Protein 8IVI (pdb70)

Organism: Mycobacterium tuberculosis (strain ATCC 25618 / H37Rv) (NCBI:txid83332)

Nearest PDB structures (foldseek):
  8ivi-assembly1_B  TM=1.002E+00  e=3.152E-93  Mycobacterium tuberculosis H37Rv
  8ivi-assembly1_A  TM=9.967E-01  e=5.372E-84  Mycobacterium tuberculosis H37Rv
  6h1b-assembly3_C  TM=9.371E-01  e=1.030E-36  Marinactinospora thermotolerans
  6h1b-assembly5_E  TM=9.294E-01  e=6.270E-36  Marinactinospora thermotolerans
  6sq8-assembly5_E  TM=9.198E-01  e=6.270E-36  Marinactinospora thermotolerans

Solvent-accessible surface area: 30413 Å² total; per-residue (Å²): 102,57,46,17,6,5,0,31,4,4,20,14,0,0,78,34,22,52,119,52,26,0,0,44,14,80,155,39,131,3,17,0,18,85,1,14,62,94,1,5,19,4,22,30,0,0,76,69,40,42,0,2,95,83,32,4,0,0,6,1,1,88,17,69,24,24,0,5,1,0,27,1,0,6,20,0,64,12,3,50,34,2,38,3,90,16,143,19,62,59,72,51,6,8,61,11,0,63,44,2,32,0,32,0,0,0,0,10,30,40,117,88,4,14,88,29,0,60,18,0,35,130,81,0,117,39,8,121,35,0,0,0,0,5,116,47,31,124,61,0,108,155,54,14,39,22,0,32,35,42,3,75,134,73,106,76,76,117,30,98,17,21,104,26,66,49,105,64,36,25,15,4,71,16,137,134,149,49,132,9,67,1,6,28,12,13,2,64,1,46,14,21,11,1,33,2,0,5,1,24,6,60,19,7,76,91,0,48,0,0,0,10,10,61,1,13,89,20,1,29,14,0,2,0,0,0,0,10,54,9,0,27,0,15,4,14,75,118,58,52,28,17,29,1,0,85,32,2,49,101,67,96,0,22,0,2,16,7,49,36,74,23,1,54,34,13,5,100,46,90,36,6,123,97,60,66,21,88,17,17,81,1,1,0,3,21,24,90,52,14,64,44,99,60,1,8,46,0,28,168,78,43,25,80,20,6,0,10,21,14,28,42,39,23,0,19,32,3,0,0,18,0,23,42,65,39,16,59,136,107,30,14,87,2,3,0,26,25,6,16,22,3,29,23,23,13,5,42,163,138,29,114,103,26,138,108,37,72,70,2,23,0,0,0,1,0,14,0,1,2,24,0,22,48,114,42,103,79,59,30,57,152,26,11,75,116,20,57,0,35,8,10,12,46,0,90,42,7,80,37,1,6,5,9,38,83,72,96,82,172,89,126,44,80,28,38,15,7,6,0,30,3,4,23,13,0,1,82,33,30,50,119,59,60,0,0,25,25,69,138,27,168,12,25,0,18,80,0,15,58,91,2,5,19,7,22,48,0,0,72,66,40,37,0,1,81,90,38,6,0,0,5,0,0,88,14,64,20,29,0,5,0,0,28,1,0,6,22,0,59,9,2,45,34,2,32,3,114,16,170,17,52,60,74,66,4,8,67,11,0,76,36,5,30,0,26,0,0,0,0,12,31,38,112,69,4,19,87,24,0,48,25,0,28,130,91,0,112,46,7,119,29,0,0,0,0,7,116,27,32,113,56,0,115,134,36,12,55,28,0,27,51,26,3,72,135,58,122,50,78,113,28,98,18,24,67,26,79,55,93,61,36,30,15,4,75,62,132,136,41,61,0,3,33,8,4,3,46,0,45,12,18,9,0,26,3,0,3,12,22,8,54,26,9,90,87,0,38,0,0,0,6,17,57,1,1,78,22,1,25,14,0,3,0,0,0,0,14,54,13,0,29,0,12,4,10,52,109,63,54,29,33,53,0,0,59,12,0,74,96,49,133,0,18,0,0,5,4,31,13,72,15,4,48,34,6,7,93,38,97,31,6,130,102,60,68,24,90,24,8,76,1,1,0,1,11,58,90,80,30,62,45,104,47,0,42,45,0,34,170,74,40,22,76,30,4,0,12,8,25,24,41,57,10,0,21,31,4,0,1,15,0,29,45,64,35,14,45,148,117,27,14,76,1,7,0,25,22,8,20,19,5,41,19,25,8,7,40,160,130,29,82,88,20,115,104,47,56,68,2,27,0,0,0,10,0,26,0,6,1,18,1,14,49,104,43,95,87,44,24,68,132,5,0,104,52,63,66,0,57,10,13,11,45,0,66,42,28,73,34,2,1,5,23,58,95,83,176,140

Radius of gyration: 27.7 Å; Cα contacts (8 Å, |Δi|>4): 1865; chains: 2; bounding box: 80×63×78 Å

Sequence (819 aa):
RSPTHNGHLLVGALKRHQNKPVLFLGDTRLTGGQLADRISQYIQAFEALGAGTGVAVGLLSLNRPEVLMIIGAGQARGYRRTALHPLGSLADHAYVLNDAGISSLIIDPNPMFVERALALLEQVDSLQQILTIGPVPDALKHVAVDLSAEAAKYQPQPLVAADLPPDQVIGLTYTTTGKPKGVIGTAQSIATMTSIQLAEWEWPANPRFLMCTPLSHAGAAFFTPTVIKGGEMIVLAKFDPAEVLRIIEEQRITATMLVPSMLYALLDHPDSHTRDLSSLETVYYGASAINPVRLAEAIRRFGPIFAQYYGQSEAPMVITYLAKGDHDEKRLTSCGRPTLFARVALLDEHGKPVKQGEVGEICVSGPLLAGGYWNLPDETSRTFKDGWLHTGDLAREDSDGFYYIVDRVKDLLRSPTHNGHLLVGALKRHQNKPVLFLGDTRLTGGQLADRISQYIQAFEALGAGTGVAVGLLSLNRPEVLMIIGAGQARGYRRTALHPLGSLADHAYVLNDAGISSLIIDPNPMFVERALALLEQVDSLQQILTIGPVPDALKHVAVDLSAEAAKYQPQPLVAADLPPDQVIGLTYGKPKGVIGTAQSIATMTSIQLAEWEWPANPRFLMCTPLSHAGAAFFTPTVIKGGEMIVLAKFDPAEVLRIIEEQRITATMLVPSMLYALLDHPDSHTRDLSSLETVYYGASAINPVRLAEAIRRFGPIFAQYYGQSEAPMVITYLAKGDHDEKRLTSCGRPTLFARVALLDEHGKPVKQGEVGEICVSGPLLAGGYWNLPDETSRTFKDGWLHTGDLAREDSDGFYYIVDRV

Foldseek 3Di:
DADDFLLVLLLVLLVVFVPAFAEAEPPDTATSVRLLQLLQLLQVLCVVVVNHPPAEEEEAEFDDPCLVSPVSNLRQALHAYEYDYNPDDLVQVLLVCQLRLHAEYEYAPDPSVLVSLVSSVVRRVSHQAYEYCDDDDPSCVPRYDDSSVSSVVDGRDRRGGDRDHQQRQSYWYFDVPDHTWTFGAGRLLNRLLLVCCLVPPPAPQQAAEEAADGCSVCVSVPSSSNSSSPYHYYYDRHDDLLVVLVCCQVVVGQEYEDEQVNLVNNLPDPCVLVGDNLSHQAYEYEAPGHDLVSVVSVCVSHNLRYKYWYDDSQQPTHQFIAHSVNSDSVCSQFRHAGDPQKDWAFADPVGHGDDAFDKGFIKIAHSNGTPATRVPVVRRPVQCHPRIGGPQWIWHAHPVGTTGTDGGVVD/DVPADFFLLVLLLVLLVVWVPPFFEAEPPDGHTSVRLLQLLQLLQVLCVVVVNHPPAEEEEQEFDDSCVVSVVSNLRQALHAYEYDYNPDDLVQVLVVCQLRLHQEYEYAPDVVVVVSLVVSVVRRVSHQAYEYCDDDDPSRVVGYDNSSVSSVVDGRDRRGGPGDHQARQSYWYKVHIWTFRAGRLQLRLLLVLCLPPPDADQQAAEEAQDGCPPCVSVCSSSNSSSVHHYHYYRHQDLVVVLVCCQPVLGAEYEAEQVSLVVNLPDPCVVVGDNLSHQEYEYAPDAHDLVVVVVCCVPHNLRYKAWDDDPQQPIHQFIAHSVNCDSVCSQFRHAGDPQWDWAFADPLGHGDDQFDKGFTWTADSNGTDATRVDVVRRVVQPVPNTGGPQWIWHAHPVRTTGTDDGD

InterPro domains:
  IPR000873 AMP-dependent synthetase/ligase domain [PF00501] (59-420)
  IPR020845 AMP-binding, conserved site [PS00455] (216-227)
  IPR025110 AMP-binding enzyme, C-terminal domain [PF13193] (470-552)
  IPR042099 ANL, N-terminal domain [G3DSA:3.40.50.12780] (48-454)
  IPR045851 AMP-binding enzyme domain superfamily [G3DSA:3.30.300.30] (456-569)
  IPR050237 ATP-dependent AMP-binding enzyme [PTHR43767] (42-556)

Structure (mmCIF, N/CA/C/O backbone):
data_8IVI
#
_entry.id   8IVI
#
_cell.length_a   66.230
_cell.length_b   105.000
_cell.length_c   135.510
_cell.angle_alpha   90.00
_cell.angle_beta   90.00
_cell.angle_gamma   90.00
#
_symmetry.space_group_name_H-M   'P 21 21 21'
#
loop_
_atom_site.group_PDB
_atom_site.id
_atom_site.type_symbol
_atom_site.label_atom_id
_atom_site.label_alt_id
_atom_site.label_comp_id
_atom_site.label_asym_id
_atom_site.label_entity_id
_atom_site.label_seq_id
_atom_site.pdbx_PDB_ins_code
_atom_site.Cartn_x
_atom_site.Cartn_y
_atom_site.Cartn_z
_atom_site.occupancy
_atom_site.B_iso_or_equiv
_atom_site.auth_seq_id
_atom_site.auth_comp_id
_atom_site.auth_asym_id
_atom_site.auth_atom_id
_atom_site.pdbx_PDB_model_num
ATOM 1 N N . ARG A 1 65 ? 24.912 -8.426 19.785 1.00 101.75 45 ARG A N 1
ATOM 2 C CA . ARG A 1 65 ? 25.386 -7.102 19.396 1.00 104.05 45 ARG A CA 1
ATOM 3 C C . ARG A 1 65 ? 24.516 -6.483 18.313 1.00 100.06 45 ARG A C 1
ATOM 4 O O . ARG A 1 65 ? 24.756 -5.353 17.894 1.00 94.67 45 ARG A O 1
ATOM 12 N N . SER A 1 66 ? 23.505 -7.218 17.863 1.00 101.67 46 SER A N 1
ATOM 13 C CA . SER A 1 66 ? 22.628 -6.722 16.810 1.00 97.05 46 SER A CA 1
ATOM 14 C C . SER A 1 66 ? 21.820 -5.524 17.280 1.00 100.63 46 SER A C 1
ATOM 15 O O . SER A 1 66 ? 21.179 -5.571 18.326 1.00 95.42 46 SER A O 1
ATOM 18 N N . PRO A 1 67 ? 21.850 -4.436 16.502 1.00 92.90 47 PRO A N 1
ATOM 19 C CA . PRO A 1 67 ? 21.129 -3.229 16.908 1.00 89.89 47 PRO A CA 1
ATOM 20 C C . PRO A 1 67 ? 19.618 -3.374 16.828 1.00 84.13 47 PRO A C 1
ATOM 21 O O . PRO A 1 67 ? 19.099 -4.072 15.956 1.00 80.53 47 PRO A O 1
ATOM 25 N N . THR A 1 68 ? 18.910 -2.723 17.741 1.00 79.74 48 THR A N 1
ATOM 26 C CA . THR A 1 68 ? 17.458 -2.753 17.697 1.00 81.42 48 THR A CA 1
ATOM 27 C C . THR A 1 68 ? 16.982 -1.625 16.801 1.00 74.93 48 THR A C 1
ATOM 28 O O . THR A 1 68 ? 17.595 -0.562 16.758 1.00 70.04 48 THR A O 1
ATOM 32 N N . HIS A 1 69 ? 15.895 -1.858 16.074 1.00 72.77 49 HIS A N 1
ATOM 33 C CA . HIS A 1 69 ? 15.377 -0.848 15.156 1.00 68.14 49 HIS A CA 1
ATOM 34 C C . HIS A 1 69 ? 14.164 -0.133 15.725 1.00 68.92 49 HIS A C 1
ATOM 35 O O . HIS A 1 69 ? 13.721 -0.450 16.825 1.00 59.53 49 HIS A O 1
ATOM 42 N N . ASN A 1 70 ? 13.628 0.828 14.983 1.00 60.14 50 ASN A N 1
ATOM 43 C CA . ASN A 1 70 ? 12.493 1.612 15.465 1.00 66.29 50 ASN A CA 1
ATOM 44 C C . ASN A 1 70 ? 11.283 0.781 15.829 1.00 61.40 50 ASN A C 1
ATOM 45 O O . ASN A 1 70 ? 10.580 1.100 16.780 1.00 56.33 50 ASN A O 1
ATOM 50 N N . GLY A 1 71 ? 11.030 -0.275 15.069 1.00 54.21 51 GLY A N 1
ATOM 51 C CA . GLY A 1 71 ? 9.918 -1.149 15.372 1.00 69.69 51 GLY A CA 1
ATOM 52 C C . GLY A 1 71 ? 10.035 -1.764 16.743 1.00 62.12 51 GLY A C 1
ATOM 53 O O . GLY A 1 71 ? 9.067 -1.773 17.481 1.00 59.19 51 GLY A O 1
ATOM 54 N N . HIS A 1 72 ? 11.214 -2.270 17.092 1.00 58.25 52 HIS A N 1
ATOM 55 C CA . HIS A 1 72 ? 11.425 -2.829 18.423 1.00 70.10 52 HIS A CA 1
ATOM 56 C C . HIS A 1 72 ? 11.006 -1.828 19.484 1.00 69.43 52 HIS A C 1
ATOM 57 O O . HIS A 1 72 ? 10.231 -2.155 20.381 1.00 63.69 52 HIS A O 1
ATOM 64 N N . LEU A 1 73 ? 11.498 -0.599 19.372 1.00 68.70 53 LEU A N 1
ATOM 65 C CA . LEU A 1 73 ? 11.175 0.429 20.353 1.00 72.77 53 LEU A CA 1
ATOM 66 C C . LEU A 1 73 ? 9.688 0.721 20.413 1.00 68.86 53 LEU A C 1
ATOM 67 O O . LEU A 1 73 ? 9.126 0.822 21.495 1.00 65.39 53 LEU A O 1
ATOM 72 N N . LEU A 1 74 ? 9.046 0.854 19.256 1.00 62.08 54 LEU A N 1
ATOM 73 C CA . LEU A 1 74 ? 7.618 1.187 19.206 1.00 67.29 54 LEU A CA 1
ATOM 74 C C . LEU A 1 74 ? 6.744 0.080 19.766 1.00 63.65 54 LEU A C 1
ATOM 75 O O . LEU A 1 74 ? 5.896 0.334 20.614 1.00 61.17 54 LEU A O 1
ATOM 80 N N . VAL A 1 75 ? 6.949 -1.146 19.300 1.00 65.39 55 VAL A N 1
ATOM 81 C CA . VAL A 1 75 ? 6.168 -2.282 19.779 1.00 73.56 55 VAL A CA 1
ATOM 82 C C . VAL A 1 75 ? 6.306 -2.384 21.286 1.00 68.83 55 VAL A C 1
ATOM 83 O O . VAL A 1 75 ? 5.311 -2.484 22.006 1.00 67.33 55 VAL A O 1
ATOM 87 N N . GLY A 1 76 ? 7.539 -2.319 21.773 1.00 71.27 56 GLY A N 1
ATOM 88 C CA . GLY A 1 76 ? 7.772 -2.391 23.199 1.00 63.53 56 GLY A CA 1
ATOM 89 C C . GLY A 1 76 ? 7.096 -1.292 23.991 1.00 69.27 56 GLY A C 1
ATOM 90 O O . GLY A 1 76 ? 6.598 -1.546 25.074 1.00 67.43 56 GLY A O 1
ATOM 91 N N . ALA A 1 77 ? 7.087 -0.072 23.465 1.00 67.21 57 ALA A N 1
ATOM 92 C CA . ALA A 1 77 ? 6.460 1.046 24.159 1.00 72.43 57 ALA A CA 1
ATOM 93 C C . ALA A 1 77 ? 4.952 0.885 24.224 1.00 69.71 57 ALA A C 1
ATOM 94 O O . ALA A 1 77 ? 4.332 1.224 25.223 1.00 69.79 57 ALA A O 1
ATOM 96 N N . LEU A 1 78 ? 4.354 0.357 23.163 1.00 70.67 58 LEU A N 1
ATOM 97 C CA . LEU A 1 78 ? 2.918 0.120 23.172 1.00 72.63 58 LEU A CA 1
ATOM 98 C C . LEU A 1 78 ? 2.579 -0.969 24.175 1.00 68.01 58 LEU A C 1
ATOM 99 O O . LEU A 1 78 ? 1.544 -0.909 24.826 1.00 59.91 58 LEU A O 1
ATOM 104 N N . LYS A 1 79 ? 3.448 -1.964 24.307 1.00 69.16 59 LYS A N 1
ATOM 105 C CA . LYS A 1 79 ? 3.233 -3.017 25.291 1.00 77.05 59 LYS A CA 1
ATOM 106 C C . LYS A 1 79 ? 3.408 -2.439 26.682 1.00 73.19 59 LYS A C 1
ATOM 107 O O . LYS A 1 79 ? 2.611 -2.705 27.573 1.00 70.84 59 LYS A O 1
ATOM 113 N N . ARG A 1 80 ? 4.445 -1.631 26.872 1.00 72.83 60 ARG A N 1
ATOM 114 C CA . ARG A 1 80 ? 4.690 -1.010 28.165 1.00 67.89 60 ARG A CA 1
ATOM 115 C C . ARG A 1 80 ? 3.462 -0.253 28.617 1.00 80.03 60 ARG A C 1
ATOM 116 O O . ARG A 1 80 ? 3.071 -0.327 29.779 1.00 78.98 60 ARG A O 1
ATOM 124 N N . HIS A 1 81 ? 2.842 0.474 27.699 1.00 73.35 61 HIS A N 1
ATOM 125 C CA . HIS A 1 81 ? 1.681 1.272 28.048 1.00 76.22 61 HIS A CA 1
ATOM 126 C C . HIS A 1 81 ? 0.420 0.676 27.463 1.00 72.59 61 HIS A C 1
ATOM 127 O O . HIS A 1 81 ? -0.341 1.366 26.796 1.00 70.20 61 HIS A O 1
ATOM 134 N N . GLN A 1 82 ? 0.185 -0.603 27.735 1.00 75.62 62 GLN A N 1
ATOM 135 C CA . GLN A 1 82 ? -0.977 -1.292 27.178 1.00 77.87 62 GLN A CA 1
ATOM 136 C C . GLN A 1 82 ? -2.323 -0.706 27.579 1.00 70.63 62 GLN A C 1
ATOM 137 O O . GLN A 1 82 ? -3.268 -0.742 26.800 1.00 73.69 62 GLN A O 1
ATOM 143 N N . ASN A 1 83 ? -2.414 -0.159 28.785 1.00 74.59 63 ASN A N 1
ATOM 144 C CA . ASN A 1 83 ? -3.684 0.373 29.268 1.00 74.27 63 ASN A CA 1
ATOM 145 C C . ASN A 1 83 ? -3.688 1.885 29.226 1.00 74.38 63 ASN A C 1
ATOM 146 O O . ASN A 1 83 ? -4.719 2.512 29.448 1.00 76.42 63 ASN A O 1
ATOM 151 N N . LYS A 1 84 ? -2.535 2.473 28.941 1.00 77.47 64 LYS A N 1
ATOM 152 C CA . LYS A 1 84 ? -2.433 3.922 28.890 1.00 79.23 64 LYS A CA 1
ATOM 153 C C . LYS A 1 84 ? -2.775 4.421 27.498 1.00 73.61 64 LYS A C 1
ATOM 154 O O . LYS A 1 84 ? -2.174 3.982 26.524 1.00 67.96 64 LYS A O 1
ATOM 160 N N . PRO A 1 85 ? -3.751 5.336 27.397 1.00 71.36 65 PRO A N 1
ATOM 161 C CA . PRO A 1 85 ? -4.101 5.909 26.095 1.00 75.02 65 PRO A CA 1
ATOM 162 C C . PRO A 1 85 ? -2.910 6.581 25.438 1.00 71.41 65 PRO A C 1
ATOM 163 O O . PRO A 1 85 ? -2.282 7.434 26.042 1.00 65.32 65 PRO A O 1
ATOM 167 N N . VAL A 1 86 ? -2.593 6.191 24.213 1.00 60.50 66 VAL A N 1
ATOM 168 C CA . VAL A 1 86 ? -1.448 6.764 23.526 1.00 63.94 66 VAL A CA 1
ATOM 169 C C . VAL A 1 86 ? -1.878 7.579 22.322 1.00 63.51 66 VAL A C 1
ATOM 170 O O . VAL A 1 86 ? -1.099 8.372 21.800 1.00 60.41 66 VAL A O 1
ATOM 174 N N . LEU A 1 87 ? -3.122 7.407 21.886 1.00 62.74 67 LEU A N 1
ATOM 175 C CA . LEU A 1 87 ? -3.583 8.087 20.681 1.00 67.53 67 LEU A CA 1
ATOM 176 C C . LEU A 1 87 ? -4.963 8.682 20.834 1.00 64.01 67 LEU A C 1
ATOM 177 O O . LEU A 1 87 ? -5.858 8.038 21.364 1.00 71.99 67 LEU A O 1
ATOM 182 N N . PHE A 1 88 ? -5.133 9.916 20.382 1.00 61.58 68 PHE A N 1
ATOM 183 C CA . PHE A 1 88 ? -6.432 10.561 20.432 1.00 66.66 68 PHE A CA 1
ATOM 184 C C . PHE A 1 88 ? -6.655 11.135 19.052 1.00 65.96 68 PHE A C 1
ATOM 185 O O . PHE A 1 88 ? -5.833 11.908 18.562 1.00 60.23 68 PHE A O 1
ATOM 193 N N . LEU A 1 89 ? -7.754 10.765 18.413 1.00 69.11 69 LEU A N 1
ATOM 194 C CA . LEU A 1 89 ? -7.999 11.214 17.053 1.00 73.15 69 LEU A CA 1
ATOM 195 C C . LEU A 1 89 ? -9.457 11.559 16.860 1.00 76.60 69 LEU A C 1
ATOM 196 O O . LEU A 1 89 ? -10.198 10.794 16.249 1.00 69.39 69 LEU A O 1
ATOM 201 N N . GLY A 1 90 ? -9.871 12.713 17.365 1.00 81.48 70 GLY A N 1
ATOM 202 C CA . GLY A 1 90 ? -11.262 13.110 17.256 1.00 86.58 70 GLY A CA 1
ATOM 203 C C . GLY A 1 90 ? -12.132 12.265 18.156 1.00 84.16 70 GLY A C 1
ATOM 204 O O . GLY A 1 90 ? -12.265 12.550 19.344 1.00 82.16 70 GLY A O 1
ATOM 205 N N . ASP A 1 91 ? -12.724 11.216 17.600 1.00 83.17 71 ASP A N 1
ATOM 206 C CA . ASP A 1 91 ? -13.553 10.326 18.393 1.00 88.84 71 ASP A CA 1
ATOM 207 C C . ASP A 1 91 ? -12.889 8.974 18.559 1.00 84.65 71 ASP A C 1
ATOM 208 O O . ASP A 1 91 ? -13.541 8.003 18.935 1.00 81.05 71 ASP A O 1
ATOM 213 N N . THR A 1 92 ? -11.592 8.900 18.284 1.00 73.30 72 THR A N 1
ATOM 214 C CA . THR A 1 92 ? -10.903 7.620 18.355 1.00 75.35 72 THR A CA 1
ATOM 215 C C . THR A 1 92 ? -9.787 7.593 19.379 1.00 71.82 72 THR A C 1
ATOM 216 O O . THR A 1 92 ? -8.666 8.005 19.093 1.00 71.73 72 THR A O 1
ATOM 220 N N . ARG A 1 93 ? -10.086 7.104 20.578 1.00 62.55 73 ARG A N 1
ATOM 221 C CA . ARG A 1 93 ? -9.052 6.973 21.598 1.00 65.28 73 ARG A CA 1
ATOM 222 C C . ARG A 1 93 ? -8.499 5.564 21.575 1.00 68.45 73 ARG A C 1
ATOM 223 O O . ARG A 1 93 ? -9.235 4.599 21.768 1.00 66.78 73 ARG A O 1
ATOM 231 N N . LEU A 1 94 ? -7.204 5.439 21.329 1.00 65.85 74 LEU A N 1
ATOM 232 C CA . LEU A 1 94 ? -6.582 4.129 21.317 1.00 72.10 74 LEU A CA 1
ATOM 233 C C . LEU A 1 94 ? -5.576 4.044 22.434 1.00 72.41 74 LEU A C 1
ATOM 234 O O . LEU A 1 94 ? -4.814 4.980 22.649 1.00 69.33 74 LEU A O 1
ATOM 239 N N . THR A 1 95 ? -5.563 2.933 23.157 1.00 65.65 75 THR A N 1
ATOM 240 C CA . THR A 1 95 ? -4.542 2.744 24.174 1.00 69.08 75 THR A CA 1
ATOM 241 C C . THR A 1 95 ? -3.390 2.035 23.498 1.00 57.25 75 THR A C 1
ATOM 242 O O . THR A 1 95 ? -3.479 1.687 22.328 1.00 55.23 75 THR A O 1
ATOM 246 N N . GLY A 1 96 ? -2.308 1.813 24.228 1.00 63.11 76 GLY A N 1
ATOM 247 C CA . GLY A 1 96 ? -1.169 1.123 23.660 1.00 63.80 76 GLY A CA 1
ATOM 248 C C . GLY A 1 96 ? -1.559 -0.234 23.134 1.00 65.01 76 GLY A C 1
ATOM 249 O O . GLY A 1 96 ? -1.239 -0.568 22.000 1.00 66.63 76 GLY A O 1
ATOM 250 N N . GLY A 1 97 ? -2.266 -1.012 23.945 1.00 67.45 77 GLY A N 1
ATOM 251 C CA . GLY A 1 97 ? -2.698 -2.333 23.533 1.00 61.60 77 GLY A CA 1
ATOM 252 C C . GLY A 1 97 ? -3.685 -2.299 22.390 1.00 62.78 77 GLY A C 1
ATOM 253 O O . GLY A 1 97 ? -3.589 -3.107 21.479 1.00 61.61 77 GLY A O 1
ATOM 254 N N . GLN A 1 98 ? -4.631 -1.367 22.429 1.00 61.85 78 GLN A N 1
ATOM 255 C CA . GLN A 1 98 ? -5.593 -1.231 21.344 1.00 59.62 78 GLN A CA 1
ATOM 256 C C . GLN A 1 98 ? -4.873 -0.984 20.036 1.00 62.68 78 GLN A C 1
ATOM 257 O O . GLN A 1 98 ? -5.150 -1.642 19.035 1.00 65.79 78 GLN A O 1
ATOM 263 N N . LEU A 1 99 ? -3.946 -0.034 20.041 1.00 60.24 79 LEU A N 1
ATOM 264 C CA . LEU A 1 99 ? -3.196 0.278 18.835 1.00 68.77 79 LEU A CA 1
ATOM 265 C C . LEU A 1 99 ? -2.393 -0.923 18.380 1.00 63.03 79 LEU A C 1
ATOM 266 O O . LEU A 1 99 ? -2.397 -1.252 17.207 1.00 52.28 79 LEU A O 1
ATOM 271 N N . ALA A 1 100 ? -1.718 -1.588 19.309 1.00 58.34 80 ALA A N 1
ATOM 272 C CA . ALA A 1 100 ? -0.919 -2.759 18.970 1.00 64.03 80 ALA A CA 1
ATOM 273 C C . ALA A 1 100 ? -1.747 -3.843 18.304 1.00 62.74 80 ALA A C 1
ATOM 274 O O . ALA A 1 100 ? -1.303 -4.461 17.342 1.00 61.89 80 ALA A O 1
ATOM 276 N N . ASP A 1 101 ? -2.951 -4.074 18.811 1.00 63.74 81 ASP A N 1
ATOM 277 C CA . ASP A 1 101 ? -3.822 -5.090 18.241 1.00 68.07 81 ASP A CA 1
ATOM 278 C C . ASP A 1 101 ? -4.218 -4.723 16.830 1.00 65.83 81 ASP A C 1
ATOM 279 O O . ASP A 1 101 ? -4.221 -5.570 15.943 1.00 61.70 81 ASP A O 1
ATOM 284 N N . ARG A 1 102 ? -4.538 -3.456 16.611 1.00 62.65 82 ARG A N 1
ATOM 285 C CA . ARG A 1 102 ? -4.921 -3.020 15.280 1.00 66.36 82 ARG A CA 1
ATOM 286 C C . ARG A 1 102 ? -3.743 -3.089 14.326 1.00 60.81 82 ARG A C 1
ATOM 287 O O . ARG A 1 102 ? -3.913 -3.430 13.165 1.00 54.44 82 ARG A O 1
ATOM 295 N N . ILE A 1 103 ? -2.549 -2.780 14.815 1.00 61.24 83 ILE A N 1
ATOM 296 C CA . ILE A 1 103 ? -1.360 -2.870 13.982 1.00 65.71 83 ILE A CA 1
ATOM 297 C C . ILE A 1 103 ? -1.135 -4.323 13.577 1.00 65.20 83 ILE A C 1
ATOM 298 O O . ILE A 1 103 ? -0.843 -4.604 12.422 1.00 57.65 83 ILE A O 1
ATOM 303 N N . SER A 1 104 ? -1.325 -5.252 14.508 1.00 59.32 84 SER A N 1
ATOM 304 C CA . SER A 1 104 ? -1.167 -6.674 14.199 1.00 59.79 84 SER A CA 1
ATOM 305 C C . SER A 1 104 ? -2.147 -7.099 13.129 1.00 56.70 84 SER A C 1
ATOM 306 O O . SER A 1 104 ? -1.800 -7.847 12.220 1.00 56.18 84 SER A O 1
ATOM 309 N N . GLN A 1 105 ? -3.375 -6.613 13.228 1.00 52.84 85 GLN A N 1
ATOM 310 C CA . GLN A 1 105 ? -4.389 -6.962 12.249 1.00 58.03 85 GLN A CA 1
ATOM 311 C C . GLN A 1 105 ? -4.029 -6.395 10.895 1.00 66.97 85 GLN A C 1
ATOM 312 O O . GLN A 1 105 ? -4.223 -7.049 9.874 1.00 61.86 85 GLN A O 1
ATOM 318 N N . TYR A 1 106 ? -3.500 -5.178 10.882 1.00 62.84 86 TYR A N 1
ATOM 319 C CA . TYR A 1 106 ? -3.091 -4.561 9.633 1.00 59.42 86 TYR A CA 1
ATOM 320 C C . TYR A 1 106 ? -1.981 -5.366 9.000 1.00 59.24 86 TYR A C 1
ATOM 321 O O . TYR A 1 106 ? -2.030 -5.626 7.813 1.00 60.25 86 TYR A O 1
ATOM 330 N N . ILE A 1 107 ? -0.994 -5.780 9.786 1.00 59.94 87 ILE A N 1
ATOM 331 C CA . ILE A 1 107 ? 0.086 -6.615 9.268 1.00 63.06 87 ILE A CA 1
ATOM 332 C C . ILE A 1 107 ? -0.487 -7.832 8.563 1.00 67.52 87 ILE A C 1
ATOM 333 O O . ILE A 1 107 ? -0.155 -8.092 7.411 1.00 64.02 87 ILE A O 1
ATOM 338 N N . GLN A 1 108 ? -1.375 -8.558 9.236 1.00 68.16 88 GLN A N 1
ATOM 339 C CA . GLN A 1 108 ? -1.981 -9.740 8.640 1.00 69.33 88 GLN A CA 1
ATOM 340 C C . GLN A 1 108 ? -2.618 -9.400 7.301 1.00 65.77 88 GLN A C 1
ATOM 341 O O . GLN A 1 108 ? -2.366 -10.077 6.303 1.00 63.27 88 GLN A O 1
ATOM 347 N N . ALA A 1 109 ? -3.420 -8.342 7.267 1.00 62.68 89 ALA A N 1
ATOM 348 C CA . ALA A 1 109 ? -4.038 -7.913 6.018 1.00 69.51 89 ALA A CA 1
ATOM 349 C C . ALA A 1 109 ? -3.011 -7.612 4.940 1.00 65.72 89 ALA A C 1
ATOM 350 O O . ALA A 1 109 ? -3.134 -8.104 3.834 1.00 64.55 89 ALA A O 1
ATOM 352 N N . PHE A 1 110 ? -1.998 -6.813 5.261 1.00 68.77 90 PHE A N 1
ATOM 353 C CA . PHE A 1 110 ? -0.971 -6.449 4.287 1.00 67.26 90 PHE A CA 1
ATOM 354 C C . PHE A 1 110 ? -0.359 -7.663 3.619 1.00 68.86 90 PHE A C 1
ATOM 355 O O . PHE A 1 110 ? -0.310 -7.740 2.398 1.00 63.02 90 PHE A O 1
ATOM 363 N N . GLU A 1 111 ? 0.101 -8.619 4.415 1.00 66.38 91 GLU A N 1
ATOM 364 C CA . GLU A 1 111 ? 0.745 -9.798 3.853 1.00 68.61 91 GLU A CA 1
ATOM 365 C C . GLU A 1 111 ? -0.197 -10.597 2.966 1.00 65.40 91 GLU A C 1
ATOM 366 O O . GLU A 1 111 ? 0.215 -11.121 1.933 1.00 63.15 91 GLU A O 1
ATOM 372 N N . ALA A 1 112 ? -1.463 -10.681 3.353 1.00 64.63 92 ALA A N 1
ATOM 373 C CA . ALA A 1 112 ? -2.441 -11.409 2.556 1.00 67.77 92 ALA A CA 1
ATOM 374 C C . ALA A 1 112 ? -2.835 -10.670 1.286 1.00 70.87 92 ALA A C 1
ATOM 375 O O . ALA A 1 112 ? -3.240 -11.292 0.307 1.00 70.48 92 ALA A O 1
ATOM 377 N N . LEU A 1 113 ? -2.717 -9.348 1.293 1.00 72.43 93 LEU A N 1
ATOM 378 C CA . LEU A 1 113 ? -3.093 -8.555 0.129 1.00 73.70 93 LEU A CA 1
ATOM 379 C C . LEU A 1 113 ? -1.949 -8.429 -0.858 1.00 68.07 93 LEU A C 1
ATOM 380 O O . LEU A 1 113 ? -2.131 -7.910 -1.954 1.00 64.66 93 LEU A O 1
ATOM 385 N N . GLY A 1 114 ? -0.770 -8.908 -0.482 1.00 65.96 94 GLY A N 1
ATOM 386 C CA . GLY A 1 114 ? 0.385 -8.780 -1.347 1.00 64.62 94 GLY A CA 1
ATOM 387 C C . GLY A 1 114 ? 0.923 -7.379 -1.226 1.00 64.91 94 GLY A C 1
ATOM 388 O O . GLY A 1 114 ? 1.318 -6.778 -2.221 1.00 68.47 94 GLY A O 1
ATOM 389 N N . ALA A 1 115 ? 0.920 -6.846 -0.012 1.00 62.56 95 ALA A N 1
ATOM 390 C CA . ALA A 1 115 ? 1.420 -5.503 0.228 1.00 70.98 95 ALA A CA 1
ATOM 391 C C . ALA A 1 115 ? 2.229 -5.564 1.499 1.00 67.48 95 ALA A C 1
ATOM 392 O O . ALA A 1 115 ? 2.352 -4.574 2.217 1.00 64.91 95 ALA A O 1
ATOM 394 N N . GLY A 1 116 ? 2.779 -6.735 1.787 1.00 66.45 96 GLY A N 1
ATOM 395 C CA . GLY A 1 116 ? 3.539 -6.906 3.007 1.00 63.51 96 GLY A CA 1
ATOM 396 C C . GLY A 1 116 ? 5.035 -6.974 2.830 1.00 62.57 96 GLY A C 1
ATOM 397 O O . GLY A 1 116 ? 5.638 -6.065 2.263 1.00 63.06 96 GLY A O 1
ATOM 398 N N . THR A 1 117 ? 5.647 -8.040 3.328 1.00 61.44 97 THR A N 1
ATOM 399 C CA . THR A 1 117 ? 7.100 -8.155 3.272 1.00 68.20 97 THR A CA 1
ATOM 400 C C . THR A 1 117 ? 7.617 -8.350 1.861 1.00 59.44 97 THR A C 1
ATOM 401 O O . THR A 1 117 ? 7.160 -9.237 1.145 1.00 59.32 97 THR A O 1
ATOM 405 N N . GLY A 1 118 ? 8.562 -7.510 1.454 1.00 65.00 98 GLY A N 1
ATOM 406 C CA . GLY A 1 118 ? 9.133 -7.620 0.126 1.00 67.39 98 GLY A CA 1
ATOM 407 C C . GLY A 1 118 ? 8.413 -6.739 -0.863 1.00 72.97 98 GLY A C 1
ATOM 408 O O . GLY A 1 118 ? 8.838 -6.607 -2.008 1.00 63.69 98 GLY A O 1
ATOM 409 N N . VAL A 1 119 ? 7.319 -6.123 -0.431 1.00 68.35 99 VAL A N 1
ATOM 410 C CA . VAL A 1 119 ? 6.533 -5.288 -1.330 1.00 73.06 99 VAL A CA 1
ATOM 411 C C . VAL A 1 119 ? 6.723 -3.810 -1.040 1.00 71.12 99 VAL A C 1
ATOM 412 O O . VAL A 1 119 ? 6.687 -3.394 0.117 1.00 58.05 99 VAL A O 1
ATOM 416 N N . ALA A 1 120 ? 6.950 -3.016 -2.080 1.00 65.00 100 ALA A N 1
ATOM 417 C CA . ALA A 1 120 ? 7.056 -1.578 -1.894 1.00 62.32 100 ALA A CA 1
ATOM 418 C C . ALA A 1 120 ? 5.655 -1.005 -1.917 1.00 64.40 100 ALA A C 1
ATOM 419 O O . ALA A 1 120 ? 4.932 -1.171 -2.893 1.00 59.87 100 ALA A O 1
ATOM 421 N N . VAL A 1 121 ? 5.253 -0.357 -0.830 1.00 60.81 101 VAL A N 1
ATOM 422 C CA . VAL A 1 121 ? 3.898 0.175 -0.738 1.00 63.21 101 VAL A CA 1
ATOM 423 C C . VAL A 1 121 ? 3.918 1.691 -0.605 1.00 66.21 101 VAL A C 1
ATOM 424 O O . VAL A 1 121 ? 4.790 2.246 0.049 1.00 60.47 101 VAL A O 1
ATOM 428 N N . GLY A 1 122 ? 2.965 2.367 -1.234 1.00 62.34 102 GLY A N 1
ATOM 429 C CA . GLY A 1 122 ? 2.918 3.814 -1.175 1.00 64.17 102 GLY A CA 1
ATOM 430 C C . GLY A 1 122 ? 1.838 4.309 -0.243 1.00 58.93 102 GLY A C 1
ATOM 431 O O . GLY A 1 122 ? 0.947 3.553 0.117 1.00 57.75 102 GLY A O 1
ATOM 432 N N . LEU A 1 123 ? 1.909 5.577 0.144 1.00 55.89 103 LEU A N 1
ATOM 433 C CA . LEU A 1 123 ? 0.926 6.138 1.064 1.00 61.95 103 LEU A CA 1
ATOM 434 C C . LEU A 1 123 ? 0.508 7.550 0.684 1.00 53.61 103 LEU A C 1
ATOM 435 O O . LEU A 1 123 ? 1.304 8.478 0.767 1.00 50.25 103 LEU A O 1
ATOM 440 N N . LEU A 1 124 ? -0.740 7.718 0.271 1.00 57.44 104 LEU A N 1
ATOM 441 C CA . LEU A 1 124 ? -1.251 9.039 -0.062 1.00 54.76 104 LEU A CA 1
ATOM 442 C C . LEU A 1 124 ? -2.452 9.272 0.829 1.00 59.71 104 LEU A C 1
ATOM 443 O O . LEU A 1 124 ? -3.579 8.978 0.445 1.00 50.06 104 LEU A O 1
ATOM 448 N N . SER A 1 125 ? -2.224 9.794 2.028 1.00 59.33 105 SER A N 1
ATOM 449 C CA . SER A 1 125 ? -3.327 9.953 2.967 1.00 57.61 105 SER A CA 1
ATOM 450 C C . SER A 1 125 ? -3.249 11.193 3.833 1.00 61.50 105 SER A C 1
ATOM 451 O O . SER A 1 125 ? -2.177 11.765 4.011 1.00 55.50 105 SER A O 1
ATOM 454 N N . LEU A 1 126 ? -4.388 11.612 4.376 1.00 66.29 106 LEU A N 1
ATOM 455 C CA . LEU A 1 126 ? -4.402 12.748 5.287 1.00 60.49 106 LEU A CA 1
ATOM 456 C C . LEU A 1 126 ? -4.454 12.206 6.700 1.00 62.78 106 LEU A C 1
ATOM 457 O O . LEU A 1 126 ? -4.469 10.998 6.891 1.00 54.02 106 LEU A O 1
ATOM 462 N N . ASN A 1 127 ? -4.504 13.085 7.693 1.00 61.29 107 ASN A N 1
ATOM 463 C CA . ASN A 1 127 ? -4.472 12.632 9.082 1.00 61.18 107 ASN A CA 1
ATOM 464 C C . ASN A 1 127 ? -5.674 11.795 9.474 1.00 60.88 107 ASN A C 1
ATOM 465 O O . ASN A 1 127 ? -6.787 12.304 9.561 1.00 60.01 107 ASN A O 1
ATOM 470 N N . ARG A 1 128 ? -5.447 10.509 9.714 1.00 60.46 108 ARG A N 1
ATOM 471 C CA . ARG A 1 128 ? -6.530 9.602 10.067 1.00 68.56 108 ARG A CA 1
ATOM 472 C C . ARG A 1 128 ? -6.024 8.704 11.184 1.00 67.07 108 ARG A C 1
ATOM 473 O O . ARG A 1 128 ? -4.817 8.589 11.381 1.00 61.49 108 ARG A O 1
ATOM 481 N N . PRO A 1 129 ? -6.936 8.059 11.929 1.00 69.09 109 PRO A N 1
ATOM 482 C CA . PRO A 1 129 ? -6.466 7.108 12.945 1.00 66.22 109 PRO A CA 1
ATOM 483 C C . PRO A 1 129 ? -5.705 5.960 12.322 1.00 64.12 109 PRO A C 1
ATOM 484 O O . PRO A 1 129 ? -4.709 5.510 12.886 1.00 60.01 109 PRO A O 1
ATOM 488 N N . GLU A 1 130 ? -6.152 5.498 11.162 1.00 55.05 110 GLU A N 1
ATOM 489 C CA . GLU A 1 130 ? -5.526 4.356 10.512 1.00 59.23 110 GLU A CA 1
ATOM 490 C C . GLU A 1 130 ? -4.126 4.595 9.979 1.00 59.52 110 GLU A C 1
ATOM 491 O O . GLU A 1 130 ? -3.380 3.649 9.779 1.00 57.45 110 GLU A O 1
ATOM 497 N N . VAL A 1 131 ? -3.768 5.850 9.744 1.00 58.53 111 VAL A N 1
ATOM 498 C CA . VAL A 1 131 ? -2.449 6.160 9.215 1.00 59.66 111 VAL A CA 1
ATOM 499 C C . VAL A 1 131 ? -1.360 5.674 10.158 1.00 58.51 111 VAL A C 1
ATOM 500 O O . VAL A 1 131 ? -0.417 5.026 9.730 1.00 55.72 111 VAL A O 1
ATOM 504 N N . LEU A 1 132 ? -1.513 5.938 11.448 1.00 53.09 112 LEU A N 1
ATOM 505 C CA . LEU A 1 132 ? -0.529 5.469 12.413 1.00 60.28 112 LEU A CA 1
ATOM 506 C C . LEU A 1 132 ? -0.501 3.951 12.550 1.00 58.04 112 LEU A C 1
ATOM 507 O O . LEU A 1 132 ? 0.529 3.389 12.900 1.00 51.04 112 LEU A O 1
ATOM 512 N N . MET A 1 133 ? -1.612 3.278 12.269 1.00 53.91 113 MET A N 1
ATOM 513 C CA . MET A 1 133 ? -1.611 1.819 12.288 1.00 58.88 113 MET A CA 1
ATOM 514 C C . MET A 1 133 ? -0.803 1.307 11.109 1.00 57.97 113 MET A C 1
ATOM 515 O O . MET A 1 133 ? -0.026 0.368 11.254 1.00 53.31 113 MET A O 1
ATOM 520 N N . ILE A 1 134 ? -0.974 1.922 9.943 1.00 54.20 114 ILE A N 1
ATOM 521 C CA . ILE A 1 134 ? -0.195 1.546 8.765 1.00 60.66 114 ILE A CA 1
ATOM 522 C C . ILE A 1 134 ? 1.277 1.819 9.028 1.00 53.61 114 ILE A C 1
ATOM 523 O O . ILE A 1 134 ? 2.131 0.975 8.755 1.00 52.14 114 ILE A O 1
ATOM 528 N N . ILE A 1 135 ? 1.579 2.989 9.583 1.00 57.35 115 ILE A N 1
ATOM 529 C CA . ILE A 1 135 ? 2.958 3.343 9.891 1.00 59.46 115 ILE A CA 1
ATOM 530 C C . ILE A 1 135 ? 3.547 2.332 10.859 1.00 55.46 115 ILE A C 1
ATOM 531 O O . ILE A 1 135 ? 4.648 1.840 10.645 1.00 54.80 115 ILE A O 1
ATOM 536 N N . GLY A 1 136 ? 2.801 1.986 11.903 1.00 57.68 116 GLY A N 1
ATOM 537 C CA . GLY A 1 136 ? 3.277 1.027 12.881 1.00 57.05 116 GLY A CA 1
ATOM 538 C C . GLY A 1 136 ? 3.551 -0.335 12.292 1.00 52.23 116 GLY A C 1
ATOM 539 O O . GLY A 1 136 ? 4.503 -0.994 12.690 1.00 57.03 116 GLY A O 1
ATOM 540 N N . ALA A 1 137 ? 2.724 -0.767 11.348 1.00 55.66 117 ALA A N 1
ATOM 541 C CA . ALA A 1 137 ? 2.947 -2.042 10.685 1.00 59.07 117 ALA A CA 1
ATOM 542 C C . ALA A 1 137 ? 4.261 -1.997 9.935 1.00 62.19 117 ALA A C 1
ATOM 543 O O . ALA A 1 137 ? 5.092 -2.895 10.070 1.00 61.32 117 ALA A O 1
ATOM 545 N N . GLY A 1 138 ? 4.464 -0.941 9.156 1.00 57.54 118 GLY A N 1
ATOM 546 C CA . GLY A 1 138 ? 5.701 -0.790 8.415 1.00 51.84 118 GLY A CA 1
ATOM 547 C C . GLY A 1 138 ? 6.917 -0.609 9.292 1.00 51.21 118 GLY A C 1
ATOM 548 O O . GLY A 1 138 ? 8.018 -0.960 8.895 1.00 60.98 118 GLY A O 1
ATOM 549 N N . GLN A 1 139 ? 6.732 -0.048 10.479 1.00 51.83 119 GLN A N 1
ATOM 550 C CA . GLN A 1 139 ? 7.838 0.127 11.404 1.00 59.30 119 GLN A CA 1
ATOM 551 C C . GLN A 1 139 ? 8.232 -1.225 11.946 1.00 61.26 119 GLN A C 1
ATOM 552 O O . GLN A 1 139 ? 9.401 -1.594 11.901 1.00 60.75 119 GLN A O 1
ATOM 558 N N . ALA A 1 140 ? 7.255 -1.974 12.443 1.00 58.40 120 ALA A N 1
ATOM 559 C CA . ALA A 1 140 ? 7.539 -3.271 13.041 1.00 64.03 120 ALA A CA 1
ATOM 560 C C . ALA A 1 140 ? 8.166 -4.261 12.083 1.00 67.40 120 ALA A C 1
ATOM 561 O O . ALA A 1 140 ? 9.217 -4.821 12.372 1.00 71.82 120 ALA A O 1
ATOM 563 N N . ARG A 1 141 ? 7.542 -4.481 10.934 1.00 64.68 121 ARG A N 1
ATOM 564 C CA . ARG A 1 141 ? 8.049 -5.507 10.028 1.00 68.18 121 ARG A CA 1
ATOM 565 C C . ARG A 1 141 ? 8.972 -5.011 8.927 1.00 60.03 121 ARG A C 1
ATOM 566 O O . ARG A 1 141 ? 9.396 -5.793 8.079 1.00 61.41 121 ARG A O 1
ATOM 574 N N . GLY A 1 142 ? 9.288 -3.724 8.929 1.00 64.62 122 GLY A N 1
ATOM 575 C CA . GLY A 1 142 ? 10.216 -3.193 7.949 1.00 61.74 122 GLY A CA 1
ATOM 576 C C . GLY A 1 142 ? 9.708 -3.129 6.533 1.00 56.16 122 GLY A C 1
ATOM 577 O O . GLY A 1 142 ? 10.438 -3.434 5.593 1.00 58.47 122 GLY A O 1
ATOM 578 N N . TYR A 1 143 ? 8.459 -2.724 6.370 1.00 59.11 123 TYR A N 1
ATOM 579 C CA . TYR A 1 143 ? 7.904 -2.592 5.038 1.00 63.69 123 TYR A CA 1
ATOM 580 C C . TYR A 1 143 ? 8.486 -1.341 4.398 1.00 59.16 123 TYR A C 1
ATOM 581 O O . TYR A 1 143 ? 8.499 -0.281 5.020 1.00 58.87 123 TYR A O 1
ATOM 590 N N . ARG A 1 144 ? 8.986 -1.451 3.171 1.00 58.49 124 ARG A N 1
ATOM 591 C CA . ARG A 1 144 ? 9.495 -0.269 2.479 1.00 62.49 124 ARG A CA 1
ATOM 592 C C . ARG A 1 144 ? 8.334 0.606 2.058 1.00 64.32 124 ARG A C 1
ATOM 593 O O . ARG A 1 144 ? 7.571 0.254 1.160 1.00 60.39 124 ARG A O 1
ATOM 601 N N . ARG A 1 145 ? 8.182 1.741 2.726 1.00 57.98 125 ARG A N 1
ATOM 602 C CA . ARG A 1 145 ? 7.077 2.629 2.412 1.00 64.37 125 ARG A CA 1
ATOM 603 C C . ARG A 1 145 ? 7.547 3.932 1.804 1.00 62.37 125 ARG A C 1
ATOM 604 O O . ARG A 1 145 ? 8.631 4.417 2.119 1.00 52.34 125 ARG A O 1
ATOM 612 N N . THR A 1 146 ? 6.736 4.498 0.920 1.00 59.67 126 THR A N 1
ATOM 613 C CA . THR A 1 146 ? 7.076 5.775 0.315 1.00 56.51 126 THR A CA 1
ATOM 614 C C . THR A 1 146 ? 5.871 6.692 0.423 1.00 55.81 126 THR A C 1
ATOM 615 O O . THR A 1 146 ? 4.817 6.410 -0.139 1.00 51.53 126 THR A O 1
ATOM 619 N N . ALA A 1 147 ? 6.015 7.788 1.156 1.00 49.25 127 ALA A N 1
ATOM 620 C CA . ALA A 1 147 ? 4.890 8.691 1.356 1.00 52.27 127 ALA A CA 1
ATOM 621 C C . ALA A 1 147 ? 4.717 9.677 0.220 1.00 53.62 127 ALA A C 1
ATOM 622 O O . ALA A 1 147 ? 5.627 10.440 -0.090 1.00 49.77 127 ALA A O 1
ATOM 624 N N . LEU A 1 148 ? 3.547 9.666 -0.401 1.00 51.70 128 LEU A N 1
ATOM 625 C CA . LEU A 1 148 ? 3.269 10.618 -1.461 1.00 55.70 128 LEU A CA 1
ATOM 626 C C . LEU A 1 148 ? 2.718 11.886 -0.844 1.00 54.45 128 LEU A C 1
ATOM 627 O O . LEU A 1 148 ? 1.920 11.828 0.088 1.00 50.76 128 LEU A O 1
ATOM 632 N N . HIS A 1 149 ? 3.144 13.032 -1.357 1.00 54.79 129 HIS A N 1
ATOM 633 C CA . HIS A 1 149 ? 2.683 14.305 -0.825 1.00 57.56 129 HIS A CA 1
ATOM 634 C C . HIS A 1 149 ? 1.282 14.632 -1.312 1.00 59.66 129 HIS A C 1
ATOM 635 O O . HIS A 1 149 ? 1.023 14.597 -2.507 1.00 56.00 129 HIS A O 1
ATOM 642 N N . PRO A 1 150 ? 0.370 14.960 -0.385 1.00 63.21 130 PRO A N 1
ATOM 643 C CA . PRO A 1 150 ? -1.014 15.283 -0.752 1.00 59.85 130 PRO A CA 1
ATOM 644 C C . PRO A 1 150 ? -1.158 16.290 -1.886 1.00 61.47 130 PRO A C 1
ATOM 645 O O . PRO A 1 150 ? -1.980 16.083 -2.774 1.00 63.97 130 PRO A O 1
ATOM 649 N N . LEU A 1 151 ? -0.377 17.363 -1.862 1.00 52.90 131 LEU A N 1
ATOM 650 C CA . LEU A 1 151 ? -0.486 18.392 -2.886 1.00 62.86 131 LEU A CA 1
ATOM 651 C C . LEU A 1 151 ? 0.611 18.287 -3.931 1.00 61.52 131 LEU A C 1
ATOM 652 O O . LEU A 1 151 ? 1.040 19.294 -4.486 1.00 52.34 131 LEU A O 1
ATOM 657 N N . GLY A 1 152 ? 1.065 17.072 -4.209 1.00 57.98 132 GLY A N 1
ATOM 658 C CA . GLY A 1 152 ? 2.096 16.875 -5.209 1.00 56.01 132 GLY A CA 1
ATOM 659 C C . GLY A 1 152 ? 1.518 16.747 -6.599 1.00 52.97 132 GLY A C 1
ATOM 660 O O . GLY A 1 152 ? 0.314 16.569 -6.761 1.00 46.19 132 GLY A O 1
ATOM 661 N N . SER A 1 153 ? 2.372 16.832 -7.610 1.00 50.35 133 SER A N 1
ATOM 662 C CA . SER A 1 153 ? 1.908 16.750 -8.988 1.00 59.57 133 SER A CA 1
ATOM 663 C C . SER A 1 153 ? 1.794 15.311 -9.449 1.00 55.53 133 SER A C 1
ATOM 664 O O . SER A 1 153 ? 2.453 14.434 -8.908 1.00 47.71 133 SER A O 1
ATOM 667 N N . LEU A 1 154 ? 0.960 15.068 -10.453 1.00 51.71 134 LEU A N 1
ATOM 668 C CA . LEU A 1 154 ? 0.791 13.720 -10.979 1.00 58.59 134 LEU A CA 1
ATOM 669 C C . LEU A 1 154 ? 2.095 13.210 -11.556 1.00 52.72 134 LEU A C 1
ATOM 670 O O . LEU A 1 154 ? 2.482 12.080 -11.302 1.00 47.54 134 LEU A O 1
ATOM 675 N N . ALA A 1 155 ? 2.780 14.049 -12.320 1.00 50.63 135 ALA A N 1
ATOM 676 C CA . ALA A 1 155 ? 4.047 13.653 -12.913 1.00 54.43 135 ALA A CA 1
ATOM 677 C C . ALA A 1 155 ? 5.049 13.233 -11.852 1.00 56.07 135 ALA A C 1
ATOM 678 O O . ALA A 1 155 ? 5.715 12.212 -11.992 1.00 54.61 135 ALA A O 1
ATOM 680 N N . ASP A 1 156 ? 5.154 14.016 -10.786 1.00 49.45 136 ASP A N 1
ATOM 681 C CA . ASP A 1 156 ? 6.084 13.689 -9.720 1.00 56.72 136 ASP A CA 1
ATOM 682 C C . ASP A 1 156 ? 5.665 12.427 -8.999 1.00 53.90 136 ASP A C 1
ATOM 683 O O . ASP A 1 156 ? 6.496 11.581 -8.720 1.00 51.70 136 ASP A O 1
ATOM 688 N N . HIS A 1 157 ? 4.376 12.283 -8.720 1.00 46.35 137 HIS A N 1
ATOM 689 C CA . HIS A 1 157 ? 3.881 11.072 -8.079 1.00 47.73 137 HIS A CA 1
ATOM 690 C C . HIS A 1 157 ? 4.218 9.862 -8.927 1.00 53.73 137 HIS A C 1
ATOM 691 O O . HIS A 1 157 ? 4.662 8.847 -8.405 1.00 45.80 137 HIS A O 1
ATOM 698 N N . ALA A 1 158 ? 4.020 9.970 -10.237 1.00 50.93 138 ALA A N 1
ATOM 699 C CA . ALA A 1 158 ? 4.322 8.866 -11.137 1.00 56.59 138 ALA A CA 1
ATOM 700 C C . ALA A 1 158 ? 5.789 8.513 -11.097 1.00 53.36 138 ALA A C 1
ATOM 701 O O . ALA A 1 158 ? 6.133 7.349 -10.953 1.00 53.62 138 ALA A O 1
ATOM 703 N N . TYR A 1 159 ? 6.654 9.515 -11.213 1.00 49.07 139 TYR A N 1
ATOM 704 C CA . TYR A 1 159 ? 8.085 9.270 -11.145 1.00 57.86 139 TYR A CA 1
ATOM 705 C C . TYR A 1 159 ? 8.424 8.547 -9.863 1.00 57.72 139 TYR A C 1
ATOM 706 O O . TYR A 1 159 ? 9.071 7.515 -9.897 1.00 52.29 139 TYR A O 1
ATOM 715 N N . VAL A 1 160 ? 7.987 9.087 -8.733 1.00 49.41 140 VAL A N 1
ATOM 716 C CA . VAL A 1 160 ? 8.287 8.487 -7.442 1.00 50.98 140 VAL A CA 1
ATOM 717 C C . VAL A 1 160 ? 7.871 7.026 -7.391 1.00 49.70 140 VAL A C 1
ATOM 718 O O . VAL A 1 160 ? 8.678 6.162 -7.056 1.00 47.15 140 VAL A O 1
ATOM 722 N N . LEU A 1 161 ? 6.630 6.737 -7.760 1.00 48.27 141 LEU A N 1
ATOM 723 C CA . LEU A 1 161 ? 6.136 5.369 -7.680 1.00 54.77 141 LEU A CA 1
ATOM 724 C C . LEU A 1 161 ? 6.894 4.433 -8.610 1.00 60.89 141 LEU A C 1
ATOM 725 O O . LEU A 1 161 ? 7.262 3.333 -8.215 1.00 51.54 141 LEU A O 1
ATOM 730 N N . ASN A 1 162 ? 7.137 4.869 -9.840 1.00 58.38 142 ASN A N 1
ATOM 731 C CA . ASN A 1 162 ? 7.868 4.048 -10.799 1.00 61.69 142 ASN A CA 1
ATOM 732 C C . ASN A 1 162 ? 9.293 3.804 -10.340 1.00 59.53 142 ASN A C 1
ATOM 733 O O . ASN A 1 162 ? 9.800 2.691 -10.452 1.00 56.84 142 ASN A O 1
ATOM 738 N N . ASP A 1 163 ? 9.942 4.838 -9.820 1.00 57.20 143 ASP A N 1
ATOM 739 C CA . ASP A 1 163 ? 11.314 4.709 -9.350 1.00 58.87 143 ASP A CA 1
ATOM 740 C C . ASP A 1 163 ? 11.392 3.741 -8.187 1.00 51.68 143 ASP A C 1
ATOM 741 O O . ASP A 1 163 ? 12.288 2.906 -8.131 1.00 48.86 143 ASP A O 1
ATOM 746 N N . ALA A 1 164 ? 10.437 3.817 -7.269 1.00 58.26 144 ALA A N 1
ATOM 747 C CA . ALA A 1 164 ? 10.460 2.951 -6.092 1.00 62.87 144 ALA A CA 1
ATOM 748 C C . ALA A 1 164 ? 9.910 1.561 -6.368 1.00 59.73 144 ALA A C 1
ATOM 749 O O . ALA A 1 164 ? 10.017 0.676 -5.524 1.00 53.97 144 ALA A O 1
ATOM 751 N N . GLY A 1 165 ? 9.321 1.360 -7.541 1.00 58.93 145 GLY A N 1
ATOM 752 C CA . GLY A 1 165 ? 8.725 0.074 -7.861 1.00 53.07 145 GLY A CA 1
ATOM 753 C C . GLY A 1 165 ? 7.530 -0.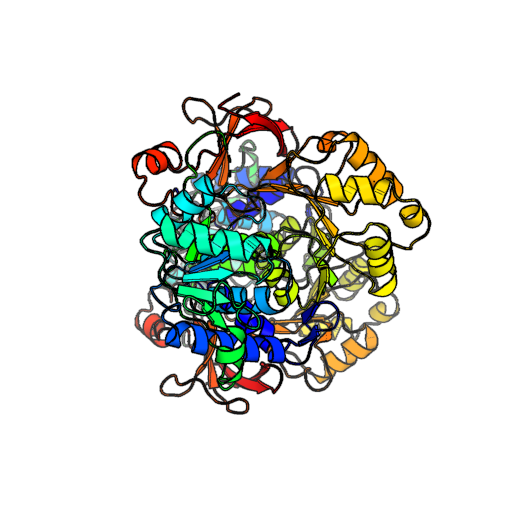204 -6.980 1.00 56.32 145 GLY A C 1
ATOM 754 O O . GLY A 1 165 ? 7.364 -1.317 -6.487 1.00 57.16 145 GLY A O 1
ATOM 755 N N . ILE A 1 166 ? 6.684 0.798 -6.785 1.00 54.30 146 ILE A N 1
ATOM 756 C CA . ILE A 1 166 ? 5.538 0.648 -5.900 1.00 61.62 146 ILE A CA 1
ATOM 757 C C . ILE A 1 166 ? 4.436 -0.195 -6.517 1.00 60.11 146 ILE A C 1
ATOM 758 O O . ILE A 1 166 ? 3.932 0.126 -7.587 1.00 49.64 146 ILE A O 1
ATOM 763 N N . SER A 1 167 ? 4.057 -1.273 -5.840 1.00 54.98 147 SER A N 1
ATOM 764 C CA . SER A 1 167 ? 3.037 -2.169 -6.370 1.00 62.10 147 SER A CA 1
ATOM 765 C C . SER A 1 167 ? 1.642 -1.896 -5.827 1.00 60.19 147 SER A C 1
ATOM 766 O O . SER A 1 167 ? 0.649 -2.166 -6.495 1.00 55.59 147 SER A O 1
ATOM 769 N N . SER A 1 168 ? 1.559 -1.375 -4.610 1.00 56.30 148 SER A N 1
ATOM 770 C CA . SER A 1 168 ? 0.263 -1.087 -4.015 1.00 60.77 148 SER A CA 1
ATOM 771 C C . SER A 1 168 ? 0.223 0.333 -3.485 1.00 63.84 148 SER A C 1
ATOM 772 O O . SER A 1 168 ? 1.192 0.812 -2.919 1.00 63.55 148 SER A O 1
ATOM 775 N N . LEU A 1 169 ? -0.901 1.007 -3.665 1.00 57.41 149 LEU A N 1
ATOM 776 C CA . LEU A 1 169 ? -1.014 2.377 -3.197 1.00 59.80 149 LEU A CA 1
ATOM 777 C C . LEU A 1 169 ? -2.110 2.540 -2.166 1.00 62.30 149 LEU A C 1
ATOM 778 O O . LEU A 1 169 ? -3.290 2.427 -2.485 1.00 57.34 149 LEU A O 1
ATOM 783 N N . ILE A 1 170 ? -1.726 2.809 -0.926 1.00 58.95 150 ILE A N 1
ATOM 784 C CA . ILE A 1 170 ? -2.721 3.052 0.102 1.00 57.53 150 ILE A CA 1
ATOM 785 C C . ILE A 1 170 ? -3.178 4.496 0.024 1.00 54.31 150 ILE A C 1
ATOM 786 O O . ILE A 1 170 ? -2.395 5.408 0.253 1.00 51.84 150 ILE A O 1
ATOM 791 N N . ILE A 1 171 ? -4.444 4.708 -0.309 1.00 59.97 151 ILE A N 1
ATOM 792 C CA . ILE A 1 171 ? -4.961 6.063 -0.394 1.00 62.63 151 ILE A CA 1
ATOM 793 C C . ILE A 1 171 ? -6.096 6.374 0.550 1.00 66.42 151 ILE A C 1
ATOM 794 O O . ILE A 1 171 ? -6.816 5.475 0.979 1.00 59.76 151 ILE A O 1
ATOM 799 N N . ASP A 1 172 ? -6.249 7.647 0.890 1.00 67.21 152 ASP A N 1
ATOM 800 C CA . ASP A 1 172 ? -7.376 8.067 1.700 1.00 67.06 152 ASP A CA 1
ATOM 801 C C . ASP A 1 172 ? -8.434 8.188 0.632 1.00 67.71 152 ASP A C 1
ATOM 802 O O . ASP A 1 172 ? -8.211 8.866 -0.362 1.00 64.60 152 ASP A O 1
ATOM 807 N N . PRO A 1 173 ? -9.586 7.530 0.804 1.00 69.22 153 PRO A N 1
ATOM 808 C CA . PRO A 1 173 ? -10.595 7.530 -0.266 1.00 68.00 153 PRO A CA 1
ATOM 809 C C . PRO A 1 173 ? -11.376 8.824 -0.519 1.00 63.93 153 PRO A C 1
ATOM 810 O O . PRO A 1 173 ? -12.580 8.742 -0.748 1.00 63.43 153 PRO A O 1
ATOM 814 N N . ASN A 1 174 ? -10.728 9.984 -0.505 1.00 64.85 154 ASN A N 1
ATOM 815 C CA . ASN A 1 174 ? -11.414 11.225 -0.838 1.00 65.31 154 ASN A CA 1
ATOM 816 C C . ASN A 1 174 ? -11.318 11.420 -2.341 1.00 64.20 154 ASN A C 1
ATOM 817 O O . ASN A 1 174 ? -10.352 10.973 -2.948 1.00 61.14 154 ASN A O 1
ATOM 822 N N . PRO A 1 175 ? -12.319 12.069 -2.955 1.00 64.02 155 PRO A N 1
ATOM 823 C CA . PRO A 1 175 ? -12.331 12.307 -4.404 1.00 64.45 155 PRO A CA 1
ATOM 824 C C . PRO A 1 175 ? -10.992 12.665 -5.048 1.00 56.59 155 PRO A C 1
ATOM 825 O O . PRO A 1 175 ? -10.656 12.092 -6.079 1.00 64.70 155 PRO A O 1
ATOM 829 N N . MET A 1 176 ? -10.252 13.600 -4.467 1.00 58.07 156 MET A N 1
ATOM 830 C CA . MET A 1 176 ? -8.962 13.994 -5.018 1.00 69.53 156 MET A CA 1
ATOM 831 C C . MET A 1 176 ? -8.005 12.818 -5.141 1.00 63.85 156 MET A C 1
ATOM 832 O O . MET A 1 176 ? -7.428 12.587 -6.201 1.00 66.37 156 MET A O 1
ATOM 837 N N . PHE A 1 177 ? -7.846 12.056 -4.067 1.00 64.42 157 PHE A N 1
ATOM 838 C CA . PHE A 1 177 ? -6.894 10.951 -4.085 1.00 65.53 157 PHE A CA 1
ATOM 839 C C . PHE A 1 177 ? -7.421 9.784 -4.898 1.00 67.18 157 PHE A C 1
ATOM 840 O O . PHE A 1 177 ? -6.641 8.981 -5.387 1.00 64.18 157 PHE A O 1
ATOM 848 N N . VAL A 1 178 ? -8.736 9.682 -5.044 1.00 65.16 158 VAL A N 1
ATOM 849 C CA . VAL A 1 178 ? -9.321 8.636 -5.875 1.00 69.88 158 VAL A CA 1
ATOM 850 C C . VAL A 1 178 ? -8.927 8.923 -7.311 1.00 67.30 158 VAL A C 1
ATOM 851 O O . VAL A 1 178 ? -8.447 8.038 -8.017 1.00 65.70 158 VAL A O 1
ATOM 855 N N . GLU A 1 179 ? -9.090 10.172 -7.735 1.00 66.76 159 GLU A N 1
ATOM 856 C CA . GLU A 1 179 ? -8.709 10.560 -9.085 1.00 74.32 159 GLU A CA 1
ATOM 857 C C . GLU A 1 179 ? -7.224 10.308 -9.294 1.00 68.96 159 GLU A C 1
ATOM 858 O O . GLU A 1 179 ? -6.820 9.766 -10.322 1.00 60.17 159 GLU A O 1
ATOM 864 N N . ARG A 1 180 ? -6.410 10.674 -8.309 1.00 65.15 160 ARG A N 1
ATOM 865 C CA . ARG A 1 180 ? -4.975 10.490 -8.432 1.00 62.91 160 ARG A CA 1
ATOM 866 C C . ARG A 1 180 ? -4.640 9.020 -8.585 1.00 65.71 160 ARG A C 1
ATOM 867 O O . ARG A 1 180 ? -3.880 8.659 -9.464 1.00 54.44 160 ARG A O 1
ATOM 875 N N . ALA A 1 181 ? -5.226 8.169 -7.752 1.00 63.57 161 ALA A N 1
ATOM 876 C CA . ALA A 1 181 ? -4.978 6.736 -7.838 1.00 61.69 161 ALA A CA 1
ATOM 877 C C . ALA A 1 181 ? -5.284 6.200 -9.224 1.00 60.93 161 ALA A C 1
ATOM 878 O O . ALA A 1 181 ? -4.481 5.471 -9.789 1.00 58.24 161 ALA A O 1
ATOM 880 N N . LEU A 1 182 ? -6.437 6.563 -9.774 1.00 58.60 162 LEU A N 1
ATOM 881 C CA . LEU A 1 182 ? -6.812 6.112 -11.108 1.00 66.21 162 LEU A CA 1
ATOM 882 C C . LEU A 1 182 ? -5.789 6.540 -12.142 1.00 62.78 162 LEU A C 1
ATOM 883 O O . LEU A 1 182 ? -5.333 5.731 -12.950 1.00 59.59 162 LEU A O 1
ATOM 888 N N . ALA A 1 183 ? -5.419 7.814 -12.117 1.00 60.80 163 ALA A N 1
ATOM 889 C CA . ALA A 1 183 ? -4.432 8.320 -13.058 1.00 62.04 163 ALA A CA 1
ATOM 890 C C . ALA A 1 183 ? -3.093 7.623 -12.890 1.00 62.66 163 ALA A C 1
ATOM 891 O O . ALA A 1 183 ? -2.444 7.278 -13.870 1.00 62.57 163 ALA A O 1
ATOM 893 N N . LEU A 1 184 ? -2.684 7.395 -11.649 1.00 60.77 164 LEU A N 1
ATOM 894 C CA . LEU A 1 184 ? -1.417 6.732 -11.387 1.00 64.44 164 LEU A CA 1
ATOM 895 C C . LEU A 1 184 ? -1.424 5.295 -11.873 1.00 64.17 164 LEU A C 1
ATOM 896 O O . LEU A 1 184 ? -0.419 4.809 -12.350 1.00 63.53 164 LEU A O 1
ATOM 901 N N . LEU A 1 185 ? -2.558 4.614 -11.779 1.00 64.62 165 LEU A N 1
ATOM 902 C CA . LEU A 1 185 ? -2.642 3.253 -12.292 1.00 67.09 165 LEU A CA 1
ATOM 903 C C . LEU A 1 185 ? -2.251 3.196 -13.758 1.00 72.84 165 LEU A C 1
ATOM 904 O O . LEU A 1 185 ? -1.585 2.257 -14.186 1.00 74.70 165 LEU A O 1
ATOM 909 N N . GLU A 1 186 ? -2.662 4.194 -14.533 1.00 66.66 166 GLU A N 1
ATOM 910 C CA . GLU A 1 186 ? -2.268 4.243 -15.935 1.00 79.12 166 GLU A CA 1
ATOM 911 C C . GLU A 1 186 ? -0.772 4.477 -16.107 1.00 78.27 166 GLU A C 1
ATOM 912 O O . GLU A 1 186 ? -0.099 3.702 -16.783 1.00 74.28 166 GLU A O 1
ATOM 918 N N . GLN A 1 187 ? -0.245 5.536 -15.502 1.00 74.90 167 GLN A N 1
ATOM 919 C CA . GLN A 1 187 ? 1.172 5.864 -15.678 1.00 69.65 167 GLN A CA 1
ATOM 920 C C . GLN A 1 187 ? 2.112 4.849 -15.045 1.00 68.90 167 GLN A C 1
ATOM 921 O O . GLN A 1 187 ? 2.992 4.312 -15.714 1.00 68.59 167 GLN A O 1
ATOM 927 N N . VAL A 1 188 ? 1.943 4.595 -13.755 1.00 70.67 168 VAL A N 1
ATOM 928 C CA . VAL A 1 188 ? 2.797 3.643 -13.059 1.00 72.11 168 VAL A CA 1
ATOM 929 C C . VAL A 1 188 ? 2.446 2.225 -13.450 1.00 64.13 168 VAL A C 1
ATOM 930 O O . VAL A 1 188 ? 1.356 1.741 -13.153 1.00 55.17 168 VAL A O 1
ATOM 934 N N . ASP A 1 189 ? 3.371 1.552 -14.119 1.00 66.58 169 ASP A N 1
ATOM 935 C CA . ASP A 1 189 ? 3.115 0.196 -14.583 1.00 73.08 169 ASP A CA 1
ATOM 936 C C . ASP A 1 189 ? 3.265 -0.814 -13.467 1.00 68.71 169 ASP A C 1
ATOM 937 O O . ASP A 1 189 ? 2.642 -1.871 -13.496 1.00 63.90 169 ASP A O 1
ATOM 942 N N . SER A 1 190 ? 4.084 -0.492 -12.474 1.00 68.41 170 SER A N 1
ATOM 943 C CA . SER A 1 190 ? 4.256 -1.385 -11.339 1.00 63.99 170 SER A CA 1
ATOM 944 C C . SER A 1 190 ? 3.042 -1.357 -10.422 1.00 68.23 170 SER A C 1
ATOM 945 O O . SER A 1 190 ? 2.804 -2.310 -9.693 1.00 57.24 170 SER A O 1
ATOM 948 N N . LEU A 1 191 ? 2.272 -0.273 -10.458 1.00 57.97 171 LEU A N 1
ATOM 949 C CA . LEU A 1 191 ? 1.070 -0.183 -9.640 1.00 65.83 171 LEU A CA 1
ATOM 950 C C . LEU A 1 191 ? 0.045 -1.212 -10.064 1.00 67.87 171 LEU A C 1
ATOM 951 O O . LEU A 1 191 ? -0.453 -1.172 -11.187 1.00 62.01 171 LEU A O 1
ATOM 956 N N . GLN A 1 192 ? -0.273 -2.137 -9.168 1.00 68.67 172 GLN A N 1
ATOM 957 C CA . GLN A 1 192 ? -1.236 -3.178 -9.482 1.00 72.68 172 GLN A CA 1
ATOM 958 C C . GLN A 1 192 ? -2.533 -2.957 -8.740 1.00 71.88 172 GLN A C 1
ATOM 959 O O . GLN A 1 192 ? -3.595 -2.874 -9.351 1.00 76.76 172 GLN A O 1
ATOM 965 N N . GLN A 1 193 ? -2.455 -2.858 -7.417 1.00 64.99 173 GLN A N 1
ATOM 966 C CA . GLN A 1 193 ? -3.663 -2.703 -6.613 1.00 64.42 173 GLN A CA 1
ATOM 967 C C . GLN A 1 193 ? -3.704 -1.404 -5.845 1.00 67.55 173 GLN A C 1
ATOM 968 O O . GLN A 1 193 ? -2.684 -0.742 -5.669 1.00 62.14 173 GLN A O 1
ATOM 974 N N . ILE A 1 194 ? -4.893 -1.023 -5.401 1.00 65.64 174 ILE A N 1
ATOM 975 C CA . ILE A 1 194 ? -5.038 0.183 -4.608 1.00 63.53 174 ILE A CA 1
ATOM 976 C C . ILE A 1 194 ? -5.609 -0.276 -3.280 1.00 62.74 174 ILE A C 1
ATOM 977 O O . ILE A 1 194 ? -6.498 -1.114 -3.247 1.00 57.05 174 ILE A O 1
ATOM 982 N N . LEU A 1 195 ? -5.074 0.223 -2.176 1.00 62.73 175 LEU A N 1
ATOM 983 C CA . LEU A 1 195 ? -5.625 -0.124 -0.878 1.00 63.58 175 LEU A CA 1
ATOM 984 C C . LEU A 1 195 ? -6.364 1.079 -0.322 1.00 64.69 175 LEU A C 1
ATOM 985 O O . LEU A 1 195 ? -5.794 2.143 -0.152 1.00 55.07 175 LEU A O 1
ATOM 990 N N . THR A 1 196 ? -7.648 0.921 -0.058 1.00 61.89 176 THR A N 1
ATOM 991 C CA . THR A 1 196 ? -8.420 2.032 0.456 1.00 61.75 176 THR A CA 1
ATOM 992 C C . THR A 1 196 ? -8.632 1.871 1.942 1.00 69.66 176 THR A C 1
ATOM 993 O O . THR A 1 196 ? -9.117 0.842 2.386 1.00 64.05 176 THR A O 1
ATOM 997 N N . ILE A 1 197 ? -8.258 2.874 2.725 1.00 57.32 177 ILE A N 1
ATOM 998 C CA . ILE A 1 197 ? -8.537 2.805 4.152 1.00 69.59 177 ILE A CA 1
ATOM 999 C C . ILE A 1 197 ? -9.932 3.341 4.369 1.00 66.52 177 ILE A C 1
ATOM 1000 O O . ILE A 1 197 ? -10.111 4.508 4.703 1.00 68.73 177 ILE A O 1
ATOM 1005 N N . GLY A 1 198 ? -10.929 2.491 4.184 1.00 61.34 178 GLY A N 1
ATOM 1006 C CA . GLY A 1 198 ? -12.302 2.936 4.283 1.00 63.05 178 GLY A CA 1
ATOM 1007 C C . GLY A 1 198 ? -12.999 2.330 3.089 1.00 72.31 178 GLY A C 1
ATOM 1008 O O . GLY A 1 198 ? -12.333 1.932 2.136 1.00 63.79 178 GLY A O 1
ATOM 1009 N N . PRO A 1 199 ? -14.333 2.245 3.127 1.00 71.20 179 PRO A N 1
ATOM 1010 C CA . PRO A 1 199 ? -15.097 1.617 2.042 1.00 63.00 179 PRO A CA 1
ATOM 1011 C C . PRO A 1 199 ? -14.672 2.014 0.638 1.00 64.81 179 PRO A C 1
ATOM 1012 O O . PRO A 1 199 ? -14.592 3.205 0.341 1.00 61.04 179 PRO A O 1
ATOM 1016 N N . VAL A 1 200 ? -14.418 1.028 -0.214 1.00 66.33 180 VAL A N 1
ATOM 1017 C CA . VAL A 1 200 ? -14.009 1.285 -1.592 1.00 66.70 180 VAL A CA 1
ATOM 1018 C C . VAL A 1 200 ? -14.981 2.164 -2.359 1.00 61.04 180 VAL A C 1
ATOM 1019 O O . VAL A 1 200 ? -16.169 1.857 -2.436 1.00 56.38 180 VAL A O 1
ATOM 1023 N N . PRO A 1 201 ? -14.483 3.261 -2.945 1.00 66.52 181 PRO A N 1
ATOM 1024 C CA . PRO A 1 201 ? -15.361 4.080 -3.783 1.00 67.57 181 PRO A CA 1
ATOM 1025 C C . PRO A 1 201 ? -15.716 3.336 -5.059 1.00 66.66 181 PRO A C 1
ATOM 1026 O O . PRO A 1 201 ? -14.966 2.470 -5.498 1.00 65.86 181 PRO A O 1
ATOM 1030 N N . ASP A 1 202 ? -16.837 3.682 -5.674 1.00 70.75 182 ASP A N 1
ATOM 1031 C CA . ASP A 1 202 ? -17.275 2.958 -6.862 1.00 77.48 182 ASP A CA 1
ATOM 1032 C C . ASP A 1 202 ? -16.437 3.244 -8.098 1.00 71.83 182 ASP A C 1
ATOM 1033 O O . ASP A 1 202 ? -16.483 2.488 -9.064 1.00 73.23 182 ASP A O 1
ATOM 1038 N N . ALA A 1 203 ? -15.665 4.323 -8.078 1.00 70.66 183 ALA A N 1
ATOM 1039 C CA . ALA A 1 203 ? -14.780 4.616 -9.195 1.00 70.28 183 ALA A CA 1
ATOM 1040 C C . ALA A 1 203 ? -13.584 3.687 -9.137 1.00 66.65 183 ALA A C 1
ATOM 1041 O O . ALA A 1 203 ? -13.002 3.348 -10.164 1.00 63.64 183 ALA A O 1
ATOM 1043 N N . LEU A 1 204 ? -13.218 3.265 -7.934 1.00 65.75 184 LEU A N 1
ATOM 1044 C CA . LEU A 1 204 ? -12.099 2.353 -7.773 1.00 65.58 184 LEU A CA 1
ATOM 1045 C C . LEU A 1 204 ? -12.601 0.959 -7.455 1.00 63.21 184 LEU A C 1
ATOM 1046 O O . LEU A 1 204 ? -11.837 0.122 -7.003 1.00 56.79 184 LEU A O 1
ATOM 1051 N N . LYS A 1 205 ? -13.879 0.701 -7.696 1.00 63.85 185 LYS A N 1
ATOM 1052 C CA . LYS A 1 205 ? -14.470 -0.594 -7.363 1.00 68.90 185 LYS A CA 1
ATOM 1053 C C . LYS A 1 205 ? -13.691 -1.799 -7.852 1.00 70.58 185 LYS A C 1
ATOM 1054 O O . LYS A 1 205 ? -13.463 -2.741 -7.096 1.00 63.87 185 LYS A O 1
ATOM 1060 N N 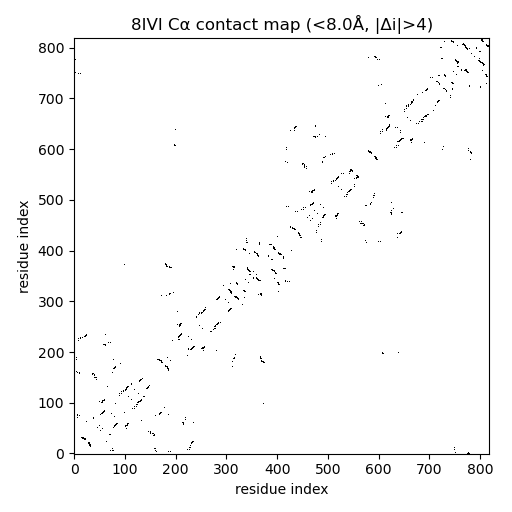. HIS A 1 206 ? -13.272 -1.779 -9.109 1.00 63.56 186 HIS A N 1
ATOM 1061 C CA . HIS A 1 206 ? -12.598 -2.939 -9.679 1.00 70.93 186 HIS A CA 1
ATOM 1062 C C . HIS A 1 206 ? -11.087 -2.959 -9.491 1.00 69.18 186 HIS A C 1
ATOM 1063 O O . HIS A 1 206 ? -10.425 -3.906 -9.909 1.00 66.55 186 HIS A O 1
ATOM 1070 N N . VAL A 1 207 ? -10.534 -1.924 -8.869 1.00 68.33 187 VAL A N 1
ATOM 1071 C CA . VAL A 1 207 ? -9.088 -1.852 -8.695 1.00 64.00 187 VAL A CA 1
ATOM 1072 C C . VAL A 1 207 ? -8.657 -1.699 -7.245 1.00 69.08 187 VAL A C 1
ATOM 1073 O O . VAL A 1 207 ? -7.465 -1.739 -6.947 1.00 68.67 187 VAL A O 1
ATOM 1077 N N . ALA A 1 208 ? -9.612 -1.530 -6.339 1.00 69.54 188 ALA A N 1
ATOM 1078 C CA . ALA A 1 208 ? -9.255 -1.300 -4.944 1.00 61.95 188 ALA A CA 1
ATOM 1079 C C . ALA A 1 208 ? -9.888 -2.254 -3.954 1.00 66.61 188 ALA A C 1
ATOM 1080 O O . ALA A 1 208 ? -10.929 -2.845 -4.231 1.00 63.83 188 ALA A O 1
ATOM 1082 N N . VAL A 1 209 ? -9.256 -2.401 -2.793 1.00 61.66 189 VAL A N 1
ATOM 1083 C CA . VAL A 1 209 ? -9.778 -3.286 -1.760 1.00 64.06 189 VAL A CA 1
ATOM 1084 C C . VAL A 1 209 ? -9.702 -2.574 -0.412 1.00 66.89 189 VAL A C 1
ATOM 1085 O O . VAL A 1 209 ? -8.698 -1.932 -0.103 1.00 64.79 189 VAL A O 1
ATOM 1089 N N . ASP A 1 210 ? -10.774 -2.642 0.372 1.00 63.31 190 ASP A N 1
ATOM 1090 C CA . ASP A 1 210 ? -10.773 -2.029 1.693 1.00 67.56 190 ASP A CA 1
ATOM 1091 C C . ASP A 1 210 ? -9.762 -2.726 2.581 1.00 64.27 190 ASP A C 1
ATOM 1092 O O . ASP A 1 210 ? -9.985 -3.849 3.027 1.00 69.84 190 ASP A O 1
ATOM 1097 N N . LEU A 1 211 ? -8.644 -2.059 2.838 1.00 66.01 191 LEU A N 1
ATOM 1098 C CA . LEU A 1 211 ? -7.599 -2.636 3.672 1.00 65.01 191 LEU A CA 1
ATOM 1099 C C . LEU A 1 211 ? -8.062 -2.657 5.116 1.00 70.73 191 LEU A C 1
ATOM 1100 O O . LEU A 1 211 ? -7.775 -3.595 5.857 1.00 61.95 191 LEU A O 1
ATOM 1105 N N . SER A 1 212 ? -8.813 -1.638 5.511 1.00 58.86 192 SER A N 1
ATOM 1106 C CA . SER A 1 212 ? -9.306 -1.572 6.878 1.00 64.71 192 SER A CA 1
ATOM 1107 C C . SER A 1 212 ? -10.268 -2.716 7.190 1.00 64.89 192 SER A C 1
ATOM 1108 O O . SER A 1 212 ? -10.234 -3.272 8.284 1.00 61.03 192 SER A O 1
ATOM 1111 N N . ALA A 1 213 ? -11.112 -3.081 6.230 1.00 64.12 193 ALA A N 1
ATOM 1112 C CA . ALA A 1 213 ? -12.042 -4.184 6.438 1.00 67.80 193 ALA A CA 1
ATOM 1113 C C . ALA A 1 213 ? -11.310 -5.506 6.492 1.00 68.46 193 ALA A C 1
ATOM 1114 O O . ALA A 1 213 ? -11.660 -6.375 7.280 1.00 73.62 193 ALA A O 1
ATOM 1116 N N . GLU A 1 214 ? -10.289 -5.663 5.659 1.00 68.41 194 GLU A N 1
ATOM 1117 C CA . GLU A 1 214 ? -9.496 -6.881 5.686 1.00 70.01 194 GLU A CA 1
ATOM 1118 C C . GLU A 1 214 ? -8.833 -7.035 7.043 1.00 74.34 194 GLU A C 1
ATOM 1119 O O . GLU A 1 214 ? -8.798 -8.127 7.603 1.00 75.29 194 GLU A O 1
ATOM 1125 N N . ALA A 1 215 ? -8.327 -5.937 7.591 1.00 71.72 195 ALA A N 1
ATOM 1126 C CA . ALA A 1 215 ? -7.706 -5.981 8.906 1.00 70.26 195 ALA A CA 1
ATOM 1127 C C . ALA A 1 215 ? -8.715 -6.376 9.967 1.00 68.54 195 ALA A C 1
ATOM 1128 O O . ALA A 1 215 ? -8.409 -7.166 10.849 1.00 70.97 195 ALA A O 1
ATOM 1130 N N . ALA A 1 216 ? -9.926 -5.841 9.881 1.00 69.96 196 ALA A N 1
ATOM 1131 C CA . ALA A 1 216 ? -10.969 -6.193 10.836 1.00 71.72 196 ALA A CA 1
ATOM 1132 C C . ALA A 1 216 ? -11.319 -7.671 10.768 1.00 70.42 196 ALA A C 1
ATOM 1133 O O . ALA A 1 216 ? -11.645 -8.277 11.785 1.00 71.52 196 ALA A O 1
ATOM 1135 N N . LYS A 1 217 ? -11.246 -8.261 9.578 1.00 75.70 197 LYS A N 1
ATOM 1136 C CA . LYS A 1 217 ? -11.510 -9.689 9.430 1.00 73.56 197 LYS A CA 1
ATOM 1137 C C . LYS A 1 217 ? -10.470 -10.513 10.168 1.00 77.52 197 LYS A C 1
ATOM 1138 O O . LYS A 1 217 ? -10.758 -11.614 10.630 1.00 78.18 197 LYS A O 1
ATOM 1144 N N . TYR A 1 218 ? -9.275 -9.962 10.329 1.00 70.91 198 TYR A N 1
ATOM 1145 C CA . TYR A 1 218 ? -8.206 -10.694 10.997 1.00 68.35 198 TYR A CA 1
ATOM 1146 C C . TYR A 1 218 ? -8.261 -10.611 12.509 1.00 79.83 198 TYR A C 1
ATOM 1147 O O . TYR A 1 218 ? -8.950 -9.761 13.066 1.00 77.08 198 TYR A O 1
ATOM 1156 N N . GLN A 1 219 ? -7.539 -11.498 13.178 1.00 76.62 199 GLN A N 1
ATOM 1157 C CA . GLN A 1 219 ? -7.590 -11.550 14.633 1.00 75.76 199 GLN A CA 1
ATOM 1158 C C . GLN A 1 219 ? -6.354 -10.957 15.276 1.00 70.13 199 GLN A C 1
ATOM 1159 O O . GLN A 1 219 ? -5.243 -11.247 14.858 1.00 74.58 199 GLN A O 1
ATOM 1165 N N . PRO A 1 220 ? -6.545 -10.126 16.307 1.00 69.50 200 PRO A N 1
ATOM 1166 C CA . PRO A 1 220 ? -5.407 -9.536 17.016 1.00 71.89 200 PRO A CA 1
ATOM 1167 C C . PRO A 1 220 ? -4.425 -10.580 17.517 1.00 79.57 200 PRO A C 1
ATOM 1168 O O . PRO A 1 220 ? -4.795 -11.432 18.322 1.00 70.64 200 PRO A O 1
ATOM 1172 N N . GLN A 1 221 ? -3.186 -10.513 17.051 1.00 74.92 201 GLN A N 1
ATOM 1173 C CA . GLN A 1 221 ? -2.167 -11.460 17.470 1.00 72.01 201 GLN A CA 1
ATOM 1174 C C . GLN A 1 221 ? -1.112 -10.716 18.268 1.00 79.03 201 GLN A C 1
ATOM 1175 O O . GLN A 1 221 ? -1.044 -9.492 18.201 1.00 74.34 201 GLN A O 1
ATOM 1181 N N . PRO A 1 222 ? -0.299 -11.442 19.053 1.00 82.20 202 PRO A N 1
ATOM 1182 C CA . PRO A 1 222 ? 0.798 -10.762 19.748 1.00 78.59 202 PRO A CA 1
ATOM 1183 C C . PRO A 1 222 ? 1.677 -9.970 18.792 1.00 80.67 202 PRO A C 1
ATOM 1184 O O . PRO A 1 222 ? 2.197 -10.533 17.830 1.00 74.26 202 PRO A O 1
ATOM 1188 N N . LEU A 1 223 ? 1.844 -8.680 19.053 1.00 80.43 203 LEU A N 1
ATOM 1189 C CA . LEU A 1 223 ? 2.635 -7.839 18.166 1.00 70.84 203 LEU A CA 1
ATOM 1190 C C . LEU A 1 223 ? 4.120 -8.116 18.290 1.00 66.05 203 LEU A C 1
ATOM 1191 O O . LEU A 1 223 ? 4.682 -8.040 19.379 1.00 67.91 203 LEU A O 1
ATOM 1196 N N . VAL A 1 224 ? 4.757 -8.447 17.174 1.00 71.51 204 VAL A N 1
ATOM 1197 C CA . VAL A 1 224 ? 6.192 -8.685 17.183 1.00 74.56 204 VAL A CA 1
ATOM 1198 C C . VAL A 1 224 ? 6.865 -7.809 16.144 1.00 76.93 204 VAL A C 1
ATOM 1199 O O . VAL A 1 224 ? 6.258 -7.456 15.134 1.00 71.53 204 VAL A O 1
ATOM 1203 N N . ALA A 1 225 ? 8.117 -7.452 16.388 1.00 68.06 205 ALA A N 1
ATOM 1204 C CA . ALA A 1 225 ? 8.849 -6.648 15.426 1.00 78.85 205 ALA A CA 1
ATOM 1205 C C . ALA A 1 225 ? 9.895 -7.496 14.738 1.00 77.62 205 ALA A C 1
ATOM 1206 O O . ALA A 1 225 ? 10.701 -8.149 15.396 1.00 80.97 205 ALA A O 1
ATOM 1208 N N . ALA A 1 226 ? 9.893 -7.486 13.410 1.00 70.05 206 ALA A N 1
ATOM 1209 C CA . ALA A 1 226 ? 10.858 -8.273 12.653 1.00 73.80 206 ALA A CA 1
ATOM 1210 C C . ALA A 1 226 ? 12.274 -7.817 12.923 1.00 78.29 206 ALA A C 1
ATOM 1211 O O . ALA A 1 226 ? 12.560 -6.625 12.916 1.00 78.26 206 ALA A O 1
ATOM 1213 N N . ASP A 1 227 ? 13.167 -8.764 13.165 1.00 82.60 207 ASP A N 1
ATOM 1214 C CA . ASP A 1 227 ? 14.561 -8.409 13.362 1.00 87.75 207 ASP A CA 1
ATOM 1215 C C . ASP A 1 227 ? 15.170 -8.117 12.003 1.00 77.87 207 ASP A C 1
ATOM 1216 O O . ASP A 1 227 ? 15.349 -9.027 11.195 1.00 76.80 207 ASP A O 1
ATOM 1221 N N . LEU A 1 228 ? 15.479 -6.852 11.739 1.00 78.46 208 LEU A N 1
ATOM 1222 C CA . LEU A 1 228 ? 16.002 -6.476 10.436 1.00 79.90 208 LEU A CA 1
ATOM 1223 C C . LEU A 1 228 ? 17.468 -6.120 10.497 1.00 78.04 208 LEU A C 1
ATOM 1224 O O . LEU A 1 228 ? 17.960 -5.691 11.539 1.00 74.31 208 LEU A O 1
ATOM 1229 N N . PRO A 1 229 ? 18.183 -6.295 9.376 1.00 75.37 209 PRO A N 1
ATOM 1230 C CA . PRO A 1 229 ? 19.580 -5.853 9.349 1.00 75.63 209 PRO A CA 1
ATOM 1231 C C . PRO A 1 229 ? 19.662 -4.338 9.496 1.00 79.03 209 PRO A C 1
ATOM 1232 O O . PRO A 1 229 ? 18.727 -3.632 9.132 1.00 73.97 209 PRO A O 1
ATOM 1236 N N . PRO A 1 230 ? 20.782 -3.827 10.017 1.00 81.75 210 PRO A N 1
ATOM 1237 C CA . PRO A 1 230 ? 20.935 -2.372 10.101 1.00 79.97 210 PRO A CA 1
ATOM 1238 C C . PRO A 1 230 ? 20.796 -1.680 8.751 1.00 73.92 210 PRO A C 1
ATOM 1239 O O . PRO A 1 230 ? 20.244 -0.587 8.687 1.00 70.48 210 PRO A O 1
ATOM 1243 N N . ASP A 1 231 ? 21.262 -2.312 7.682 1.00 73.65 211 ASP A N 1
ATOM 1244 C CA . ASP A 1 231 ? 21.222 -1.700 6.360 1.00 78.10 211 ASP A CA 1
ATOM 1245 C C . ASP A 1 231 ? 19.938 -1.978 5.588 1.00 74.06 211 ASP A C 1
ATOM 1246 O O . ASP A 1 231 ? 19.850 -1.664 4.403 1.00 66.48 211 ASP A O 1
ATOM 1251 N N . GLN A 1 232 ? 18.948 -2.567 6.246 1.00 74.49 212 GLN A N 1
ATOM 1252 C CA . GLN A 1 232 ? 17.693 -2.887 5.579 1.00 77.29 212 GLN A CA 1
ATOM 1253 C C . GLN A 1 232 ? 16.970 -1.633 5.124 1.00 72.32 212 GLN A C 1
ATOM 1254 O O . GLN A 1 232 ? 16.655 -0.768 5.936 1.00 69.58 212 GLN A O 1
ATOM 1260 N N . VAL A 1 233 ? 16.709 -1.529 3.826 1.00 68.19 213 VAL A N 1
ATOM 1261 C CA . VAL A 1 233 ? 15.967 -0.388 3.315 1.00 64.24 213 VAL A CA 1
ATOM 1262 C C . VAL A 1 233 ? 14.524 -0.477 3.767 1.00 63.23 213 VAL A C 1
ATOM 1263 O O . VAL A 1 233 ? 13.764 -1.317 3.287 1.00 68.05 213 VAL A O 1
ATOM 1267 N N . ILE A 1 234 ? 14.140 0.375 4.711 1.00 55.91 214 ILE A N 1
ATOM 1268 C CA . ILE A 1 234 ? 12.781 0.350 5.236 1.00 60.79 214 ILE A CA 1
ATOM 1269 C C . ILE A 1 234 ? 11.996 1.564 4.777 1.00 62.83 214 ILE A C 1
ATOM 1270 O O . ILE A 1 234 ? 10.846 1.752 5.167 1.00 62.37 214 ILE A O 1
ATOM 1275 N N . GLY A 1 235 ? 12.612 2.393 3.946 1.00 62.64 215 GLY A N 1
ATOM 1276 C CA . GLY A 1 235 ? 11.942 3.595 3.498 1.00 59.76 215 GLY A CA 1
ATOM 1277 C C . GLY A 1 235 ? 12.628 4.309 2.362 1.00 58.25 215 GLY A C 1
ATOM 1278 O O . GLY A 1 235 ? 13.824 4.141 2.155 1.00 48.69 215 GLY A O 1
ATOM 1279 N N . LEU A 1 236 ? 11.870 5.105 1.619 1.00 53.29 216 LEU A N 1
ATOM 1280 C CA . LEU A 1 236 ? 12.434 5.858 0.511 1.00 52.58 216 LEU A CA 1
ATOM 1281 C C . LEU A 1 236 ? 11.801 7.235 0.475 1.00 52.52 216 LEU A C 1
ATOM 1282 O O . LEU A 1 236 ? 10.647 7.378 0.091 1.00 47.99 216 LEU A O 1
ATOM 1287 N N . THR A 1 237 ? 12.547 8.250 0.883 1.00 45.75 217 THR A N 1
ATOM 1288 C CA . THR A 1 237 ? 12.031 9.609 0.856 1.00 59.10 217 THR A CA 1
ATOM 1289 C C . THR A 1 237 ? 12.469 10.264 -0.430 1.00 52.70 217 THR A C 1
ATOM 1290 O O . THR A 1 237 ? 13.642 10.265 -0.749 1.00 51.02 217 THR A O 1
ATOM 1294 N N . TYR A 1 238 ? 11.538 10.830 -1.178 1.00 52.09 218 TYR A N 1
ATOM 1295 C CA . TYR A 1 238 ? 11.909 11.381 -2.474 1.00 62.46 218 TYR A CA 1
ATOM 1296 C C . TYR A 1 238 ? 12.006 12.893 -2.469 1.00 67.46 218 TYR A C 1
ATOM 1297 O O . TYR A 1 238 ? 13.008 13.440 -2.930 1.00 65.10 218 TYR A O 1
ATOM 1306 N N . THR A 1 239 ? 10.979 13.562 -1.952 1.00 66.17 219 THR A N 1
ATOM 1307 C CA . THR A 1 239 ? 10.969 15.027 -1.884 1.00 81.49 219 THR A CA 1
ATOM 1308 C C . THR A 1 239 ? 11.470 15.705 -3.161 1.00 80.79 219 THR A C 1
ATOM 1309 O O . THR A 1 239 ? 10.684 16.048 -4.043 1.00 78.78 219 THR A O 1
ATOM 1313 N N . THR A 1 242 ? 12.539 22.256 -6.414 1.00 102.29 222 THR A N 1
ATOM 1314 C CA . THR A 1 242 ? 13.455 21.197 -6.811 1.00 105.50 222 THR A CA 1
ATOM 1315 C C . THR A 1 242 ? 13.776 21.294 -8.288 1.00 111.25 222 THR A C 1
ATOM 1316 O O . THR A 1 242 ? 14.922 21.065 -8.675 1.00 106.96 222 THR A O 1
ATOM 1320 N N . THR A 1 243 ? 12.782 21.635 -9.110 1.00 108.19 223 THR A N 1
ATOM 1321 C CA . THR A 1 243 ? 12.961 21.721 -10.570 1.00 107.52 223 THR A CA 1
ATOM 1322 C C . THR A 1 243 ? 13.834 20.615 -11.150 1.00 111.56 223 THR A C 1
ATOM 1323 O O . THR A 1 243 ? 14.770 20.882 -11.903 1.00 114.71 223 THR A O 1
ATOM 1327 N N . GLY A 1 244 ? 13.521 19.369 -10.814 1.00 108.98 224 GLY A N 1
ATOM 1328 C CA . GLY A 1 244 ? 14.314 18.253 -11.290 1.00 99.61 224 GLY A CA 1
ATOM 1329 C C . GLY A 1 244 ? 13.684 16.962 -10.830 1.00 85.60 224 GLY A C 1
ATOM 1330 O O . GLY A 1 244 ? 12.577 16.972 -10.295 1.00 88.35 224 GLY A O 1
ATOM 1331 N N . LYS A 1 245 ? 14.378 15.850 -11.032 1.00 87.22 225 LYS A N 1
ATOM 1332 C CA . LYS A 1 245 ? 13.834 14.554 -10.655 1.00 82.91 225 LYS A CA 1
ATOM 1333 C C . LYS A 1 245 ? 14.076 14.260 -9.186 1.00 72.44 225 LYS A C 1
ATOM 1334 O O . LYS A 1 245 ? 15.209 14.335 -8.716 1.00 72.62 225 LYS A O 1
ATOM 1340 N N . PRO A 1 246 ? 13.007 13.928 -8.450 1.00 68.95 226 PRO A N 1
ATOM 1341 C CA . PRO A 1 246 ? 13.170 13.574 -7.037 1.00 70.20 226 PRO A CA 1
ATOM 1342 C C . PRO A 1 246 ? 14.095 12.378 -6.834 1.00 68.03 226 PRO A C 1
ATOM 1343 O O . PRO A 1 246 ? 13.895 11.332 -7.446 1.00 61.52 226 PRO A O 1
ATOM 1347 N N . LYS A 1 247 ? 15.105 12.532 -5.986 1.00 60.42 227 LYS A N 1
ATOM 1348 C CA . LYS A 1 247 ? 16.015 11.429 -5.705 1.00 65.68 227 LYS A CA 1
ATOM 1349 C C . LYS A 1 247 ? 15.558 10.666 -4.479 1.00 62.49 227 LYS A C 1
ATOM 1350 O O . LYS A 1 247 ? 15.246 11.265 -3.456 1.00 54.72 227 LYS A O 1
ATOM 1356 N N . GLY A 1 248 ? 15.528 9.344 -4.572 1.00 55.46 228 GLY A N 1
ATOM 1357 C CA . GLY A 1 248 ? 15.068 8.533 -3.463 1.00 55.80 228 GLY A CA 1
ATOM 1358 C C . GLY A 1 248 ? 16.105 8.280 -2.402 1.00 53.65 228 GLY A C 1
ATOM 1359 O O . GLY A 1 248 ? 16.945 7.406 -2.541 1.00 54.60 228 GLY A O 1
ATOM 1360 N N . VAL A 1 249 ? 16.038 9.034 -1.319 1.00 54.15 229 VAL A N 1
ATOM 1361 C CA . VAL A 1 249 ? 16.982 8.843 -0.239 1.00 52.21 229 VAL A CA 1
ATOM 1362 C C . VAL A 1 249 ? 16.707 7.553 0.515 1.00 45.52 229 VAL A C 1
ATOM 1363 O O . VAL A 1 249 ? 15.640 7.389 1.101 1.00 42.93 229 VAL A O 1
ATOM 1367 N N . ILE A 1 250 ? 17.667 6.637 0.494 1.00 53.41 230 ILE A N 1
ATOM 1368 C CA . ILE A 1 250 ? 17.500 5.336 1.136 1.00 55.04 230 ILE A CA 1
ATOM 1369 C C . ILE A 1 250 ? 17.440 5.402 2.653 1.00 52.30 230 ILE A C 1
ATOM 1370 O O . ILE A 1 250 ? 18.423 5.715 3.306 1.00 44.42 230 ILE A O 1
ATOM 1375 N N . GLY A 1 251 ? 16.280 5.106 3.222 1.00 53.38 231 GLY A N 1
ATOM 1376 C CA . GLY A 1 251 ? 16.154 5.094 4.665 1.00 48.97 231 GLY A CA 1
ATOM 1377 C C . GLY A 1 251 ? 16.466 3.717 5.200 1.00 56.00 231 GLY A C 1
ATOM 1378 O O . GLY A 1 251 ? 15.743 2.769 4.924 1.00 53.68 231 GLY A O 1
ATOM 1379 N N . THR A 1 252 ? 17.564 3.596 5.935 1.00 52.55 232 THR A N 1
ATOM 1380 C CA . THR A 1 252 ? 17.942 2.312 6.505 1.00 62.52 232 THR A CA 1
ATOM 1381 C C . THR A 1 252 ? 17.415 2.203 7.916 1.00 63.67 232 THR A C 1
ATOM 1382 O O . THR A 1 252 ? 17.119 3.212 8.547 1.00 64.26 232 THR A O 1
ATOM 1386 N N . ALA A 1 253 ? 17.299 0.980 8.418 1.00 61.26 233 ALA A N 1
ATOM 1387 C CA . ALA A 1 253 ? 16.824 0.774 9.779 1.00 66.57 233 ALA A CA 1
ATOM 1388 C C . ALA A 1 253 ? 17.711 1.517 10.759 1.00 64.53 233 ALA A C 1
ATOM 1389 O O . ALA A 1 253 ? 17.214 2.218 11.639 1.00 50.77 233 ALA A O 1
ATOM 1391 N N . GLN A 1 254 ? 19.022 1.382 10.599 1.00 61.62 234 GLN A N 1
ATOM 1392 C CA . GLN A 1 254 ? 19.963 2.067 11.474 1.00 65.84 234 GLN A CA 1
ATOM 1393 C C . GLN A 1 254 ? 19.769 3.573 11.485 1.00 65.62 234 GLN A C 1
ATOM 1394 O O . GLN A 1 254 ? 19.693 4.168 12.546 1.00 61.77 234 GLN A O 1
ATOM 1400 N N . SER A 1 255 ? 19.689 4.190 10.312 1.00 59.34 235 SER A N 1
ATOM 1401 C CA . SER A 1 255 ? 19.536 5.641 10.226 1.00 63.20 235 SER A CA 1
ATOM 1402 C C . SER A 1 255 ? 18.351 6.153 11.027 1.00 55.87 235 SER A C 1
ATOM 1403 O O . SER A 1 255 ? 18.479 7.113 11.785 1.00 50.72 235 SER A O 1
ATOM 1406 N N . ILE A 1 256 ? 17.200 5.514 10.866 1.00 57.71 236 ILE A N 1
ATOM 1407 C CA . ILE A 1 256 ? 16.002 5.943 11.574 1.00 60.19 236 ILE A CA 1
ATOM 1408 C C . ILE A 1 256 ? 16.161 5.731 13.069 1.00 61.84 236 ILE A C 1
ATOM 1409 O O . ILE A 1 256 ? 15.821 6.604 13.863 1.00 60.29 236 ILE A O 1
ATOM 1414 N N . ALA A 1 257 ? 16.706 4.585 13.459 1.00 55.80 237 ALA A N 1
ATOM 1415 C CA . ALA A 1 257 ? 16.939 4.320 14.872 1.00 62.55 237 ALA A CA 1
ATOM 1416 C C . ALA A 1 257 ? 17.860 5.359 15.490 1.00 57.53 237 ALA A C 1
ATOM 1417 O O . ALA A 1 257 ? 17.605 5.829 16.593 1.00 51.76 237 ALA A O 1
ATOM 1419 N N . THR A 1 258 ? 18.922 5.726 14.780 1.00 57.20 238 THR A N 1
ATOM 1420 C CA . THR A 1 258 ? 19.844 6.739 15.278 1.00 60.77 238 THR A CA 1
ATOM 1421 C C . THR A 1 258 ? 19.118 8.056 15.480 1.00 55.38 238 THR A C 1
ATOM 1422 O O . THR A 1 258 ? 19.216 8.655 16.541 1.00 53.49 238 THR A O 1
ATOM 1426 N N . MET A 1 259 ? 18.367 8.497 14.477 1.00 60.09 239 MET A N 1
ATOM 1427 C CA . MET A 1 259 ? 17.605 9.735 14.598 1.00 63.87 239 MET A CA 1
ATOM 1428 C C . MET A 1 259 ? 16.745 9.733 15.852 1.00 54.93 239 MET A C 1
ATOM 1429 O O . MET A 1 259 ? 16.794 10.674 16.637 1.00 51.60 239 MET A O 1
ATOM 1434 N N . THR A 1 260 ? 15.976 8.668 16.053 1.00 60.33 240 THR A N 1
ATOM 1435 C CA . THR A 1 260 ? 15.111 8.575 17.223 1.00 55.00 240 THR A CA 1
ATOM 1436 C C . THR A 1 260 ? 15.904 8.657 18.515 1.00 51.69 240 THR A C 1
ATOM 1437 O O . THR A 1 260 ? 15.547 9.406 19.410 1.00 51.75 240 THR A O 1
ATOM 1441 N N . SER A 1 261 ? 16.996 7.910 18.606 1.00 51.40 241 SER A N 1
ATOM 1442 C CA . SER A 1 261 ? 17.834 7.957 19.796 1.00 56.60 241 SER A CA 1
ATOM 1443 C C . SER A 1 261 ? 18.298 9.371 20.113 1.00 56.52 241 SER A C 1
ATOM 1444 O O . SER A 1 261 ? 18.207 9.801 21.252 1.00 53.25 241 SER A O 1
ATOM 1447 N N . ILE A 1 262 ? 18.783 10.097 19.109 1.00 55.81 242 ILE A N 1
ATOM 1448 C CA . ILE A 1 262 ? 19.237 11.470 19.322 1.00 57.09 242 ILE A CA 1
ATOM 1449 C C . ILE A 1 262 ? 18.081 12.383 19.713 1.00 54.20 242 ILE A C 1
ATOM 1450 O O . ILE A 1 262 ? 18.247 13.260 20.548 1.00 51.15 242 ILE A O 1
ATOM 1455 N N . GLN A 1 263 ? 16.901 12.174 19.140 1.00 50.89 243 GLN A N 1
ATOM 1456 C CA . GLN A 1 263 ? 15.743 12.960 19.551 1.00 56.60 243 GLN A CA 1
ATOM 1457 C C . GLN A 1 263 ? 15.531 12.787 21.046 1.00 57.53 243 GLN A C 1
ATOM 1458 O O . GLN A 1 263 ? 15.429 13.754 21.779 1.00 54.05 243 GLN A O 1
ATOM 1464 N N . LEU A 1 264 ? 15.497 11.548 21.513 1.00 58.64 244 LEU A N 1
ATOM 1465 C CA . LEU A 1 264 ? 15.262 11.291 22.928 1.00 60.03 244 LEU A CA 1
ATOM 1466 C C . LEU A 1 264 ? 16.410 11.715 23.832 1.00 61.68 244 LEU A C 1
ATOM 1467 O O . LEU A 1 264 ? 16.196 12.013 25.004 1.00 55.47 244 LEU A O 1
ATOM 1472 N N . ALA A 1 265 ? 17.625 11.746 23.302 1.00 59.99 245 ALA A N 1
ATOM 1473 C CA . ALA A 1 265 ? 18.786 12.069 24.121 1.00 65.60 245 ALA A CA 1
ATOM 1474 C C . ALA A 1 265 ? 19.143 13.545 24.148 1.00 65.68 245 ALA A C 1
ATOM 1475 O O . ALA A 1 265 ? 19.695 14.025 25.135 1.00 67.11 245 ALA A O 1
ATOM 1477 N N . GLU A 1 266 ? 18.840 14.274 23.082 1.00 56.41 246 GLU A N 1
ATOM 1478 C CA . GLU A 1 266 ? 19.252 15.673 23.013 1.00 61.30 246 GLU A CA 1
ATOM 1479 C C . GLU A 1 266 ? 18.111 16.680 23.009 1.00 57.68 246 GLU A C 1
ATOM 1480 O O . GLU A 1 266 ? 18.252 17.780 23.538 1.00 51.24 246 GLU A O 1
ATOM 1486 N N . TRP A 1 267 ? 16.985 16.319 22.409 1.00 56.81 247 TRP A N 1
ATOM 1487 C CA . TRP A 1 267 ? 15.873 17.252 22.336 1.00 58.20 247 TRP A CA 1
ATOM 1488 C C . TRP A 1 267 ? 15.257 17.364 23.710 1.00 65.73 247 TRP A C 1
ATOM 1489 O O . TRP A 1 267 ? 15.233 16.394 24.466 1.00 56.96 247 TRP A O 1
ATOM 1500 N N . GLU A 1 268 ? 14.747 18.542 24.039 1.00 61.87 248 GLU A N 1
ATOM 1501 C CA . GLU A 1 268 ? 14.149 18.753 25.347 1.00 67.12 248 GLU A CA 1
ATOM 1502 C C . GLU A 1 268 ? 12.741 18.199 25.395 1.00 60.83 248 GLU A C 1
ATOM 1503 O O . GLU A 1 268 ? 11.776 18.941 25.286 1.00 63.92 248 GLU A O 1
ATOM 1509 N N . TRP A 1 269 ? 12.620 16.891 25.568 1.00 54.48 249 TRP A N 1
ATOM 1510 C CA . TRP A 1 269 ? 11.309 16.274 25.581 1.00 67.48 249 TRP A CA 1
ATOM 1511 C C . TRP A 1 269 ? 10.604 16.411 26.951 1.00 76.46 249 TRP A C 1
ATOM 1512 O O . TRP A 1 269 ? 11.185 16.000 27.957 1.00 62.63 249 TRP A O 1
ATOM 1523 N N . PRO A 1 270 ? 9.340 16.948 26.999 1.00 67.66 250 PRO A N 1
ATOM 1524 C CA . PRO A 1 270 ? 8.750 17.002 28.349 1.00 68.47 250 PRO A CA 1
ATOM 1525 C C . PRO A 1 270 ? 8.491 15.615 28.915 1.00 73.25 250 PRO A C 1
ATOM 1526 O O . PRO A 1 270 ? 8.216 14.694 28.156 1.00 68.22 250 PRO A O 1
ATOM 1530 N N . ALA A 1 271 ? 8.573 15.459 30.231 1.00 72.90 251 ALA A N 1
ATOM 1531 C CA . ALA A 1 271 ? 8.251 14.173 30.841 1.00 70.59 251 ALA A CA 1
ATOM 1532 C C . ALA A 1 271 ? 6.818 13.844 30.493 1.00 65.57 251 ALA A C 1
ATOM 1533 O O . ALA A 1 271 ? 5.947 14.696 30.679 1.00 62.77 251 ALA A O 1
ATOM 1535 N N . ASN A 1 272 ? 6.564 12.630 30.004 1.00 69.02 252 ASN A N 1
ATOM 1536 C CA . ASN A 1 272 ? 5.219 12.244 29.549 1.00 75.52 252 ASN A CA 1
ATOM 1537 C C . ASN A 1 272 ? 4.649 13.288 28.603 1.00 70.74 252 ASN A C 1
ATOM 1538 O O . ASN A 1 272 ? 3.680 13.971 28.935 1.00 62.90 252 ASN A O 1
ATOM 1543 N N . PRO A 1 273 ? 5.221 13.389 27.395 1.00 69.11 253 PRO A N 1
ATOM 1544 C CA . PRO A 1 273 ? 4.786 14.466 26.501 1.00 63.89 253 PRO A CA 1
ATOM 1545 C C . PRO A 1 273 ? 3.355 14.395 26.022 1.00 60.84 253 PRO A C 1
ATOM 1546 O O . PRO A 1 273 ? 2.950 13.397 25.438 1.00 57.35 253 PRO A O 1
ATOM 1550 N N . ARG A 1 274 ? 2.583 15.442 26.265 1.00 63.83 254 ARG A N 1
ATOM 1551 C CA . ARG A 1 274 ? 1.240 15.487 25.719 1.00 64.19 254 ARG A CA 1
ATOM 1552 C C . ARG A 1 274 ? 1.454 16.185 24.397 1.00 61.45 254 ARG A C 1
ATOM 1553 O O . ARG A 1 274 ? 1.568 17.402 24.357 1.00 60.47 254 ARG A O 1
ATOM 1561 N N . PHE A 1 275 ? 1.547 15.426 23.313 1.00 63.44 255 PHE A N 1
ATOM 1562 C CA . PHE A 1 275 ? 1.862 16.025 22.020 1.00 61.34 255 PHE A CA 1
ATOM 1563 C C . PHE A 1 275 ? 0.655 16.418 21.193 1.00 57.85 255 PHE A C 1
ATOM 1564 O O . PHE A 1 275 ? -0.345 15.712 21.177 1.00 56.18 255 PHE A O 1
ATOM 1572 N N . LEU A 1 276 ? 0.743 17.550 20.508 1.00 57.46 256 LEU A N 1
ATOM 1573 C CA . LEU A 1 276 ? -0.329 17.955 19.616 1.00 60.64 256 LEU A CA 1
ATOM 1574 C C . LEU A 1 276 ? 0.206 17.859 18.204 1.00 56.46 256 LEU A C 1
ATOM 1575 O O . LEU A 1 276 ? 1.081 18.624 17.813 1.00 58.21 256 LEU A O 1
ATOM 1580 N N . MET A 1 277 ? -0.303 16.910 17.438 1.00 59.55 257 MET A N 1
ATOM 1581 C CA . MET A 1 277 ? 0.134 16.771 16.063 1.00 61.93 257 MET A CA 1
ATOM 1582 C C . MET A 1 277 ? -0.800 17.512 15.129 1.00 56.53 257 MET A C 1
ATOM 1583 O O . MET A 1 277 ? -1.887 17.042 14.828 1.00 60.78 257 MET A O 1
ATOM 1588 N N . CYS A 1 278 ? -0.373 18.676 14.663 1.00 63.50 258 CYS A N 1
ATOM 1589 C CA . CYS A 1 278 ? -1.188 19.444 13.734 1.00 64.94 258 CYS A CA 1
ATOM 1590 C C . CYS A 1 278 ? -0.656 19.259 12.332 1.00 63.75 258 CYS A C 1
ATOM 1591 O O . CYS A 1 278 ? -1.177 19.844 11.387 1.00 61.17 258 CYS A O 1
ATOM 1594 N N . THR A 1 279 ? 0.364 18.426 12.182 1.00 58.46 259 THR A N 1
ATOM 1595 C CA . THR A 1 279 ? 0.998 18.258 10.883 1.00 61.04 259 THR A CA 1
ATOM 1596 C C . THR A 1 279 ? 0.780 16.871 10.285 1.00 65.10 259 THR A C 1
ATOM 1597 O O . THR A 1 279 ? 0.438 15.938 11.008 1.00 59.20 259 THR A O 1
ATOM 1601 N N . PRO A 1 280 ? 0.947 16.733 8.956 1.00 65.32 260 PRO A N 1
ATOM 1602 C CA . PRO A 1 280 ? 0.800 15.431 8.298 1.00 61.14 260 PRO A CA 1
ATOM 1603 C C . PRO A 1 280 ? 1.450 14.243 8.983 1.00 57.07 260 PRO A C 1
ATOM 1604 O O . PRO A 1 280 ? 2.657 14.250 9.217 1.00 53.06 260 PRO A O 1
ATOM 1608 N N . LEU A 1 281 ? 0.659 13.218 9.276 1.00 61.51 261 LEU A N 1
ATOM 1609 C CA . LEU A 1 281 ? 1.196 12.008 9.880 1.00 62.19 261 LEU A CA 1
ATOM 1610 C C . LEU A 1 281 ? 1.945 11.224 8.825 1.00 66.07 261 LEU A C 1
ATOM 1611 O O . LEU A 1 281 ? 2.910 10.534 9.127 1.00 56.55 261 LEU A O 1
ATOM 1616 N N . SER A 1 282 ? 1.486 11.317 7.581 1.00 58.73 262 SER A N 1
ATOM 1617 C CA . SER A 1 282 ? 2.110 10.570 6.495 1.00 68.57 262 SER A CA 1
ATOM 1618 C C . SER A 1 282 ? 3.586 10.872 6.392 1.00 65.78 262 SER A C 1
ATOM 1619 O O . SER A 1 282 ? 4.366 10.024 5.974 1.00 66.24 262 SER A O 1
ATOM 1622 N N . HIS A 1 283 ? 3.985 12.071 6.790 1.00 61.34 263 HIS A N 1
ATOM 1623 C CA . HIS A 1 283 ? 5.379 12.455 6.624 1.00 67.28 263 HIS A CA 1
ATOM 1624 C C . HIS A 1 283 ? 6.175 12.589 7.918 1.00 69.01 263 HIS A C 1
ATOM 1625 O O . HIS A 1 283 ? 7.384 12.369 7.919 1.00 70.24 263 HIS A O 1
ATOM 1632 N N . ALA A 1 284 ? 5.518 12.939 9.018 1.00 65.51 264 ALA A N 1
ATOM 1633 C CA . ALA A 1 284 ? 6.248 13.158 10.266 1.00 67.80 264 ALA A CA 1
ATOM 1634 C C . ALA A 1 284 ? 5.629 12.460 11.465 1.00 63.46 264 ALA A C 1
ATOM 1635 O O . ALA A 1 284 ? 6.002 12.739 12.602 1.00 63.75 264 ALA A O 1
ATOM 1637 N N . GLY A 1 285 ? 4.693 11.552 11.221 1.00 63.47 265 GLY A N 1
ATOM 1638 C CA . GLY A 1 285 ? 4.026 10.855 12.305 1.00 62.30 265 GLY A CA 1
ATOM 1639 C C . GLY A 1 285 ? 4.962 10.068 13.185 1.00 65.21 265 GLY A C 1
ATOM 1640 O O . GLY A 1 285 ? 5.094 10.372 14.359 1.00 62.48 265 GLY A O 1
ATOM 1641 N N . ALA A 1 286 ? 5.632 9.072 12.618 1.00 60.23 266 ALA A N 1
ATOM 1642 C CA . ALA A 1 286 ? 6.564 8.250 13.383 1.00 67.07 266 ALA A CA 1
ATOM 1643 C C . ALA A 1 286 ? 7.660 9.073 14.032 1.00 71.18 266 ALA A C 1
ATOM 1644 O O . ALA A 1 286 ? 8.109 8.751 15.128 1.00 65.49 266 ALA A O 1
ATOM 1646 N N . ALA A 1 287 ? 8.089 10.142 13.369 1.00 58.90 267 ALA A N 1
ATOM 1647 C CA . ALA A 1 287 ? 9.162 10.984 13.891 1.00 61.87 267 ALA A CA 1
ATOM 1648 C C . ALA A 1 287 ? 8.851 11.636 15.232 1.00 62.19 267 ALA A C 1
ATOM 1649 O O . ALA A 1 287 ? 9.762 12.015 15.960 1.00 50.23 267 ALA A O 1
ATOM 1651 N N . PHE A 1 288 ? 7.575 11.782 15.557 1.00 53.87 268 PHE A N 1
ATOM 1652 C CA . PHE A 1 288 ? 7.203 12.362 16.834 1.00 55.47 268 PHE A CA 1
ATOM 1653 C C . PHE A 1 288 ? 6.443 11.379 17.709 1.00 64.90 268 PHE A C 1
ATOM 1654 O O . PHE A 1 288 ? 6.644 11.357 18.914 1.00 48.30 268 PHE A O 1
ATOM 1662 N N . PHE A 1 289 ? 5.603 10.544 17.107 1.00 61.97 269 PHE A N 1
ATOM 1663 C CA . PHE A 1 289 ? 4.808 9.583 17.870 1.00 64.89 269 PHE A CA 1
ATOM 1664 C C . PHE A 1 289 ? 5.668 8.592 18.621 1.00 64.30 269 PHE A C 1
ATOM 1665 O O . PHE A 1 289 ? 5.489 8.402 19.816 1.00 64.33 269 PHE A O 1
ATOM 1673 N N . THR A 1 290 ? 6.586 7.941 17.917 1.00 62.70 270 THR A N 1
ATOM 1674 C CA . THR A 1 290 ? 7.481 6.996 18.573 1.00 65.67 270 THR A CA 1
ATOM 1675 C C . THR A 1 290 ? 8.203 7.626 19.776 1.00 64.48 270 THR A C 1
ATOM 1676 O O . THR A 1 290 ? 8.087 7.108 20.879 1.00 66.55 270 THR A O 1
ATOM 1680 N N . PRO A 1 291 ? 8.918 8.762 19.592 1.00 66.30 271 PRO A N 1
ATOM 1681 C CA . PRO A 1 291 ? 9.516 9.342 20.803 1.00 62.10 271 PRO A CA 1
ATOM 1682 C C . PRO A 1 291 ? 8.519 9.674 21.905 1.00 61.94 271 PRO A C 1
ATOM 1683 O O . PRO A 1 291 ? 8.813 9.422 23.069 1.00 58.11 271 PRO A O 1
ATOM 1687 N N . THR A 1 292 ? 7.369 10.233 21.549 1.00 58.44 272 THR A N 1
ATOM 1688 C CA . THR A 1 292 ? 6.350 10.575 22.533 1.00 60.21 272 THR A CA 1
ATOM 1689 C C . THR A 1 292 ? 5.986 9.367 23.392 1.00 65.23 272 THR A C 1
ATOM 1690 O O . THR A 1 292 ? 6.069 9.429 24.615 1.00 59.17 272 THR A O 1
ATOM 1694 N N . VAL A 1 293 ? 5.626 8.253 22.762 1.00 63.80 273 VAL A N 1
ATOM 1695 C CA . VAL A 1 293 ? 5.203 7.080 23.525 1.00 66.46 273 VAL A CA 1
ATOM 1696 C C . VAL A 1 293 ? 6.346 6.315 24.177 1.00 65.79 273 VAL A C 1
ATOM 1697 O O . VAL A 1 293 ? 6.112 5.541 25.096 1.00 69.49 273 VAL A O 1
ATOM 1701 N N . ILE A 1 294 ? 7.580 6.529 23.732 1.00 64.43 274 ILE A N 1
ATOM 1702 C CA . ILE A 1 294 ? 8.716 5.898 24.393 1.00 68.35 274 ILE A CA 1
ATOM 1703 C C . ILE A 1 294 ? 8.840 6.595 25.734 1.00 68.66 274 ILE A C 1
ATOM 1704 O O . ILE A 1 294 ? 9.062 5.954 26.763 1.00 66.11 274 ILE A O 1
ATOM 1709 N N . LYS A 1 295 ? 8.621 7.906 25.744 1.00 69.86 275 LYS A N 1
ATOM 1710 C CA . LYS A 1 295 ? 8.674 8.660 26.991 1.00 69.89 275 LYS A CA 1
ATOM 1711 C C . LYS A 1 295 ? 7.370 8.605 27.776 1.00 61.25 275 LYS A C 1
ATOM 1712 O O . LYS A 1 295 ? 7.174 9.393 28.697 1.00 62.67 275 LYS A O 1
ATOM 1718 N N . GLY A 1 296 ? 6.476 7.689 27.419 1.00 63.21 276 GLY A N 1
ATOM 1719 C CA . GLY A 1 296 ? 5.231 7.532 28.148 1.00 69.52 276 GLY A CA 1
ATOM 1720 C C . GLY A 1 296 ? 4.243 8.639 27.899 1.00 71.62 276 GLY A C 1
ATOM 1721 O O . GLY A 1 296 ? 3.655 9.168 28.836 1.00 71.25 276 GLY A O 1
ATOM 1722 N N . GLY A 1 297 ? 4.026 8.985 26.637 1.00 65.95 277 GLY A N 1
ATOM 1723 C CA . GLY A 1 297 ? 3.153 10.101 26.334 1.00 66.56 277 GLY A CA 1
ATOM 1724 C C . GLY A 1 297 ? 1.918 9.835 25.519 1.00 65.75 277 GLY A C 1
ATOM 1725 O O . GLY A 1 297 ? 1.668 8.707 25.100 1.00 60.59 277 GLY A O 1
ATOM 1726 N N . GLU A 1 298 ? 1.140 10.882 25.285 1.00 65.87 278 GLU A N 1
ATOM 1727 C CA . GLU A 1 298 ? -0.098 10.746 24.540 1.00 68.20 278 GLU A CA 1
ATOM 1728 C C . GLU A 1 298 ? 0.010 11.650 23.331 1.00 65.52 278 GLU A C 1
ATOM 1729 O O . GLU A 1 298 ? 0.714 12.652 23.370 1.00 58.98 278 GLU A O 1
ATOM 1735 N N . MET A 1 299 ? -0.694 11.317 22.259 1.00 55.13 279 MET A N 1
ATOM 1736 C CA . MET A 1 299 ? -0.679 12.179 21.091 1.00 59.74 279 MET A CA 1
ATOM 1737 C C . MET A 1 299 ? -2.061 12.516 20.576 1.00 57.18 279 MET A C 1
ATOM 1738 O O . MET A 1 299 ? -2.786 11.645 20.113 1.00 58.53 279 MET A O 1
ATOM 1743 N N . ILE A 1 300 ? -2.429 13.786 20.657 1.00 54.66 280 ILE A N 1
ATOM 1744 C CA . ILE A 1 300 ? -3.711 14.215 20.128 1.00 56.40 280 ILE A CA 1
ATOM 1745 C C . ILE A 1 300 ? -3.437 14.726 18.730 1.00 61.40 280 ILE A C 1
ATOM 1746 O O . ILE A 1 300 ? -2.690 15.679 18.549 1.00 60.46 280 ILE A O 1
ATOM 1751 N N . VAL A 1 301 ? -4.007 14.072 17.730 1.00 59.96 281 VAL A N 1
ATOM 1752 C CA . VAL A 1 301 ? -3.743 14.467 16.358 1.00 63.09 281 VAL A CA 1
ATOM 1753 C C . VAL A 1 301 ? -4.894 15.252 15.767 1.00 62.30 281 VAL A C 1
ATOM 1754 O O . VAL A 1 301 ? -6.039 14.812 15.807 1.00 61.71 281 VAL A O 1
ATOM 1758 N N . LEU A 1 302 ? -4.598 16.429 15.234 1.00 58.18 282 LEU A N 1
ATOM 1759 C CA . LEU A 1 302 ? -5.625 17.224 14.590 1.00 63.32 282 LEU A CA 1
ATOM 1760 C C . LEU A 1 302 ? -5.628 16.910 13.113 1.00 64.93 282 LEU A C 1
ATOM 1761 O O . LEU A 1 302 ? -4.572 16.831 12.491 1.00 57.08 282 LEU A O 1
ATOM 1766 N N . ALA A 1 303 ? -6.811 16.734 12.543 1.00 61.80 283 ALA A N 1
ATOM 1767 C CA . ALA A 1 303 ? -6.910 16.487 11.115 1.00 69.60 283 ALA A CA 1
ATOM 1768 C C . ALA A 1 303 ? -6.866 17.811 10.382 1.00 69.32 283 ALA A C 1
ATOM 1769 O O . ALA A 1 303 ? -6.419 17.879 9.240 1.00 60.90 283 ALA A O 1
ATOM 1771 N N . LYS A 1 304 ? -7.327 18.868 11.039 1.00 68.23 284 LYS A N 1
ATOM 1772 C CA . LYS A 1 304 ? -7.327 20.187 10.426 1.00 78.94 284 LYS A CA 1
ATOM 1773 C C . LYS A 1 304 ? -6.711 21.216 11.357 1.00 81.24 284 LYS A C 1
ATOM 1774 O O . LYS A 1 304 ? -6.676 21.022 12.571 1.00 69.82 284 LYS A O 1
ATOM 1780 N N . PHE A 1 305 ? -6.227 22.316 10.793 1.00 78.43 285 PHE A N 1
ATOM 1781 C CA . PHE A 1 305 ? -5.656 23.372 11.615 1.00 76.32 285 PHE A CA 1
ATOM 1782 C C . PHE A 1 305 ? -6.563 24.581 11.679 1.00 82.19 285 PHE A C 1
ATOM 1783 O O . PHE A 1 305 ? -6.780 25.250 10.671 1.00 77.68 285 PHE A O 1
ATOM 1791 N N . ASP A 1 306 ? -7.101 24.869 12.854 1.00 82.23 286 ASP A N 1
ATOM 1792 C CA . ASP A 1 306 ? -7.895 26.075 13.020 1.00 80.41 286 ASP A CA 1
ATOM 1793 C C . ASP A 1 306 ? -7.282 26.713 14.234 1.00 74.39 286 ASP A C 1
ATOM 1794 O O . ASP A 1 306 ? -7.326 26.133 15.305 1.00 73.44 286 ASP A O 1
ATOM 1799 N N . PRO A 1 307 ? -6.683 27.898 14.073 1.00 79.11 287 PRO A N 1
ATOM 1800 C CA . PRO A 1 307 ? -5.994 28.534 15.198 1.00 78.76 287 PRO A CA 1
ATOM 1801 C C . PRO A 1 307 ? -6.791 28.503 16.496 1.00 72.75 287 PRO A C 1
ATOM 1802 O O . PRO A 1 307 ? -6.260 28.047 17.499 1.00 72.63 287 PRO A O 1
ATOM 1806 N N . ALA A 1 308 ? -8.040 28.956 16.475 1.00 76.70 288 ALA A N 1
ATOM 1807 C CA . ALA A 1 308 ? -8.882 28.927 17.666 1.00 78.12 288 ALA A CA 1
ATOM 1808 C C . ALA A 1 308 ? -8.930 27.544 18.287 1.00 79.53 288 ALA A C 1
ATOM 1809 O O . ALA A 1 308 ? -8.660 27.394 19.475 1.00 77.61 288 ALA A O 1
ATOM 1811 N N . GLU A 1 309 ? -9.266 26.535 17.490 1.00 77.34 289 GLU A N 1
ATOM 1812 C CA . GLU A 1 309 ? -9.320 25.161 17.984 1.00 81.23 289 GLU A CA 1
ATOM 1813 C C . GLU A 1 309 ? -8.003 24.747 18.624 1.00 73.33 289 GLU A C 1
ATOM 1814 O O . GLU A 1 309 ? -8.001 24.201 19.711 1.00 78.36 289 GLU A O 1
ATOM 1820 N N . VAL A 1 310 ? -6.885 25.031 17.969 1.00 73.71 290 VAL A N 1
ATOM 1821 C CA . VAL A 1 310 ? -5.580 24.657 18.500 1.00 76.38 290 VAL A CA 1
ATOM 1822 C C . VAL A 1 310 ? -5.348 25.236 19.889 1.00 72.19 290 VAL A C 1
ATOM 1823 O O . VAL A 1 310 ? -5.027 24.506 20.820 1.00 67.65 290 VAL A O 1
ATOM 1827 N N . LEU A 1 311 ? -5.539 26.542 20.039 1.00 78.36 291 LEU A N 1
ATOM 1828 C CA . LEU A 1 311 ? -5.340 27.186 21.334 1.00 82.64 291 LEU A CA 1
ATOM 1829 C C . LEU A 1 311 ? -6.290 26.620 22.373 1.00 70.59 291 LEU A C 1
ATOM 1830 O O . LEU A 1 311 ? -5.910 26.427 23.526 1.00 69.22 291 LEU A O 1
ATOM 1835 N N . ARG A 1 312 ? -7.521 26.340 21.968 1.00 73.58 292 ARG A N 1
ATOM 1836 C CA . ARG A 1 312 ? -8.493 25.748 22.873 1.00 76.14 292 ARG A CA 1
ATOM 1837 C C . ARG A 1 312 ? -8.036 24.376 23.333 1.00 81.10 292 ARG A C 1
ATOM 1838 O O . ARG A 1 312 ? -8.131 24.059 24.507 1.00 68.04 292 ARG A O 1
ATOM 1846 N N . ILE A 1 313 ? -7.533 23.562 22.412 1.00 70.84 293 ILE A N 1
ATOM 1847 C CA . ILE A 1 313 ? -7.058 22.229 22.759 1.00 71.43 293 ILE A CA 1
ATOM 1848 C C . ILE A 1 313 ? -5.909 22.317 23.756 1.00 76.41 293 ILE A C 1
ATOM 1849 O O . ILE A 1 313 ? -5.898 21.608 24.753 1.00 73.26 293 ILE A O 1
ATOM 1854 N N . ILE A 1 314 ? -4.960 23.214 23.515 1.00 72.99 294 ILE A N 1
ATOM 1855 C CA . ILE A 1 314 ? -3.862 23.390 24.457 1.00 77.78 294 ILE A CA 1
ATOM 1856 C C . ILE A 1 314 ? -4.394 23.701 25.848 1.00 77.65 294 ILE A C 1
ATOM 1857 O O . ILE A 1 314 ? -3.960 23.110 26.830 1.00 71.87 294 ILE A O 1
ATOM 1862 N N . GLU A 1 315 ? -5.355 24.610 25.936 1.00 79.51 295 GLU A N 1
ATOM 1863 C CA . GLU A 1 315 ? -5.954 24.930 27.222 1.00 78.81 295 GLU A CA 1
ATOM 1864 C C . GLU A 1 315 ? -6.654 23.725 27.839 1.00 72.89 295 GLU A C 1
ATOM 1865 O O . GLU A 1 315 ? -6.405 23.382 28.990 1.00 80.23 295 GLU A O 1
ATOM 1871 N N . GLU A 1 316 ? -7.524 23.072 27.079 1.00 76.04 296 GLU A N 1
ATOM 1872 C CA . GLU A 1 316 ? -8.288 21.946 27.611 1.00 82.33 296 GLU A CA 1
ATOM 1873 C C . GLU A 1 316 ? -7.452 20.727 27.939 1.00 82.35 296 GLU A C 1
ATOM 1874 O O . GLU A 1 316 ? -7.399 20.300 29.090 1.00 82.69 296 GLU A O 1
ATOM 1880 N N . GLN A 1 317 ? -6.794 20.158 26.937 1.00 72.36 297 GLN A N 1
ATOM 1881 C CA . GLN A 1 317 ? -6.020 18.938 27.147 1.00 77.65 297 GLN A CA 1
ATOM 1882 C C . GLN A 1 317 ? -4.651 19.163 27.758 1.00 77.91 297 GLN A C 1
ATOM 1883 O O . GLN A 1 317 ? -3.867 18.223 27.829 1.00 72.58 297 GLN A O 1
ATOM 1889 N N . ARG A 1 318 ? -4.359 20.386 28.191 1.00 74.76 298 ARG A N 1
ATOM 1890 C CA . ARG A 1 318 ? -3.061 20.711 28.781 1.00 72.75 298 ARG A CA 1
ATOM 1891 C C . ARG A 1 318 ? -1.915 20.184 27.938 1.00 68.74 298 ARG A C 1
ATOM 1892 O O . ARG A 1 318 ? -1.095 19.400 28.410 1.00 67.59 298 ARG A O 1
ATOM 1900 N N . ILE A 1 319 ? -1.854 20.628 26.690 1.00 72.10 299 ILE A N 1
ATOM 1901 C CA . ILE A 1 319 ? -0.815 20.172 25.778 1.00 68.58 299 ILE A CA 1
ATOM 1902 C C . ILE A 1 319 ? 0.559 20.671 26.203 1.00 61.07 299 ILE A C 1
ATOM 1903 O O . ILE A 1 319 ? 0.752 21.867 26.396 1.00 63.00 299 ILE A O 1
ATOM 1908 N N . THR A 1 320 ? 1.512 19.758 26.373 1.00 57.40 300 THR A N 1
ATOM 1909 C CA . THR A 1 320 ? 2.860 20.142 26.792 1.00 61.96 300 THR A CA 1
ATOM 1910 C C . THR A 1 320 ? 3.829 20.250 25.629 1.00 64.89 300 THR A C 1
ATOM 1911 O O . THR A 1 320 ? 4.861 20.900 25.742 1.00 50.73 300 THR A O 1
ATOM 1915 N N . ALA A 1 321 ? 3.509 19.613 24.511 1.00 58.04 301 ALA A N 1
ATOM 1916 C CA . ALA A 1 321 ? 4.427 19.618 23.382 1.00 66.23 301 ALA A CA 1
ATOM 1917 C C . ALA A 1 321 ? 3.715 19.678 22.041 1.00 60.27 301 ALA A C 1
ATOM 1918 O O . ALA A 1 321 ? 2.637 19.134 21.902 1.00 59.49 301 ALA A O 1
ATOM 1920 N N . THR A 1 322 ? 4.317 20.340 21.057 1.00 63.28 302 THR A N 1
ATOM 1921 C CA . THR A 1 322 ? 3.725 20.416 19.719 1.00 63.23 302 THR A CA 1
ATOM 1922 C C . THR A 1 322 ? 4.773 20.743 18.670 1.00 55.70 302 THR A C 1
ATOM 1923 O O . THR A 1 322 ? 5.897 21.101 19.010 1.00 52.54 302 THR A O 1
ATOM 1927 N N . MET A 1 323 ? 4.431 20.585 17.397 1.00 55.75 303 MET A N 1
ATOM 1928 C CA . MET A 1 323 ? 5.347 20.972 16.333 1.00 60.23 303 MET A CA 1
ATOM 1929 C C . MET A 1 323 ? 4.619 21.906 15.389 1.00 62.60 303 MET A C 1
ATOM 1930 O O . MET A 1 323 ? 3.567 21.560 14.857 1.00 62.56 303 MET A O 1
ATOM 1935 N N . LEU A 1 324 ? 5.176 23.091 15.178 1.00 55.22 304 LEU A N 1
ATOM 1936 C CA . LEU A 1 324 ? 4.532 24.062 14.309 1.00 66.44 304 LEU A CA 1
ATOM 1937 C C . LEU A 1 324 ? 5.393 24.433 13.123 1.00 61.70 304 LEU A C 1
ATOM 1938 O O . LEU A 1 324 ? 6.617 24.389 13.201 1.00 51.24 304 LEU A O 1
ATOM 1943 N N . VAL A 1 325 ? 4.758 24.796 12.017 1.00 66.96 305 VAL A N 1
ATOM 1944 C CA . VAL A 1 325 ? 5.504 25.253 10.854 1.00 74.87 305 VAL A CA 1
ATOM 1945 C C . VAL A 1 325 ? 5.407 26.779 10.892 1.00 69.21 305 VAL A C 1
ATOM 1946 O O . VAL A 1 325 ? 4.647 27.310 11.697 1.00 67.76 305 VAL A O 1
ATOM 1950 N N . PRO A 1 326 ? 6.199 27.496 10.072 1.00 70.88 306 PRO A N 1
ATOM 1951 C CA . PRO A 1 326 ? 6.058 28.954 10.035 1.00 75.16 306 PRO A CA 1
ATOM 1952 C C . PRO A 1 326 ? 4.619 29.434 9.959 1.00 70.99 306 PRO A C 1
ATOM 1953 O O . PRO A 1 326 ? 4.200 30.183 10.827 1.00 67.38 306 PRO A O 1
ATOM 1957 N N . SER A 1 327 ? 3.876 29.007 8.947 1.00 65.97 307 SER A N 1
ATOM 1958 C CA . SER A 1 327 ? 2.488 29.419 8.791 1.00 66.69 307 SER A CA 1
ATOM 1959 C C . SER A 1 327 ? 1.677 29.233 10.061 1.00 67.86 307 SER A C 1
ATOM 1960 O O . SER A 1 327 ? 0.979 30.146 10.489 1.00 69.78 307 SER A O 1
ATOM 1963 N N . MET A 1 328 ? 1.767 28.055 10.667 1.00 67.32 308 MET A N 1
ATOM 1964 C CA . MET A 1 328 ? 1.018 27.774 11.884 1.00 76.51 308 MET A CA 1
ATOM 1965 C C . MET A 1 328 ? 1.377 28.730 12.999 1.00 69.80 308 MET A C 1
ATOM 1966 O O . MET A 1 328 ? 0.493 29.274 13.651 1.00 68.14 308 MET A O 1
ATOM 1971 N N . LEU A 1 329 ? 2.669 28.933 13.222 1.00 65.86 309 LEU A N 1
ATOM 1972 C CA . LEU A 1 329 ? 3.115 29.867 14.242 1.00 73.84 309 LEU A CA 1
ATOM 1973 C C . LEU A 1 329 ? 2.495 31.225 14.001 1.00 79.84 309 LEU A C 1
ATOM 1974 O O . LEU A 1 329 ? 1.870 31.782 14.889 1.00 71.65 309 LEU A O 1
ATOM 1979 N N . TYR A 1 330 ? 2.636 31.749 12.791 1.00 66.53 310 TYR A N 1
ATOM 1980 C CA . TYR A 1 330 ? 2.129 33.085 12.495 1.00 78.22 310 TYR A CA 1
ATOM 1981 C C . TYR A 1 330 ? 0.636 33.179 12.755 1.00 70.30 310 TYR A C 1
ATOM 1982 O O . TYR A 1 330 ? 0.171 34.149 13.334 1.00 71.21 310 TYR A O 1
ATOM 1991 N N . ALA A 1 331 ? -0.116 32.172 12.330 1.00 59.42 311 ALA A N 1
ATOM 1992 C CA . ALA A 1 331 ? -1.562 32.177 12.519 1.00 64.26 311 ALA A CA 1
ATOM 1993 C C . ALA A 1 331 ? -1.935 32.216 13.988 1.00 66.72 311 ALA A C 1
ATOM 1994 O O . ALA A 1 331 ? -2.810 32.980 14.387 1.00 63.59 311 ALA A O 1
ATOM 1996 N N . LEU A 1 332 ? -1.275 31.394 14.795 1.00 64.13 312 LEU A N 1
ATOM 1997 C CA . LEU A 1 332 ? -1.538 31.387 16.226 1.00 76.05 312 LEU A CA 1
ATOM 1998 C C . LEU A 1 332 ? -1.216 32.745 16.812 1.00 78.51 312 LEU A C 1
ATOM 1999 O O . LEU A 1 332 ? -2.016 33.298 17.552 1.00 75.48 312 LEU A O 1
ATOM 2004 N N . LEU A 1 333 ? -0.053 33.290 16.471 1.00 76.37 313 LEU A N 1
ATOM 2005 C CA . LEU A 1 333 ? 0.352 34.603 16.968 1.00 79.79 313 LEU A CA 1
ATOM 2006 C C . LEU A 1 333 ? -0.703 35.642 16.654 1.00 79.27 313 LEU A C 1
ATOM 2007 O O . LEU A 1 333 ? -1.072 36.443 17.506 1.00 77.28 313 LEU A O 1
ATOM 2012 N N . ASP A 1 334 ? -1.199 35.637 15.423 1.00 75.93 314 ASP A N 1
ATOM 2013 C CA . ASP A 1 334 ? -2.156 36.659 15.006 1.00 81.59 314 ASP A CA 1
ATOM 2014 C C . ASP A 1 334 ? -3.568 36.463 15.532 1.00 83.53 314 ASP A C 1
ATOM 2015 O O . ASP A 1 334 ? -4.401 37.358 15.414 1.00 83.40 314 ASP A O 1
ATOM 2020 N N . HIS A 1 335 ? -3.849 35.303 16.109 1.00 82.37 315 HIS A N 1
ATOM 2021 C CA . HIS A 1 335 ? -5.205 35.039 16.565 1.00 82.35 315 HIS A CA 1
ATOM 2022 C C . HIS A 1 335 ? -5.519 35.755 17.865 1.00 83.46 315 HIS A C 1
ATOM 2023 O O . HIS A 1 335 ? -4.710 35.761 18.780 1.00 82.51 315 HIS A O 1
ATOM 2030 N N . PRO A 1 336 ? -6.706 36.372 17.952 1.00 84.10 316 PRO A N 1
ATOM 2031 C CA . PRO A 1 336 ? -7.108 37.025 19.201 1.00 83.13 316 PRO A CA 1
ATOM 2032 C C . PRO A 1 336 ? -7.184 36.073 20.390 1.00 85.30 316 PRO A C 1
ATOM 2033 O O . PRO A 1 336 ? -6.953 36.502 21.515 1.00 83.37 316 PRO A O 1
ATOM 2037 N N . ASP A 1 337 ? -7.491 34.802 20.151 1.00 81.60 317 ASP A N 1
ATOM 2038 C CA . ASP A 1 337 ? -7.615 33.840 21.236 1.00 81.77 317 ASP A CA 1
ATOM 2039 C C . ASP A 1 337 ? -6.281 33.435 21.836 1.00 83.87 317 ASP A C 1
ATOM 2040 O O . ASP A 1 337 ? -6.246 32.851 22.900 1.00 83.48 317 ASP A O 1
ATOM 2045 N N . SER A 1 338 ? -5.173 33.752 21.179 1.00 80.39 318 SER A N 1
ATOM 2046 C CA . SER A 1 338 ? -3.877 33.449 21.767 1.00 83.45 318 SER A CA 1
ATOM 2047 C C . SER A 1 338 ? -3.624 34.344 22.961 1.00 78.15 318 SER A C 1
ATOM 2048 O O . SER A 1 338 ? -2.832 34.007 23.838 1.00 81.76 318 SER A O 1
ATOM 2051 N N . HIS A 1 339 ? -4.297 35.485 23.003 1.00 85.67 319 HIS A N 1
ATOM 2052 C CA . HIS A 1 339 ? -4.164 36.388 24.131 1.00 89.85 319 HIS A CA 1
ATOM 2053 C C . HIS A 1 339 ? -5.078 35.920 25.249 1.00 89.21 319 HIS A C 1
ATOM 2054 O O . HIS A 1 339 ? -4.811 36.177 26.420 1.00 95.14 319 HIS A O 1
ATOM 2061 N N . THR A 1 340 ? -6.156 35.226 24.897 1.00 86.85 320 THR A N 1
ATOM 2062 C CA . THR A 1 340 ? -7.122 34.785 25.901 1.00 92.49 320 THR A CA 1
ATOM 2063 C C . THR A 1 340 ? -6.858 33.394 26.476 1.00 93.37 320 THR A C 1
ATOM 2064 O O . THR A 1 340 ? -6.949 33.202 27.687 1.00 89.17 320 THR A O 1
ATOM 2068 N N . ARG A 1 341 ? -6.528 32.425 25.630 1.00 86.81 321 ARG A N 1
ATOM 2069 C CA . ARG A 1 341 ? -6.343 31.054 26.104 1.00 82.13 321 ARG A CA 1
ATOM 2070 C C . ARG A 1 341 ? -5.093 30.868 26.936 1.00 77.02 321 ARG A C 1
ATOM 2071 O O . ARG A 1 341 ? -4.061 31.479 26.666 1.00 77.13 321 ARG A O 1
ATOM 2079 N N . ASP A 1 342 ? -5.182 30.018 27.950 1.00 73.97 322 ASP A N 1
ATOM 2080 C CA . ASP A 1 342 ? -4.023 29.739 28.780 1.00 77.04 322 ASP A CA 1
ATOM 2081 C C . ASP A 1 342 ? -3.172 28.673 28.126 1.00 76.76 322 ASP A C 1
ATOM 2082 O O . ASP A 1 342 ? -3.574 27.517 28.029 1.00 75.41 322 ASP A O 1
ATOM 2087 N N . LEU A 1 343 ? -1.989 29.061 27.669 1.00 77.70 323 LEU A N 1
ATOM 2088 C CA . LEU A 1 343 ? -1.100 28.111 27.020 1.00 72.95 323 LEU A CA 1
ATOM 2089 C C . LEU A 1 343 ? 0.104 27.872 27.902 1.00 71.32 323 LEU A C 1
ATOM 2090 O O . LEU A 1 343 ? 1.205 27.644 27.408 1.00 68.87 323 LEU A O 1
ATOM 2095 N N . SER A 1 344 ? -0.102 27.916 29.213 1.00 69.60 324 SER A N 1
ATOM 2096 C CA . SER A 1 344 ? 0.997 27.730 30.154 1.00 71.17 324 SER A CA 1
ATOM 2097 C C . SER A 1 344 ? 1.507 26.303 30.161 1.00 64.58 324 SER A C 1
ATOM 2098 O O . SER A 1 344 ? 2.669 26.058 30.481 1.00 61.69 324 SER A O 1
ATOM 2101 N N . SER A 1 345 ? 0.646 25.358 29.806 1.00 61.76 325 SER A N 1
ATOM 2102 C CA . SER A 1 345 ? 1.044 23.960 29.766 1.00 68.36 325 SER A CA 1
ATOM 2103 C C . SER A 1 345 ? 2.149 23.709 28.758 1.00 70.11 325 SER A C 1
ATOM 2104 O O . SER A 1 345 ? 2.991 22.844 28.975 1.00 64.77 325 SER A O 1
ATOM 2107 N N . LEU A 1 346 ? 2.142 24.450 27.655 1.00 69.20 326 LEU A N 1
ATOM 2108 C CA . LEU A 1 346 ? 3.155 24.277 26.622 1.00 67.19 326 LEU A CA 1
ATOM 2109 C C . LEU A 1 346 ? 4.564 24.384 27.163 1.00 66.12 326 LEU A C 1
ATOM 2110 O O . LEU A 1 346 ? 4.955 25.420 27.692 1.00 65.41 326 LEU A O 1
ATOM 2115 N N . GLU A 1 347 ? 5.332 23.308 27.038 1.00 59.52 327 GLU A N 1
ATOM 2116 C CA . GLU A 1 347 ? 6.708 23.302 27.518 1.00 59.68 327 GLU A CA 1
ATOM 2117 C C . GLU A 1 347 ? 7.678 23.366 26.357 1.00 65.67 327 GLU A C 1
ATOM 2118 O O . GLU A 1 347 ? 8.621 24.142 26.387 1.00 60.82 327 GLU A O 1
ATOM 2124 N N . THR A 1 348 ? 7.461 22.536 25.342 1.00 65.26 328 THR A N 1
ATOM 2125 C CA . THR A 1 348 ? 8.375 22.504 24.206 1.00 65.24 328 THR A CA 1
ATOM 2126 C C . THR A 1 348 ? 7.698 22.548 22.849 1.00 63.03 328 THR A C 1
ATOM 2127 O O . THR A 1 348 ? 7.040 21.593 22.447 1.00 62.08 328 THR A O 1
ATOM 2131 N N . VAL A 1 349 ? 7.859 23.652 22.133 1.00 60.93 329 VAL A N 1
ATOM 2132 C CA . VAL A 1 349 ? 7.316 23.743 20.788 1.00 64.71 329 VAL A CA 1
ATOM 2133 C C . VAL A 1 349 ? 8.446 23.538 19.799 1.00 61.90 329 VAL A C 1
ATOM 2134 O O . VAL A 1 349 ? 9.357 24.356 19.704 1.00 60.71 329 VAL A O 1
ATOM 2138 N N . TYR A 1 350 ? 8.401 22.433 19.072 1.00 57.27 330 TYR A N 1
ATOM 2139 C CA . TYR A 1 350 ? 9.425 22.161 18.085 1.00 57.73 330 TYR A CA 1
ATOM 2140 C C . TYR A 1 350 ? 9.100 22.873 16.790 1.00 52.12 330 TYR A C 1
ATOM 2141 O O . TYR A 1 350 ? 7.931 23.053 16.463 1.00 54.07 330 TYR A O 1
ATOM 2150 N N . TYR A 1 351 ? 10.124 23.296 16.060 1.00 52.16 331 TYR A N 1
ATOM 2151 C CA . TYR A 1 351 ? 9.908 23.934 14.764 1.00 61.58 331 TYR A CA 1
ATOM 2152 C C . TYR A 1 351 ? 11.117 23.723 13.863 1.00 52.58 331 TYR A C 1
ATOM 2153 O O . TYR A 1 351 ? 12.226 23.528 14.350 1.00 51.88 331 TYR A O 1
ATOM 2162 N N . GLY A 1 352 ? 10.914 23.760 12.552 1.00 60.30 332 GLY A N 1
ATOM 2163 C CA . GLY A 1 352 ? 12.001 23.488 11.625 1.00 61.01 332 GLY A CA 1
ATOM 2164 C C . GLY A 1 352 ? 12.992 24.599 11.355 1.00 67.13 332 GLY A C 1
ATOM 2165 O O . GLY A 1 352 ? 12.799 25.736 11.776 1.00 63.40 332 GLY A O 1
ATOM 2166 N N . ALA A 1 353 ? 14.055 24.278 10.627 1.00 63.69 333 ALA A N 1
ATOM 2167 C CA . ALA A 1 353 ? 15.090 25.267 10.349 1.00 71.26 333 ALA A CA 1
ATOM 2168 C C . ALA A 1 353 ? 14.855 26.087 9.105 1.00 75.24 333 ALA A C 1
ATOM 2169 O O . ALA A 1 353 ? 14.089 25.671 8.236 1.00 63.08 333 ALA A O 1
ATOM 2171 N N . SER A 1 354 ? 15.524 27.239 9.013 1.00 76.27 334 SER A N 1
ATOM 2172 C CA . SER A 1 354 ? 15.401 28.118 7.844 1.00 79.92 334 SER A CA 1
ATOM 2173 C C . SER A 1 354 ? 13.972 28.265 7.360 1.00 80.79 334 SER A C 1
ATOM 2174 O O . SER A 1 354 ? 13.685 28.019 6.188 1.00 78.39 334 SER A O 1
ATOM 2177 N N . ALA A 1 355 ? 13.078 28.687 8.247 1.00 83.95 335 ALA A N 1
ATOM 2178 C CA . ALA A 1 355 ? 11.673 28.770 7.882 1.00 88.26 335 ALA A CA 1
ATOM 2179 C C . ALA A 1 355 ? 10.944 29.887 8.608 1.00 84.96 335 ALA A C 1
ATOM 2180 O O . ALA A 1 355 ? 10.237 30.678 7.986 1.00 83.42 335 ALA A O 1
ATOM 2182 N N . ILE A 1 356 ? 11.108 29.954 9.925 1.00 84.33 336 ILE A N 1
ATOM 2183 C CA . ILE A 1 356 ? 10.400 30.958 10.717 1.00 84.41 336 ILE A CA 1
ATOM 2184 C C . ILE A 1 356 ? 11.126 32.289 10.755 1.00 85.04 336 ILE A C 1
ATOM 2185 O O . ILE A 1 356 ? 12.303 32.341 11.106 1.00 84.11 336 ILE A O 1
ATOM 2190 N N . ASN A 1 357 ? 10.432 33.361 10.385 1.00 80.71 337 ASN A N 1
ATOM 2191 C CA . ASN A 1 357 ? 11.017 34.697 10.418 1.00 85.40 337 ASN A CA 1
ATOM 2192 C C . ASN A 1 357 ? 11.452 35.047 11.831 1.00 79.39 337 ASN A C 1
ATOM 2193 O O . ASN A 1 357 ? 10.657 34.952 12.762 1.00 78.66 337 ASN A O 1
ATOM 2198 N N . PRO A 1 358 ? 12.720 35.454 12.001 1.00 84.70 338 PRO A N 1
ATOM 2199 C CA . PRO A 1 358 ? 13.246 35.786 13.329 1.00 83.91 338 PRO A CA 1
ATOM 2200 C C . PRO A 1 358 ? 12.407 36.777 14.132 1.00 83.42 338 PRO A C 1
ATOM 2201 O O . PRO A 1 358 ? 12.288 36.607 15.335 1.00 80.22 338 PRO A O 1
ATOM 2205 N N . VAL A 1 359 ? 11.845 37.794 13.491 1.00 78.48 339 VAL A N 1
ATOM 2206 C CA . VAL A 1 359 ? 11.082 38.801 14.214 1.00 81.48 339 VAL A CA 1
ATOM 2207 C C . VAL A 1 359 ? 9.771 38.237 14.738 1.00 84.84 339 VAL A C 1
ATOM 2208 O O . VAL A 1 359 ? 9.354 38.554 15.849 1.00 79.80 339 VAL A O 1
ATOM 2212 N N . ARG A 1 360 ? 9.121 37.388 13.951 1.00 81.65 340 ARG A N 1
ATOM 2213 C CA . ARG A 1 360 ? 7.891 36.761 14.412 1.00 79.72 340 ARG A CA 1
ATOM 2214 C C . ARG A 1 360 ? 8.218 35.790 15.522 1.00 83.00 340 ARG A C 1
ATOM 2215 O O . ARG A 1 360 ? 7.446 35.630 16.459 1.00 81.88 340 ARG A O 1
ATOM 2223 N N . LEU A 1 361 ? 9.369 35.141 15.427 1.00 79.36 341 LEU A N 1
ATOM 2224 C CA . LEU A 1 361 ? 9.791 34.225 16.470 1.00 80.09 341 LEU A CA 1
ATOM 2225 C C . LEU A 1 361 ? 10.050 34.997 17.754 1.00 80.33 341 LEU A C 1
ATOM 2226 O O . LEU A 1 361 ? 9.693 34.539 18.830 1.00 81.66 341 LEU A O 1
ATOM 2231 N N . ALA A 1 362 ? 10.650 36.178 17.648 1.00 81.18 342 ALA A N 1
ATOM 2232 C CA . ALA A 1 362 ? 10.887 37.007 18.826 1.00 85.55 342 ALA A CA 1
ATOM 2233 C C . ALA A 1 362 ? 9.573 37.395 19.457 1.00 83.14 342 ALA A C 1
ATOM 2234 O O . ALA A 1 362 ? 9.435 37.342 20.670 1.00 80.95 342 ALA A O 1
ATOM 2236 N N . GLU A 1 363 ? 8.605 37.788 18.636 1.00 79.19 343 GLU A N 1
ATOM 2237 C CA . GLU A 1 363 ? 7.288 38.132 19.147 1.00 84.94 343 GLU A CA 1
ATOM 2238 C C . GLU A 1 363 ? 6.729 36.952 19.913 1.00 89.51 343 GLU A C 1
ATOM 2239 O O . GLU A 1 363 ? 6.271 37.104 21.035 1.00 84.26 343 GLU A O 1
ATOM 2245 N N . ALA A 1 364 ? 6.796 35.768 19.322 1.00 82.11 344 ALA A N 1
ATOM 2246 C CA . ALA A 1 364 ? 6.301 34.571 19.980 1.00 82.50 344 ALA A CA 1
ATOM 2247 C C . ALA A 1 364 ? 6.967 34.328 21.329 1.00 82.36 344 ALA A C 1
ATOM 2248 O O . ALA A 1 364 ? 6.296 34.015 22.300 1.00 78.93 344 ALA A O 1
ATOM 2250 N N . ILE A 1 365 ? 8.286 34.467 21.394 1.00 81.37 345 ILE A N 1
ATOM 2251 C CA . ILE A 1 365 ? 8.998 34.280 22.654 1.00 81.63 345 ILE A CA 1
ATOM 2252 C C . ILE A 1 365 ? 8.531 35.304 23.685 1.00 80.38 345 ILE A C 1
ATOM 2253 O O . ILE A 1 365 ? 8.266 34.970 24.831 1.00 86.32 345 ILE A O 1
ATOM 2258 N N . ARG A 1 366 ? 8.386 36.553 23.270 1.00 85.48 346 ARG A N 1
ATOM 2259 C CA . ARG A 1 366 ? 7.935 37.589 24.188 1.00 91.09 346 ARG A CA 1
ATOM 2260 C C . ARG A 1 366 ? 6.510 37.3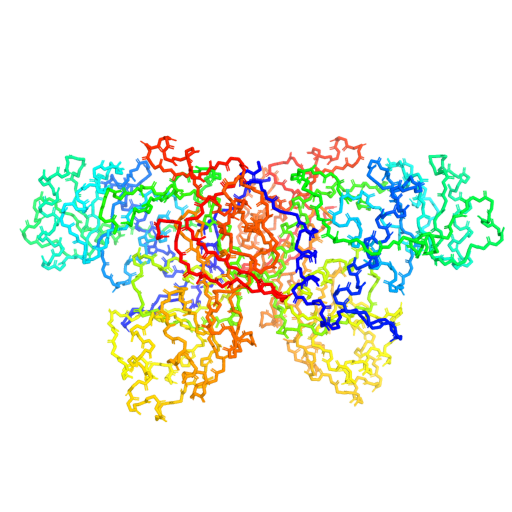64 24.669 1.00 88.91 346 ARG A C 1
ATOM 2261 O O . ARG A 1 366 ? 6.169 37.731 25.790 1.00 91.83 346 ARG A O 1
ATOM 2269 N N . ARG A 1 367 ? 5.673 36.760 23.836 1.00 84.87 347 ARG A N 1
ATOM 2270 C CA . ARG A 1 367 ? 4.275 36.577 24.197 1.00 81.66 347 ARG A CA 1
ATOM 2271 C C . ARG A 1 367 ? 3.980 35.273 24.916 1.00 88.07 347 ARG A C 1
ATOM 2272 O O . ARG A 1 367 ? 3.107 35.232 25.780 1.00 90.41 347 ARG A O 1
ATOM 2280 N N . PHE A 1 368 ? 4.685 34.202 24.570 1.00 91.57 348 PHE A N 1
ATOM 2281 C CA . PHE A 1 368 ? 4.371 32.897 25.154 1.00 90.20 348 PHE A CA 1
ATOM 2282 C C . PHE A 1 368 ? 5.497 32.287 25.977 1.00 84.19 348 PHE A C 1
ATOM 2283 O O . PHE A 1 368 ? 5.333 31.213 26.551 1.00 89.32 348 PHE A O 1
ATOM 2291 N N . GLY A 1 369 ? 6.638 32.957 26.036 1.00 82.14 349 GLY A N 1
ATOM 2292 C CA . GLY A 1 369 ? 7.763 32.437 26.790 1.00 78.53 349 GLY A CA 1
ATOM 2293 C C . GLY A 1 369 ? 8.771 31.745 25.902 1.00 77.00 349 GLY A C 1
ATOM 2294 O O . GLY A 1 369 ? 8.492 31.491 24.733 1.00 71.22 349 GLY A O 1
ATOM 2295 N N . PRO A 1 370 ? 10.006 31.445 26.432 1.00 68.37 350 PRO A N 1
ATOM 2296 C CA . PRO A 1 370 ? 10.904 30.752 25.499 1.00 68.44 350 PRO A CA 1
ATOM 2297 C C . PRO A 1 370 ? 10.646 29.266 25.526 1.00 72.08 350 PRO A C 1
ATOM 2298 O O . PRO A 1 370 ? 11.389 28.522 26.159 1.00 66.32 350 PRO A O 1
ATOM 2302 N N . ILE A 1 371 ? 9.597 28.832 24.848 1.00 63.12 351 ILE A N 1
ATOM 2303 C CA . ILE A 1 371 ? 9.251 27.426 24.831 1.00 68.04 351 ILE A CA 1
ATOM 2304 C C . ILE A 1 371 ? 9.566 26.872 23.465 1.00 66.31 351 ILE A C 1
ATOM 2305 O O . ILE A 1 371 ? 9.200 25.753 23.156 1.00 66.17 351 ILE A O 1
ATOM 2310 N N . PHE A 1 372 ? 10.283 27.632 22.652 1.00 63.28 352 PHE A N 1
ATOM 2311 C CA . PHE A 1 372 ? 10.522 27.210 21.279 1.00 67.16 352 PHE A CA 1
ATOM 2312 C C . PHE A 1 372 ? 11.862 26.538 21.064 1.00 61.53 352 PHE A C 1
ATOM 2313 O O . PHE A 1 372 ? 12.866 26.986 21.594 1.00 60.92 352 PHE A O 1
ATOM 2321 N N . ALA A 1 373 ? 11.874 25.459 20.289 1.00 59.99 353 ALA A N 1
ATOM 2322 C CA . ALA A 1 373 ? 13.103 24.710 20.055 1.00 61.99 353 ALA A CA 1
ATOM 2323 C C . ALA A 1 373 ? 13.275 24.359 18.586 1.00 60.93 353 ALA A C 1
ATOM 2324 O O . ALA A 1 373 ? 12.422 23.704 18.000 1.00 53.48 353 ALA A O 1
ATOM 2326 N N . GLN A 1 374 ? 14.383 24.777 17.990 1.00 59.59 354 GLN A N 1
ATOM 2327 C CA . GLN A 1 374 ? 14.595 24.545 16.566 1.00 59.69 354 GLN A CA 1
ATOM 2328 C C . GLN A 1 374 ? 15.385 23.295 16.280 1.00 51.12 354 GLN A C 1
ATOM 2329 O O . GLN A 1 374 ? 16.341 23.006 16.972 1.00 47.68 354 GLN A O 1
ATOM 2335 N N . TYR A 1 375 ? 14.993 22.547 15.261 1.00 48.26 355 TYR A N 1
ATOM 2336 C CA . TYR A 1 375 ? 15.782 21.394 14.864 1.00 51.73 355 TYR A CA 1
ATOM 2337 C C . TYR A 1 375 ? 16.128 21.524 13.388 1.00 54.88 355 TYR A C 1
ATOM 2338 O O . TYR A 1 375 ? 15.384 22.140 12.628 1.00 39.92 355 TYR A O 1
ATOM 2347 N N . TYR A 1 376 ? 17.258 20.960 12.982 1.00 52.95 356 TYR A N 1
ATOM 2348 C CA . TYR A 1 376 ? 17.646 21.001 11.579 1.00 58.39 356 TYR A CA 1
ATOM 2349 C C . TYR A 1 376 ? 18.132 19.651 11.122 1.00 51.45 356 TYR A C 1
ATOM 2350 O O . TYR A 1 376 ? 18.902 19.001 11.816 1.00 49.77 356 TYR A O 1
ATOM 2359 N N . GLY A 1 377 ? 17.677 19.225 9.955 1.00 49.53 357 GLY A N 1
ATOM 2360 C CA . GLY A 1 377 ? 18.137 17.975 9.399 1.00 62.78 357 GLY A CA 1
ATOM 2361 C C . GLY A 1 377 ? 17.777 17.920 7.937 1.00 55.04 357 GLY A C 1
ATOM 2362 O O . GLY A 1 377 ? 17.053 18.778 7.441 1.00 49.78 357 GLY A O 1
ATOM 2363 N N . GLN A 1 378 ? 18.284 16.918 7.238 1.00 51.36 358 GLN A N 1
ATOM 2364 C CA . GLN A 1 378 ? 17.974 16.766 5.829 1.00 62.94 358 GLN A CA 1
ATOM 2365 C C . GLN A 1 378 ? 17.218 15.473 5.635 1.00 53.80 358 GLN A C 1
ATOM 2366 O O . GLN A 1 378 ? 16.659 14.938 6.580 1.00 59.99 358 GLN A O 1
ATOM 2372 N N . SER A 1 379 ? 17.179 14.969 4.411 1.00 54.43 359 SER A N 1
ATOM 2373 C CA . SER A 1 379 ? 16.551 13.679 4.174 1.00 59.87 359 SER A CA 1
ATOM 2374 C C . SER A 1 379 ? 17.685 12.692 4.221 1.00 55.16 359 SER A C 1
ATOM 2375 O O . SER A 1 379 ? 17.483 11.510 4.483 1.00 53.78 359 SER A O 1
ATOM 2378 N N . GLU A 1 380 ? 18.893 13.187 3.991 1.00 52.65 360 GLU A N 1
ATOM 2379 C CA . GLU A 1 380 ? 20.070 12.339 4.007 1.00 58.43 360 GLU A CA 1
ATOM 2380 C C . GLU A 1 380 ? 20.576 12.209 5.428 1.00 57.40 360 GLU A C 1
ATOM 2381 O O . GLU A 1 380 ? 21.333 11.300 5.729 1.00 52.10 360 GLU A O 1
ATOM 2387 N N . ALA A 1 381 ? 20.188 13.130 6.301 1.00 52.44 361 ALA A N 1
ATOM 2388 C CA . ALA A 1 381 ? 20.542 13.027 7.715 1.00 58.85 361 ALA A CA 1
ATOM 2389 C C . ALA A 1 381 ? 19.318 13.525 8.444 1.00 53.29 361 ALA A C 1
ATOM 2390 O O . ALA A 1 381 ? 19.262 14.686 8.831 1.00 47.26 361 ALA A O 1
ATOM 2392 N N . PRO A 1 382 ? 18.332 12.650 8.653 1.00 51.05 362 PRO A N 1
ATOM 2393 C CA . PRO A 1 382 ? 17.054 13.093 9.229 1.00 54.20 362 PRO A CA 1
ATOM 2394 C C . PRO A 1 382 ? 16.965 13.906 10.517 1.00 61.22 362 PRO A C 1
ATOM 2395 O O . PRO A 1 382 ? 17.436 13.414 11.532 1.00 51.64 362 PRO A O 1
ATOM 2399 N N . MET A 1 383 ? 16.396 15.111 10.472 1.00 53.43 363 MET A N 1
ATOM 2400 C CA . MET A 1 383 ? 16.115 15.941 11.673 1.00 56.36 363 MET A CA 1
ATOM 2401 C C . MET A 1 383 ? 17.068 16.320 12.806 1.00 51.87 363 MET A C 1
ATOM 2402 O O . MET A 1 383 ? 16.822 17.319 13.479 1.00 47.30 363 MET A O 1
ATOM 2407 N N . VAL A 1 384 ? 18.128 15.569 13.055 1.00 45.14 364 VAL A N 1
ATOM 2408 C CA . VAL A 1 384 ? 18.953 15.864 14.226 1.00 50.61 364 VAL A CA 1
ATOM 2409 C C . VAL A 1 384 ? 20.381 16.344 13.999 1.00 52.49 364 VAL A C 1
ATOM 2410 O O . VAL A 1 384 ? 21.223 16.162 14.868 1.00 49.46 364 VAL A O 1
ATOM 2414 N N . ILE A 1 385 ? 20.662 16.968 12.862 1.00 47.64 365 ILE A N 1
ATOM 2415 C CA . ILE A 1 385 ? 21.994 17.523 12.646 1.00 48.08 365 ILE A CA 1
ATOM 2416 C C . ILE A 1 385 ? 22.261 18.618 13.667 1.00 51.77 365 ILE A C 1
ATOM 2417 O O . ILE A 1 385 ? 23.211 18.530 14.438 1.00 47.84 365 ILE A O 1
ATOM 2422 N N . THR A 1 386 ? 21.437 19.660 13.676 1.00 45.65 366 THR A N 1
ATOM 2423 C CA . THR A 1 386 ? 21.595 20.698 14.690 1.00 53.76 366 THR A CA 1
ATOM 2424 C C . THR A 1 386 ? 20.344 20.895 15.536 1.00 51.94 366 THR A C 1
ATOM 2425 O O . THR A 1 386 ? 19.251 20.523 15.119 1.00 44.95 366 THR A O 1
ATOM 2429 N N . TYR A 1 387 ? 20.507 21.475 16.723 1.00 46.71 367 TYR A N 1
ATOM 2430 C CA . TYR A 1 387 ? 19.375 21.693 17.623 1.00 56.18 367 TYR A CA 1
ATOM 2431 C C . TYR A 1 387 ? 19.528 22.964 18.444 1.00 49.32 367 TYR A C 1
ATOM 2432 O O . TYR A 1 387 ? 20.499 23.114 19.181 1.00 50.99 367 TYR A O 1
ATOM 2441 N N . LEU A 1 388 ? 18.578 23.882 18.319 1.00 52.68 368 LEU A N 1
ATOM 2442 C CA . LEU A 1 388 ? 18.605 25.104 19.113 1.00 56.71 368 LEU A CA 1
ATOM 2443 C C . LEU A 1 388 ? 17.726 24.901 20.324 1.00 59.26 368 LEU A C 1
ATOM 2444 O O . LEU A 1 388 ? 16.540 24.622 20.193 1.00 57.13 368 LEU A O 1
ATOM 2449 N N . ALA A 1 389 ? 18.305 25.035 21.508 1.00 56.33 369 ALA A N 1
ATOM 2450 C CA . ALA A 1 389 ? 17.547 24.816 22.728 1.00 68.45 369 ALA A CA 1
ATOM 2451 C C . ALA A 1 389 ? 16.647 25.988 23.057 1.00 63.98 369 ALA A C 1
ATOM 2452 O O . ALA A 1 389 ? 16.836 27.089 22.549 1.00 60.71 369 ALA A O 1
ATOM 2454 N N . LYS A 1 390 ? 15.675 25.758 23.929 1.00 68.15 370 LYS A N 1
ATOM 2455 C CA . LYS A 1 390 ? 14.746 26.814 24.309 1.00 75.99 370 LYS A CA 1
ATOM 2456 C C . LYS A 1 390 ? 15.427 27.957 25.037 1.00 65.58 370 LYS A C 1
ATOM 2457 O O . LYS A 1 390 ? 15.077 29.116 24.838 1.00 69.15 370 LYS A O 1
ATOM 2463 N N . GLY A 1 391 ? 16.404 27.638 25.878 1.00 60.71 371 GLY A N 1
ATOM 2464 C CA . GLY A 1 391 ? 17.125 28.665 26.607 1.00 75.67 371 GLY A CA 1
ATOM 2465 C C . GLY A 1 391 ? 18.188 29.328 25.762 1.00 77.52 371 GLY A C 1
ATOM 2466 O O . GLY A 1 391 ? 18.677 30.403 26.102 1.00 63.62 371 GLY A O 1
ATOM 2467 N N . ASP A 1 392 ? 18.546 28.699 24.649 1.00 68.54 372 ASP A N 1
ATOM 2468 C CA . ASP A 1 392 ? 19.547 29.264 23.759 1.00 67.25 372 ASP A CA 1
ATOM 2469 C C . ASP A 1 392 ? 18.893 30.118 22.691 1.00 70.66 372 ASP A C 1
ATOM 2470 O O . ASP A 1 392 ? 19.538 30.488 21.716 1.00 71.69 372 ASP A O 1
ATOM 2475 N N . HIS A 1 393 ? 17.615 30.433 22.867 1.00 64.47 373 HIS A N 1
ATOM 2476 C CA . HIS A 1 393 ? 16.912 31.282 21.916 1.00 65.67 373 HIS A CA 1
ATOM 2477 C C . HIS A 1 393 ? 17.159 32.739 22.251 1.00 74.07 373 HIS A C 1
ATOM 2478 O O . HIS A 1 393 ? 16.264 33.429 22.733 1.00 70.47 373 HIS A O 1
ATOM 2485 N N . ASP A 1 394 ? 18.371 33.214 21.997 1.00 79.73 374 ASP A N 1
ATOM 2486 C CA . ASP A 1 394 ? 18.714 34.591 22.306 1.00 78.19 374 ASP A CA 1
ATOM 2487 C C . ASP A 1 394 ? 18.543 35.429 21.058 1.00 74.26 374 ASP A C 1
ATOM 2488 O O . ASP A 1 394 ? 18.394 34.881 19.974 1.00 70.00 374 ASP A O 1
ATOM 2493 N N . GLU A 1 395 ? 18.551 36.751 21.199 1.00 74.67 375 GLU A N 1
ATOM 2494 C CA . GLU A 1 395 ? 18.337 37.639 20.053 1.00 75.36 375 GLU A CA 1
ATOM 2495 C C . GLU A 1 395 ? 19.305 37.360 18.912 1.00 67.56 375 GLU A C 1
ATOM 2496 O O . GLU A 1 395 ? 18.941 37.464 17.744 1.00 72.45 375 GLU A O 1
ATOM 2502 N N . LYS A 1 396 ? 20.535 36.996 19.246 1.00 68.71 376 LYS A N 1
ATOM 2503 C CA . LYS A 1 396 ? 21.527 36.701 18.222 1.00 71.49 376 LYS A CA 1
ATOM 2504 C C . LYS A 1 396 ? 21.235 35.372 17.563 1.00 69.04 376 LYS A C 1
ATOM 2505 O O . LYS A 1 396 ? 21.414 35.216 16.358 1.00 67.97 376 LYS A O 1
ATOM 2511 N N . ARG A 1 397 ? 20.752 34.415 18.342 1.00 64.21 377 ARG A N 1
ATOM 2512 C CA . ARG A 1 397 ? 20.513 33.082 17.810 1.00 64.53 377 ARG A CA 1
ATOM 2513 C C . ARG A 1 397 ? 19.156 32.885 17.162 1.00 59.86 377 ARG A C 1
ATOM 2514 O O . ARG A 1 397 ? 18.760 31.761 16.903 1.00 60.45 377 ARG A O 1
ATOM 2522 N N . LEU A 1 398 ? 18.445 33.962 16.867 1.00 62.74 378 LEU A N 1
ATOM 2523 C CA . LEU A 1 398 ? 17.176 33.824 16.168 1.00 68.78 378 LEU A CA 1
ATOM 2524 C C . LEU A 1 398 ? 17.425 33.474 14.712 1.00 66.77 378 LEU A C 1
ATOM 2525 O O . LEU A 1 398 ? 16.523 33.007 14.022 1.00 64.75 378 LEU A O 1
ATOM 2530 N N . THR A 1 399 ? 18.647 33.694 14.242 1.00 60.47 379 THR A N 1
ATOM 2531 C CA . THR A 1 399 ? 19.000 33.352 12.874 1.00 64.61 379 THR A CA 1
ATOM 2532 C C . THR A 1 399 ? 19.832 32.080 12.852 1.00 53.03 379 THR A C 1
ATOM 2533 O O . THR A 1 399 ? 20.290 31.648 11.798 1.00 50.57 379 THR A O 1
ATOM 2537 N N . SER A 1 400 ? 20.034 31.478 14.017 1.00 58.30 380 SER A N 1
ATOM 2538 C CA . SER A 1 400 ? 20.810 30.250 14.098 1.00 59.71 380 SER A CA 1
ATOM 2539 C C . SER A 1 400 ? 19.928 29.032 13.903 1.00 50.67 380 SER A C 1
ATOM 2540 O O . SER A 1 400 ? 18.764 29.047 14.284 1.00 48.79 380 SER A O 1
ATOM 2543 N N . CYS A 1 401 ? 20.475 27.978 13.308 1.00 46.10 381 CYS A N 1
ATOM 2544 C CA . CYS A 1 401 ? 19.717 26.743 13.137 1.00 58.03 381 CYS A CA 1
ATOM 2545 C C . CYS A 1 401 ? 19.930 25.856 14.344 1.00 60.12 381 CYS A C 1
ATOM 2546 O O . CYS A 1 401 ? 19.155 24.933 14.593 1.00 55.28 381 CYS A O 1
ATOM 2549 N N . GLY A 1 402 ? 20.985 26.131 15.098 1.00 54.85 382 GLY A N 1
ATOM 2550 C CA . GLY A 1 402 ? 21.234 25.371 16.301 1.00 58.91 382 GLY A CA 1
ATOM 2551 C C . GLY A 1 402 ? 22.665 24.958 16.501 1.00 58.14 382 GLY A C 1
ATOM 2552 O O . GLY A 1 402 ? 23.555 25.410 15.789 1.00 49.05 382 GLY A O 1
ATOM 2553 N N . ARG A 1 403 ? 22.891 24.092 17.476 1.00 57.61 383 ARG A N 1
ATOM 2554 C CA . ARG A 1 403 ? 24.232 23.610 17.737 1.00 57.40 383 ARG A CA 1
ATOM 2555 C C . ARG A 1 403 ? 24.364 22.176 17.277 1.00 56.96 383 ARG A C 1
ATOM 2556 O O . ARG A 1 403 ? 23.483 21.361 17.541 1.00 53.72 383 ARG A O 1
ATOM 2564 N N . PRO A 1 404 ? 25.462 21.856 16.582 1.00 52.31 384 PRO A N 1
ATOM 2565 C CA . PRO A 1 404 ? 25.704 20.493 16.101 1.00 60.99 384 PRO A CA 1
ATOM 2566 C C . PRO A 1 404 ? 25.563 19.400 17.151 1.00 64.57 384 PRO A C 1
ATOM 2567 O O . PRO A 1 404 ? 25.952 19.588 18.305 1.00 58.54 384 PRO A O 1
ATOM 2571 N N . THR A 1 405 ? 25.035 18.250 16.748 1.00 54.70 385 THR A N 1
ATOM 2572 C CA . THR A 1 405 ? 24.877 17.134 17.672 1.00 61.43 385 THR A CA 1
ATOM 2573 C C . THR A 1 405 ? 26.218 16.503 18.012 1.00 64.39 385 THR A C 1
ATOM 2574 O O . THR A 1 405 ? 27.205 16.683 17.298 1.00 60.39 385 THR A O 1
ATOM 2578 N N . LEU A 1 406 ? 26.263 15.765 19.111 1.00 59.95 386 LEU A N 1
ATOM 2579 C CA . LEU A 1 406 ? 27.497 15.110 19.506 1.00 61.43 386 LEU A CA 1
ATOM 2580 C C . LEU A 1 406 ? 27.487 13.680 19.024 1.00 65.73 386 LEU A C 1
ATOM 2581 O O . LEU A 1 406 ? 28.538 13.057 18.889 1.00 59.22 386 LEU A O 1
ATOM 2586 N N . PHE A 1 407 ? 26.297 13.151 18.775 1.00 62.78 387 PHE A N 1
ATOM 2587 C CA . PHE A 1 407 ? 26.177 11.755 18.371 1.00 69.85 387 PHE A CA 1
ATOM 2588 C C . PHE A 1 407 ? 26.565 11.570 16.922 1.00 64.95 387 PHE A C 1
ATOM 2589 O O . PHE A 1 407 ? 26.592 10.445 16.424 1.00 66.77 387 PHE A O 1
ATOM 2597 N N . ALA A 1 408 ? 26.873 12.666 16.243 1.00 62.77 388 ALA A N 1
ATOM 2598 C CA . ALA A 1 408 ? 27.330 12.576 14.866 1.00 65.46 388 ALA A CA 1
ATOM 2599 C C . ALA A 1 408 ? 28.410 13.614 14.660 1.00 64.02 388 ALA A C 1
ATOM 2600 O O . ALA A 1 408 ? 28.372 14.681 15.266 1.00 64.12 388 ALA A O 1
ATOM 2602 N N . ARG A 1 409 ? 29.383 13.304 13.817 1.00 60.70 389 ARG A N 1
ATOM 2603 C CA . ARG A 1 409 ? 30.443 14.255 13.533 1.00 61.93 389 ARG A CA 1
ATOM 2604 C C . ARG A 1 409 ? 29.963 15.281 12.523 1.00 61.63 389 ARG A C 1
ATOM 2605 O O . ARG A 1 409 ? 29.733 14.951 11.371 1.00 52.66 389 ARG A O 1
ATOM 2613 N N . VAL A 1 410 ? 29.781 16.522 12.963 1.00 61.70 390 VAL A N 1
ATOM 2614 C CA . VAL A 1 410 ? 29.327 17.581 12.068 1.00 60.91 390 VAL A CA 1
ATOM 2615 C C . VAL A 1 410 ? 30.401 18.654 11.929 1.00 62.30 390 VAL A C 1
ATOM 2616 O O . VAL A 1 410 ? 30.865 19.197 12.929 1.00 60.07 390 VAL A O 1
ATOM 2620 N N . ALA A 1 411 ? 30.797 18.962 10.697 1.00 54.88 391 ALA A N 1
ATOM 2621 C CA . ALA A 1 411 ? 31.823 19.975 10.469 1.00 55.12 391 ALA A CA 1
ATOM 2622 C C . ALA A 1 411 ? 31.510 20.915 9.322 1.00 54.61 391 ALA A C 1
ATOM 2623 O O . ALA A 1 411 ? 30.665 20.619 8.486 1.00 53.46 391 ALA A O 1
ATOM 2625 N N . LEU A 1 412 ? 32.190 22.054 9.283 1.00 56.94 392 LEU A N 1
ATOM 2626 C CA . LEU A 1 412 ? 32.007 22.993 8.184 1.00 58.45 392 LEU A CA 1
ATOM 2627 C C . LEU A 1 412 ? 33.228 22.903 7.293 1.00 56.91 392 LEU A C 1
ATOM 2628 O O . LEU A 1 412 ? 34.299 23.348 7.674 1.00 53.69 392 LEU A O 1
ATOM 2633 N N . LEU A 1 413 ? 33.082 22.315 6.114 1.00 48.81 393 LEU A N 1
ATOM 2634 C CA . LEU A 1 413 ? 34.235 22.120 5.242 1.00 62.82 393 LEU A CA 1
ATOM 2635 C C . LEU A 1 413 ? 34.207 23.055 4.043 1.00 63.71 393 LEU A C 1
ATOM 2636 O O . LEU A 1 413 ? 33.154 23.556 3.671 1.00 55.44 393 LEU A O 1
ATOM 2641 N N . ASP A 1 414 ? 35.362 23.278 3.423 1.00 66.85 394 ASP A N 1
ATOM 2642 C CA . ASP A 1 414 ? 35.409 24.137 2.243 1.00 71.25 394 ASP A CA 1
ATOM 2643 C C . ASP A 1 414 ? 35.309 23.386 0.928 1.00 69.46 394 ASP A C 1
ATOM 2644 O O . ASP A 1 414 ? 34.837 22.251 0.888 1.00 66.20 394 ASP A O 1
ATOM 2649 N N . GLU A 1 415 ? 35.754 24.014 -0.155 1.00 75.28 395 GLU A N 1
ATOM 2650 C CA . GLU A 1 415 ? 35.704 23.378 -1.467 1.00 77.38 395 GLU A CA 1
ATOM 2651 C C . GLU A 1 415 ? 36.604 22.155 -1.502 1.00 79.81 395 GLU A C 1
ATOM 2652 O O . GLU A 1 415 ? 36.237 21.130 -2.073 1.00 77.12 395 GLU A O 1
ATOM 2658 N N . HIS A 1 416 ? 37.767 22.253 -0.869 1.00 78.93 396 HIS A N 1
ATOM 2659 C CA . HIS A 1 416 ? 38.716 21.144 -0.854 1.00 77.01 396 HIS A CA 1
ATOM 2660 C C . HIS A 1 416 ? 38.344 20.104 0.191 1.00 82.03 396 HIS A C 1
ATOM 2661 O O . HIS A 1 416 ? 38.897 19.005 0.190 1.00 78.67 396 HIS A O 1
ATOM 2668 N N . GLY A 1 417 ? 37.419 20.439 1.086 1.00 76.69 397 GLY A N 1
ATOM 2669 C CA . GLY A 1 417 ? 36.965 19.487 2.080 1.00 68.36 397 GLY A CA 1
ATOM 2670 C C . GLY A 1 417 ? 37.717 19.621 3.381 1.00 66.30 397 GLY A C 1
ATOM 2671 O O . GLY A 1 417 ? 37.680 18.728 4.222 1.00 65.20 397 GLY A O 1
ATOM 2672 N N . LYS A 1 418 ? 38.412 20.735 3.553 1.00 70.59 398 LYS A N 1
ATOM 2673 C CA . LYS A 1 418 ? 39.142 20.968 4.785 1.00 71.90 398 LYS A CA 1
ATOM 2674 C C . LYS A 1 418 ? 38.278 21.795 5.719 1.00 68.14 398 LYS A C 1
ATOM 2675 O O . LYS A 1 418 ? 37.561 22.680 5.280 1.00 55.52 398 LYS A O 1
ATOM 2681 N N . PRO A 1 419 ? 38.334 21.502 7.021 1.00 64.17 399 PRO A N 1
ATOM 2682 C CA . PRO A 1 419 ? 37.577 22.320 7.969 1.00 59.61 399 PRO A CA 1
ATOM 2683 C C . PRO A 1 419 ? 37.898 23.803 7.863 1.00 64.76 399 PRO A C 1
ATOM 2684 O O . PRO A 1 419 ? 39.068 24.182 7.846 1.00 62.69 399 PRO A O 1
ATOM 2688 N N . VAL A 1 420 ? 36.869 24.639 7.793 1.00 62.20 400 VAL A N 1
ATOM 2689 C CA . VAL A 1 420 ? 37.087 26.079 7.747 1.00 66.74 400 VAL A CA 1
ATOM 2690 C C . VAL A 1 420 ? 37.345 26.617 9.145 1.00 60.16 400 VAL A C 1
ATOM 2691 O O . VAL A 1 420 ? 37.134 25.921 10.139 1.00 57.42 400 VAL A O 1
ATOM 2695 N N . LYS A 1 421 ? 37.811 27.855 9.232 1.00 62.09 401 LYS A N 1
ATOM 2696 C CA . LYS A 1 421 ? 38.032 28.461 10.535 1.00 69.07 401 LYS A CA 1
ATOM 2697 C C . LYS A 1 421 ? 36.717 28.934 11.122 1.00 65.21 401 LYS A C 1
ATOM 2698 O O . LYS A 1 421 ? 35.753 29.162 10.400 1.00 65.50 401 LYS A O 1
ATOM 2704 N N . GLN A 1 422 ? 36.674 29.079 12.439 1.00 62.09 402 GLN A N 1
ATOM 2705 C CA . GLN A 1 422 ? 35.460 29.540 13.091 1.00 65.69 402 GLN A CA 1
ATOM 2706 C C . GLN A 1 422 ? 35.120 30.940 12.610 1.00 62.47 402 GLN A C 1
ATOM 2707 O O . GLN A 1 422 ? 35.930 31.857 12.734 1.00 63.47 402 GLN A O 1
ATOM 2713 N N . GLY A 1 423 ? 33.927 31.109 12.053 1.00 59.41 403 GLY A N 1
ATOM 2714 C CA . GLY A 1 423 ? 33.524 32.406 11.542 1.00 60.58 403 GLY A CA 1
ATOM 2715 C C . GLY A 1 423 ? 33.394 32.371 10.041 1.00 50.57 403 GLY A C 1
ATOM 2716 O O . GLY A 1 423 ? 32.559 33.064 9.467 1.00 53.40 403 GLY A O 1
ATOM 2717 N N . GLU A 1 424 ? 34.216 31.552 9.395 1.00 47.93 404 GLU A N 1
ATOM 2718 C CA . GLU A 1 424 ? 34.161 31.434 7.945 1.00 61.18 404 GLU A CA 1
ATOM 2719 C C . GLU A 1 424 ? 32.972 30.603 7.519 1.00 63.50 404 GLU A C 1
ATOM 2720 O O . GLU A 1 424 ? 32.519 29.724 8.250 1.00 56.56 404 GLU A O 1
ATOM 2726 N N . VAL A 1 425 ? 32.466 30.876 6.327 1.00 52.42 405 VAL A N 1
ATOM 2727 C CA . VAL A 1 425 ? 31.342 30.115 5.820 1.00 58.45 405 VAL A CA 1
ATOM 2728 C C . VAL A 1 425 ? 31.826 28.823 5.186 1.00 60.36 405 VAL A C 1
ATOM 2729 O O . VAL A 1 425 ? 32.673 28.840 4.294 1.00 53.85 405 VAL A O 1
ATOM 2733 N N . GLY A 1 426 ? 31.319 27.696 5.670 1.00 55.63 406 GLY A N 1
ATOM 2734 C CA . GLY A 1 426 ? 31.682 26.418 5.096 1.00 59.97 406 GLY A CA 1
ATOM 2735 C C . GLY A 1 426 ? 30.436 25.607 4.838 1.00 52.19 406 GLY A C 1
ATOM 2736 O O . GLY A 1 426 ? 29.335 26.048 5.138 1.00 48.20 406 GLY A O 1
ATOM 2737 N N . GLU A 1 427 ? 30.603 24.418 4.283 1.00 48.43 407 GLU A N 1
ATOM 2738 C CA . GLU A 1 427 ? 29.465 23.563 4.002 1.00 59.26 407 GLU A CA 1
ATOM 2739 C C . GLU A 1 427 ? 29.232 22.582 5.129 1.00 53.39 407 GLU A C 1
ATOM 2740 O O . GLU A 1 427 ? 30.140 21.851 5.512 1.00 50.08 407 GLU A O 1
ATOM 2746 N N . ILE A 1 428 ? 28.017 22.569 5.667 1.00 48.05 408 ILE A N 1
ATOM 2747 C CA . ILE A 1 428 ? 27.685 21.624 6.720 1.00 50.14 408 ILE A CA 1
ATOM 2748 C C . ILE A 1 428 ? 27.926 20.216 6.213 1.00 55.69 408 ILE A C 1
ATOM 2749 O O . ILE A 1 428 ? 27.467 19.847 5.139 1.00 48.14 408 ILE A O 1
ATOM 2754 N N . CYS A 1 429 ? 28.673 19.434 6.972 1.00 46.70 409 CYS A N 1
ATOM 2755 C CA . CYS A 1 429 ? 28.969 18.080 6.559 1.00 52.49 409 CYS A CA 1
ATOM 2756 C C . CYS A 1 429 ? 28.772 17.137 7.727 1.00 56.35 409 CYS A C 1
ATOM 2757 O O . CYS A 1 429 ? 29.272 17.392 8.808 1.00 49.04 409 CYS A O 1
ATOM 2760 N N . VAL A 1 430 ? 28.027 16.057 7.519 1.00 52.28 410 VAL A N 1
ATOM 2761 C CA . VAL A 1 430 ? 27.737 15.127 8.608 1.00 56.08 410 VAL A CA 1
ATOM 2762 C C . VAL A 1 430 ? 28.405 13.775 8.408 1.00 60.94 410 VAL A C 1
ATOM 2763 O O . VAL A 1 430 ? 28.593 13.340 7.284 1.00 53.12 410 VAL A O 1
ATOM 2767 N N . SER A 1 431 ? 28.771 13.110 9.497 1.00 58.08 411 SER A N 1
ATOM 2768 C CA . SER A 1 431 ? 29.378 11.788 9.410 1.00 64.24 411 SER A CA 1
ATOM 2769 C C . SER A 1 431 ? 28.925 10.949 10.588 1.00 61.83 411 SER A C 1
ATOM 2770 O O . SER A 1 431 ? 29.068 11.356 11.733 1.00 56.89 411 SER A O 1
ATOM 2773 N N . GLY A 1 432 ? 28.380 9.774 10.315 1.00 57.93 412 GLY A N 1
ATOM 2774 C CA . GLY A 1 432 ? 27.888 8.928 11.381 1.00 58.36 412 GLY A CA 1
ATOM 2775 C C . GLY A 1 432 ? 26.748 8.053 10.920 1.00 59.33 412 GLY A C 1
ATOM 2776 O O . GLY A 1 432 ? 26.342 8.124 9.768 1.00 54.38 412 GLY A O 1
ATOM 2777 N N . PRO A 1 433 ? 26.196 7.177 11.835 1.00 58.40 413 PRO A N 1
ATOM 2778 C CA . PRO A 1 433 ? 25.157 6.283 11.296 1.00 58.17 413 PRO A CA 1
ATOM 2779 C C . PRO A 1 433 ? 23.807 6.942 11.126 1.00 57.46 413 PRO A C 1
ATOM 2780 O O . PRO A 1 433 ? 22.847 6.254 10.793 1.00 53.64 413 PRO A O 1
ATOM 2784 N N . LEU A 1 434 ? 23.725 8.249 11.337 1.00 49.82 414 LEU A N 1
ATOM 2785 C CA . LEU A 1 434 ? 22.482 8.966 11.108 1.00 57.45 414 LEU A CA 1
ATOM 2786 C C . LEU A 1 434 ? 22.327 9.065 9.608 1.00 51.63 414 LEU A C 1
ATOM 2787 O O . LEU A 1 434 ? 21.214 9.122 9.086 1.00 54.58 414 LEU A O 1
ATOM 2792 N N . LEU A 1 435 ? 23.448 9.048 8.905 1.00 47.99 415 LEU A N 1
ATOM 2793 C CA . LEU A 1 435 ? 23.426 9.176 7.458 1.00 57.33 415 LEU A CA 1
ATOM 2794 C C . LEU A 1 435 ? 22.585 8.130 6.770 1.00 58.96 415 LEU A C 1
ATOM 2795 O O . LEU A 1 435 ? 22.594 6.958 7.148 1.00 54.25 415 LEU A O 1
ATOM 2800 N N . ALA A 1 436 ? 21.876 8.547 5.733 1.00 56.53 416 ALA A N 1
ATOM 2801 C CA . ALA A 1 436 ? 21.045 7.626 4.983 1.00 56.86 416 ALA A CA 1
ATOM 2802 C C . ALA A 1 436 ? 21.897 6.782 4.061 1.00 51.01 416 ALA A C 1
ATOM 2803 O O . ALA A 1 436 ? 23.060 7.088 3.845 1.00 51.92 416 ALA A O 1
ATOM 2805 N N . GLY A 1 437 ? 21.319 5.736 3.486 1.00 52.62 417 GLY A N 1
ATOM 2806 C CA . GLY A 1 437 ? 22.079 4.831 2.639 1.00 56.66 417 GLY A CA 1
ATOM 2807 C C . GLY A 1 437 ? 22.525 5.347 1.287 1.00 58.37 417 GLY A C 1
ATOM 2808 O O . GLY A 1 437 ? 23.370 4.734 0.640 1.00 51.39 417 GLY A O 1
ATOM 2809 N N . GLY A 1 438 ? 21.969 6.467 0.850 1.00 55.20 418 GLY A N 1
ATOM 2810 C CA . GLY A 1 438 ? 22.349 7.030 -0.426 1.00 61.30 418 GLY A CA 1
ATOM 2811 C C . GLY A 1 438 ? 21.147 7.322 -1.283 1.00 48.35 418 GLY A C 1
ATOM 2812 O O . GLY A 1 438 ? 20.093 7.671 -0.772 1.00 48.33 418 GLY A O 1
ATOM 2813 N N . TYR A 1 439 ? 21.300 7.179 -2.592 1.00 56.87 419 TYR A N 1
ATOM 2814 C CA . TYR A 1 439 ? 20.196 7.447 -3.500 1.00 55.06 419 TYR A CA 1
ATOM 2815 C C . TYR A 1 439 ? 19.755 6.203 -4.242 1.00 58.68 419 TYR A C 1
ATOM 2816 O O . TYR A 1 439 ? 20.589 5.449 -4.738 1.00 50.57 419 TYR A O 1
ATOM 2825 N N . TRP A 1 440 ? 18.448 5.987 -4.318 1.00 57.06 420 TRP A N 1
ATOM 2826 C CA . TRP A 1 440 ? 17.910 4.797 -4.963 1.00 59.81 420 TRP A CA 1
ATOM 2827 C C . TRP A 1 440 ? 18.332 4.669 -6.404 1.00 57.08 420 TRP A C 1
ATOM 2828 O O . TRP A 1 440 ? 17.951 5.498 -7.228 1.00 57.18 420 TRP A O 1
ATOM 2839 N N . ASN A 1 441 ? 19.123 3.644 -6.708 1.00 53.20 421 ASN A N 1
ATOM 2840 C CA . ASN A 1 441 ? 19.600 3.404 -8.075 1.00 64.53 421 ASN A CA 1
ATOM 2841 C C . ASN A 1 441 ? 20.292 4.597 -8.723 1.00 60.74 421 ASN A C 1
ATOM 2842 O O . ASN A 1 441 ? 20.227 4.760 -9.939 1.00 55.86 421 ASN A O 1
ATOM 2847 N N . LEU A 1 442 ? 20.960 5.426 -7.926 1.00 60.86 422 LEU A N 1
ATOM 2848 C CA . LEU A 1 442 ? 21.696 6.567 -8.463 1.00 55.04 422 LEU A CA 1
ATOM 2849 C C . LEU A 1 442 ? 23.089 6.562 -7.871 1.00 58.07 422 LEU A C 1
ATOM 2850 O O . LEU A 1 442 ? 23.374 7.340 -6.966 1.00 60.20 422 LEU A O 1
ATOM 2855 N N . PRO A 1 443 ? 23.977 5.702 -8.391 1.00 57.11 423 PRO A N 1
ATOM 2856 C CA . PRO A 1 443 ? 25.310 5.580 -7.787 1.00 65.94 423 PRO A CA 1
ATOM 2857 C C . PRO A 1 443 ? 26.190 6.816 -7.921 1.00 63.18 423 PRO A C 1
ATOM 2858 O O . PRO A 1 443 ? 26.945 7.111 -7.001 1.00 61.57 423 PRO A O 1
ATOM 2862 N N . ASP A 1 444 ? 26.099 7.526 -9.037 1.00 61.17 424 ASP A N 1
ATOM 2863 C CA . ASP A 1 444 ? 26.932 8.694 -9.257 1.00 69.63 424 ASP A CA 1
ATOM 2864 C C . ASP A 1 444 ? 26.599 9.784 -8.267 1.00 65.13 424 ASP A C 1
ATOM 2865 O O . ASP A 1 444 ? 27.487 10.371 -7.658 1.00 63.30 424 ASP A O 1
ATOM 2870 N N . GLU A 1 445 ? 25.314 10.048 -8.094 1.00 57.65 425 GLU A N 1
ATOM 2871 C CA . GLU A 1 445 ? 24.889 11.077 -7.163 1.00 66.52 425 GLU A CA 1
ATOM 2872 C C . GLU A 1 445 ? 25.253 10.697 -5.742 1.00 60.60 425 GLU A C 1
ATOM 2873 O O . GLU A 1 445 ? 25.659 11.548 -4.963 1.00 61.20 425 GLU A O 1
ATOM 2879 N N . THR A 1 446 ? 25.126 9.419 -5.404 1.00 60.72 426 THR A N 1
ATOM 2880 C CA . THR A 1 446 ? 25.504 8.957 -4.076 1.00 63.40 426 THR A CA 1
ATOM 2881 C C . THR A 1 446 ? 26.979 9.228 -3.836 1.00 68.29 426 THR A C 1
ATOM 2882 O O . THR A 1 446 ? 27.356 9.760 -2.799 1.00 57.36 426 THR A O 1
ATOM 2886 N N . SER A 1 447 ? 27.819 8.903 -4.811 1.00 57.36 427 SER A N 1
ATOM 2887 C CA . SER A 1 447 ? 29.257 9.093 -4.654 1.00 59.31 427 SER A CA 1
ATOM 2888 C C . SER A 1 447 ? 29.687 10.553 -4.671 1.00 58.49 427 SER A C 1
ATOM 2889 O O . SER A 1 447 ? 30.804 10.872 -4.287 1.00 54.79 427 SER A O 1
ATOM 2892 N N . ARG A 1 448 ? 28.810 11.441 -5.122 1.00 62.55 428 ARG A N 1
ATOM 2893 C CA . ARG A 1 448 ? 29.135 12.858 -5.167 1.00 64.15 428 ARG A CA 1
ATOM 2894 C C . ARG A 1 448 ? 28.624 13.575 -3.931 1.00 67.46 428 ARG A C 1
ATOM 2895 O O . ARG A 1 448 ? 29.043 14.692 -3.640 1.00 61.01 428 ARG A O 1
ATOM 2903 N N . THR A 1 449 ? 27.715 12.941 -3.204 1.00 60.76 429 THR A N 1
ATOM 2904 C CA . THR A 1 449 ? 27.146 13.557 -2.014 1.00 66.21 429 THR A CA 1
ATOM 2905 C C . THR A 1 449 ? 27.754 12.927 -0.779 1.00 60.49 429 THR A C 1
ATOM 2906 O O . THR A 1 449 ? 28.290 13.619 0.080 1.00 57.05 429 THR A O 1
ATOM 2910 N N . PHE A 1 450 ? 27.686 11.609 -0.690 1.00 58.18 430 PHE A N 1
ATOM 2911 C CA . PHE A 1 450 ? 28.284 10.904 0.431 1.00 62.30 430 PHE A CA 1
ATOM 2912 C C . PHE A 1 450 ? 29.696 10.567 0.008 1.00 62.94 430 PHE A C 1
ATOM 2913 O O . PHE A 1 450 ? 29.932 9.498 -0.550 1.00 63.12 430 PHE A O 1
ATOM 2921 N N . LYS A 1 451 ? 30.642 11.468 0.253 1.00 64.16 431 LYS A N 1
ATOM 2922 C CA . LYS A 1 451 ? 32.006 11.244 -0.216 1.00 68.24 431 LYS A CA 1
ATOM 2923 C C . LYS A 1 451 ? 33.076 11.582 0.797 1.00 67.25 431 LYS A C 1
ATOM 2924 O O . LYS A 1 451 ? 32.853 12.417 1.668 1.00 63.94 431 LYS A O 1
ATOM 2930 N N . ASP A 1 452 ? 34.240 10.945 0.676 1.00 68.88 432 ASP A N 1
ATOM 2931 C CA . ASP A 1 452 ? 35.368 11.192 1.588 1.00 70.00 432 ASP A CA 1
ATOM 2932 C C . ASP A 1 452 ? 35.029 11.082 3.069 1.00 69.78 432 ASP A C 1
ATOM 2933 O O . ASP A 1 452 ? 35.593 11.801 3.886 1.00 62.67 432 ASP A O 1
ATOM 2938 N N . GLY A 1 453 ? 34.123 10.176 3.420 1.00 67.21 433 GLY A N 1
ATOM 2939 C CA . GLY A 1 453 ? 33.735 9.998 4.805 1.00 69.75 433 GLY A CA 1
ATOM 2940 C C . GLY A 1 453 ? 32.772 11.053 5.294 1.00 65.44 433 GLY A C 1
ATOM 2941 O O . GLY A 1 453 ? 32.624 11.221 6.500 1.00 64.45 433 GLY A O 1
ATOM 2942 N N . TRP A 1 454 ? 32.155 11.806 4.383 1.00 62.12 434 TRP A N 1
ATOM 2943 C CA . TRP A 1 454 ? 31.267 12.903 4.779 1.00 61.49 434 TRP A CA 1
ATOM 2944 C C . TRP A 1 454 ? 30.038 13.029 3.913 1.00 58.05 434 TRP A C 1
ATOM 2945 O O . TRP A 1 454 ? 30.104 12.830 2.711 1.00 56.64 434 TRP A O 1
ATOM 2956 N N . LEU A 1 455 ? 28.907 13.373 4.508 1.00 54.54 435 LEU A N 1
ATOM 2957 C CA . LEU A 1 455 ? 27.729 13.639 3.704 1.00 54.32 435 LEU A CA 1
ATOM 2958 C C . LEU A 1 455 ? 27.793 15.126 3.462 1.00 60.75 435 LEU A C 1
ATOM 2959 O O . LEU A 1 455 ? 27.968 15.901 4.391 1.00 51.80 435 LEU A O 1
ATOM 2964 N N . HIS A 1 456 ? 27.668 15.531 2.211 1.00 52.54 436 HIS A N 1
ATOM 2965 C CA . HIS A 1 456 ? 27.715 16.939 1.890 1.00 56.49 436 HIS A CA 1
ATOM 2966 C C . HIS A 1 456 ? 26.295 17.455 1.776 1.00 57.59 436 HIS A C 1
ATOM 2967 O O . HIS A 1 456 ? 25.623 17.210 0.779 1.00 46.51 436 HIS A O 1
ATOM 2974 N N . THR A 1 457 ? 25.828 18.169 2.795 1.00 46.16 437 THR A N 1
ATOM 2975 C CA . THR A 1 457 ? 24.438 18.632 2.809 1.00 55.36 437 THR A CA 1
ATOM 2976 C C . THR A 1 457 ? 24.048 19.580 1.688 1.00 55.15 437 THR A C 1
ATOM 2977 O O . THR A 1 457 ? 22.922 19.536 1.201 1.00 46.96 437 THR A O 1
ATOM 2981 N N . GLY A 1 458 ? 24.960 20.453 1.289 1.00 52.64 438 GLY A N 1
ATOM 2982 C CA . GLY A 1 458 ? 24.638 21.426 0.266 1.00 58.74 438 GLY A CA 1
ATOM 2983 C C . GLY A 1 458 ? 24.192 22.719 0.901 1.00 62.83 438 GLY A C 1
ATOM 2984 O O . GLY A 1 458 ? 23.736 23.621 0.213 1.00 59.98 438 GLY A O 1
ATOM 2985 N N . ASP A 1 459 ? 24.312 22.808 2.218 1.00 52.57 439 ASP A N 1
ATOM 2986 C CA . ASP A 1 459 ? 23.939 24.023 2.917 1.00 60.43 439 ASP A CA 1
ATOM 2987 C C . ASP A 1 459 ? 25.190 24.734 3.354 1.00 56.31 439 ASP A C 1
ATOM 2988 O O . ASP A 1 459 ? 26.102 24.118 3.886 1.00 53.73 439 ASP A O 1
ATOM 2993 N N . LEU A 1 460 ? 25.239 26.035 3.128 1.00 57.38 440 LEU A N 1
ATOM 2994 C CA . LEU A 1 460 ? 26.384 26.805 3.562 1.00 60.82 440 LEU A CA 1
ATOM 2995 C C . LEU A 1 460 ? 26.067 27.409 4.912 1.00 57.84 440 LEU A C 1
ATOM 2996 O O . LEU A 1 460 ? 24.949 27.869 5.130 1.00 57.54 440 LEU A O 1
ATOM 3001 N N . ALA A 1 461 ? 27.038 27.403 5.817 1.00 44.43 441 ALA A N 1
ATOM 3002 C CA . ALA A 1 461 ? 26.817 27.926 7.157 1.00 60.03 441 ALA A CA 1
ATOM 3003 C C . ALA A 1 461 ? 28.072 28.448 7.821 1.00 56.94 441 ALA A C 1
ATOM 3004 O O . ALA A 1 461 ? 29.173 28.094 7.436 1.00 57.24 441 ALA A O 1
ATOM 3006 N N . ARG A 1 462 ? 27.909 29.294 8.832 1.00 49.11 442 ARG A N 1
ATOM 3007 C CA . ARG A 1 462 ? 29.058 29.796 9.579 1.00 60.57 442 ARG A CA 1
ATOM 3008 C C . ARG A 1 462 ? 28.875 29.467 11.049 1.00 60.31 442 ARG A C 1
ATOM 3009 O O . ARG A 1 462 ? 27.795 29.057 11.458 1.00 50.82 442 ARG A O 1
ATOM 3017 N N . GLU A 1 463 ? 29.929 29.620 11.842 1.00 52.56 443 GLU A N 1
ATOM 3018 C CA . GLU A 1 463 ? 29.858 29.273 13.258 1.00 66.52 443 GLU A CA 1
ATOM 3019 C C . GLU A 1 463 ? 30.322 30.413 14.140 1.00 59.13 443 GLU A C 1
ATOM 3020 O O . GLU A 1 463 ? 31.326 31.053 13.846 1.00 55.35 443 GLU A O 1
ATOM 3026 N N . ASP A 1 464 ? 29.608 30.670 15.230 1.00 60.99 444 ASP A N 1
ATOM 3027 C CA . ASP A 1 464 ? 30.061 31.697 16.159 1.00 63.33 444 ASP A CA 1
ATOM 3028 C C . ASP A 1 464 ? 31.022 31.146 17.206 1.00 63.85 444 ASP A C 1
ATOM 3029 O O . ASP A 1 464 ? 31.382 29.972 17.170 1.00 58.82 444 ASP A O 1
ATOM 3034 N N . SER A 1 465 ? 31.416 31.983 18.157 1.00 67.81 445 SER A N 1
ATOM 3035 C CA . SER A 1 465 ? 32.358 31.557 19.187 1.00 67.02 445 SER A CA 1
ATOM 3036 C C . SER A 1 465 ? 31.776 30.516 20.125 1.00 59.08 445 SER A C 1
ATOM 3037 O O . SER A 1 465 ? 32.515 29.767 20.756 1.00 55.49 445 SER A O 1
ATOM 3040 N N . ASP A 1 466 ? 30.455 30.458 20.217 1.00 55.70 446 ASP A N 1
ATOM 3041 C CA . ASP A 1 466 ? 29.813 29.525 21.129 1.00 72.63 446 ASP A CA 1
ATOM 3042 C C . ASP A 1 466 ? 29.572 28.156 20.506 1.00 68.89 446 ASP A C 1
ATOM 3043 O O . ASP A 1 466 ? 29.516 27.155 21.216 1.00 67.70 446 ASP A O 1
ATOM 3048 N N . GLY A 1 467 ? 29.436 28.103 19.187 1.00 65.55 447 GLY A N 1
ATOM 3049 C CA . GLY A 1 467 ? 29.242 26.832 18.515 1.00 54.94 447 GLY A CA 1
ATOM 3050 C C . GLY A 1 467 ? 28.002 26.791 17.654 1.00 57.18 447 GLY A C 1
ATOM 3051 O O . GLY A 1 467 ? 27.787 25.833 16.919 1.00 63.42 447 GLY A O 1
ATOM 3052 N N . PHE A 1 468 ? 27.185 27.830 17.731 1.00 52.63 448 PHE A N 1
ATOM 3053 C CA . PHE A 1 468 ? 25.948 27.871 16.964 1.00 62.09 448 PHE A CA 1
ATOM 3054 C C . PHE A 1 468 ? 26.189 28.010 15.476 1.00 57.63 448 PHE A C 1
ATOM 3055 O O . PHE A 1 468 ? 26.986 28.836 15.046 1.00 46.34 448 PHE A O 1
ATOM 3063 N N . TYR A 1 469 ? 25.499 27.198 14.688 1.00 62.00 449 TYR A N 1
ATOM 3064 C CA . TYR A 1 469 ? 25.639 27.266 13.245 1.00 55.13 449 TYR A CA 1
ATOM 3065 C C . TYR A 1 469 ? 24.616 28.248 12.715 1.00 54.67 449 TYR A C 1
ATOM 3066 O O . TYR A 1 469 ? 23.486 28.276 13.186 1.00 49.96 449 TYR A O 1
ATOM 3075 N N . TYR A 1 470 ? 25.005 29.055 11.738 1.00 55.48 450 TYR A N 1
ATOM 3076 C CA . TYR A 1 470 ? 24.100 30.041 11.167 1.00 61.84 450 TYR A CA 1
ATOM 3077 C C . TYR A 1 470 ? 24.018 29.805 9.673 1.00 58.97 450 TYR A C 1
ATOM 3078 O O . TYR A 1 470 ? 24.929 30.176 8.944 1.00 59.57 450 TYR A O 1
ATOM 3087 N N . ILE A 1 471 ? 22.933 29.192 9.211 1.00 58.57 451 ILE A N 1
ATOM 3088 C CA . ILE A 1 471 ? 22.800 28.883 7.790 1.00 57.10 451 ILE A CA 1
ATOM 3089 C C . ILE A 1 471 ? 22.702 30.138 6.938 1.00 59.69 451 ILE A C 1
ATOM 3090 O O . ILE A 1 471 ? 21.754 30.912 7.063 1.00 56.53 451 ILE A O 1
ATOM 3095 N N . VAL A 1 472 ? 23.693 30.350 6.082 1.00 61.49 452 VAL A N 1
ATOM 3096 C CA . VAL A 1 472 ? 23.694 31.518 5.216 1.00 66.44 452 VAL A CA 1
ATOM 3097 C C . VAL A 1 472 ? 22.884 31.244 3.965 1.00 68.72 452 VAL A C 1
ATOM 3098 O O . VAL A 1 472 ? 21.842 31.862 3.754 1.00 76.43 452 VAL A O 1
ATOM 3102 N N . ASP A 1 473 ? 23.350 30.310 3.143 1.00 70.61 453 ASP A N 1
ATOM 3103 C CA . ASP A 1 473 ? 22.658 29.992 1.899 1.00 77.52 453 ASP A CA 1
ATOM 3104 C C . ASP A 1 473 ? 22.859 28.544 1.515 1.00 73.98 453 ASP A C 1
ATOM 3105 O O . ASP A 1 473 ? 23.007 27.685 2.378 1.00 67.37 453 ASP A O 1
ATOM 3110 N N . ARG A 1 474 ? 22.847 28.264 0.217 1.00 77.10 454 ARG A N 1
ATOM 3111 C CA . ARG A 1 474 ? 23.100 26.910 -0.253 1.00 81.71 454 ARG A CA 1
ATOM 3112 C C . ARG A 1 474 ? 24.322 26.945 -1.139 1.00 79.61 454 ARG A C 1
ATOM 3113 O O . ARG A 1 474 ? 24.712 28.010 -1.607 1.00 80.65 454 ARG A O 1
ATOM 3121 N N . VAL A 1 475 ? 24.934 25.791 -1.379 1.00 74.21 455 VAL A N 1
ATOM 3122 C CA . VAL A 1 475 ? 26.077 25.728 -2.282 1.00 79.41 455 VAL A CA 1
ATOM 3123 C C . VAL A 1 475 ? 25.592 26.138 -3.659 1.00 81.27 455 VAL A C 1
ATOM 3124 O O . VAL A 1 475 ? 26.247 26.931 -4.339 1.00 84.76 455 VAL A O 1
ATOM 3128 N N . LYS A 1 476 ? 24.431 25.632 -4.063 1.00 84.44 456 LYS A N 1
ATOM 3129 C CA . LYS A 1 476 ? 23.844 26.008 -5.345 1.00 89.72 456 LYS A CA 1
ATOM 3130 C C . LYS A 1 476 ? 23.747 27.523 -5.489 1.00 93.04 456 LYS A C 1
ATOM 3131 O O . LYS A 1 476 ? 24.149 28.080 -6.511 1.00 86.73 456 LYS A O 1
ATOM 3137 N N . ASP A 1 477 ? 23.226 28.194 -4.466 1.00 94.70 457 ASP A N 1
ATOM 3138 C CA . ASP A 1 477 ? 23.110 29.647 -4.506 1.00 90.19 457 ASP A CA 1
ATOM 3139 C C . ASP A 1 477 ? 24.473 30.307 -4.680 1.00 84.02 457 ASP A C 1
ATOM 3140 O O . ASP A 1 477 ? 25.356 30.163 -3.836 1.00 86.96 457 ASP A O 1
ATOM 3145 N N . LEU B 1 63 ? 34.795 6.355 7.179 1.00 77.52 43 LEU B N 1
ATOM 3146 C CA . LEU B 1 63 ? 34.179 6.882 8.389 1.00 83.62 43 LEU B CA 1
ATOM 3147 C C . LEU B 1 63 ? 32.774 7.356 8.103 1.00 73.69 43 LEU B C 1
ATOM 3148 O O . LEU B 1 63 ? 32.132 7.908 8.984 1.00 73.98 43 LEU B O 1
ATOM 3153 N N . LEU B 1 64 ? 32.296 7.141 6.882 1.00 71.69 44 LEU B N 1
ATOM 3154 C CA . LEU B 1 64 ? 30.968 7.611 6.488 1.00 71.27 44 LEU B CA 1
ATOM 3155 C C . LEU B 1 64 ? 29.901 7.360 7.540 1.00 66.35 44 LEU B C 1
ATOM 3156 O O . LEU B 1 64 ? 29.307 8.297 8.057 1.00 59.22 44 LEU B O 1
ATOM 3161 N N . ARG B 1 65 ? 29.657 6.099 7.866 1.00 64.73 45 ARG B N 1
ATOM 3162 C CA . ARG B 1 65 ? 28.602 5.789 8.818 1.00 65.27 45 ARG B CA 1
ATOM 3163 C C . ARG B 1 65 ? 29.120 5.222 10.134 1.00 60.06 45 ARG B C 1
ATOM 3164 O O . ARG B 1 65 ? 28.397 4.521 10.837 1.00 52.63 45 ARG B O 1
ATOM 3172 N N . SER B 1 66 ? 30.363 5.542 10.478 1.00 66.34 46 SER B N 1
ATOM 3173 C CA . SER B 1 66 ? 30.951 5.042 11.717 1.00 63.04 46 SER B CA 1
ATOM 3174 C C . SER B 1 66 ? 30.363 5.734 12.941 1.00 67.89 46 SER B C 1
ATOM 3175 O O . SER B 1 66 ? 30.186 6.947 12.947 1.00 61.46 46 SER B O 1
ATOM 3178 N N . PRO B 1 67 ? 30.056 4.956 13.989 1.00 67.90 47 PRO B N 1
ATOM 3179 C CA . PRO B 1 67 ? 29.482 5.541 15.204 1.00 64.02 47 PRO B CA 1
ATOM 3180 C C . PRO B 1 67 ? 30.462 6.383 16.006 1.00 65.42 47 PRO B C 1
ATOM 3181 O O . PRO B 1 67 ? 31.673 6.227 15.868 1.00 60.07 47 PRO B O 1
ATOM 3185 N N . THR B 1 68 ? 29.942 7.273 16.842 1.00 60.91 48 THR B N 1
ATOM 3186 C CA . THR B 1 68 ? 30.799 8.090 17.689 1.00 65.79 48 THR B CA 1
ATOM 3187 C C . THR B 1 68 ? 30.918 7.426 19.050 1.00 67.90 48 THR B C 1
ATOM 3188 O O . THR B 1 68 ? 30.083 6.602 19.415 1.00 57.12 48 THR B O 1
ATOM 3192 N N . HIS B 1 69 ? 31.956 7.786 19.800 1.00 65.39 49 HIS B N 1
ATOM 3193 C CA . HIS B 1 69 ? 32.171 7.196 21.121 1.00 64.66 49 HIS B CA 1
ATOM 3194 C C . HIS B 1 69 ? 31.903 8.180 22.254 1.00 69.62 49 HIS B C 1
ATOM 3195 O O . HIS B 1 69 ? 31.556 9.329 22.001 1.00 61.42 49 HIS B O 1
ATOM 3202 N N . ASN B 1 70 ? 32.011 7.719 23.500 1.00 62.27 50 ASN B N 1
ATOM 3203 C CA . ASN B 1 70 ? 31.693 8.564 24.662 1.00 60.36 50 ASN B CA 1
ATOM 3204 C C . ASN B 1 70 ? 32.537 9.817 24.774 1.00 58.64 50 ASN B C 1
ATOM 3205 O O . ASN B 1 70 ? 32.069 10.842 25.254 1.00 59.55 50 ASN B O 1
ATOM 3210 N N . GLY B 1 71 ? 33.782 9.741 24.335 1.00 54.28 51 GLY B N 1
ATOM 3211 C CA . GLY B 1 71 ? 34.649 10.899 24.371 1.00 71.91 51 GLY B CA 1
ATOM 3212 C C . GLY B 1 71 ? 34.212 11.975 23.412 1.00 70.74 51 GLY B C 1
ATOM 3213 O O . GLY B 1 71 ? 34.376 13.141 23.710 1.00 65.19 51 GLY B O 1
ATOM 3214 N N . HIS B 1 72 ? 33.656 11.599 22.265 1.00 65.89 52 HIS B N 1
ATOM 3215 C CA . HIS B 1 72 ? 33.132 12.596 21.340 1.00 65.92 52 HIS B CA 1
ATOM 3216 C C . HIS B 1 72 ? 32.096 13.415 22.072 1.00 62.78 52 HIS B C 1
ATOM 3217 O O . HIS B 1 72 ? 32.126 14.643 22.039 1.00 61.97 52 HIS B O 1
ATOM 3224 N N . LEU B 1 73 ? 31.188 12.735 22.758 1.00 57.41 53 LEU B N 1
ATOM 3225 C CA . LEU B 1 73 ? 30.147 13.427 23.496 1.00 64.32 53 LEU B CA 1
ATOM 3226 C C . LEU B 1 73 ? 30.729 14.267 24.622 1.00 63.55 53 LEU B C 1
ATOM 3227 O O . LEU B 1 73 ? 30.298 15.390 24.836 1.00 58.53 53 LEU B O 1
ATOM 3232 N N . LEU B 1 74 ? 31.713 13.732 25.334 1.00 61.60 54 LEU B N 1
ATOM 3233 C CA . LEU B 1 74 ? 32.335 14.463 26.432 1.00 66.89 54 LEU B CA 1
ATOM 3234 C C . LEU B 1 74 ? 33.007 15.740 25.947 1.00 63.71 54 LEU B C 1
ATOM 3235 O O . LEU B 1 74 ? 32.729 16.817 26.466 1.00 60.87 54 LEU B O 1
ATOM 3240 N N . VAL B 1 75 ? 33.873 15.630 24.944 1.00 66.29 55 VAL B N 1
ATOM 3241 C CA . VAL B 1 75 ? 34.564 16.796 24.404 1.00 67.95 55 VAL B CA 1
ATOM 3242 C C . VAL B 1 75 ? 33.543 17.811 23.925 1.00 66.61 55 VAL B C 1
ATOM 3243 O O . VAL B 1 75 ? 33.624 18.993 24.259 1.00 63.47 55 VAL B O 1
ATOM 3247 N N . GLY B 1 76 ? 32.555 17.346 23.170 1.00 61.74 56 GLY B N 1
ATOM 3248 C CA . GLY B 1 76 ? 31.536 18.237 22.660 1.00 62.63 56 GLY B CA 1
ATOM 3249 C C . GLY B 1 76 ? 30.752 18.964 23.730 1.00 64.51 56 GLY B C 1
ATOM 3250 O O . GLY B 1 76 ? 30.460 20.139 23.578 1.00 64.88 56 GLY B O 1
ATOM 3251 N N . ALA B 1 77 ? 30.410 18.275 24.812 1.00 61.01 57 ALA B N 1
ATOM 3252 C CA . ALA B 1 77 ? 29.674 18.903 25.900 1.00 65.20 57 ALA B CA 1
ATOM 3253 C C . ALA B 1 77 ? 30.516 19.958 26.591 1.00 60.26 57 ALA B C 1
ATOM 3254 O O . ALA B 1 77 ? 30.025 21.029 26.920 1.00 60.71 57 ALA B O 1
ATOM 3256 N N . LEU B 1 78 ? 31.796 19.671 26.796 1.00 64.65 58 LEU B N 1
ATOM 3257 C CA . LEU B 1 78 ? 32.684 20.642 27.423 1.00 63.56 58 LEU B CA 1
ATOM 3258 C C . LEU B 1 78 ? 32.866 21.862 26.536 1.00 65.48 58 LEU B C 1
ATOM 3259 O O . LEU B 1 78 ? 33.126 22.951 27.032 1.00 59.73 58 LEU B O 1
ATOM 3264 N N . LYS B 1 79 ? 32.736 21.686 25.227 1.00 65.68 59 LYS B N 1
ATOM 3265 C CA . LYS B 1 79 ? 32.834 22.810 24.307 1.00 74.99 59 LYS B CA 1
ATOM 3266 C C . LYS B 1 79 ? 31.535 23.604 24.321 1.00 69.59 59 LYS B C 1
ATOM 3267 O O . LYS B 1 79 ? 31.554 24.827 24.315 1.00 61.54 59 LYS B O 1
ATOM 3273 N N . ARG B 1 80 ? 30.400 22.914 24.356 1.00 68.73 60 ARG B N 1
ATOM 3274 C CA . ARG B 1 80 ? 29.112 23.595 24.417 1.00 67.25 60 ARG B CA 1
ATOM 3275 C C . ARG B 1 80 ? 29.038 24.462 25.656 1.00 77.10 60 ARG B C 1
ATOM 3276 O O . ARG B 1 80 ? 28.509 25.570 25.614 1.00 74.07 60 ARG B O 1
ATOM 3284 N N . HIS B 1 81 ? 29.566 23.961 26.766 1.00 70.07 61 HIS B N 1
ATOM 3285 C CA . HIS B 1 81 ? 29.523 24.703 28.014 1.00 65.99 61 HIS B CA 1
ATOM 3286 C C . HIS B 1 81 ? 30.912 25.142 28.422 1.00 71.24 61 HIS B C 1
ATOM 3287 O O . HIS B 1 81 ? 31.334 24.898 29.548 1.00 67.84 61 HIS B O 1
ATOM 3294 N N . GLN B 1 82 ? 31.626 25.794 27.509 1.00 71.28 62 GLN B N 1
ATOM 3295 C CA . GLN B 1 82 ? 32.999 26.219 27.782 1.00 69.03 62 GLN B CA 1
ATOM 3296 C C . GLN B 1 82 ? 33.134 27.207 28.930 1.00 70.72 62 GLN B C 1
ATOM 3297 O O . GLN B 1 82 ? 34.172 27.265 29.581 1.00 68.66 62 GLN B O 1
ATOM 3303 N N . ASN B 1 83 ? 32.096 27.992 29.181 1.00 72.86 63 ASN B N 1
ATOM 3304 C CA . ASN B 1 83 ? 32.185 29.008 30.220 1.00 75.20 63 ASN B CA 1
ATOM 3305 C C . ASN B 1 83 ? 31.296 28.669 31.392 1.00 73.82 63 ASN B C 1
ATOM 3306 O O . ASN B 1 83 ? 31.344 29.332 32.423 1.00 72.04 63 ASN B O 1
ATOM 3311 N N . LYS B 1 84 ? 30.481 27.636 31.237 1.00 74.14 64 LYS B N 1
ATOM 3312 C CA . LYS B 1 84 ? 29.578 27.239 32.302 1.00 75.66 64 LYS B CA 1
ATOM 3313 C C . LYS B 1 84 ? 30.296 26.337 33.286 1.00 79.16 64 LYS B C 1
ATOM 3314 O O . LYS B 1 84 ? 30.845 25.311 32.887 1.00 74.37 64 LYS B O 1
ATOM 3320 N N . PRO B 1 85 ? 30.299 26.713 34.576 1.00 77.34 65 PRO B N 1
ATOM 3321 C CA . PRO B 1 85 ? 30.926 25.884 35.611 1.00 77.45 65 PRO B CA 1
ATOM 3322 C C . PRO B 1 85 ? 30.436 24.458 35.525 1.00 68.61 65 PRO B C 1
ATOM 3323 O O . PRO B 1 85 ? 29.230 24.233 35.501 1.00 70.99 65 PRO B O 1
ATOM 3327 N N . VAL B 1 86 ? 31.347 23.497 35.509 1.00 69.68 66 VAL B N 1
ATOM 3328 C CA . VAL B 1 86 ? 30.939 22.116 35.290 1.00 73.68 66 VAL B CA 1
ATOM 3329 C C . VAL B 1 86 ? 31.388 21.124 36.374 1.00 71.65 66 VAL B C 1
ATOM 3330 O O . VAL B 1 86 ? 30.743 20.095 36.577 1.00 67.79 66 VAL B O 1
ATOM 3334 N N . LEU B 1 87 ? 32.458 21.443 37.096 1.00 68.64 67 LEU B N 1
ATOM 3335 C CA . LEU B 1 87 ? 32.968 20.547 38.133 1.00 73.24 67 LEU B CA 1
ATOM 3336 C C . LEU B 1 87 ? 33.092 21.311 39.438 1.00 78.29 67 LEU B C 1
ATOM 3337 O O . LEU B 1 87 ? 33.504 22.463 39.433 1.00 74.49 67 LEU B O 1
ATOM 3342 N N . PHE B 1 88 ? 32.711 20.689 40.553 1.00 78.80 68 PHE B N 1
ATOM 3343 C CA . PHE B 1 88 ? 32.745 21.366 41.848 1.00 79.70 68 PHE B CA 1
ATOM 3344 C C . PHE B 1 88 ? 33.273 20.493 42.973 1.00 74.46 68 PHE B C 1
ATOM 3345 O O . PHE B 1 88 ? 32.485 19.866 43.675 1.00 76.09 68 PHE B O 1
ATOM 3353 N N . LEU B 1 89 ? 34.586 20.435 43.163 1.00 74.26 69 LEU B N 1
ATOM 3354 C CA . LEU B 1 89 ? 35.114 19.706 44.316 1.00 75.27 69 LEU B CA 1
ATOM 3355 C C . LEU B 1 89 ? 35.728 20.706 45.271 1.00 81.97 69 LEU B C 1
ATOM 3356 O O . LEU B 1 89 ? 36.834 21.187 45.043 1.00 78.70 69 LEU B O 1
ATOM 3361 N N . GLY B 1 90 ? 35.016 21.014 46.346 1.00 85.19 70 GLY B N 1
ATOM 3362 C CA . GLY B 1 90 ? 35.518 21.967 47.316 1.00 81.40 70 GLY B CA 1
ATOM 3363 C C . GLY B 1 90 ? 35.781 23.322 46.701 1.00 83.42 70 GLY B C 1
ATOM 3364 O O . GLY B 1 90 ? 34.858 23.992 46.241 1.00 89.06 70 GLY B O 1
ATOM 3365 N N . ASP B 1 91 ? 37.043 23.728 46.678 1.00 87.25 71 ASP B N 1
ATOM 3366 C CA . ASP B 1 91 ? 37.398 25.027 46.125 1.00 91.57 71 ASP B CA 1
ATOM 3367 C C . ASP B 1 91 ? 37.523 24.991 44.611 1.00 90.07 71 ASP B C 1
ATOM 3368 O O . ASP B 1 91 ? 37.423 26.026 43.956 1.00 90.20 71 ASP B O 1
ATOM 3373 N N . THR B 1 92 ? 37.739 23.809 44.050 1.00 86.80 72 THR B N 1
ATOM 3374 C CA . THR B 1 92 ? 37.935 23.699 42.613 1.00 84.32 72 THR B CA 1
ATOM 3375 C C . THR B 1 92 ? 36.633 23.767 41.852 1.00 77.90 72 THR B C 1
ATOM 3376 O O . THR B 1 92 ? 35.891 22.792 41.796 1.00 77.74 72 THR B O 1
ATOM 3380 N N . ARG B 1 93 ? 36.351 24.921 41.263 1.00 78.68 73 ARG B N 1
ATOM 3381 C CA . ARG B 1 93 ? 35.146 25.069 40.467 1.00 78.78 73 ARG B CA 1
ATOM 3382 C C . ARG B 1 93 ? 35.535 25.268 39.016 1.00 78.83 73 ARG B C 1
ATOM 3383 O O . ARG B 1 93 ? 35.554 26.392 38.522 1.00 80.12 73 ARG B O 1
ATOM 3391 N N . LEU B 1 94 ? 35.850 24.179 38.326 1.00 74.21 74 LEU B N 1
ATOM 3392 C CA . LEU B 1 94 ? 36.300 24.293 36.944 1.00 81.26 74 LEU B CA 1
ATOM 3393 C C . LEU B 1 94 ? 35.139 24.369 35.977 1.00 73.90 74 LEU B C 1
ATOM 3394 O O . LEU B 1 94 ? 34.106 23.750 36.201 1.00 71.33 74 LEU B O 1
ATOM 3399 N N . THR B 1 95 ? 35.302 25.123 34.893 1.00 69.38 75 THR B N 1
ATOM 3400 C CA . THR B 1 95 ? 34.263 25.195 33.869 1.00 76.74 75 THR B CA 1
ATOM 3401 C C . THR B 1 95 ? 34.517 24.126 32.830 1.00 62.41 75 THR B C 1
ATOM 3402 O O . THR B 1 95 ? 35.462 23.355 32.949 1.00 66.73 75 THR B O 1
ATOM 3406 N N . GLY B 1 96 ? 33.683 24.081 31.802 1.00 68.59 76 GLY B N 1
ATOM 3407 C CA . GLY B 1 96 ? 33.867 23.103 30.751 1.00 67.15 76 GLY B CA 1
ATOM 3408 C C . GLY B 1 96 ? 35.172 23.313 30.028 1.00 65.33 76 GLY B C 1
ATOM 3409 O O . GLY B 1 96 ? 35.925 22.369 29.818 1.00 54.86 76 GLY B O 1
ATOM 3410 N N . GLY B 1 97 ? 35.454 24.555 29.656 1.00 66.44 77 GLY B N 1
ATOM 3411 C CA . GLY B 1 97 ? 36.688 24.865 28.962 1.00 68.43 77 GLY B CA 1
ATOM 3412 C C . GLY B 1 97 ? 37.900 24.606 29.823 1.00 66.14 77 GLY B C 1
ATOM 3413 O O . GLY B 1 97 ? 38.879 24.046 29.351 1.00 61.46 77 GLY B O 1
ATOM 3414 N N . GLN B 1 98 ? 37.836 25.001 31.088 1.00 62.81 78 GLN B N 1
ATOM 3415 C CA . GLN B 1 98 ? 38.942 24.758 32.002 1.00 66.76 78 GLN B CA 1
ATOM 3416 C C . GLN B 1 98 ? 39.235 23.275 32.115 1.00 61.80 78 GLN B C 1
ATOM 3417 O O . GLN B 1 98 ? 40.387 22.864 32.040 1.00 57.63 78 GLN B O 1
ATOM 3423 N N . LEU B 1 99 ? 38.195 22.469 32.289 1.00 57.79 79 LEU B N 1
ATOM 3424 C CA . LEU B 1 99 ? 38.382 21.030 32.366 1.00 63.02 79 LEU B CA 1
ATOM 3425 C C . LEU B 1 99 ? 39.020 20.508 31.095 1.00 53.60 79 LEU B C 1
ATOM 3426 O O . LEU B 1 99 ? 39.983 19.765 31.158 1.00 56.91 79 LEU B O 1
ATOM 3431 N N . ALA B 1 100 ? 38.498 20.909 29.942 1.00 60.59 80 ALA B N 1
ATOM 3432 C CA . ALA B 1 100 ? 39.052 20.472 28.665 1.00 65.82 80 ALA B CA 1
ATOM 3433 C C . ALA B 1 100 ? 40.531 20.789 28.540 1.00 54.43 80 ALA B C 1
ATOM 3434 O O . ALA B 1 100 ? 41.299 19.971 28.048 1.00 52.70 80 ALA B O 1
ATOM 3436 N N . ASP B 1 101 ? 40.933 21.974 28.982 1.00 57.79 81 ASP B N 1
ATOM 3437 C CA . ASP B 1 101 ? 42.337 22.360 28.936 1.00 60.13 81 ASP B CA 1
ATOM 3438 C C . ASP B 1 101 ? 43.191 21.422 29.760 1.00 64.35 81 ASP B C 1
ATOM 3439 O O . ASP B 1 101 ? 44.222 20.949 29.296 1.00 62.42 81 ASP B O 1
ATOM 3444 N N . ARG B 1 102 ? 42.766 21.153 30.989 1.00 65.37 82 ARG B N 1
ATOM 3445 C CA . ARG B 1 102 ? 43.506 20.242 31.850 1.00 65.54 82 ARG B CA 1
ATOM 3446 C C . ARG B 1 102 ? 43.533 18.848 31.267 1.00 60.12 82 ARG B C 1
ATOM 3447 O O . ARG B 1 102 ? 44.559 18.194 31.297 1.00 62.41 82 ARG B O 1
ATOM 3455 N N . ILE B 1 103 ? 42.409 18.392 30.729 1.00 51.69 83 ILE B N 1
ATOM 3456 C CA . ILE B 1 103 ? 42.347 17.075 30.113 1.00 59.27 83 ILE B CA 1
ATOM 3457 C C . ILE B 1 103 ? 43.389 16.982 29.005 1.00 63.02 83 ILE B C 1
ATOM 3458 O O . ILE B 1 103 ? 44.121 16.006 28.928 1.00 55.92 83 ILE B O 1
ATOM 3463 N N . SER B 1 104 ? 43.494 18.016 28.178 1.00 59.93 84 SER B N 1
ATOM 3464 C CA . SER B 1 104 ? 44.489 18.029 27.114 1.00 62.94 84 SER B CA 1
ATOM 3465 C C . SER B 1 104 ? 45.896 17.938 27.650 1.00 54.09 84 SER B C 1
ATOM 3466 O O . SER B 1 104 ? 46.711 17.179 27.143 1.00 54.50 84 SER B O 1
ATOM 3469 N N . GLN B 1 105 ? 46.192 18.725 28.673 1.00 62.36 85 GLN B N 1
ATOM 3470 C CA . GLN B 1 105 ? 47.515 18.703 29.267 1.00 64.34 85 GLN B CA 1
ATOM 3471 C C . GLN B 1 105 ? 47.818 17.330 29.830 1.00 64.24 85 GLN B C 1
ATOM 3472 O O . GLN B 1 105 ? 48.938 16.842 29.708 1.00 62.54 85 GLN B O 1
ATOM 3478 N N . TYR B 1 106 ? 46.820 16.699 30.437 1.00 55.08 86 TYR B N 1
ATOM 3479 C CA . TYR B 1 106 ? 47.000 15.359 30.971 1.00 65.48 86 TYR B CA 1
ATOM 3480 C C . TYR B 1 106 ? 47.287 14.387 29.848 1.00 64.35 86 TYR B C 1
ATOM 3481 O O . TYR B 1 106 ? 48.204 13.598 29.966 1.00 63.11 86 TYR B O 1
ATOM 3490 N N . ILE B 1 107 ? 46.526 14.449 28.758 1.00 60.34 87 ILE B N 1
ATOM 3491 C CA . ILE B 1 107 ? 46.775 13.592 27.599 1.00 65.02 87 ILE B CA 1
ATOM 3492 C C . ILE B 1 107 ? 48.227 13.698 27.176 1.00 65.71 87 ILE B C 1
ATOM 3493 O O . ILE B 1 107 ? 48.910 12.686 27.032 1.00 65.00 87 ILE B O 1
ATOM 3498 N N . GLN B 1 108 ? 48.712 14.923 27.009 1.00 64.06 88 GLN B N 1
ATOM 3499 C CA . GLN B 1 108 ? 50.087 15.127 26.582 1.00 70.43 88 GLN B CA 1
ATOM 3500 C C . GLN B 1 108 ? 51.060 14.457 27.539 1.00 67.97 88 GLN B C 1
ATOM 3501 O O . GLN B 1 108 ? 51.939 13.710 27.109 1.00 64.84 88 GLN B O 1
ATOM 3507 N N . ALA B 1 109 ? 50.891 14.693 28.834 1.00 62.01 89 ALA B N 1
ATOM 3508 C CA . ALA B 1 109 ? 51.750 14.057 29.826 1.00 70.90 89 ALA B CA 1
ATOM 3509 C C . ALA B 1 109 ? 51.664 12.538 29.783 1.00 68.03 89 ALA B C 1
ATOM 3510 O O . ALA B 1 109 ? 52.684 11.872 29.821 1.00 66.76 89 ALA B O 1
ATOM 3512 N N . PHE B 1 110 ? 50.457 11.989 29.699 1.00 61.84 90 PHE B N 1
ATOM 3513 C CA . PHE B 1 110 ? 50.277 10.542 29.640 1.00 71.22 90 PHE B CA 1
ATOM 3514 C C . PHE B 1 110 ? 51.121 9.920 28.551 1.00 71.84 90 PHE B C 1
ATOM 3515 O O . PHE B 1 110 ? 51.928 9.034 28.813 1.00 72.74 90 PHE B O 1
ATOM 3523 N N . GLU B 1 111 ? 50.950 10.393 27.324 1.00 68.03 91 GLU B N 1
ATOM 3524 C CA . GLU B 1 111 ? 51.691 9.825 26.207 1.00 74.65 91 GLU B CA 1
ATOM 3525 C C . GLU B 1 111 ? 53.196 9.965 26.371 1.00 64.18 91 GLU B C 1
ATOM 3526 O O . GLU B 1 111 ? 53.946 9.061 26.014 1.00 62.33 91 GLU B O 1
ATOM 3532 N N . ALA B 1 112 ? 53.640 11.089 26.919 1.00 68.95 92 ALA B N 1
ATOM 3533 C CA . ALA B 1 112 ? 55.064 11.301 27.130 1.00 65.38 92 ALA B CA 1
ATOM 3534 C C . ALA B 1 112 ? 55.645 10.359 28.170 1.00 76.52 92 ALA B C 1
ATOM 3535 O O . ALA B 1 112 ? 56.771 9.891 28.026 1.00 68.66 92 ALA B O 1
ATOM 3537 N N . LEU B 1 113 ? 54.883 10.081 29.224 1.00 74.36 93 LEU B N 1
ATOM 3538 C CA . LEU B 1 113 ? 55.378 9.230 30.305 1.00 75.19 93 LEU B CA 1
ATOM 3539 C C . LEU B 1 113 ? 55.249 7.762 29.967 1.00 72.17 93 LEU B C 1
ATOM 3540 O O . LEU B 1 113 ? 55.707 6.907 30.717 1.00 70.86 93 LEU B O 1
ATOM 3545 N N . GLY B 1 114 ? 54.637 7.462 28.830 1.00 71.84 94 GLY B N 1
ATOM 3546 C CA . GLY B 1 114 ? 54.425 6.077 28.462 1.00 75.07 94 GLY B CA 1
ATOM 3547 C C . GLY B 1 114 ? 53.261 5.530 29.248 1.00 78.65 94 GLY B C 1
ATOM 3548 O O . GLY B 1 114 ? 53.388 4.496 29.900 1.00 82.33 94 GLY B O 1
ATOM 3549 N N . ALA B 1 115 ? 52.132 6.225 29.204 1.00 73.33 95 ALA B N 1
ATOM 3550 C CA . ALA B 1 115 ? 50.942 5.792 29.918 1.00 76.62 95 ALA B CA 1
ATOM 3551 C C . ALA B 1 115 ? 49.768 6.222 29.075 1.00 75.15 95 ALA B C 1
ATOM 3552 O O . ALA B 1 115 ? 48.679 6.470 29.587 1.00 71.08 95 ALA B O 1
ATOM 3554 N N . GLY B 1 116 ? 49.993 6.330 27.773 1.00 73.35 96 GLY B N 1
ATOM 3555 C CA . GLY B 1 116 ? 48.940 6.769 26.883 1.00 68.15 96 GLY B CA 1
ATOM 3556 C C . GLY B 1 116 ? 48.406 5.677 25.989 1.00 70.61 96 GLY B C 1
ATOM 3557 O O . GLY B 1 116 ? 47.965 4.636 26.471 1.00 73.56 96 GLY B O 1
ATOM 3558 N N . THR B 1 117 ? 48.432 5.909 24.682 1.00 73.57 97 THR B N 1
ATOM 3559 C CA . THR B 1 117 ? 47.878 4.938 23.748 1.00 72.19 97 THR B CA 1
ATOM 3560 C C . THR B 1 117 ? 48.703 3.673 23.692 1.00 72.11 97 THR B C 1
ATOM 3561 O O . THR B 1 117 ? 49.926 3.727 23.577 1.00 71.18 97 THR B O 1
ATOM 3565 N N . GLY B 1 118 ? 48.039 2.526 23.784 1.00 73.85 98 GLY B N 1
ATOM 3566 C CA . GLY B 1 118 ? 48.737 1.255 23.727 1.00 80.30 98 GLY B CA 1
ATOM 3567 C C . GLY B 1 118 ? 49.222 0.782 25.078 1.00 81.15 98 GLY B C 1
ATOM 3568 O O . GLY B 1 118 ? 49.622 -0.370 25.229 1.00 80.86 98 GLY B O 1
ATOM 3569 N N . VAL B 1 119 ? 49.197 1.665 26.069 1.00 76.22 99 VAL B N 1
ATOM 3570 C CA . VAL B 1 119 ? 49.677 1.313 27.392 1.00 75.47 99 VAL B CA 1
ATOM 3571 C C . VAL B 1 119 ? 48.518 1.073 28.340 1.00 83.66 99 VAL B C 1
ATOM 3572 O O . VAL B 1 119 ? 47.567 1.851 28.372 1.00 77.69 99 VAL B O 1
ATOM 3576 N N . ALA B 1 120 ? 48.587 -0.009 29.104 1.00 87.01 100 ALA B N 1
ATOM 3577 C CA . ALA B 1 120 ? 47.548 -0.294 30.081 1.00 82.97 100 ALA B CA 1
ATOM 3578 C C . ALA B 1 120 ? 47.835 0.474 31.360 1.00 72.76 100 ALA B C 1
ATOM 3579 O O . ALA B 1 120 ? 48.907 0.337 31.943 1.00 68.50 100 ALA B O 1
ATOM 3581 N N . VAL B 1 121 ? 46.889 1.303 31.788 1.00 76.86 101 VAL B N 1
ATOM 3582 C CA . VAL B 1 121 ? 47.097 2.119 32.981 1.00 75.24 101 VAL B CA 1
ATOM 3583 C C . VAL B 1 121 ? 46.112 1.760 34.084 1.00 67.42 101 VAL B C 1
ATOM 3584 O O . VAL B 1 121 ? 45.014 1.284 33.808 1.00 63.30 101 VAL B O 1
ATOM 3588 N N . GLY B 1 122 ? 46.501 1.984 35.334 1.00 72.66 102 GLY B N 1
ATOM 3589 C CA . GLY B 1 122 ? 45.636 1.672 36.455 1.00 68.49 102 GLY B CA 1
ATOM 3590 C C . GLY B 1 122 ? 45.306 2.912 37.251 1.00 65.27 102 GLY B C 1
ATOM 3591 O O . GLY B 1 122 ? 46.008 3.908 37.142 1.00 65.97 102 GLY B O 1
ATOM 3592 N N . LEU B 1 123 ? 44.248 2.860 38.053 1.00 68.38 103 LEU B N 1
ATOM 3593 C CA . LEU B 1 123 ? 43.831 4.026 38.826 1.00 68.96 103 LEU B CA 1
ATOM 3594 C C . LEU B 1 123 ? 43.448 3.682 40.258 1.00 64.23 103 LEU B C 1
ATOM 3595 O O . LEU B 1 123 ? 42.407 3.079 40.498 1.00 64.98 103 LEU B O 1
ATOM 3600 N N . LEU B 1 124 ? 44.282 4.068 41.212 1.00 62.80 104 LEU B N 1
ATOM 3601 C CA . LEU B 1 124 ? 43.982 3.828 42.616 1.00 67.19 104 LEU B CA 1
ATOM 3602 C C . LEU B 1 124 ? 43.868 5.176 43.303 1.00 59.77 104 LEU B C 1
ATOM 3603 O O . LEU B 1 124 ? 44.818 5.647 43.916 1.00 63.07 104 LEU B O 1
ATOM 3608 N N . SER B 1 125 ? 42.705 5.803 43.204 1.00 56.96 105 SER B N 1
ATOM 3609 C CA . SER B 1 125 ? 42.546 7.132 43.775 1.00 67.91 105 SER B CA 1
ATOM 3610 C C . SER B 1 125 ? 41.249 7.294 44.533 1.00 64.97 105 SER B C 1
ATOM 3611 O O . SER B 1 125 ? 40.354 6.458 44.429 1.00 64.38 105 SER B O 1
ATOM 3614 N N . LEU B 1 126 ? 41.139 8.372 45.300 1.0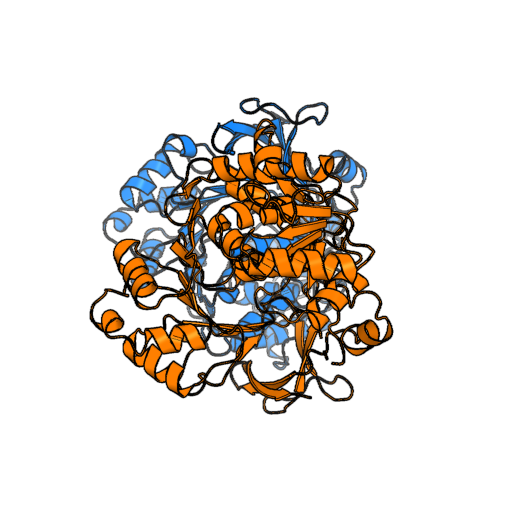0 64.35 106 LEU B N 1
ATOM 3615 C CA . LEU B 1 126 ? 39.902 8.653 46.010 1.00 68.59 106 LEU B CA 1
ATOM 3616 C C . LEU B 1 126 ? 39.092 9.634 45.173 1.00 70.07 106 LEU B C 1
ATOM 3617 O O . LEU B 1 126 ? 38.959 9.454 43.962 1.00 77.25 106 LEU B O 1
ATOM 3622 N N . ASN B 1 127 ? 38.571 10.690 45.792 1.00 65.24 107 ASN B N 1
ATOM 3623 C CA . ASN B 1 127 ? 37.845 11.708 45.034 1.00 69.85 107 ASN B CA 1
ATOM 3624 C C . ASN B 1 127 ? 38.593 13.021 44.988 1.00 69.13 107 ASN B C 1
ATOM 3625 O O . ASN B 1 127 ? 38.558 13.794 45.941 1.00 66.72 107 ASN B O 1
ATOM 3630 N N . ARG B 1 128 ? 39.288 13.268 43.886 1.00 72.85 108 ARG B N 1
ATOM 3631 C CA . ARG B 1 128 ? 40.006 14.518 43.715 1.00 70.97 108 ARG B CA 1
ATOM 3632 C C . ARG B 1 128 ? 39.422 15.145 42.470 1.00 71.00 108 ARG B C 1
ATOM 3633 O O . ARG B 1 128 ? 38.770 14.462 41.687 1.00 62.75 108 ARG B O 1
ATOM 3641 N N . PRO B 1 129 ? 39.649 16.450 42.261 1.00 72.36 109 PRO B N 1
ATOM 3642 C CA . PRO B 1 129 ? 39.164 17.005 40.992 1.00 74.18 109 PRO B CA 1
ATOM 3643 C C . PRO B 1 129 ? 39.982 16.483 39.820 1.00 68.84 109 PRO B C 1
ATOM 3644 O O . PRO B 1 129 ? 39.484 16.457 38.697 1.00 69.99 109 PRO B O 1
ATOM 3648 N N . GLU B 1 130 ? 41.210 16.050 40.079 1.00 69.84 110 GLU B N 1
ATOM 3649 C CA . GLU B 1 130 ? 42.079 15.553 39.025 1.00 68.52 110 GLU B CA 1
ATOM 3650 C C . GLU B 1 130 ? 41.678 14.193 38.489 1.00 66.80 110 GLU B C 1
ATOM 3651 O O . GLU B 1 130 ? 42.061 13.833 37.383 1.00 65.45 110 GLU B O 1
ATOM 3657 N N . VAL B 1 131 ? 40.905 13.437 39.259 1.00 65.96 111 VAL B N 1
ATOM 3658 C CA . VAL B 1 131 ? 40.436 12.137 38.795 1.00 69.58 111 VAL B CA 1
ATOM 3659 C C . VAL B 1 131 ? 39.607 12.306 37.531 1.00 65.32 111 VAL B C 1
ATOM 3660 O O . VAL B 1 131 ? 39.769 11.558 36.582 1.00 60.93 111 VAL B O 1
ATOM 3664 N N . LEU B 1 132 ? 38.747 13.317 37.497 1.00 65.49 112 LEU B N 1
ATOM 3665 C CA . LEU B 1 132 ? 37.947 13.573 36.305 1.00 66.22 112 LEU B CA 1
ATOM 3666 C C . LEU B 1 132 ? 38.781 13.964 35.090 1.00 58.43 112 LEU B C 1
ATOM 3667 O O . LEU B 1 132 ? 38.419 13.632 33.969 1.00 48.52 112 LEU B O 1
ATOM 3672 N N . MET B 1 133 ? 39.889 14.666 35.298 1.00 60.43 113 MET B N 1
ATOM 3673 C CA . MET B 1 133 ? 40.773 15.005 34.188 1.00 57.69 113 MET B CA 1
ATOM 3674 C C . MET B 1 133 ? 41.423 13.740 33.663 1.00 65.11 113 MET B C 1
ATOM 3675 O O . MET B 1 133 ? 41.535 13.556 32.453 1.00 59.36 113 MET B O 1
ATOM 3680 N N . ILE B 1 134 ? 41.838 12.860 34.566 1.00 67.80 114 ILE B N 1
ATOM 3681 C CA . ILE B 1 134 ? 42.431 11.587 34.171 1.00 66.84 114 ILE B CA 1
ATOM 3682 C C . ILE B 1 134 ? 41.402 10.767 33.397 1.00 65.68 114 ILE B C 1
ATOM 3683 O O . ILE B 1 134 ? 41.701 10.229 32.328 1.00 60.96 114 ILE B O 1
ATOM 3688 N N . ILE B 1 135 ? 40.174 10.708 33.905 1.00 65.27 115 ILE B N 1
ATOM 3689 C CA . ILE B 1 135 ? 39.116 9.956 33.241 1.00 68.99 115 ILE B CA 1
ATOM 3690 C C . ILE B 1 135 ? 38.843 10.542 31.868 1.00 61.75 115 ILE B C 1
ATOM 3691 O O . ILE B 1 135 ? 38.777 9.811 30.884 1.00 56.78 115 ILE B O 1
ATOM 3696 N N . GLY B 1 136 ? 38.723 11.863 31.788 1.00 58.62 116 GLY B N 1
ATOM 3697 C CA . GLY B 1 136 ? 38.447 12.515 30.522 1.00 58.85 116 GLY B CA 1
ATOM 3698 C C . GLY B 1 136 ? 39.495 12.235 29.474 1.00 60.05 116 GLY B C 1
ATOM 3699 O O . GLY B 1 136 ? 39.170 12.089 28.301 1.00 60.02 116 GLY B O 1
ATOM 3700 N N . ALA B 1 137 ? 40.754 12.160 29.885 1.00 56.36 117 ALA B N 1
ATOM 3701 C CA . ALA B 1 137 ? 41.821 11.836 28.953 1.00 63.48 117 ALA B CA 1
ATOM 3702 C C . ALA B 1 137 ? 41.592 10.462 28.354 1.00 68.05 117 ALA B C 1
ATOM 3703 O O . ALA B 1 137 ? 41.624 10.296 27.134 1.00 59.58 117 ALA B O 1
ATOM 3705 N N . GLY B 1 138 ? 41.336 9.475 29.206 1.00 64.95 118 GLY B N 1
ATOM 3706 C CA . GLY B 1 138 ? 41.084 8.127 28.729 1.00 60.09 118 GLY B CA 1
ATOM 3707 C C . GLY B 1 138 ? 39.794 7.967 27.958 1.00 61.07 118 GLY B C 1
ATOM 3708 O O . GLY B 1 138 ? 39.651 7.028 27.186 1.00 55.20 118 GLY B O 1
ATOM 3709 N N . GLN B 1 139 ? 38.844 8.867 28.171 1.00 60.25 119 GLN B N 1
ATOM 3710 C CA . GLN B 1 139 ? 37.578 8.807 27.461 1.00 63.25 119 GLN B CA 1
ATOM 3711 C C . GLN B 1 139 ? 37.769 9.325 26.053 1.00 64.94 119 GLN B C 1
ATOM 3712 O O . GLN B 1 139 ? 37.305 8.713 25.093 1.00 54.70 119 GLN B O 1
ATOM 3718 N N . ALA B 1 140 ? 38.465 10.446 25.923 1.00 62.84 120 ALA B N 1
ATOM 3719 C CA . ALA B 1 140 ? 38.663 11.047 24.611 1.00 71.65 120 ALA B CA 1
ATOM 3720 C C . ALA B 1 140 ? 39.559 10.216 23.712 1.00 67.00 120 ALA B C 1
ATOM 3721 O O . ALA B 1 140 ? 39.234 9.992 22.551 1.00 69.76 120 ALA B O 1
ATOM 3723 N N . ARG B 1 141 ? 40.682 9.744 24.237 1.00 63.74 121 ARG B N 1
ATOM 3724 C CA . ARG B 1 141 ? 41.628 9.028 23.385 1.00 72.50 121 ARG B CA 1
ATOM 3725 C C . ARG B 1 141 ? 41.561 7.510 23.459 1.00 71.28 121 ARG B C 1
ATOM 3726 O O . ARG B 1 141 ? 42.282 6.826 22.737 1.00 68.01 121 ARG B O 1
ATOM 3734 N N . GLY B 1 142 ? 40.704 6.974 24.320 1.00 67.10 122 GLY B N 1
ATOM 3735 C CA . GLY B 1 142 ? 40.532 5.530 24.395 1.00 72.12 122 GLY B CA 1
ATOM 3736 C C . GLY B 1 142 ? 41.607 4.760 25.127 1.00 66.75 122 GLY B C 1
ATOM 3737 O O . GLY B 1 142 ? 41.933 3.638 24.747 1.00 66.55 122 GLY B O 1
ATOM 3738 N N . TYR B 1 143 ? 42.155 5.345 26.184 1.00 62.76 123 TYR B N 1
ATOM 3739 C CA . TYR B 1 143 ? 43.158 4.645 26.972 1.00 74.57 123 TYR B CA 1
ATOM 3740 C C . TYR B 1 143 ? 42.459 3.562 27.766 1.00 75.35 123 TYR B C 1
ATOM 3741 O O . TYR B 1 143 ? 41.459 3.836 28.424 1.00 67.97 123 TYR B O 1
ATOM 3750 N N . ARG B 1 144 ? 42.966 2.335 27.716 1.00 69.08 124 ARG B N 1
ATOM 3751 C CA . ARG B 1 144 ? 42.382 1.286 28.541 1.00 80.16 124 ARG B CA 1
ATOM 3752 C C . ARG B 1 144 ? 42.724 1.563 29.991 1.00 78.85 124 ARG B C 1
ATOM 3753 O O . ARG B 1 144 ? 43.889 1.505 30.391 1.00 70.83 124 ARG B O 1
ATOM 3761 N N . ARG B 1 145 ? 41.711 1.898 30.777 1.00 75.20 125 ARG B N 1
ATOM 3762 C CA . ARG B 1 145 ? 41.943 2.191 32.177 1.00 78.17 125 ARG B CA 1
ATOM 3763 C C . ARG B 1 145 ? 41.348 1.103 33.037 1.00 70.54 125 ARG B C 1
ATOM 3764 O O . ARG B 1 145 ? 40.278 0.579 32.735 1.00 65.40 125 ARG B O 1
ATOM 3772 N N . THR B 1 146 ? 42.045 0.748 34.106 1.00 69.30 126 THR B N 1
ATOM 3773 C CA . THR B 1 146 ? 41.529 -0.253 35.021 1.00 67.99 126 THR B CA 1
ATOM 3774 C C . THR B 1 146 ? 41.522 0.339 36.417 1.00 66.68 126 THR B C 1
ATOM 3775 O O . THR B 1 146 ? 42.563 0.457 37.058 1.00 65.95 126 THR B O 1
ATOM 3779 N N . ALA B 1 147 ? 40.347 0.731 36.889 1.00 62.21 127 ALA B N 1
ATOM 3780 C CA . ALA B 1 147 ? 40.255 1.350 38.202 1.00 73.07 127 ALA B CA 1
ATOM 3781 C C . ALA B 1 147 ? 40.359 0.332 39.321 1.00 71.34 127 ALA B C 1
ATOM 3782 O O . ALA B 1 147 ? 39.603 -0.635 39.359 1.00 68.62 127 ALA B O 1
ATOM 3784 N N . LEU B 1 148 ? 41.300 0.536 40.233 1.00 68.54 128 LEU B N 1
ATOM 3785 C CA . LEU B 1 148 ? 41.439 -0.354 41.379 1.00 72.18 128 LEU B CA 1
ATOM 3786 C C . LEU B 1 148 ? 40.552 0.168 42.490 1.00 74.47 128 LEU B C 1
ATOM 3787 O O . LEU B 1 148 ? 40.463 1.376 42.698 1.00 72.19 128 LEU B O 1
ATOM 3792 N N . HIS B 1 149 ? 39.889 -0.735 43.200 1.00 75.86 129 HIS B N 1
ATOM 3793 C CA . HIS B 1 149 ? 39.014 -0.325 44.288 1.00 82.04 129 HIS B CA 1
ATOM 3794 C C . HIS B 1 149 ? 39.825 0.170 45.463 1.00 72.45 129 HIS B C 1
ATOM 3795 O O . HIS B 1 149 ? 40.739 -0.517 45.904 1.00 68.79 129 HIS B O 1
ATOM 3802 N N . PRO B 1 150 ? 39.504 1.372 45.963 1.00 71.90 130 PRO B N 1
ATOM 3803 C CA . PRO B 1 150 ? 40.270 1.961 47.063 1.00 76.37 130 PRO B CA 1
ATOM 3804 C C . PRO B 1 150 ? 40.587 0.978 48.182 1.00 78.84 130 PRO B C 1
ATOM 3805 O O . PRO B 1 150 ? 41.758 0.780 48.493 1.00 80.70 130 PRO B O 1
ATOM 3809 N N . LEU B 1 151 ? 39.566 0.357 48.762 1.00 73.52 131 LEU B N 1
ATOM 3810 C CA . LEU B 1 151 ? 39.776 -0.569 49.873 1.00 82.74 131 LEU B CA 1
ATOM 3811 C C . LEU B 1 151 ? 39.792 -2.015 49.420 1.00 80.13 131 LEU B C 1
ATOM 3812 O O . LEU B 1 151 ? 39.155 -2.867 50.033 1.00 68.59 131 LEU B O 1
ATOM 3817 N N . GLY B 1 152 ? 40.524 -2.299 48.351 1.00 78.63 132 GLY B N 1
ATOM 3818 C CA . GLY B 1 152 ? 40.622 -3.662 47.865 1.00 72.60 132 GLY B CA 1
ATOM 3819 C C . GLY B 1 152 ? 41.788 -4.384 48.500 1.00 73.05 132 GLY B C 1
ATOM 3820 O O . GLY B 1 152 ? 42.636 -3.761 49.133 1.00 66.50 132 GLY B O 1
ATOM 3821 N N . SER B 1 153 ? 41.838 -5.700 48.336 1.00 74.94 133 SER B N 1
ATOM 3822 C CA . SER B 1 153 ? 42.918 -6.484 48.919 1.00 75.60 133 SER B CA 1
ATOM 3823 C C . SER B 1 153 ? 44.117 -6.532 47.995 1.00 72.38 133 SER B C 1
ATOM 3824 O O . SER B 1 153 ? 43.990 -6.291 46.800 1.00 72.37 133 SER B O 1
ATOM 3827 N N . LEU B 1 154 ? 45.283 -6.847 48.544 1.00 65.43 134 LEU B N 1
ATOM 3828 C CA . LEU B 1 154 ? 46.486 -6.943 47.730 1.00 72.12 134 LEU B CA 1
ATOM 3829 C C . LEU B 1 154 ? 46.328 -8.032 46.698 1.00 76.27 134 LEU B C 1
ATOM 3830 O O . LEU B 1 154 ? 46.684 -7.840 45.548 1.00 72.01 134 LEU B O 1
ATOM 3835 N N . ALA B 1 155 ? 45.798 -9.176 47.110 1.00 76.77 135 ALA B N 1
ATOM 3836 C CA . ALA B 1 155 ? 45.585 -10.281 46.187 1.00 77.96 135 ALA B CA 1
ATOM 3837 C C . ALA B 1 155 ? 44.756 -9.845 44.999 1.00 76.58 135 ALA B C 1
ATOM 3838 O O . ALA B 1 155 ? 45.146 -10.067 43.855 1.00 75.02 135 ALA B O 1
ATOM 3840 N N . ASP B 1 156 ? 43.612 -9.228 45.266 1.00 66.80 136 ASP B N 1
ATOM 3841 C CA . ASP B 1 156 ? 42.751 -8.760 44.193 1.00 74.69 136 ASP B CA 1
ATOM 3842 C C . ASP B 1 156 ? 43.504 -7.807 43.299 1.00 74.03 136 ASP B C 1
ATOM 3843 O O . ASP B 1 156 ? 43.586 -8.024 42.100 1.00 69.10 136 ASP B O 1
ATOM 3848 N N . HIS B 1 157 ? 44.074 -6.762 43.884 1.00 72.23 137 HIS B N 1
ATOM 3849 C CA . HIS B 1 157 ? 44.793 -5.764 43.106 1.00 74.90 137 HIS B CA 1
ATOM 3850 C C . HIS B 1 157 ? 45.861 -6.387 42.224 1.00 77.63 137 HIS B C 1
ATOM 3851 O O . HIS B 1 157 ? 45.953 -6.067 41.047 1.00 70.66 137 HIS B O 1
ATOM 3858 N N . ALA B 1 158 ? 46.659 -7.288 42.785 1.00 71.34 138 ALA B N 1
ATOM 3859 C CA . ALA B 1 158 ? 47.720 -7.932 42.024 1.00 71.81 138 ALA B CA 1
ATOM 3860 C C . ALA B 1 158 ? 47.177 -8.695 40.840 1.00 76.38 138 ALA B C 1
ATOM 3861 O O . ALA B 1 158 ? 47.633 -8.499 39.726 1.00 76.12 138 ALA B O 1
ATOM 3863 N N . TYR B 1 159 ? 46.202 -9.564 41.080 1.00 73.72 139 TYR B N 1
ATOM 3864 C CA . TYR B 1 159 ? 45.606 -10.339 40.001 1.00 77.11 139 TYR B CA 1
ATOM 3865 C C . TYR B 1 159 ? 45.110 -9.427 38.903 1.00 77.29 139 TYR B C 1
ATOM 3866 O O . TYR B 1 159 ? 45.403 -9.653 37.734 1.00 75.78 139 TYR B O 1
ATOM 3875 N N . VAL B 1 160 ? 44.355 -8.401 39.275 1.00 73.18 140 VAL B N 1
ATOM 3876 C CA . VAL B 1 160 ? 43.836 -7.453 38.302 1.00 80.93 140 VAL B CA 1
ATOM 3877 C C . VAL B 1 160 ? 44.955 -6.881 37.447 1.00 69.47 140 VAL B C 1
ATOM 3878 O O . VAL B 1 160 ? 44.914 -6.979 36.220 1.00 73.34 140 VAL B O 1
ATOM 3882 N N . LEU B 1 161 ? 45.978 -6.324 38.086 1.00 69.96 141 LEU B N 1
ATOM 3883 C CA . LEU B 1 161 ? 47.061 -5.691 37.343 1.00 73.97 141 LEU B CA 1
ATOM 3884 C C . LEU B 1 161 ? 47.816 -6.675 36.470 1.00 80.55 141 LEU B C 1
ATOM 3885 O O . LEU B 1 161 ? 48.151 -6.361 35.333 1.00 74.60 141 LEU B O 1
ATOM 3890 N N . ASN B 1 162 ? 48.088 -7.862 36.996 1.00 75.34 142 ASN B N 1
ATOM 3891 C CA . ASN B 1 162 ? 48.823 -8.868 36.243 1.00 77.11 142 ASN B CA 1
ATOM 3892 C C . ASN B 1 162 ? 48.070 -9.273 34.993 1.00 76.14 142 ASN B C 1
ATOM 3893 O O . ASN B 1 162 ? 48.636 -9.282 33.902 1.00 74.59 142 ASN B O 1
ATOM 3898 N N . ASP B 1 163 ? 46.795 -9.608 35.147 1.00 67.32 143 ASP B N 1
ATOM 3899 C CA . ASP B 1 163 ? 45.993 -10.028 34.008 1.00 75.01 143 ASP B CA 1
ATOM 3900 C C . ASP B 1 163 ? 45.938 -8.922 32.968 1.00 76.34 143 ASP B C 1
ATOM 3901 O O . ASP B 1 163 ? 46.184 -9.167 31.791 1.00 76.37 143 ASP B O 1
ATOM 3906 N N . ALA B 1 164 ? 45.656 -7.699 33.400 1.00 73.49 144 ALA B N 1
ATOM 3907 C CA . ALA B 1 164 ? 45.534 -6.585 32.466 1.00 83.25 144 ALA B CA 1
ATOM 3908 C C . ALA B 1 164 ? 46.834 -6.198 31.772 1.00 79.77 144 ALA B C 1
ATOM 3909 O O . ALA B 1 164 ? 46.817 -5.782 30.616 1.00 80.29 144 ALA B O 1
ATOM 3911 N N . GLY B 1 165 ? 47.959 -6.326 32.464 1.00 79.10 145 GLY B N 1
ATOM 3912 C CA . GLY B 1 165 ? 49.232 -5.922 31.892 1.00 68.68 145 GLY B CA 1
ATOM 3913 C C . GLY B 1 165 ? 49.514 -4.491 32.277 1.00 83.10 145 GLY B C 1
ATOM 3914 O O . GLY B 1 165 ? 50.185 -3.767 31.543 1.00 83.83 145 GLY B O 1
ATOM 3915 N N . ILE B 1 166 ? 49.011 -4.070 33.432 1.00 76.38 146 ILE B N 1
ATOM 3916 C CA . ILE B 1 166 ? 49.176 -2.683 33.873 1.00 79.19 146 ILE B CA 1
ATOM 3917 C C . ILE B 1 166 ? 50.629 -2.281 34.057 1.00 83.40 146 ILE B C 1
ATOM 3918 O O . ILE B 1 166 ? 51.334 -2.844 34.889 1.00 80.96 146 ILE B O 1
ATOM 3923 N N . SER B 1 167 ? 51.076 -1.301 33.282 1.00 78.03 147 SER B N 1
ATOM 3924 C CA . SER B 1 167 ? 52.461 -0.861 33.362 1.00 76.21 147 SER B CA 1
ATOM 3925 C C . SER B 1 167 ? 52.622 0.379 34.226 1.00 67.45 147 SER B C 1
ATOM 3926 O O . SER B 1 167 ? 53.660 0.574 34.852 1.00 73.89 147 SER B O 1
ATOM 3929 N N . SER B 1 168 ? 51.601 1.225 34.253 1.00 67.29 148 SER B N 1
ATOM 3930 C CA . SER B 1 168 ? 51.664 2.437 35.058 1.00 77.06 148 SER B CA 1
ATOM 3931 C C . SER B 1 168 ? 50.484 2.515 36.013 1.00 70.59 148 SER B C 1
ATOM 3932 O O . SER B 1 168 ? 49.365 2.201 35.641 1.00 64.38 148 SER B O 1
ATOM 3935 N N . LEU B 1 169 ? 50.730 2.935 37.247 1.00 71.31 149 LEU B N 1
ATOM 3936 C CA . LEU B 1 169 ? 49.658 2.989 38.230 1.00 68.63 149 LEU B CA 1
ATOM 3937 C C . LEU B 1 169 ? 49.439 4.391 38.766 1.00 72.23 149 LEU B C 1
ATOM 3938 O O . LEU B 1 169 ? 50.234 4.890 39.553 1.00 73.33 149 LEU B O 1
ATOM 3943 N N . ILE B 1 170 ? 48.354 5.029 38.349 1.00 71.23 150 ILE B N 1
ATOM 3944 C CA . ILE B 1 170 ? 48.046 6.358 38.851 1.00 68.40 150 ILE B CA 1
ATOM 3945 C C . ILE B 1 170 ? 47.447 6.281 40.246 1.00 64.54 150 ILE B C 1
ATOM 3946 O O . ILE B 1 170 ? 46.330 5.814 40.415 1.00 64.98 150 ILE B O 1
ATOM 3951 N N . ILE B 1 171 ? 48.189 6.734 41.249 1.00 63.26 151 ILE B N 1
ATOM 3952 C CA . ILE B 1 171 ? 47.700 6.657 42.618 1.00 71.69 151 ILE B CA 1
ATOM 3953 C C . ILE B 1 171 ? 47.511 7.981 43.326 1.00 70.22 151 ILE B C 1
ATOM 3954 O O . ILE B 1 171 ? 48.151 8.973 42.986 1.00 59.92 151 ILE B O 1
ATOM 3959 N N . ASP B 1 172 ? 46.618 8.005 44.308 1.00 70.38 152 ASP B N 1
ATOM 3960 C CA . ASP B 1 172 ? 46.442 9.193 45.122 1.00 68.19 152 ASP B CA 1
ATOM 3961 C C . ASP B 1 172 ? 47.557 8.993 46.120 1.00 70.74 152 ASP B C 1
ATOM 3962 O O . ASP B 1 172 ? 47.643 7.934 46.723 1.00 74.10 152 ASP B O 1
ATOM 3967 N N . PRO B 1 173 ? 48.433 9.989 46.300 1.00 69.34 153 PRO B N 1
ATOM 3968 C CA . PRO B 1 173 ? 49.594 9.783 47.177 1.00 75.21 153 PRO B CA 1
ATOM 3969 C C . PRO B 1 173 ? 49.345 9.764 48.686 1.00 72.75 153 PRO B C 1
ATOM 3970 O O . PRO B 1 173 ? 50.080 10.435 49.405 1.00 69.89 153 PRO B O 1
ATOM 3974 N N . ASN B 1 174 ? 48.359 9.016 49.169 1.00 71.99 154 ASN B N 1
ATOM 3975 C CA . ASN B 1 174 ? 48.159 8.890 50.607 1.00 78.41 154 ASN B CA 1
ATOM 3976 C C . ASN B 1 174 ? 48.942 7.668 51.053 1.00 72.62 154 ASN B C 1
ATOM 3977 O O . ASN B 1 174 ? 49.075 6.725 50.286 1.00 70.34 154 ASN B O 1
ATOM 3982 N N . PRO B 1 175 ? 49.480 7.682 52.283 1.00 77.24 155 PRO B N 1
ATOM 3983 C CA . PRO B 1 175 ? 50.286 6.565 52.793 1.00 75.27 155 PRO B CA 1
ATOM 3984 C C . PRO B 1 175 ? 49.798 5.164 52.427 1.00 71.17 155 PRO B C 1
ATOM 3985 O O . PRO B 1 175 ? 50.604 4.341 52.008 1.00 74.10 155 PRO B O 1
ATOM 3989 N N . MET B 1 176 ? 48.508 4.894 52.588 1.00 66.37 156 MET B N 1
ATOM 3990 C CA . MET B 1 176 ? 47.970 3.585 52.256 1.00 67.18 156 MET B CA 1
ATOM 3991 C C . MET B 1 176 ? 48.241 3.218 50.810 1.00 71.87 156 MET B C 1
ATOM 3992 O O . MET B 1 176 ? 48.721 2.126 50.523 1.00 69.39 156 MET B O 1
ATOM 3997 N N . PHE B 1 177 ? 47.948 4.131 49.894 1.00 76.11 157 PHE B N 1
ATOM 3998 C CA . PHE B 1 177 ? 48.116 3.825 48.480 1.00 72.83 157 PHE B CA 1
ATOM 3999 C C . PHE B 1 177 ? 49.576 3.792 48.058 1.00 64.68 157 PHE B C 1
ATOM 4000 O O . PHE B 1 177 ? 49.905 3.126 47.091 1.00 66.96 157 PHE B O 1
ATOM 4008 N N . VAL B 1 178 ? 50.457 4.498 48.762 1.00 64.84 158 VAL B N 1
ATOM 4009 C CA . VAL B 1 178 ? 51.878 4.407 48.426 1.00 75.63 158 VAL B CA 1
ATOM 4010 C C . VAL B 1 178 ? 52.472 3.094 48.920 1.00 79.26 158 VAL B C 1
ATOM 4011 O O . VAL B 1 178 ? 53.365 2.540 48.284 1.00 76.92 158 VAL B O 1
ATOM 4015 N N . GLU B 1 179 ? 51.949 2.565 50.021 1.00 74.80 159 GLU B N 1
ATOM 4016 C CA . GLU B 1 179 ? 52.417 1.282 50.515 1.00 78.69 159 GLU B CA 1
ATOM 4017 C C . GLU B 1 179 ? 51.898 0.236 49.550 1.00 74.62 159 GLU B C 1
ATOM 4018 O O . GLU B 1 179 ? 52.617 -0.694 49.185 1.00 70.58 159 GLU B O 1
ATOM 4024 N N . ARG B 1 180 ? 50.663 0.415 49.092 1.00 72.65 160 ARG B N 1
ATOM 4025 C CA . ARG B 1 180 ? 50.087 -0.514 48.139 1.00 70.28 160 ARG B CA 1
ATOM 4026 C C . ARG B 1 180 ? 50.875 -0.466 46.844 1.00 79.12 160 ARG B C 1
ATOM 4027 O O . ARG B 1 180 ? 51.177 -1.500 46.274 1.00 76.54 160 ARG B O 1
ATOM 4035 N N . ALA B 1 181 ? 51.233 0.731 46.394 1.00 68.25 161 ALA B N 1
ATOM 4036 C CA . ALA B 1 181 ? 51.998 0.875 45.163 1.00 81.12 161 ALA B CA 1
ATOM 4037 C C . ALA B 1 181 ? 53.283 0.079 45.232 1.00 76.30 161 ALA B C 1
ATOM 4038 O O . ALA B 1 181 ? 53.592 -0.675 44.318 1.00 73.34 161 ALA B O 1
ATOM 4040 N N . LEU B 1 182 ? 54.027 0.237 46.321 1.00 81.01 162 LEU B N 1
ATOM 4041 C CA . LEU B 1 182 ? 55.279 -0.489 46.483 1.00 80.79 162 LEU B CA 1
ATOM 4042 C C . LEU B 1 182 ? 55.061 -1.991 46.471 1.00 77.89 162 LEU B C 1
ATOM 4043 O O . LEU B 1 182 ? 55.773 -2.719 45.791 1.00 83.88 162 LEU B O 1
ATOM 4048 N N . ALA B 1 183 ? 54.066 -2.459 47.211 1.00 77.32 163 ALA B N 1
ATOM 4049 C CA . ALA B 1 183 ? 53.783 -3.886 47.264 1.00 82.98 163 ALA B CA 1
ATOM 4050 C C . ALA B 1 183 ? 53.383 -4.435 45.906 1.00 83.86 163 ALA B C 1
ATOM 4051 O O . ALA B 1 183 ? 53.748 -5.552 45.551 1.00 88.49 163 ALA B O 1
ATOM 4053 N N . LEU B 1 184 ? 52.635 -3.651 45.139 1.00 85.63 164 LEU B N 1
ATOM 4054 C CA . LEU B 1 184 ? 52.208 -4.089 43.819 1.00 79.56 164 LEU B CA 1
ATOM 4055 C C . LEU B 1 184 ? 53.372 -4.085 42.852 1.00 81.25 164 LEU B C 1
ATOM 4056 O O . LEU B 1 184 ? 53.416 -4.892 41.942 1.00 82.68 164 LEU B O 1
ATOM 4061 N N . LEU B 1 185 ? 54.328 -3.187 43.046 1.00 86.50 165 LEU B N 1
ATOM 4062 C CA . LEU B 1 185 ? 55.513 -3.184 42.203 1.00 86.92 165 LEU B CA 1
ATOM 4063 C C . LEU B 1 185 ? 56.252 -4.487 42.399 1.00 93.20 165 LEU B C 1
ATOM 4064 O O . LEU B 1 185 ? 56.754 -5.076 41.445 1.00 90.66 165 LEU B O 1
ATOM 4069 N N . GLU B 1 186 ? 56.327 -4.941 43.644 1.00 90.69 166 GLU B N 1
ATOM 4070 C CA . GLU B 1 186 ? 57.022 -6.183 43.936 1.00 90.81 166 GLU B CA 1
ATOM 4071 C C . GLU B 1 186 ? 56.281 -7.377 43.359 1.00 91.78 166 GLU B C 1
ATOM 4072 O O . GLU B 1 186 ? 56.904 -8.306 42.851 1.00 96.97 166 GLU B O 1
ATOM 4078 N N . GLN B 1 187 ? 54.957 -7.357 43.429 1.00 89.68 167 GLN B N 1
ATOM 4079 C CA . GLN B 1 187 ? 54.163 -8.447 42.878 1.00 92.24 167 GLN B CA 1
ATOM 4080 C C . GLN B 1 187 ? 54.104 -8.360 41.369 1.00 88.77 167 GLN B C 1
ATOM 4081 O O . GLN B 1 187 ? 54.816 -9.078 40.672 1.00 93.86 167 GLN B O 1
ATOM 4087 N N . VAL B 1 188 ? 53.238 -7.495 40.858 1.00 92.19 168 VAL B N 1
ATOM 4088 C CA . VAL B 1 188 ? 53.125 -7.305 39.420 1.00 92.94 168 VAL B CA 1
ATOM 4089 C C . VAL B 1 188 ? 54.437 -6.795 38.866 1.00 88.23 168 VAL B C 1
ATOM 4090 O O . VAL B 1 188 ? 54.867 -5.692 39.183 1.00 89.99 168 VAL B O 1
ATOM 4094 N N . ASP B 1 189 ? 55.080 -7.597 38.031 1.00 88.67 169 ASP B N 1
ATOM 4095 C CA . ASP B 1 189 ? 56.358 -7.197 37.471 1.00 95.32 169 ASP B CA 1
ATOM 4096 C C . ASP B 1 189 ? 56.149 -6.342 36.238 1.00 91.82 169 ASP B C 1
ATOM 4097 O O . ASP B 1 189 ? 57.025 -5.564 35.866 1.00 86.57 169 ASP B O 1
ATOM 4102 N N . SER B 1 190 ? 54.991 -6.480 35.602 1.00 85.15 170 SER B N 1
ATOM 4103 C CA . SER B 1 190 ? 54.684 -5.638 34.456 1.00 91.04 170 SER B CA 1
ATOM 4104 C C . SER B 1 190 ? 54.589 -4.195 34.925 1.00 88.28 170 SER B C 1
ATOM 4105 O O . SER B 1 190 ? 54.767 -3.274 34.132 1.00 82.81 170 SER B O 1
ATOM 4108 N N . LEU B 1 191 ? 54.314 -3.993 36.214 1.00 87.69 171 LEU B N 1
ATOM 4109 C CA . LEU B 1 191 ? 54.262 -2.641 36.768 1.00 82.18 171 LEU B CA 1
ATOM 4110 C C . LEU B 1 191 ? 55.643 -2.031 36.686 1.00 88.04 171 LEU B C 1
ATOM 4111 O O . LEU B 1 191 ? 56.553 -2.446 37.398 1.00 89.46 171 LEU B O 1
ATOM 4116 N N . GLN B 1 192 ? 55.805 -1.048 35.812 1.00 88.06 172 GLN B N 1
ATOM 4117 C CA . GLN B 1 192 ? 57.097 -0.407 35.648 1.00 82.91 172 GLN B CA 1
ATOM 4118 C C . GLN B 1 192 ? 57.184 0.851 36.477 1.00 81.01 172 GLN B C 1
ATOM 4119 O O . GLN B 1 192 ? 58.128 1.028 37.239 1.00 82.30 172 GLN B O 1
ATOM 4125 N N . GLN B 1 193 ? 56.202 1.732 36.330 1.00 80.53 173 GLN B N 1
ATOM 4126 C CA . GLN B 1 193 ? 56.247 3.002 37.041 1.00 74.44 173 GLN B CA 1
ATOM 4127 C C . GLN B 1 193 ? 54.963 3.323 37.770 1.00 69.61 173 GLN B C 1
ATOM 4128 O O . GLN B 1 193 ? 53.940 2.679 37.557 1.00 64.71 173 GLN B O 1
ATOM 4134 N N . ILE B 1 194 ? 55.019 4.313 38.651 1.00 72.47 174 ILE B N 1
ATOM 4135 C CA . ILE B 1 194 ? 53.836 4.729 39.387 1.00 74.16 174 ILE B CA 1
ATOM 4136 C C . ILE B 1 194 ? 53.596 6.180 38.985 1.00 72.82 174 ILE B C 1
ATOM 4137 O O . ILE B 1 194 ? 54.527 6.868 38.587 1.00 78.53 174 ILE B O 1
ATOM 4142 N N . LEU B 1 195 ? 52.353 6.639 39.037 1.00 69.89 175 LEU B N 1
ATOM 4143 C CA . LEU B 1 195 ? 52.044 8.014 38.683 1.00 75.38 175 LEU B CA 1
ATOM 4144 C C . LEU B 1 195 ? 51.346 8.719 39.831 1.00 66.89 175 LEU B C 1
ATOM 4145 O O . LEU B 1 195 ? 50.174 8.498 40.084 1.00 67.53 175 LEU B O 1
ATOM 4150 N N . THR B 1 196 ? 52.065 9.579 40.530 1.00 67.23 176 THR B N 1
ATOM 4151 C CA . THR B 1 196 ? 51.475 10.241 41.678 1.00 72.94 176 THR B CA 1
ATOM 4152 C C . THR B 1 196 ? 50.709 11.487 41.287 1.00 75.54 176 THR B C 1
ATOM 4153 O O . THR B 1 196 ? 51.235 12.345 40.586 1.00 72.25 176 THR B O 1
ATOM 4157 N N . ILE B 1 197 ? 49.461 11.596 41.730 1.00 67.19 177 ILE B N 1
ATOM 4158 C CA . ILE B 1 197 ? 48.695 12.807 41.466 1.00 72.90 177 ILE B CA 1
ATOM 4159 C C . ILE B 1 197 ? 49.061 13.819 42.527 1.00 74.91 177 ILE B C 1
ATOM 4160 O O . ILE B 1 197 ? 48.359 13.964 43.521 1.00 66.62 177 ILE B O 1
ATOM 4165 N N . GLY B 1 198 ? 50.162 14.526 42.329 1.00 71.21 178 GLY B N 1
ATOM 4166 C CA . GLY B 1 198 ? 50.622 15.452 43.341 1.00 67.59 178 GLY B CA 1
ATOM 4167 C C . GLY B 1 198 ? 52.043 15.095 43.699 1.00 69.14 178 GLY B C 1
ATOM 4168 O O . GLY B 1 198 ? 52.544 14.068 43.242 1.00 68.09 178 GLY B O 1
ATOM 4169 N N . PRO B 1 199 ? 52.706 15.931 44.506 1.00 63.11 179 PRO B N 1
ATOM 4170 C CA . PRO B 1 199 ? 54.106 15.703 44.884 1.00 65.24 179 PRO B CA 1
ATOM 4171 C C . PRO B 1 199 ? 54.452 14.269 45.246 1.00 72.50 179 PRO B C 1
ATOM 4172 O O . PRO B 1 199 ? 53.812 13.683 46.119 1.00 73.60 179 PRO B O 1
ATOM 4176 N N . VAL B 1 200 ? 55.464 13.715 44.591 1.00 75.87 180 VAL B N 1
ATOM 4177 C CA . VAL B 1 200 ? 55.882 12.343 44.855 1.00 79.52 180 VAL B CA 1
ATOM 4178 C C . VAL B 1 200 ? 56.371 12.142 46.277 1.00 83.15 180 VAL B C 1
ATOM 4179 O O . VAL B 1 200 ? 57.180 12.924 46.768 1.00 83.20 180 VAL B O 1
ATOM 4183 N N . PRO B 1 201 ? 55.886 11.089 46.953 1.00 83.88 181 PRO B N 1
ATOM 4184 C CA . PRO B 1 201 ? 56.414 10.797 48.289 1.00 88.22 181 PRO B CA 1
ATOM 4185 C C . PRO B 1 201 ? 57.843 10.297 48.195 1.00 87.72 181 PRO B C 1
ATOM 4186 O O . PRO B 1 201 ? 58.224 9.748 47.170 1.00 91.49 181 PRO B O 1
ATOM 4190 N N . ASP B 1 202 ? 58.622 10.459 49.256 1.00 89.95 182 ASP B N 1
ATOM 4191 C CA . ASP B 1 202 ? 60.025 10.057 49.223 1.00 89.95 182 ASP B CA 1
ATOM 4192 C C . ASP B 1 202 ? 60.221 8.561 49.042 1.00 90.72 182 ASP B C 1
ATOM 4193 O O . ASP B 1 202 ? 61.194 8.131 48.427 1.00 91.28 182 ASP B O 1
ATOM 4198 N N . ALA B 1 203 ? 59.294 7.764 49.560 1.00 91.65 183 ALA B N 1
ATOM 4199 C CA . ALA B 1 203 ? 59.386 6.314 49.424 1.00 91.35 183 ALA B CA 1
ATOM 4200 C C . ALA B 1 203 ? 58.983 5.847 48.037 1.00 95.89 183 ALA B C 1
ATOM 4201 O O . ALA B 1 203 ? 59.119 4.670 47.714 1.00 93.81 183 ALA B O 1
ATOM 4203 N N . LEU B 1 204 ? 58.472 6.757 47.219 1.00 98.17 184 LEU B N 1
ATOM 4204 C CA . LEU B 1 204 ? 58.077 6.410 45.868 1.00 94.14 184 LEU B CA 1
ATOM 4205 C C . LEU B 1 204 ? 58.881 7.234 44.891 1.00 99.37 184 LEU B C 1
ATOM 4206 O O . LEU B 1 204 ? 58.736 7.072 43.691 1.00 98.73 184 LEU B O 1
ATOM 4211 N N . LYS B 1 205 ? 59.748 8.108 45.391 1.00 97.79 185 LYS B N 1
ATOM 4212 C CA . LYS B 1 205 ? 60.499 9.009 44.512 1.00 100.60 185 LYS B CA 1
ATOM 4213 C C . LYS B 1 205 ? 61.397 8.310 43.507 1.00 98.15 185 LYS B C 1
ATOM 4214 O O . LYS B 1 205 ? 61.714 8.869 42.460 1.00 94.87 185 LYS B O 1
ATOM 4220 N N . HIS B 1 206 ? 61.798 7.086 43.810 1.00 93.77 186 HIS B N 1
ATOM 4221 C CA . HIS B 1 206 ? 62.666 6.335 42.921 1.00 100.08 186 HIS B CA 1
ATOM 4222 C C . HIS B 1 206 ? 61.927 5.705 41.755 1.00 97.30 186 HIS B C 1
ATOM 4223 O O . HIS B 1 206 ? 62.561 5.168 40.849 1.00 99.05 186 HIS B O 1
ATOM 4230 N N . VAL B 1 207 ? 60.599 5.758 41.756 1.00 97.96 187 VAL B N 1
ATOM 4231 C CA . VAL B 1 207 ? 59.840 5.071 40.715 1.00 98.11 187 VAL B CA 1
ATOM 4232 C C . VAL B 1 207 ? 58.611 5.845 40.231 1.00 89.74 187 VAL B C 1
ATOM 4233 O O . VAL B 1 207 ? 58.013 5.506 39.207 1.00 83.22 187 VAL B O 1
ATOM 4237 N N . ALA B 1 208 ? 58.243 6.911 40.929 1.00 89.39 188 ALA B N 1
ATOM 4238 C CA . ALA B 1 208 ? 57.025 7.621 40.553 1.00 88.22 188 ALA B CA 1
ATOM 4239 C C . ALA B 1 208 ? 57.236 9.024 40.025 1.00 88.79 188 ALA B C 1
ATOM 4240 O O . ALA B 1 208 ? 58.210 9.688 40.375 1.00 90.14 188 ALA B O 1
ATOM 4242 N N . VAL B 1 209 ? 56.322 9.474 39.171 1.00 71.60 189 VAL B N 1
ATOM 4243 C CA . VAL B 1 209 ? 56.416 10.818 38.616 1.00 79.11 189 VAL B CA 1
ATOM 4244 C C . VAL B 1 209 ? 55.200 11.635 38.999 1.00 72.01 189 VAL B C 1
ATOM 4245 O O . VAL B 1 209 ? 54.091 11.112 39.026 1.00 75.77 189 VAL B O 1
ATOM 4249 N N . ASP B 1 210 ? 55.399 12.912 39.302 1.00 70.80 190 ASP B N 1
ATOM 4250 C CA . ASP B 1 210 ? 54.275 13.787 39.601 1.00 70.60 190 ASP B CA 1
ATOM 4251 C C . ASP B 1 210 ? 53.544 14.030 38.293 1.00 76.96 190 ASP B C 1
ATOM 4252 O O . ASP B 1 210 ? 53.955 14.873 37.502 1.00 70.23 190 ASP B O 1
ATOM 4257 N N . LEU B 1 211 ? 52.469 13.288 38.059 1.00 71.99 191 LEU B N 1
ATOM 4258 C CA . LEU B 1 211 ? 51.713 13.421 36.820 1.00 71.60 191 LEU B CA 1
ATOM 4259 C C . LEU B 1 211 ? 51.115 14.810 36.706 1.00 73.73 191 LEU B C 1
ATOM 4260 O O . LEU B 1 211 ? 51.047 15.377 35.619 1.00 72.64 191 LEU B O 1
ATOM 4265 N N . SER B 1 212 ? 50.701 15.374 37.831 1.00 68.21 192 SER B N 1
ATOM 4266 C CA . SER B 1 212 ? 50.085 16.692 37.810 1.00 66.24 192 SER B CA 1
ATOM 4267 C C . SER B 1 212 ? 51.057 17.761 37.339 1.00 70.56 192 SER B C 1
ATOM 4268 O O . SER B 1 212 ? 50.712 18.584 36.498 1.00 69.31 192 SER B O 1
ATOM 4271 N N . ALA B 1 213 ? 52.275 17.746 37.870 1.00 72.45 193 ALA B N 1
ATOM 4272 C CA . ALA B 1 213 ? 53.282 18.718 37.459 1.00 70.59 193 ALA B CA 1
ATOM 4273 C C . ALA B 1 213 ? 53.670 18.511 36.011 1.00 70.64 193 ALA B C 1
ATOM 4274 O O . ALA B 1 213 ? 53.906 19.475 35.287 1.00 72.53 193 ALA B O 1
ATOM 4276 N N . GLU B 1 214 ? 53.737 17.257 35.584 1.00 72.67 194 GLU B N 1
ATOM 4277 C CA . GLU B 1 214 ? 54.053 16.969 34.196 1.00 73.60 194 GLU B CA 1
ATOM 4278 C C . GLU B 1 214 ? 53.010 17.588 33.289 1.00 77.50 194 GLU B C 1
ATOM 4279 O O . GLU B 1 214 ? 53.348 18.244 32.318 1.00 75.55 194 GLU B O 1
ATOM 4285 N N . ALA B 1 215 ? 51.738 17.407 33.618 1.00 71.39 195 ALA B N 1
ATOM 4286 C CA . ALA B 1 215 ? 50.671 17.995 32.824 1.00 77.82 195 ALA B CA 1
ATOM 4287 C C . ALA B 1 215 ? 50.765 19.509 32.814 1.00 72.35 195 ALA B C 1
ATOM 4288 O O . ALA B 1 215 ? 50.572 20.136 31.779 1.00 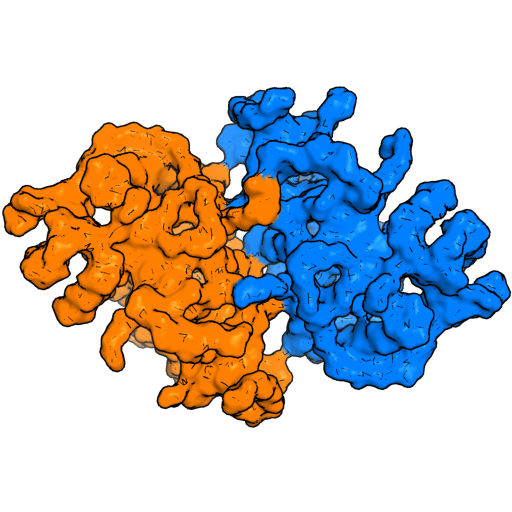68.15 195 ALA B O 1
ATOM 4290 N N . ALA B 1 216 ? 51.082 20.101 33.960 1.00 70.66 196 ALA B N 1
ATOM 4291 C CA . ALA B 1 216 ? 51.178 21.555 34.058 1.00 73.89 196 ALA B CA 1
ATOM 4292 C C . ALA B 1 216 ? 52.203 22.156 33.107 1.00 77.71 196 ALA B C 1
ATOM 4293 O O . ALA B 1 216 ? 52.017 23.274 32.630 1.00 71.62 196 ALA B O 1
ATOM 4295 N N . LYS B 1 217 ? 53.279 21.428 32.823 1.00 66.39 197 LYS B N 1
ATOM 4296 C CA . LYS B 1 217 ? 54.277 21.911 31.875 1.00 70.00 197 LYS B CA 1
ATOM 4297 C C . LYS B 1 217 ? 53.674 22.167 30.510 1.00 76.76 197 LYS B C 1
ATOM 4298 O O . LYS B 1 217 ? 54.029 23.135 29.843 1.00 70.23 197 LYS B O 1
ATOM 4304 N N . TYR B 1 218 ? 52.759 21.306 30.086 1.00 70.05 198 TYR B N 1
ATOM 4305 C CA . TYR B 1 218 ? 52.188 21.433 28.752 1.00 72.09 198 TYR B CA 1
ATOM 4306 C C . TYR B 1 218 ? 51.186 22.553 28.581 1.00 73.81 198 TYR B C 1
ATOM 4307 O O . TYR B 1 218 ? 50.580 23.014 29.544 1.00 68.67 198 TYR B O 1
ATOM 4316 N N . GLN B 1 219 ? 51.021 22.997 27.344 1.00 70.23 199 GLN B N 1
ATOM 4317 C CA . GLN B 1 219 ? 50.087 24.069 27.059 1.00 77.39 199 GLN B CA 1
ATOM 4318 C C . GLN B 1 219 ? 48.755 23.469 26.667 1.00 77.32 199 GLN B C 1
ATOM 4319 O O . GLN B 1 219 ? 48.718 22.469 25.956 1.00 72.85 199 GLN B O 1
ATOM 4325 N N . PRO B 1 220 ? 47.653 24.056 27.149 1.00 77.56 200 PRO B N 1
ATOM 4326 C CA . PRO B 1 220 ? 46.328 23.584 26.742 1.00 74.19 200 PRO B CA 1
ATOM 4327 C C . PRO B 1 220 ? 46.179 23.522 25.235 1.00 75.55 200 PRO B C 1
ATOM 4328 O O . PRO B 1 220 ? 46.283 24.546 24.565 1.00 76.30 200 PRO B O 1
ATOM 4332 N N . GLN B 1 221 ? 45.934 22.334 24.703 1.00 73.59 201 GLN B N 1
ATOM 4333 C CA . GLN B 1 221 ? 45.744 22.181 23.272 1.00 76.36 201 GLN B CA 1
ATOM 4334 C C . GLN B 1 221 ? 44.270 21.945 22.997 1.00 73.14 201 GLN B C 1
ATOM 4335 O O . GLN B 1 221 ? 43.539 21.524 23.889 1.00 77.98 201 GLN B O 1
ATOM 4341 N N . PRO B 1 222 ? 43.812 22.231 21.766 1.00 76.53 202 PRO B N 1
ATOM 4342 C CA . PRO B 1 222 ? 42.415 21.916 21.450 1.00 69.71 202 PRO B CA 1
ATOM 4343 C C . PRO B 1 222 ? 42.090 20.456 21.725 1.00 67.49 202 PRO B C 1
ATOM 4344 O O . PRO B 1 222 ? 42.823 19.574 21.281 1.00 65.61 202 PRO B O 1
ATOM 4348 N N . LEU B 1 223 ? 41.008 20.203 22.451 1.00 73.01 203 LEU B N 1
ATOM 4349 C CA . LEU B 1 223 ? 40.643 18.836 22.797 1.00 69.14 203 LEU B CA 1
ATOM 4350 C C . LEU B 1 223 ? 40.035 18.094 21.624 1.00 58.51 203 LEU B C 1
ATOM 4351 O O . LEU B 1 223 ? 39.064 18.553 21.029 1.00 59.69 203 LEU B O 1
ATOM 4356 N N . VAL B 1 224 ? 40.610 16.947 21.283 1.00 63.25 204 VAL B N 1
ATOM 4357 C CA . VAL B 1 224 ? 40.078 16.145 20.193 1.00 56.85 204 VAL B CA 1
ATOM 4358 C C . VAL B 1 224 ? 39.781 14.740 20.683 1.00 69.71 204 VAL B C 1
ATOM 4359 O O . VAL B 1 224 ? 40.431 14.246 21.602 1.00 67.13 204 VAL B O 1
ATOM 4363 N N . ALA B 1 225 ? 38.797 14.094 20.073 1.00 72.49 205 ALA B N 1
ATOM 4364 C CA . ALA B 1 225 ? 38.454 12.736 20.462 1.00 73.06 205 ALA B CA 1
ATOM 4365 C C . ALA B 1 225 ? 38.876 11.755 19.388 1.00 74.72 205 ALA B C 1
ATOM 4366 O O . ALA B 1 225 ? 38.322 11.763 18.291 1.00 75.04 205 ALA B O 1
ATOM 4368 N N . ALA B 1 226 ? 39.853 10.911 19.698 1.00 66.28 206 ALA B N 1
ATOM 4369 C CA . ALA B 1 226 ? 40.352 9.945 18.725 1.00 76.32 206 ALA B CA 1
ATOM 4370 C C . ALA B 1 226 ? 39.240 9.073 18.202 1.00 72.79 206 ALA B C 1
ATOM 4371 O O . ALA B 1 226 ? 38.608 8.380 18.970 1.00 78.39 206 ALA B O 1
ATOM 4373 N N . ASP B 1 227 ? 39.009 9.085 16.897 1.00 77.54 207 ASP B N 1
ATOM 4374 C CA . ASP B 1 227 ? 38.001 8.205 16.329 1.00 78.87 207 ASP B CA 1
ATOM 4375 C C . ASP B 1 227 ? 38.392 6.758 16.569 1.00 79.14 207 ASP B C 1
ATOM 4376 O O . ASP B 1 227 ? 39.367 6.271 15.999 1.00 76.77 207 ASP B O 1
ATOM 4381 N N . LEU B 1 228 ? 37.642 6.068 17.419 1.00 74.39 208 LEU B N 1
ATOM 4382 C CA . LEU B 1 228 ? 37.987 4.696 17.760 1.00 77.30 208 LEU B CA 1
ATOM 4383 C C . LEU B 1 228 ? 37.051 3.710 17.104 1.00 80.46 208 LEU B C 1
ATOM 4384 O O . LEU B 1 228 ? 35.882 4.020 16.875 1.00 77.25 208 LEU B O 1
ATOM 4389 N N . PRO B 1 229 ? 37.555 2.507 16.793 1.00 80.74 209 PRO B N 1
ATOM 4390 C CA . PRO B 1 229 ? 36.655 1.481 16.263 1.00 82.33 209 PRO B CA 1
ATOM 4391 C C . PRO B 1 229 ? 35.623 1.090 17.315 1.00 81.08 209 PRO B C 1
ATOM 4392 O O . PRO B 1 229 ? 35.922 1.138 18.506 1.00 76.63 209 PRO B O 1
ATOM 4396 N N . PRO B 1 230 ? 34.411 0.712 16.886 1.00 81.07 210 PRO B N 1
ATOM 4397 C CA . PRO B 1 230 ? 33.356 0.321 17.826 1.00 74.47 210 PRO B CA 1
ATOM 4398 C C . PRO B 1 230 ? 33.837 -0.614 18.928 1.00 83.69 210 PRO B C 1
ATOM 4399 O O . PRO B 1 230 ? 33.540 -0.385 20.093 1.00 76.25 210 PRO B O 1
ATOM 4403 N N . ASP B 1 231 ? 34.599 -1.640 18.569 1.00 77.81 211 ASP B N 1
ATOM 4404 C CA . ASP B 1 231 ? 35.034 -2.615 19.563 1.00 88.39 211 ASP B CA 1
ATOM 4405 C C . ASP B 1 231 ? 36.448 -2.393 20.068 1.00 85.46 211 ASP B C 1
ATOM 4406 O O . ASP B 1 231 ? 37.205 -3.345 20.240 1.00 82.59 211 ASP B O 1
ATOM 4411 N N . GLN B 1 232 ? 36.806 -1.141 20.319 1.00 78.62 212 GLN B N 1
ATOM 4412 C CA . GLN B 1 232 ? 38.121 -0.852 20.872 1.00 81.93 212 GLN B CA 1
ATOM 4413 C C . GLN B 1 232 ? 38.062 -1.026 22.376 1.00 80.16 212 GLN B C 1
ATOM 4414 O O . GLN B 1 232 ? 37.181 -0.472 23.027 1.00 76.43 212 GLN B O 1
ATOM 4420 N N . VAL B 1 233 ? 38.980 -1.808 22.934 1.00 77.67 213 VAL B N 1
ATOM 4421 C CA . VAL B 1 233 ? 39.029 -1.968 24.380 1.00 76.26 213 VAL B CA 1
ATOM 4422 C C . VAL B 1 233 ? 39.436 -0.657 25.026 1.00 74.90 213 VAL B C 1
ATOM 4423 O O . VAL B 1 233 ? 40.599 -0.264 24.969 1.00 79.06 213 VAL B O 1
ATOM 4427 N N . ILE B 1 234 ? 38.479 0.028 25.636 1.00 71.54 214 ILE B N 1
ATOM 4428 C CA . ILE B 1 234 ? 38.765 1.310 26.255 1.00 75.24 214 ILE B CA 1
ATOM 4429 C C . ILE B 1 234 ? 38.718 1.182 27.765 1.00 78.41 214 ILE B C 1
ATOM 4430 O O . ILE B 1 234 ? 38.867 2.168 28.485 1.00 82.15 214 ILE B O 1
ATOM 4435 N N . GLY B 1 235 ? 38.510 -0.033 28.251 1.00 77.14 215 GLY B N 1
ATOM 4436 C CA . GLY B 1 235 ? 38.426 -0.241 29.681 1.00 79.47 215 GLY B CA 1
ATOM 4437 C C . GLY B 1 235 ? 38.345 -1.697 30.061 1.00 80.85 215 GLY B C 1
ATOM 4438 O O . GLY B 1 235 ? 37.936 -2.528 29.255 1.00 83.67 215 GLY B O 1
ATOM 4439 N N . LEU B 1 236 ? 38.731 -2.011 31.290 1.00 80.89 216 LEU B N 1
ATOM 4440 C CA . LEU B 1 236 ? 38.683 -3.384 31.763 1.00 79.22 216 LEU B CA 1
ATOM 4441 C C . LEU B 1 236 ? 38.155 -3.390 33.184 1.00 80.00 216 LEU B C 1
ATOM 4442 O O . LEU B 1 236 ? 38.850 -2.978 34.105 1.00 72.18 216 LEU B O 1
ATOM 4447 N N . THR B 1 237 ? 36.923 -3.843 33.370 1.00 79.29 217 THR B N 1
ATOM 4448 C CA . THR B 1 237 ? 36.330 -3.816 34.701 1.00 82.76 217 THR B CA 1
ATOM 4449 C C . THR B 1 237 ? 36.324 -5.188 35.343 1.00 82.94 217 THR B C 1
ATOM 4450 O O . THR B 1 237 ? 35.682 -6.107 34.850 1.00 75.42 217 THR B O 1
ATOM 4454 N N . TYR B 1 238 ? 37.024 -5.326 36.460 1.00 82.78 218 TYR B N 1
ATOM 4455 C CA . TYR B 1 238 ? 37.135 -6.631 37.100 1.00 85.14 218 TYR B CA 1
ATOM 4456 C C . TYR B 1 238 ? 36.096 -6.811 38.198 1.00 75.86 218 TYR B C 1
ATOM 4457 O O . TYR B 1 238 ? 35.246 -7.697 38.119 1.00 75.18 218 TYR B O 1
ATOM 4466 N N . GLY B 1 244 ? 35.340 -17.398 42.429 1.00 80.16 224 GLY B N 1
ATOM 4467 C CA . GLY B 1 244 ? 36.501 -17.603 41.585 1.00 92.25 224 GLY B CA 1
ATOM 4468 C C . GLY B 1 244 ? 37.439 -16.417 41.574 1.00 91.32 224 GLY B C 1
ATOM 4469 O O . GLY B 1 244 ? 37.609 -15.744 42.589 1.00 96.57 224 GLY B O 1
ATOM 4470 N N . LYS B 1 245 ? 38.053 -16.152 40.427 1.00 96.39 225 LYS B N 1
ATOM 4471 C CA . LYS B 1 245 ? 38.999 -15.049 40.326 1.00 98.49 225 LYS B CA 1
ATOM 4472 C C . LYS B 1 245 ? 38.442 -13.934 39.454 1.00 92.52 225 LYS B C 1
ATOM 4473 O O . LYS B 1 245 ? 37.812 -14.211 38.435 1.00 89.79 225 LYS B O 1
ATOM 4479 N N . PRO B 1 246 ? 38.658 -12.670 39.855 1.00 87.13 226 PRO B N 1
ATOM 4480 C CA . PRO B 1 246 ? 38.130 -11.525 39.103 1.00 92.61 226 PRO B CA 1
ATOM 4481 C C . PRO B 1 246 ? 38.374 -11.585 37.601 1.00 84.52 226 PRO B C 1
ATOM 4482 O O . PRO B 1 246 ? 39.522 -11.576 37.169 1.00 87.59 226 PRO B O 1
ATOM 4486 N N . LYS B 1 247 ? 37.309 -11.640 36.811 1.00 85.58 227 LYS B N 1
ATOM 4487 C CA . LYS B 1 247 ? 37.466 -11.632 35.362 1.00 93.40 227 LYS B CA 1
ATOM 4488 C C . LYS B 1 247 ? 37.242 -10.230 34.822 1.00 92.15 227 LYS B C 1
ATOM 4489 O O . LYS B 1 247 ? 36.284 -9.559 35.201 1.00 86.16 227 LYS B O 1
ATOM 4495 N N . GLY B 1 248 ? 38.124 -9.779 33.939 1.00 91.52 228 GLY B N 1
ATOM 4496 C CA . GLY B 1 248 ? 38.014 -8.429 33.421 1.00 86.08 228 GLY B CA 1
ATOM 4497 C C . GLY B 1 248 ? 37.082 -8.290 32.249 1.00 86.61 228 GLY B C 1
ATOM 4498 O O . GLY B 1 248 ? 37.386 -8.736 31.153 1.00 81.97 228 GLY B O 1
ATOM 4499 N N . VAL B 1 249 ? 35.944 -7.648 32.467 1.00 85.73 229 VAL B N 1
ATOM 4500 C CA . VAL B 1 249 ? 35.027 -7.422 31.365 1.00 90.32 229 VAL B CA 1
ATOM 4501 C C . VAL B 1 249 ? 35.654 -6.491 30.335 1.00 79.78 229 VAL B C 1
ATOM 4502 O O . VAL B 1 249 ? 36.320 -5.514 30.678 1.00 76.43 229 VAL B O 1
ATOM 4506 N N . ILE B 1 250 ? 35.496 -6.829 29.064 1.00 80.31 230 ILE B N 1
ATOM 4507 C CA . ILE B 1 250 ? 36.092 -6.020 28.016 1.00 80.17 230 ILE B CA 1
ATOM 4508 C C . ILE B 1 250 ? 35.161 -4.872 27.664 1.00 75.12 230 ILE B C 1
ATOM 4509 O O . ILE B 1 250 ? 34.179 -5.051 26.955 1.00 75.57 230 ILE B O 1
ATOM 4514 N N . GLY B 1 251 ? 35.450 -3.689 28.188 1.00 72.99 231 GLY B N 1
ATOM 4515 C CA . GLY B 1 251 ? 34.631 -2.533 27.881 1.00 79.43 231 GLY B CA 1
ATOM 4516 C C . GLY B 1 251 ? 34.992 -1.995 26.517 1.00 75.56 231 GLY B C 1
ATOM 4517 O O . GLY B 1 251 ? 36.110 -1.540 26.306 1.00 71.59 231 GLY B O 1
ATOM 4518 N N . THR B 1 252 ? 34.055 -2.062 25.580 1.00 70.99 232 THR B N 1
ATOM 4519 C CA . THR B 1 252 ? 34.306 -1.546 24.245 1.00 72.98 232 THR B CA 1
ATOM 4520 C C . THR B 1 252 ? 33.743 -0.149 24.097 1.00 72.15 232 THR B C 1
ATOM 4521 O O . THR B 1 252 ? 32.856 0.246 24.847 1.00 66.08 232 THR B O 1
ATOM 4525 N N . ALA B 1 253 ? 34.246 0.607 23.126 1.00 72.91 233 ALA B N 1
ATOM 4526 C CA . ALA B 1 253 ? 33.748 1.961 22.890 1.00 70.82 233 ALA B CA 1
ATOM 4527 C C . ALA B 1 253 ? 32.251 1.938 22.652 1.00 65.28 233 ALA B C 1
ATOM 4528 O O . ALA B 1 253 ? 31.518 2.740 23.226 1.00 61.07 233 ALA B O 1
ATOM 4530 N N . GLN B 1 254 ? 31.792 1.002 21.830 1.00 69.10 234 GLN B N 1
ATOM 4531 C CA . GLN B 1 254 ? 30.371 0.899 21.519 1.00 70.55 234 GLN B CA 1
ATOM 4532 C C . GLN B 1 254 ? 29.527 0.653 22.751 1.00 71.97 234 GLN B C 1
ATOM 4533 O O . GLN B 1 254 ? 28.555 1.355 22.976 1.00 64.67 234 GLN B O 1
ATOM 4539 N N . SER B 1 255 ? 29.899 -0.338 23.552 1.00 73.03 235 SER B N 1
ATOM 4540 C CA . SER B 1 255 ? 29.140 -0.671 24.753 1.00 69.36 235 SER B CA 1
ATOM 4541 C C . SER B 1 255 ? 28.899 0.531 25.645 1.00 65.54 235 SER B C 1
ATOM 4542 O O . SER B 1 255 ? 27.776 0.770 26.086 1.00 67.35 235 SER B O 1
ATOM 4545 N N . ILE B 1 256 ? 29.949 1.296 25.908 1.00 66.71 236 ILE B N 1
ATOM 4546 C CA . ILE B 1 256 ? 29.828 2.444 26.794 1.00 68.84 236 ILE B CA 1
ATOM 4547 C C . ILE B 1 256 ? 29.000 3.546 26.152 1.00 68.04 236 ILE B C 1
ATOM 4548 O O . ILE B 1 256 ? 28.161 4.156 26.806 1.00 68.24 236 ILE B O 1
ATOM 4553 N N . ALA B 1 257 ? 29.203 3.783 24.862 1.00 61.75 237 ALA B N 1
ATOM 4554 C CA . ALA B 1 257 ? 28.403 4.781 24.163 1.00 72.26 237 ALA B CA 1
ATOM 4555 C C . ALA B 1 257 ? 26.927 4.416 24.204 1.00 67.19 237 ALA B C 1
ATOM 4556 O O . ALA B 1 257 ? 26.081 5.285 24.399 1.00 62.66 237 ALA B O 1
ATOM 4558 N N . THR B 1 258 ? 26.613 3.136 24.027 1.00 67.32 238 THR B N 1
ATOM 4559 C CA . THR B 1 258 ? 25.227 2.690 24.091 1.00 70.06 238 THR B CA 1
ATOM 4560 C C . THR B 1 258 ? 24.654 2.996 25.464 1.00 64.52 238 THR B C 1
ATOM 4561 O O . THR B 1 258 ? 23.579 3.570 25.569 1.00 65.05 238 THR B O 1
ATOM 4565 N N . MET B 1 259 ? 25.382 2.641 26.517 1.00 70.78 239 MET B N 1
ATOM 4566 C CA . MET B 1 259 ? 24.929 2.941 27.872 1.00 72.65 239 MET B CA 1
ATOM 4567 C C . MET B 1 259 ? 24.593 4.416 28.033 1.00 67.78 239 MET B C 1
ATOM 4568 O O . MET B 1 259 ? 23.511 4.753 28.498 1.00 65.59 239 MET B O 1
ATOM 4573 N N . THR B 1 260 ? 25.507 5.294 27.629 1.00 69.23 240 THR B N 1
ATOM 4574 C CA . THR B 1 260 ? 25.282 6.729 27.762 1.00 70.17 240 THR B CA 1
ATOM 4575 C C . THR B 1 260 ? 24.027 7.178 27.035 1.00 65.79 240 THR B C 1
ATOM 4576 O O . THR B 1 260 ? 23.218 7.908 27.590 1.00 61.25 240 THR B O 1
ATOM 4580 N N . SER B 1 261 ? 23.854 6.731 25.798 1.00 61.59 241 SER B N 1
ATOM 4581 C CA . SER B 1 261 ? 22.670 7.099 25.037 1.00 62.54 241 SER B CA 1
ATOM 4582 C C . SER B 1 261 ? 21.384 6.669 25.736 1.00 67.08 241 SER B C 1
ATOM 4583 O O . SER B 1 261 ? 20.442 7.449 25.821 1.00 62.44 241 SER B O 1
ATOM 4586 N N . ILE B 1 262 ? 21.347 5.444 26.254 1.00 70.01 242 ILE B N 1
ATOM 4587 C CA . ILE B 1 262 ? 20.163 4.962 26.959 1.00 61.84 242 ILE B CA 1
ATOM 4588 C C . ILE B 1 262 ? 19.939 5.770 28.228 1.00 63.59 242 ILE B C 1
ATOM 4589 O O . ILE B 1 262 ? 18.811 6.126 28.539 1.00 69.30 242 ILE B O 1
ATOM 4594 N N . GLN B 1 263 ? 21.006 6.084 28.954 1.00 65.86 243 GLN B N 1
ATOM 4595 C CA . GLN B 1 263 ? 20.867 6.917 30.141 1.00 70.25 243 GLN B CA 1
ATOM 4596 C C . GLN B 1 263 ? 20.174 8.214 29.768 1.00 73.28 243 GLN B C 1
ATOM 4597 O O . GLN B 1 263 ? 19.151 8.560 30.327 1.00 75.14 243 GLN B O 1
ATOM 4603 N N . LEU B 1 264 ? 20.715 8.927 28.794 1.00 68.54 244 LEU B N 1
ATOM 4604 C CA . LEU B 1 264 ? 20.133 10.202 28.404 1.00 76.32 244 LEU B CA 1
ATOM 4605 C C . LEU B 1 264 ? 18.686 10.080 27.954 1.00 68.60 244 LEU B C 1
ATOM 4606 O O . LEU B 1 264 ? 17.860 10.932 28.276 1.00 67.04 244 LEU B O 1
ATOM 4611 N N . ALA B 1 265 ? 18.371 9.022 27.220 1.00 67.12 245 ALA B N 1
ATOM 4612 C CA . ALA B 1 265 ? 17.019 8.841 26.709 1.00 73.26 245 ALA B CA 1
ATOM 4613 C C . ALA B 1 265 ? 16.030 8.348 27.750 1.00 78.01 245 ALA B C 1
ATOM 4614 O O . ALA B 1 265 ? 15.078 9.051 28.083 1.00 77.92 245 ALA B O 1
ATOM 4616 N N . GLU B 1 266 ? 16.252 7.152 28.289 1.00 77.53 246 GLU B N 1
ATOM 4617 C CA . GLU B 1 266 ? 15.294 6.550 29.229 1.00 78.19 246 GLU B CA 1
ATOM 4618 C C . GLU B 1 266 ? 15.287 7.057 30.668 1.00 79.05 246 GLU B C 1
ATOM 4619 O O . GLU B 1 266 ? 14.235 7.080 31.304 1.00 83.15 246 GLU B O 1
ATOM 4625 N N . TRP B 1 267 ? 16.436 7.452 31.197 1.00 73.23 247 TRP B N 1
ATOM 4626 C CA . TRP B 1 267 ? 16.471 7.858 32.599 1.00 74.42 247 TRP B CA 1
ATOM 4627 C C . TRP B 1 267 ? 15.811 9.209 32.771 1.00 80.05 247 TRP B C 1
ATOM 4628 O O . TRP B 1 267 ? 15.833 10.036 31.861 1.00 80.35 247 TRP B O 1
ATOM 4639 N N . GLU B 1 268 ? 15.235 9.447 33.941 1.00 68.30 248 GLU B N 1
ATOM 4640 C CA . GLU B 1 268 ? 14.529 10.699 34.181 1.00 79.39 248 GLU B CA 1
ATOM 4641 C C . GLU B 1 268 ? 15.456 11.805 34.649 1.00 75.98 248 GLU B C 1
ATOM 4642 O O . GLU B 1 268 ? 15.399 12.215 35.802 1.00 74.25 248 GLU B O 1
ATOM 4648 N N . TRP B 1 269 ? 16.309 12.292 33.757 1.00 77.64 249 TRP B N 1
ATOM 4649 C CA . TRP B 1 269 ? 17.249 13.342 34.115 1.00 70.00 249 TRP B CA 1
ATOM 4650 C C . TRP B 1 269 ? 16.532 14.662 34.295 1.00 78.05 249 TRP B C 1
ATOM 4651 O O . TRP B 1 269 ? 15.742 15.064 33.444 1.00 76.89 249 TRP B O 1
ATOM 4662 N N . PRO B 1 270 ? 16.806 15.350 35.410 1.00 78.41 250 PRO B N 1
ATOM 4663 C CA . PRO B 1 270 ? 16.201 16.670 35.602 1.00 72.94 250 PRO B CA 1
ATOM 4664 C C . PRO B 1 270 ? 16.794 17.710 34.667 1.00 78.11 250 PRO B C 1
ATOM 4665 O O . PRO B 1 270 ? 17.890 17.522 34.143 1.00 78.38 250 PRO B O 1
ATOM 4669 N N . ALA B 1 271 ? 16.074 18.801 34.449 1.00 82.67 251 ALA B N 1
ATOM 4670 C CA . ALA B 1 271 ? 16.596 19.871 33.614 1.00 84.26 251 ALA B CA 1
ATOM 4671 C C . ALA B 1 271 ? 17.840 20.416 34.274 1.00 82.12 251 ALA B C 1
ATOM 4672 O O . ALA B 1 271 ? 17.781 20.797 35.443 1.00 81.57 251 ALA B O 1
ATOM 4674 N N . ASN B 1 272 ? 18.953 20.458 33.542 1.00 85.20 252 ASN B N 1
ATOM 4675 C CA . ASN B 1 272 ? 20.234 20.920 34.096 1.00 85.56 252 ASN B CA 1
ATOM 4676 C C . ASN B 1 272 ? 20.531 20.282 35.440 1.00 77.91 252 ASN B C 1
ATOM 4677 O O . ASN B 1 272 ? 20.510 20.956 36.470 1.00 79.08 252 ASN B O 1
ATOM 4682 N N . PRO B 1 273 ? 20.856 18.984 35.434 1.00 73.83 253 PRO B N 1
ATOM 4683 C CA . PRO B 1 273 ? 21.036 18.295 36.713 1.00 75.27 253 PRO B CA 1
ATOM 4684 C C . PRO B 1 273 ? 22.143 18.833 37.585 1.00 75.99 253 PRO B C 1
ATOM 4685 O O . PRO B 1 273 ? 23.295 18.856 37.165 1.00 77.58 253 PRO B O 1
ATOM 4689 N N . ARG B 1 274 ? 21.811 19.290 38.786 1.00 75.69 254 ARG B N 1
ATOM 4690 C CA . ARG B 1 274 ? 22.845 19.702 39.721 1.00 81.65 254 ARG B CA 1
ATOM 4691 C C . ARG B 1 274 ? 23.191 18.396 40.384 1.00 77.75 254 ARG B C 1
ATOM 4692 O O . ARG B 1 274 ? 22.644 18.073 41.427 1.00 78.98 254 ARG B O 1
ATOM 4700 N N . PHE B 1 275 ? 24.070 17.617 39.767 1.00 75.58 255 PHE B N 1
ATOM 4701 C CA . PHE B 1 275 ? 24.372 16.298 40.304 1.00 77.71 255 PHE B CA 1
ATOM 4702 C C . PHE B 1 275 ? 25.240 16.306 41.540 1.00 77.74 255 PHE B C 1
ATOM 4703 O O . PHE B 1 275 ? 26.163 17.094 41.640 1.00 77.87 255 PHE B O 1
ATOM 4711 N N . LEU B 1 276 ? 24.938 15.432 42.489 1.00 70.16 256 LEU B N 1
ATOM 4712 C CA . LEU B 1 276 ? 25.781 15.312 43.663 1.00 79.48 256 LEU B CA 1
ATOM 4713 C C . LEU B 1 276 ? 26.451 13.953 43.609 1.00 74.04 256 LEU B C 1
ATOM 4714 O O . LEU B 1 276 ? 25.789 12.927 43.518 1.00 72.81 256 LEU B O 1
ATOM 4719 N N . MET B 1 277 ? 27.773 13.943 43.629 1.00 77.48 257 MET B N 1
ATOM 4720 C CA . MET B 1 277 ? 28.494 12.688 43.571 1.00 77.82 257 MET B CA 1
ATOM 4721 C C . MET B 1 277 ? 29.149 12.398 44.905 1.00 80.96 257 MET B C 1
ATOM 4722 O O . MET B 1 277 ? 30.258 12.849 45.172 1.00 75.54 257 MET B O 1
ATOM 4727 N N . CYS B 1 278 ? 28.468 11.636 45.752 1.00 79.61 258 CYS B N 1
ATOM 4728 C CA . CYS B 1 278 ? 29.047 11.254 47.032 1.00 85.68 258 CYS B CA 1
ATOM 4729 C C . CYS B 1 278 ? 29.665 9.882 46.874 1.00 83.46 258 CYS B C 1
ATOM 4730 O O . CYS B 1 278 ? 30.030 9.241 47.856 1.00 84.52 258 CYS B O 1
ATOM 4733 N N . THR B 1 279 ? 29.782 9.426 45.634 1.00 78.31 259 THR B N 1
ATOM 4734 C CA . THR B 1 279 ? 30.353 8.121 45.360 1.00 84.34 259 THR B CA 1
ATOM 4735 C C . THR B 1 279 ? 31.670 8.314 44.628 1.00 81.06 259 THR B C 1
ATOM 4736 O O . THR B 1 279 ? 31.882 9.360 44.017 1.00 81.01 259 THR B O 1
ATOM 4740 N N . PRO B 1 280 ? 32.576 7.325 44.707 1.00 75.18 260 PRO B N 1
ATOM 4741 C CA . PRO B 1 280 ? 33.840 7.408 43.974 1.00 80.05 260 PRO B CA 1
ATOM 4742 C C . PRO B 1 280 ? 33.754 7.856 42.524 1.00 78.02 260 PRO B C 1
ATOM 4743 O O . PRO B 1 280 ? 32.886 7.395 41.782 1.00 73.20 260 PRO B O 1
ATOM 4747 N N . LEU B 1 281 ? 34.662 8.737 42.116 1.00 79.09 261 LEU B N 1
ATOM 4748 C CA . LEU B 1 281 ? 34.706 9.177 40.729 1.00 75.00 261 LEU B CA 1
ATOM 4749 C C . LEU B 1 281 ? 35.301 8.046 39.928 1.00 82.04 261 LEU B C 1
ATOM 4750 O O . LEU B 1 281 ? 34.999 7.879 38.755 1.00 77.84 261 LEU B O 1
ATOM 4755 N N . SER B 1 282 ? 36.133 7.237 40.571 1.00 82.07 262 SER B N 1
ATOM 4756 C CA . SER B 1 282 ? 36.662 6.062 39.899 1.00 81.16 262 SER B CA 1
ATOM 4757 C C . SER B 1 282 ? 35.496 5.096 39.841 1.00 85.53 262 SER B C 1
ATOM 4758 O O . SER B 1 282 ? 34.593 5.199 40.669 1.00 85.61 262 SER B O 1
ATOM 4761 N N . HIS B 1 283 ? 35.500 4.168 38.885 1.00 81.44 263 HIS B N 1
ATOM 4762 C CA . HIS B 1 283 ? 34.409 3.183 38.711 1.00 90.84 263 HIS B CA 1
ATOM 4763 C C . HIS B 1 283 ? 33.074 3.714 38.157 1.00 89.62 263 HIS B C 1
ATOM 4764 O O . HIS B 1 283 ? 32.539 3.131 37.216 1.00 93.01 263 HIS B O 1
ATOM 4771 N N . ALA B 1 284 ? 32.529 4.797 38.711 1.00 88.89 264 ALA B N 1
ATOM 4772 C CA . ALA B 1 284 ? 31.207 5.265 38.271 1.00 87.96 264 ALA B CA 1
ATOM 4773 C C . ALA B 1 284 ? 31.094 6.743 37.918 1.00 84.15 264 ALA B C 1
ATOM 4774 O O . ALA B 1 284 ? 30.047 7.180 37.446 1.00 83.75 264 ALA B O 1
ATOM 4776 N N . GLY B 1 285 ? 32.148 7.515 38.140 1.00 84.57 265 GLY B N 1
ATOM 4777 C CA . GLY B 1 285 ? 32.085 8.947 37.892 1.00 85.59 265 GLY B CA 1
ATOM 4778 C C . GLY B 1 285 ? 31.694 9.349 36.491 1.00 86.11 265 GLY B C 1
ATOM 4779 O O . GLY B 1 285 ? 30.752 10.111 36.319 1.00 82.40 265 GLY B O 1
ATOM 4780 N N . ALA B 1 286 ? 32.398 8.834 35.489 1.00 83.94 266 ALA B N 1
ATOM 4781 C CA . ALA B 1 286 ? 32.109 9.172 34.096 1.00 84.76 266 ALA B CA 1
ATOM 4782 C C . ALA B 1 286 ? 30.688 8.836 33.693 1.00 83.73 266 ALA B C 1
ATOM 4783 O O . ALA B 1 286 ? 30.073 9.568 32.921 1.00 81.05 266 ALA B O 1
ATOM 4785 N N . ALA B 1 287 ? 30.151 7.741 34.220 1.00 80.18 267 ALA B N 1
ATOM 4786 C CA . ALA B 1 287 ? 28.804 7.308 33.864 1.00 76.71 267 ALA B CA 1
ATOM 4787 C C . ALA B 1 287 ? 27.709 8.254 34.326 1.00 70.76 267 ALA B C 1
ATOM 4788 O O . ALA B 1 287 ? 26.557 8.104 33.933 1.00 75.95 267 ALA B O 1
ATOM 4790 N N . PHE B 1 288 ? 28.050 9.215 35.172 1.00 72.15 268 PHE B N 1
ATOM 4791 C CA . PHE B 1 288 ? 27.073 10.198 35.597 1.00 76.50 268 PHE B CA 1
ATOM 4792 C C . PHE B 1 288 ? 27.507 11.577 35.154 1.00 69.25 268 PHE B C 1
ATOM 4793 O O . PHE B 1 288 ? 26.679 12.376 34.748 1.00 60.41 268 PHE B O 1
ATOM 4801 N N . PHE B 1 289 ? 28.807 11.841 35.190 1.00 72.44 269 PHE B N 1
ATOM 4802 C CA . PHE B 1 289 ? 29.327 13.141 34.784 1.00 76.01 269 PHE B CA 1
ATOM 4803 C C . PHE B 1 289 ? 28.987 13.468 33.345 1.00 74.00 269 PHE B C 1
ATOM 4804 O O . PHE B 1 289 ? 28.405 14.507 33.069 1.00 69.24 269 PHE B O 1
ATOM 4812 N N . THR B 1 290 ? 29.366 12.588 32.427 1.00 70.20 270 THR B N 1
ATOM 4813 C CA . THR B 1 290 ? 29.060 12.811 31.019 1.00 72.31 270 THR B CA 1
ATOM 4814 C C . THR B 1 290 ? 27.568 13.092 30.764 1.00 74.59 270 THR B C 1
ATOM 4815 O O . THR B 1 290 ? 27.242 14.124 30.195 1.00 66.49 270 THR B O 1
ATOM 4819 N N . PRO B 1 291 ? 26.650 12.207 31.212 1.00 75.70 271 PRO B N 1
ATOM 4820 C CA . PRO B 1 291 ? 25.251 12.582 30.962 1.00 69.18 271 PRO B CA 1
ATOM 4821 C C . PRO B 1 291 ? 24.819 13.886 31.621 1.00 67.71 271 PRO B C 1
ATOM 4822 O O . PRO B 1 291 ? 24.067 14.636 31.011 1.00 66.02 271 PRO B O 1
ATOM 4826 N N . THR B 1 292 ? 25.277 14.150 32.838 1.00 69.84 272 THR B N 1
ATOM 4827 C CA . THR B 1 292 ? 24.936 15.388 33.528 1.00 71.72 272 THR B CA 1
ATOM 4828 C C . THR B 1 292 ? 25.311 16.595 32.678 1.00 69.85 272 THR B C 1
ATOM 4829 O O . THR B 1 292 ? 24.485 17.472 32.438 1.00 67.61 272 THR B O 1
ATOM 4833 N N . VAL B 1 293 ? 26.544 16.626 32.186 1.00 66.03 273 VAL B N 1
ATOM 4834 C CA . VAL B 1 293 ? 26.993 17.772 31.403 1.00 71.65 273 VAL B CA 1
ATOM 4835 C C . VAL B 1 293 ? 26.408 17.826 29.994 1.00 69.52 273 VAL B C 1
ATOM 4836 O O . VAL B 1 293 ? 26.336 18.897 29.407 1.00 68.36 273 VAL B O 1
ATOM 4840 N N . ILE B 1 294 ? 25.961 16.696 29.456 1.00 69.02 274 ILE B N 1
ATOM 4841 C CA . ILE B 1 294 ? 25.306 16.717 28.151 1.00 70.37 274 ILE B CA 1
ATOM 4842 C C . ILE B 1 294 ? 23.949 17.373 28.348 1.00 74.66 274 ILE B C 1
ATOM 4843 O O . ILE B 1 294 ? 23.518 18.187 27.529 1.00 74.98 274 ILE B O 1
ATOM 4848 N N . LYS B 1 295 ? 23.299 17.084 29.472 1.00 76.73 275 LYS B N 1
ATOM 4849 C CA . LYS B 1 295 ? 22.005 17.697 29.772 1.00 75.77 275 LYS B CA 1
ATOM 4850 C C . LYS B 1 295 ? 22.111 19.158 30.208 1.00 74.77 275 LYS B C 1
ATOM 4851 O O . LYS B 1 295 ? 21.106 19.763 30.575 1.00 75.98 275 LYS B O 1
ATOM 4857 N N . GLY B 1 296 ? 23.312 19.727 30.190 1.00 72.02 276 GLY B N 1
ATOM 4858 C CA . GLY B 1 296 ? 23.476 21.131 30.518 1.00 76.06 276 GLY B CA 1
ATOM 4859 C C . GLY B 1 296 ? 23.637 21.388 31.991 1.00 77.38 276 GLY B C 1
ATOM 4860 O O . GLY B 1 296 ? 23.430 22.504 32.459 1.00 80.68 276 GLY B O 1
ATOM 4861 N N . GLY B 1 297 ? 24.018 20.360 32.732 1.00 81.05 277 GLY B N 1
ATOM 4862 C CA . GLY B 1 297 ? 24.148 20.508 34.163 1.00 74.89 277 GLY B CA 1
ATOM 4863 C C . GLY B 1 297 ? 25.565 20.432 34.647 1.00 75.22 277 GLY B C 1
ATOM 4864 O O . GLY B 1 297 ? 26.498 20.344 33.853 1.00 71.28 277 GLY B O 1
ATOM 4865 N N . GLU B 1 298 ? 25.737 20.461 35.963 1.00 81.96 278 GLU B N 1
ATOM 4866 C CA . GLU B 1 298 ? 27.073 20.440 36.539 1.00 80.17 278 GLU B CA 1
ATOM 4867 C C . GLU B 1 298 ? 27.158 19.465 37.698 1.00 79.76 278 GLU B C 1
ATOM 4868 O O . GLU B 1 298 ? 26.142 19.098 38.276 1.00 70.55 278 GLU B O 1
ATOM 4874 N N . MET B 1 299 ? 28.367 19.056 38.057 1.00 81.23 279 MET B N 1
ATOM 4875 C CA . MET B 1 299 ? 28.506 18.053 39.104 1.00 74.95 279 MET B CA 1
ATOM 4876 C C . MET B 1 299 ? 29.223 18.515 40.353 1.00 82.48 279 MET B C 1
ATOM 4877 O O . MET B 1 299 ? 30.411 18.826 40.314 1.00 81.45 279 MET B O 1
ATOM 4882 N N . ILE B 1 300 ? 28.506 18.563 41.466 1.00 78.28 280 ILE B N 1
ATOM 4883 C CA . ILE B 1 300 ? 29.132 18.901 42.730 1.00 79.21 280 ILE B CA 1
ATOM 4884 C C . ILE B 1 300 ? 29.587 17.586 43.318 1.00 80.69 280 ILE B C 1
ATOM 4885 O O . ILE B 1 300 ? 28.770 16.760 43.694 1.00 80.43 280 ILE B O 1
ATOM 4890 N N . VAL B 1 301 ? 30.890 17.366 43.381 1.00 77.07 281 VAL B N 1
ATOM 4891 C CA . VAL B 1 301 ? 31.374 16.077 43.854 1.00 80.24 281 VAL B CA 1
ATOM 4892 C C . VAL B 1 301 ? 31.942 16.147 45.267 1.00 79.41 281 VAL B C 1
ATOM 4893 O O . VAL B 1 301 ? 32.796 16.982 45.566 1.00 75.22 281 VAL B O 1
ATOM 4897 N N . LEU B 1 302 ? 31.435 15.296 46.152 1.00 79.75 282 LEU B N 1
ATOM 4898 C CA . LEU B 1 302 ? 31.934 15.258 47.518 1.00 76.61 282 LEU B CA 1
ATOM 4899 C C . LEU B 1 302 ? 33.148 14.364 47.598 1.00 76.60 282 LEU B C 1
ATOM 4900 O O . LEU B 1 302 ? 33.180 13.302 46.983 1.00 68.41 282 LEU B O 1
ATOM 4905 N N . ALA B 1 303 ? 34.143 14.776 48.372 1.00 77.69 283 ALA B N 1
ATOM 4906 C CA . ALA B 1 303 ? 35.339 13.965 48.541 1.00 79.14 283 ALA B CA 1
ATOM 4907 C C . ALA B 1 303 ? 35.017 12.700 49.313 1.00 78.90 283 ALA B C 1
ATOM 4908 O O . ALA B 1 303 ? 35.517 11.626 48.988 1.00 80.74 283 ALA B O 1
ATOM 4910 N N . LYS B 1 304 ? 34.180 12.822 50.335 1.00 80.35 284 LYS B N 1
ATOM 4911 C CA . LYS B 1 304 ? 33.793 11.664 51.127 1.00 82.64 284 LYS B CA 1
ATOM 4912 C C . LYS B 1 304 ? 32.305 11.711 51.410 1.00 84.42 284 LYS B C 1
ATOM 4913 O O . LYS B 1 304 ? 31.676 12.759 51.276 1.00 86.49 284 LYS B O 1
ATOM 4919 N N . PHE B 1 305 ? 31.723 10.578 51.777 1.00 86.11 285 PHE B N 1
ATOM 4920 C CA . PHE B 1 305 ? 30.320 10.596 52.148 1.00 93.56 285 PHE B CA 1
ATOM 4921 C C . PHE B 1 305 ? 30.188 10.923 53.618 1.00 97.79 285 PHE B C 1
ATOM 4922 O O . PHE B 1 305 ? 30.608 10.147 54.476 1.00 97.73 285 PHE B O 1
ATOM 4930 N N . ASP B 1 306 ? 29.626 12.082 53.920 1.00 100.47 286 ASP B N 1
ATOM 4931 C CA . ASP B 1 306 ? 29.375 12.427 55.306 1.00 101.24 286 ASP B CA 1
ATOM 4932 C C . ASP B 1 306 ? 27.929 12.840 55.315 1.00 100.95 286 ASP B C 1
ATOM 4933 O O . ASP B 1 306 ? 27.585 13.830 54.687 1.00 100.80 286 ASP B O 1
ATOM 4938 N N . PRO B 1 307 ? 27.025 12.088 56.043 1.00 100.29 287 PRO B N 1
ATOM 4939 C CA . PRO B 1 307 ? 25.607 12.481 55.915 1.00 100.66 287 PRO B CA 1
ATOM 4940 C C . PRO B 1 307 ? 25.284 13.953 56.118 1.00 100.58 287 PRO B C 1
ATOM 4941 O O . PRO B 1 307 ? 24.545 14.520 55.319 1.00 101.16 287 PRO B O 1
ATOM 4945 N N . ALA B 1 308 ? 25.819 14.557 57.169 1.00 101.21 288 ALA B N 1
ATOM 4946 C CA . ALA B 1 308 ? 25.544 15.959 57.446 1.00 103.85 288 ALA B CA 1
ATOM 4947 C C . ALA B 1 308 ? 25.910 16.822 56.255 1.00 105.05 288 ALA B C 1
ATOM 4948 O O . ALA B 1 308 ? 25.124 17.665 55.831 1.00 105.69 288 ALA B O 1
ATOM 4950 N N . GLU B 1 309 ? 27.100 16.608 55.707 1.00 103.58 289 GLU B N 1
ATOM 4951 C CA . GLU B 1 309 ? 27.534 17.377 54.551 1.00 103.56 289 GLU B CA 1
ATOM 4952 C C . GLU B 1 309 ? 26.590 17.210 53.378 1.00 97.13 289 GLU B C 1
ATOM 4953 O O . GLU B 1 309 ? 26.190 18.188 52.778 1.00 100.72 289 GLU B O 1
ATOM 4959 N N . VAL B 1 310 ? 26.231 15.975 53.054 1.00 96.08 290 VAL B N 1
ATOM 4960 C CA . VAL B 1 310 ? 25.306 15.724 51.956 1.00 100.38 290 VAL B CA 1
ATOM 4961 C C . VAL B 1 310 ? 24.021 16.522 52.126 1.00 99.90 290 VAL B C 1
ATOM 4962 O O . VAL B 1 310 ? 23.622 17.251 51.222 1.00 94.71 290 VAL B O 1
ATOM 4966 N N . LEU B 1 311 ? 23.392 16.414 53.292 1.00 102.33 291 LEU B N 1
ATOM 4967 C CA . LEU B 1 311 ? 22.158 17.149 53.556 1.00 100.47 291 LEU B CA 1
ATOM 4968 C C . LEU B 1 311 ? 22.368 18.636 53.337 1.00 100.67 291 LEU B C 1
ATOM 4969 O O . LEU B 1 311 ? 21.555 19.293 52.683 1.00 98.22 291 LEU B O 1
ATOM 4974 N N . ARG B 1 312 ? 23.460 19.170 53.872 1.00 100.15 292 ARG B N 1
ATOM 4975 C CA . ARG B 1 312 ? 23.773 20.582 53.695 1.00 103.39 292 ARG B CA 1
ATOM 4976 C C . ARG B 1 312 ? 23.848 20.967 52.224 1.00 100.56 292 ARG B C 1
ATOM 4977 O O . ARG B 1 312 ? 23.228 21.935 51.814 1.00 100.09 292 ARG B O 1
ATOM 4985 N N . ILE B 1 313 ? 24.602 20.214 51.430 1.00 101.34 293 ILE B N 1
ATOM 4986 C CA . ILE B 1 313 ? 24.743 20.523 50.010 1.00 96.92 293 ILE B CA 1
ATOM 4987 C C . ILE B 1 313 ? 23.395 20.520 49.291 1.00 96.72 293 ILE B C 1
ATOM 4988 O O . ILE B 1 313 ? 23.106 21.425 48.518 1.00 98.22 293 ILE B O 1
ATOM 4993 N N . ILE B 1 314 ? 22.554 19.524 49.560 1.00 94.97 294 ILE B N 1
ATOM 4994 C CA . ILE B 1 314 ? 21.228 19.483 48.944 1.00 92.39 294 ILE B CA 1
ATOM 4995 C C . ILE B 1 314 ? 20.487 20.797 49.160 1.00 97.73 294 ILE B C 1
ATOM 4996 O O . ILE B 1 314 ? 19.925 21.361 48.223 1.00 98.01 294 ILE B O 1
ATOM 5001 N N . GLU B 1 315 ? 20.548 21.329 50.374 1.00 99.00 295 GLU B N 1
ATOM 5002 C CA . GLU B 1 315 ? 19.903 22.606 50.665 1.00 98.46 295 GLU B CA 1
ATOM 5003 C C . GLU B 1 315 ? 20.660 23.775 50.061 1.00 101.83 295 GLU B C 1
ATOM 5004 O O . GLU B 1 315 ? 20.118 24.504 49.231 1.00 101.86 295 GLU B O 1
ATOM 5010 N N . GLU B 1 316 ? 21.913 23.954 50.461 1.00 101.89 296 GLU B N 1
ATOM 5011 C CA . GLU B 1 316 ? 22.706 25.089 49.992 1.00 98.55 296 GLU B CA 1
ATOM 5012 C C . GLU B 1 316 ? 22.865 25.185 48.490 1.00 102.65 296 GLU B C 1
ATOM 5013 O O . GLU B 1 316 ? 22.542 26.210 47.895 1.00 101.18 296 GLU B O 1
ATOM 5019 N N . GLN B 1 317 ? 23.373 24.130 47.867 1.00 102.45 297 GLN B N 1
ATOM 5020 C CA . GLN B 1 317 ? 23.626 24.172 46.432 1.00 97.83 297 GLN B CA 1
ATOM 5021 C C . GLN B 1 317 ? 22.476 23.645 45.603 1.00 96.12 297 GLN B C 1
ATOM 5022 O O . GLN B 1 317 ? 22.699 23.219 44.476 1.00 96.63 297 GLN B O 1
ATOM 5028 N N . ARG B 1 318 ? 21.263 23.659 46.151 1.00 94.49 298 ARG B N 1
ATOM 5029 C CA . ARG B 1 318 ? 20.071 23.225 45.415 1.00 96.54 298 ARG B CA 1
ATOM 5030 C C . ARG B 1 318 ? 20.274 21.992 44.554 1.00 93.23 298 ARG B C 1
ATOM 5031 O O . ARG B 1 318 ? 19.964 22.007 43.368 1.00 85.41 298 ARG B O 1
ATOM 5039 N N . ILE B 1 319 ? 20.770 20.918 45.152 1.00 86.73 299 ILE B N 1
ATOM 5040 C CA . ILE B 1 319 ? 21.049 19.706 44.398 1.00 83.67 299 ILE B CA 1
ATOM 5041 C C . ILE B 1 319 ? 19.765 19.091 43.865 1.00 83.47 299 ILE B C 1
ATOM 5042 O O . ILE B 1 319 ? 18.840 18.855 44.626 1.00 84.24 299 ILE B O 1
ATOM 5047 N N . THR B 1 320 ? 19.701 18.850 42.557 1.00 77.52 300 THR B N 1
ATOM 5048 C CA . THR B 1 320 ? 18.504 18.273 41.956 1.00 72.74 300 THR B CA 1
ATOM 5049 C C . THR B 1 320 ? 18.644 16.792 41.645 1.00 71.44 300 THR B C 1
ATOM 5050 O O . THR B 1 320 ? 17.655 16.118 41.393 1.00 77.23 300 THR B O 1
ATOM 5054 N N . ALA B 1 321 ? 19.867 16.283 41.644 1.00 75.56 301 ALA B N 1
ATOM 5055 C CA . ALA B 1 321 ? 20.078 14.882 41.308 1.00 72.64 301 ALA B CA 1
ATOM 5056 C C . ALA B 1 321 ? 21.229 14.278 42.092 1.00 75.01 301 ALA B C 1
ATOM 5057 O O . ALA B 1 321 ? 22.229 14.935 42.303 1.00 71.55 301 ALA B O 1
ATOM 5059 N N . THR B 1 322 ? 21.091 13.032 42.543 1.00 72.73 302 THR B N 1
ATOM 5060 C CA . THR B 1 322 ? 22.128 12.398 43.367 1.00 70.74 302 THR B CA 1
ATOM 5061 C C . THR B 1 322 ? 22.129 10.899 43.208 1.00 73.20 302 THR B C 1
ATOM 5062 O O . THR B 1 322 ? 21.075 10.278 43.248 1.00 76.19 302 THR B O 1
ATOM 5066 N N . MET B 1 323 ? 23.294 10.294 43.014 1.00 75.13 303 MET B N 1
ATOM 5067 C CA . MET B 1 323 ? 23.331 8.842 43.002 1.00 75.37 303 MET B CA 1
ATOM 5068 C C . MET B 1 323 ? 23.587 8.403 44.426 1.00 74.00 303 MET B C 1
ATOM 5069 O O . MET B 1 323 ? 24.631 8.713 44.996 1.00 72.45 303 MET B O 1
ATOM 5074 N N . LEU B 1 324 ? 22.637 7.686 45.007 1.00 77.94 304 LEU B N 1
ATOM 5075 C CA . LEU B 1 324 ? 22.769 7.255 46.386 1.00 85.08 304 LEU B CA 1
ATOM 5076 C C . LEU B 1 324 ? 22.688 5.752 46.456 1.00 75.86 304 LEU B C 1
ATOM 5077 O O . LEU B 1 324 ? 21.630 5.185 46.223 1.00 77.65 304 LEU B O 1
ATOM 5082 N N . VAL B 1 325 ? 23.787 5.090 46.794 1.00 77.11 305 VAL B N 1
ATOM 5083 C CA . VAL B 1 325 ? 23.728 3.645 46.973 1.00 83.39 305 VAL B CA 1
ATOM 5084 C C . VAL B 1 325 ? 22.912 3.355 48.233 1.00 78.30 305 VAL B C 1
ATOM 5085 O O . VAL B 1 325 ? 22.839 4.202 49.124 1.00 77.93 305 VAL B O 1
ATOM 5089 N N . PRO B 1 326 ? 22.244 2.189 48.289 1.00 78.25 306 PRO B N 1
ATOM 5090 C CA . PRO B 1 326 ? 21.436 1.818 49.453 1.00 84.69 306 PRO B CA 1
ATOM 5091 C C . PRO B 1 326 ? 21.952 2.319 50.798 1.00 86.77 306 PRO B C 1
ATOM 5092 O O . PRO B 1 326 ? 21.257 3.088 51.446 1.00 82.63 306 PRO B O 1
ATOM 5096 N N . SER B 1 327 ? 23.145 1.905 51.204 1.00 84.37 307 SER B N 1
ATOM 5097 C CA . SER B 1 327 ? 23.707 2.316 52.489 1.00 84.76 307 SER B CA 1
ATOM 5098 C C . SER B 1 327 ? 23.663 3.817 52.742 1.00 82.08 307 SER B C 1
ATOM 5099 O O . SER B 1 327 ? 23.249 4.255 53.812 1.00 86.49 307 SER B O 1
ATOM 5102 N N . MET B 1 328 ? 24.092 4.607 51.765 1.00 84.48 308 MET B N 1
ATOM 5103 C CA . MET B 1 328 ? 24.101 6.058 51.919 1.00 89.38 308 MET B CA 1
ATOM 5104 C C . MET B 1 328 ? 22.704 6.612 52.131 1.00 85.56 308 MET B C 1
ATOM 5105 O O . MET B 1 328 ? 22.505 7.500 52.955 1.00 78.68 308 MET B O 1
ATOM 5110 N N . LEU B 1 329 ? 21.732 6.087 51.396 1.00 87.22 309 LEU B N 1
ATOM 5111 C CA . LEU B 1 329 ? 20.353 6.530 51.547 1.00 88.72 309 LEU B CA 1
ATOM 5112 C C . LEU B 1 329 ? 19.849 6.248 52.950 1.00 88.14 309 LEU B C 1
ATOM 5113 O O . LEU B 1 329 ? 19.191 7.088 53.557 1.00 84.51 309 LEU B O 1
ATOM 5118 N N . TYR B 1 330 ? 20.177 5.076 53.479 1.00 87.01 310 TYR B N 1
ATOM 5119 C CA . TYR B 1 330 ? 19.699 4.704 54.803 1.00 87.14 310 TYR B CA 1
ATOM 5120 C C . TYR B 1 330 ? 20.276 5.657 55.830 1.00 87.24 310 TYR B C 1
ATOM 5121 O O . TYR B 1 330 ? 19.578 6.095 56.736 1.00 86.18 310 TYR B O 1
ATOM 5130 N N . ALA B 1 331 ? 21.553 5.990 55.686 1.00 83.46 311 ALA B N 1
ATOM 5131 C CA . ALA B 1 331 ? 22.195 6.906 56.618 1.00 80.90 311 ALA B CA 1
ATOM 5132 C C . ALA B 1 331 ? 21.563 8.283 56.562 1.00 88.64 311 ALA B C 1
ATOM 5133 O O . ALA B 1 331 ? 21.401 8.936 57.590 1.00 87.74 311 ALA B O 1
ATOM 5135 N N . LEU B 1 332 ? 21.205 8.731 55.364 1.00 94.19 312 LEU B N 1
ATOM 5136 C CA . LEU B 1 332 ? 20.558 10.028 55.215 1.00 91.98 312 LEU B CA 1
ATOM 5137 C C . LEU B 1 332 ? 19.213 10.013 55.914 1.00 89.14 312 LEU B C 1
ATOM 5138 O O . LEU B 1 332 ? 18.859 10.970 56.596 1.00 88.63 312 LEU B O 1
ATOM 5143 N N . LEU B 1 333 ? 18.461 8.929 55.747 1.00 90.81 313 LEU B N 1
ATOM 5144 C CA . LEU B 1 333 ? 17.161 8.804 56.395 1.00 95.06 313 LEU B CA 1
ATOM 5145 C C . LEU B 1 333 ? 17.297 8.946 57.897 1.00 93.72 313 LEU B C 1
ATOM 5146 O O . LEU B 1 333 ? 16.569 9.716 58.521 1.00 91.51 313 LEU B O 1
ATOM 5151 N N . ASP B 1 334 ? 18.234 8.207 58.483 1.00 95.23 314 ASP B N 1
ATOM 5152 C CA . ASP B 1 334 ? 18.418 8.235 59.934 1.00 91.37 314 ASP B CA 1
ATOM 5153 C C . ASP B 1 334 ? 19.374 9.330 60.357 1.00 94.99 314 ASP B C 1
ATOM 5154 O O . ASP B 1 334 ? 20.388 9.059 60.995 1.00 100.15 314 ASP B O 1
ATOM 5159 N N . HIS B 1 335 ? 19.058 10.567 60.006 1.00 94.50 315 HIS B N 1
ATOM 5160 C CA . HIS B 1 335 ? 19.903 11.677 60.408 1.00 99.72 315 HIS B CA 1
ATOM 5161 C C . HIS B 1 335 ? 19.074 12.843 60.904 1.00 100.98 315 HIS B C 1
ATOM 5162 O O . HIS B 1 335 ? 18.060 13.174 60.311 1.00 100.21 315 HIS B O 1
ATOM 5169 N N . PRO B 1 336 ? 19.503 13.477 62.004 1.00 104.88 316 PRO B N 1
ATOM 5170 C CA . PRO B 1 336 ? 18.795 14.660 62.504 1.00 105.66 316 PRO B CA 1
ATOM 5171 C C . PRO B 1 336 ? 18.698 15.779 61.478 1.00 106.15 316 PRO B C 1
ATOM 5172 O O . PRO B 1 336 ? 17.706 16.504 61.462 1.00 105.22 316 PRO B O 1
ATOM 5176 N N . ASP B 1 337 ? 19.704 15.915 60.621 1.00 106.61 317 ASP B N 1
ATOM 5177 C CA . ASP B 1 337 ? 19.709 16.984 59.637 1.00 104.45 317 ASP B CA 1
ATOM 5178 C C . ASP B 1 337 ? 18.798 16.726 58.448 1.00 97.04 317 ASP B C 1
ATOM 5179 O O . ASP B 1 337 ? 18.592 17.613 57.630 1.00 99.73 317 ASP B O 1
ATOM 5184 N N . SER B 1 338 ? 18.244 15.525 58.342 1.00 95.08 318 SER B N 1
ATOM 5185 C CA . SER B 1 338 ? 17.297 15.255 57.270 1.00 95.80 318 SER B CA 1
ATOM 5186 C C . SER B 1 338 ? 16.028 16.031 57.544 1.00 98.46 318 SER B C 1
ATOM 5187 O O . SER B 1 338 ? 15.359 16.485 56.619 1.00 103.68 318 SER B O 1
ATOM 5190 N N . HIS B 1 339 ? 15.696 16.198 58.817 1.00 100.27 319 HIS B N 1
ATOM 5191 C CA . HIS B 1 339 ? 14.522 16.970 59.183 1.00 100.55 319 HIS B CA 1
ATOM 5192 C C . HIS B 1 339 ? 14.857 18.450 59.150 1.00 102.18 319 HIS B C 1
ATOM 5193 O O . HIS B 1 339 ? 14.011 19.273 58.808 1.00 104.18 319 HIS B O 1
ATOM 5200 N N . THR B 1 340 ? 16.090 18.793 59.499 1.00 103.04 320 THR B N 1
ATOM 5201 C CA . THR B 1 340 ? 16.496 20.194 59.541 1.00 105.39 320 THR B CA 1
ATOM 5202 C C . THR B 1 340 ? 16.635 20.821 58.164 1.00 105.19 320 THR B C 1
ATOM 5203 O O . THR B 1 340 ? 15.992 21.829 57.870 1.00 102.00 320 THR B O 1
ATOM 5207 N N . ARG B 1 341 ? 17.464 20.233 57.311 1.00 103.39 321 ARG B N 1
ATOM 5208 C CA . ARG B 1 341 ? 17.721 20.824 55.998 1.00 103.98 321 ARG B CA 1
ATOM 5209 C C . ARG B 1 341 ? 16.601 20.648 54.994 1.00 103.97 321 ARG B C 1
ATOM 5210 O O . ARG B 1 341 ? 15.767 19.752 55.127 1.00 103.00 321 ARG B O 1
ATOM 5218 N N . ASP B 1 342 ? 16.586 21.502 53.977 1.00 107.26 322 ASP B N 1
ATOM 5219 C CA . ASP B 1 342 ? 15.577 21.396 52.933 1.00 107.78 322 ASP B CA 1
ATOM 5220 C C . ASP B 1 342 ? 16.039 20.413 51.873 1.00 100.68 322 ASP B C 1
ATOM 5221 O O . ASP B 1 342 ? 17.165 20.495 51.388 1.00 100.03 322 ASP B O 1
ATOM 5226 N N . LEU B 1 343 ? 15.172 19.478 51.510 1.00 100.79 323 LEU B N 1
ATOM 5227 C CA . LEU B 1 343 ? 15.526 18.487 50.505 1.00 99.73 323 LEU B CA 1
ATOM 5228 C C . LEU B 1 343 ? 14.556 18.555 49.340 1.00 93.54 323 LEU B C 1
ATOM 5229 O O . LEU B 1 343 ? 14.442 17.609 48.565 1.00 92.18 323 LEU B O 1
ATOM 5234 N N . SER B 1 344 ? 13.848 19.671 49.217 1.00 94.62 324 SER B N 1
ATOM 5235 C CA . SER B 1 344 ? 12.858 19.804 48.155 1.00 95.58 324 SER B CA 1
ATOM 5236 C C . SER B 1 344 ? 13.504 19.915 46.781 1.00 93.68 324 SER B C 1
ATOM 5237 O O . SER B 1 344 ? 12.952 19.417 45.799 1.00 92.72 324 SER B O 1
ATOM 5240 N N . SER B 1 345 ? 14.674 20.543 46.715 1.00 91.35 325 SER B N 1
ATOM 5241 C CA . SER B 1 345 ? 15.374 20.705 45.445 1.00 87.33 325 SER B CA 1
ATOM 5242 C C . SER B 1 345 ? 15.607 19.363 44.782 1.00 89.76 325 SER B C 1
ATOM 5243 O O . SER B 1 345 ? 15.615 19.270 43.559 1.00 87.94 325 SER B O 1
ATOM 5246 N N . LEU B 1 346 ? 15.788 18.322 45.586 1.00 85.71 326 LEU B N 1
ATOM 5247 C CA . LEU B 1 346 ? 16.041 16.992 45.047 1.00 87.05 326 LEU B CA 1
ATOM 5248 C C . LEU B 1 346 ? 14.900 16.503 44.175 1.00 89.17 326 LEU B C 1
ATOM 5249 O O . LEU B 1 346 ? 13.763 16.400 44.631 1.00 90.72 326 LEU B O 1
ATOM 5254 N N . GLU B 1 347 ? 15.201 16.196 42.918 1.00 84.55 327 GLU B N 1
ATOM 5255 C CA . GLU B 1 347 ? 14.174 15.732 41.996 1.00 78.53 327 GLU B CA 1
ATOM 5256 C C . GLU B 1 347 ? 14.346 14.265 41.655 1.00 77.33 327 GLU B C 1
ATOM 5257 O O . GLU B 1 347 ? 13.387 13.503 41.695 1.00 82.71 327 GLU B O 1
ATOM 5263 N N . THR B 1 348 ? 15.561 13.867 41.296 1.00 74.82 328 THR B N 1
ATOM 5264 C CA . THR B 1 348 ? 15.790 12.481 40.902 1.00 83.49 328 THR B CA 1
ATOM 5265 C C . THR B 1 348 ? 16.945 11.812 41.622 1.00 85.88 328 THR B C 1
ATOM 5266 O O . THR B 1 348 ? 18.107 12.087 41.335 1.00 81.74 328 THR B O 1
ATOM 5270 N N . VAL B 1 349 ? 16.637 10.916 42.555 1.00 80.57 329 VAL B N 1
ATOM 5271 C CA . VAL B 1 349 ? 17.687 10.164 43.234 1.00 74.63 329 VAL B CA 1
ATOM 5272 C C . VAL B 1 349 ? 17.901 8.867 42.485 1.00 76.46 329 VAL B C 1
ATOM 5273 O O . VAL B 1 349 ? 17.021 8.013 42.447 1.00 79.53 329 VAL B O 1
ATOM 5277 N N . TYR B 1 350 ? 19.076 8.684 41.897 1.00 74.31 330 TYR B N 1
ATOM 5278 C CA . TYR B 1 350 ? 19.372 7.415 41.242 1.00 73.85 330 TYR B CA 1
ATOM 5279 C C . TYR B 1 350 ? 19.910 6.435 42.268 1.00 73.57 330 TYR B C 1
ATOM 5280 O O . TYR B 1 350 ? 20.754 6.787 43.076 1.00 73.25 330 TYR B O 1
ATOM 5289 N N . TYR B 1 351 ? 19.406 5.211 42.255 1.00 74.54 331 TYR B N 1
ATOM 5290 C CA . TYR B 1 351 ? 19.885 4.195 43.181 1.00 80.01 331 TYR B CA 1
ATOM 5291 C C . TYR B 1 351 ? 19.820 2.850 42.492 1.00 77.63 331 TYR B C 1
ATOM 5292 O O . TYR B 1 351 ? 19.175 2.716 41.464 1.00 79.99 331 TYR B O 1
ATOM 5301 N N . GLY B 1 352 ? 20.474 1.844 43.051 1.00 83.50 332 GLY B N 1
ATOM 5302 C CA . GLY B 1 352 ? 20.377 0.515 42.479 1.00 84.77 332 GLY B CA 1
ATOM 5303 C C . GLY B 1 352 ? 21.725 -0.093 42.190 1.00 93.50 332 GLY B C 1
ATOM 5304 O O . GLY B 1 352 ? 21.846 -0.968 41.336 1.00 105.39 332 GLY B O 1
ATOM 5305 N N . ALA B 1 353 ? 22.747 0.365 42.900 1.00 93.86 333 ALA B N 1
ATOM 5306 C CA . ALA B 1 353 ? 24.081 -0.183 42.711 1.00 107.48 333 ALA B CA 1
ATOM 5307 C C . ALA B 1 353 ? 24.125 -1.625 43.186 1.00 109.00 333 ALA B C 1
ATOM 5308 O O . ALA B 1 353 ? 24.527 -2.517 42.439 1.00 108.59 333 ALA B O 1
ATOM 5310 N N . SER B 1 354 ? 23.711 -1.859 44.426 1.00 106.48 334 SER B N 1
ATOM 5311 C CA . SER B 1 354 ? 23.698 -3.212 44.967 1.00 107.71 334 SER B CA 1
ATOM 5312 C C . SER B 1 354 ? 22.391 -3.479 45.683 1.00 108.52 334 SER B C 1
ATOM 5313 O O . SER B 1 354 ? 22.309 -3.256 46.892 1.00 101.00 334 SER B O 1
ATOM 5316 N N . ALA B 1 355 ? 21.374 -3.936 44.951 1.00 103.98 335 ALA B N 1
ATOM 5317 C CA . ALA B 1 355 ? 20.050 -4.226 45.528 1.00 102.45 335 ALA B CA 1
ATOM 5318 C C . ALA B 1 355 ? 19.408 -3.066 46.282 1.00 99.27 335 ALA B C 1
ATOM 5319 O O . ALA B 1 355 ? 19.746 -1.911 46.014 1.00 100.19 335 ALA B O 1
ATOM 5321 N N . ILE B 1 356 ? 18.473 -3.366 47.186 1.00 91.56 336 ILE B N 1
ATOM 5322 C CA . ILE B 1 356 ? 17.780 -2.338 47.976 1.00 91.15 336 ILE B CA 1
ATOM 5323 C C . ILE B 1 356 ? 16.890 -3.038 48.995 1.00 90.33 336 ILE B C 1
ATOM 5324 O O . ILE B 1 356 ? 16.555 -4.211 48.821 1.00 80.92 336 ILE B O 1
ATOM 5329 N N . ASN B 1 357 ? 16.541 -2.361 50.083 1.00 95.53 337 ASN B N 1
ATOM 5330 C CA . ASN B 1 357 ? 15.611 -2.934 51.044 1.00 97.51 337 ASN B CA 1
ATOM 5331 C C . ASN B 1 357 ? 14.289 -2.224 50.844 1.00 94.71 337 ASN B C 1
ATOM 5332 O O . ASN B 1 357 ? 14.204 -1.015 51.040 1.00 100.48 337 ASN B O 1
ATOM 5337 N N . PRO B 1 358 ? 13.246 -2.968 50.446 1.00 99.52 338 PRO B N 1
ATOM 5338 C CA . PRO B 1 358 ? 11.933 -2.365 50.189 1.00 97.41 338 PRO B CA 1
ATOM 5339 C C . PRO B 1 358 ? 11.327 -1.658 51.392 1.00 96.91 338 PRO B C 1
ATOM 5340 O O . PRO B 1 358 ? 10.542 -0.735 51.208 1.00 97.84 338 PRO B O 1
ATOM 5344 N N . VAL B 1 359 ? 11.701 -2.072 52.596 1.00 92.20 339 VAL B N 1
ATOM 5345 C CA . VAL B 1 359 ? 11.188 -1.440 53.805 1.00 88.95 339 VAL B CA 1
ATOM 5346 C C . VAL B 1 359 ? 11.682 -0.010 53.886 1.00 91.59 339 VAL B C 1
ATOM 5347 O O . VAL B 1 359 ? 10.910 0.918 54.128 1.00 95.30 339 VAL B O 1
ATOM 5351 N N . ARG B 1 360 ? 12.974 0.176 53.661 1.00 96.69 340 ARG B N 1
ATOM 5352 C CA . ARG B 1 360 ? 13.541 1.513 53.729 1.00 100.69 340 ARG B CA 1
ATOM 5353 C C . ARG B 1 360 ? 13.141 2.322 52.520 1.00 96.71 340 ARG B C 1
ATOM 5354 O O . ARG B 1 360 ? 13.070 3.540 52.592 1.00 96.77 340 ARG B O 1
ATOM 5362 N N . LEU B 1 361 ? 12.875 1.654 51.407 1.00 95.17 341 LEU B N 1
ATOM 5363 C CA . LEU B 1 361 ? 12.402 2.355 50.227 1.00 101.30 341 LEU B CA 1
ATOM 5364 C C . LEU B 1 361 ? 11.064 2.971 50.556 1.00 101.46 341 LEU B C 1
ATOM 5365 O O . LEU B 1 361 ? 10.827 4.134 50.259 1.00 96.74 341 LEU B O 1
ATOM 5370 N N . ALA B 1 362 ? 10.187 2.190 51.176 1.00 100.16 342 ALA B N 1
ATOM 5371 C CA . ALA B 1 362 ? 8.871 2.689 51.545 1.00 96.81 342 ALA B CA 1
ATOM 5372 C C . ALA B 1 362 ? 8.986 3.886 52.453 1.00 97.67 342 ALA B C 1
ATOM 5373 O O . ALA B 1 362 ? 8.310 4.887 52.248 1.00 101.53 342 ALA B O 1
ATOM 5375 N N . GLU B 1 363 ? 9.850 3.795 53.456 1.00 98.83 343 GLU B N 1
ATOM 5376 C CA . GLU B 1 363 ? 9.980 4.883 54.411 1.00 101.77 343 GLU B CA 1
ATOM 5377 C C . GLU B 1 363 ? 10.584 6.131 53.771 1.00 103.46 343 GLU B C 1
ATOM 5378 O O . GLU B 1 363 ? 10.273 7.248 54.173 1.00 102.93 343 GLU B O 1
ATOM 5384 N N . ALA B 1 364 ? 11.410 5.947 52.745 1.00 102.88 344 ALA B N 1
ATOM 5385 C CA . ALA B 1 364 ? 12.016 7.079 52.063 1.00 102.40 344 ALA B CA 1
ATOM 5386 C C . ALA B 1 364 ? 10.990 7.758 51.185 1.00 99.80 344 ALA B C 1
ATOM 5387 O O . ALA B 1 364 ? 10.950 8.977 51.106 1.00 98.22 344 ALA B O 1
ATOM 5389 N N . ILE B 1 365 ? 10.149 6.973 50.526 1.00 95.40 345 ILE B N 1
ATOM 5390 C CA . ILE B 1 365 ? 9.096 7.546 49.701 1.00 97.21 345 ILE B CA 1
ATOM 5391 C C . ILE B 1 365 ? 8.104 8.265 50.604 1.00 103.63 345 ILE B C 1
ATOM 5392 O O . ILE B 1 365 ? 7.630 9.350 50.284 1.00 98.82 345 ILE B O 1
ATOM 5397 N N . ARG B 1 366 ? 7.824 7.690 51.765 1.00 101.67 346 ARG B N 1
ATOM 5398 C CA . ARG B 1 366 ? 6.923 8.336 52.705 1.00 98.72 346 ARG B CA 1
ATOM 5399 C C . ARG B 1 366 ? 7.470 9.695 53.117 1.00 102.21 346 ARG B C 1
ATOM 5400 O O . ARG B 1 366 ? 6.730 10.678 53.172 1.00 102.00 346 ARG B O 1
ATOM 5408 N N . ARG B 1 367 ? 8.771 9.774 53.361 1.00 102.12 347 ARG B N 1
ATOM 5409 C CA . ARG B 1 367 ? 9.349 11.023 53.839 1.00 102.62 347 ARG B CA 1
ATOM 5410 C C . ARG B 1 367 ? 9.676 12.050 52.774 1.00 100.81 347 ARG B C 1
ATOM 5411 O O . ARG B 1 367 ? 9.442 13.239 52.975 1.00 98.59 347 ARG B O 1
ATOM 5419 N N . PHE B 1 368 ? 10.218 11.617 51.644 1.00 103.31 348 PHE B N 1
ATOM 5420 C CA . PHE B 1 368 ? 10.667 12.580 50.637 1.00 105.61 348 PHE B CA 1
ATOM 5421 C C . PHE B 1 368 ? 9.878 12.579 49.334 1.00 99.75 348 PHE B C 1
ATOM 5422 O O . PHE B 1 368 ? 10.155 13.377 48.442 1.00 98.51 348 PHE B O 1
ATOM 5430 N N . GLY B 1 369 ? 8.900 11.693 49.215 1.00 99.47 349 GLY B N 1
ATOM 5431 C CA . GLY B 1 369 ? 8.113 11.618 47.999 1.00 89.63 349 GLY B CA 1
ATOM 5432 C C . GLY B 1 369 ? 8.676 10.574 47.067 1.00 96.16 349 GLY B C 1
ATOM 5433 O O . GLY B 1 369 ? 9.712 9.991 47.353 1.00 93.38 349 GLY B O 1
ATOM 5434 N N . PRO B 1 370 ? 7.997 10.325 45.941 1.00 99.89 350 PRO B N 1
ATOM 5435 C CA . PRO B 1 370 ? 8.520 9.378 44.950 1.00 94.17 350 PRO B CA 1
ATOM 5436 C C . PRO B 1 370 ? 9.548 10.047 44.057 1.00 90.76 350 PRO B C 1
ATOM 5437 O O . PRO B 1 370 ? 9.311 10.189 42.861 1.00 90.64 350 PRO B O 1
ATOM 5441 N N . ILE B 1 371 ? 10.680 10.449 44.624 1.00 90.09 351 ILE B N 1
ATOM 5442 C CA . ILE B 1 371 ? 11.709 11.135 43.862 1.00 87.11 351 ILE B CA 1
ATOM 5443 C C . ILE B 1 371 ? 12.843 10.177 43.595 1.00 87.45 351 ILE B C 1
ATOM 5444 O O . ILE B 1 371 ? 13.940 10.593 43.249 1.00 85.69 351 ILE B O 1
ATOM 5449 N N . PHE B 1 372 ? 12.590 8.884 43.743 1.00 81.83 352 PHE B N 1
ATOM 5450 C CA . PHE B 1 372 ? 13.659 7.898 43.602 1.00 81.16 352 PHE B CA 1
ATOM 5451 C C . PHE B 1 372 ? 13.556 7.158 42.288 1.00 76.56 352 PHE B C 1
ATOM 5452 O O . PHE B 1 372 ? 12.481 7.070 41.733 1.00 83.71 352 PHE B O 1
ATOM 5460 N N . ALA B 1 373 ? 14.669 6.633 41.789 1.00 74.26 353 ALA B N 1
ATOM 5461 C CA . ALA B 1 373 ? 14.672 5.938 40.505 1.00 81.97 353 ALA B CA 1
ATOM 5462 C C . ALA B 1 373 ? 15.685 4.808 40.500 1.00 72.06 353 ALA B C 1
ATOM 5463 O O . ALA B 1 373 ? 16.872 5.040 40.702 1.00 71.98 353 ALA B O 1
ATOM 5465 N N . GLN B 1 374 ? 15.231 3.585 40.256 1.00 75.71 354 GLN B N 1
ATOM 5466 C CA . GLN B 1 374 ? 16.134 2.438 40.320 1.00 81.63 354 GLN B CA 1
ATOM 5467 C C . GLN B 1 374 ? 16.712 2.021 38.990 1.00 75.22 354 GLN B C 1
ATOM 5468 O O . GLN B 1 374 ? 15.983 1.857 38.032 1.00 74.35 354 GLN B O 1
ATOM 5474 N N . TYR B 1 375 ? 18.023 1.842 38.922 1.00 72.61 355 TYR B N 1
ATOM 5475 C CA . TYR B 1 375 ? 18.621 1.329 37.699 1.00 72.83 355 TYR B CA 1
ATOM 5476 C C . TYR B 1 375 ? 19.240 -0.022 38.004 1.00 73.81 355 TYR B C 1
ATOM 5477 O O . TYR B 1 375 ? 19.616 -0.288 39.142 1.00 68.70 355 TYR B O 1
ATOM 5486 N N . TYR B 1 376 ? 19.368 -0.878 36.993 1.00 75.86 356 TYR B N 1
ATOM 5487 C CA . TYR B 1 376 ? 20.003 -2.184 37.181 1.00 78.01 356 TYR B CA 1
ATOM 5488 C C . TYR B 1 376 ? 20.848 -2.534 35.971 1.00 75.85 356 TYR B C 1
ATOM 5489 O O . TYR B 1 376 ? 20.431 -2.309 34.844 1.00 77.53 356 TYR B O 1
ATOM 5498 N N . GLY B 1 377 ? 22.040 -3.071 36.203 1.00 80.62 357 GLY B N 1
ATOM 5499 C CA . GLY B 1 377 ? 22.900 -3.484 35.111 1.00 82.91 357 GLY B CA 1
ATOM 5500 C C . GLY B 1 377 ? 24.169 -4.102 35.652 1.00 89.41 357 GLY B C 1
ATOM 5501 O O . GLY B 1 377 ? 24.712 -3.629 36.647 1.00 89.02 357 GLY B O 1
ATOM 5502 N N . GLN B 1 378 ? 24.653 -5.154 35.004 1.00 89.60 358 GLN B N 1
ATOM 5503 C CA . GLN B 1 378 ? 25.858 -5.835 35.468 1.00 94.76 358 GLN B CA 1
ATOM 5504 C C . GLN B 1 378 ? 27.089 -5.278 34.777 1.00 95.83 358 GLN B C 1
ATOM 5505 O O . GLN B 1 378 ? 26.975 -4.452 33.903 1.00 90.28 358 GLN B O 1
ATOM 5511 N N . SER B 1 379 ? 28.275 -5.747 35.142 1.00 94.32 359 SER B N 1
ATOM 5512 C CA . SER B 1 379 ? 29.486 -5.294 34.462 1.00 91.59 359 SER B CA 1
ATOM 5513 C C . SER B 1 379 ? 29.423 -5.610 32.978 1.00 88.92 359 SER B C 1
ATOM 5514 O O . SER B 1 379 ? 29.896 -4.833 32.152 1.00 86.12 359 SER B O 1
ATOM 5517 N N . GLU B 1 380 ? 28.822 -6.742 32.634 1.00 90.24 360 GLU B N 1
ATOM 5518 C CA . GLU B 1 380 ? 28.708 -7.141 31.241 1.00 91.51 360 GLU B CA 1
ATOM 5519 C C . GLU B 1 380 ? 27.730 -6.273 30.463 1.00 91.65 360 GLU B C 1
ATOM 5520 O O . GLU B 1 380 ? 27.889 -6.097 29.264 1.00 83.86 360 GLU B O 1
ATOM 5526 N N . ALA B 1 381 ? 26.711 -5.739 31.126 1.00 92.37 361 ALA B N 1
ATOM 5527 C CA . ALA B 1 381 ? 25.794 -4.817 30.459 1.00 84.98 361 ALA B CA 1
ATOM 5528 C C . ALA B 1 381 ? 25.724 -3.562 31.295 1.00 88.06 361 ALA B C 1
ATOM 5529 O O . ALA B 1 381 ? 24.705 -3.326 31.941 1.00 91.08 361 ALA B O 1
ATOM 5531 N N . PRO B 1 382 ? 26.785 -2.739 31.277 1.00 84.16 362 PRO B N 1
ATOM 5532 C CA . PRO B 1 382 ? 26.880 -1.539 32.114 1.00 81.47 362 PRO B CA 1
ATOM 5533 C C . PRO B 1 382 ? 25.869 -1.252 33.233 1.00 82.86 362 PRO B C 1
ATOM 5534 O O . PRO B 1 382 ? 26.057 -1.782 34.323 1.00 85.93 362 PRO B O 1
ATOM 5538 N N . MET B 1 383 ? 24.864 -0.412 33.011 1.00 82.08 363 MET B N 1
ATOM 5539 C CA . MET B 1 383 ? 23.954 -0.042 34.102 1.00 80.56 363 MET B CA 1
ATOM 5540 C C . MET B 1 383 ? 22.551 0.194 33.606 1.00 73.76 363 MET B C 1
ATOM 5541 O O . MET B 1 383 ? 21.735 0.770 34.327 1.00 74.15 363 MET B O 1
ATOM 5546 N N . VAL B 1 384 ? 22.244 -0.256 32.398 1.00 77.47 364 VAL B N 1
ATOM 5547 C CA . VAL B 1 384 ? 20.945 0.065 31.798 1.00 80.66 364 VAL B CA 1
ATOM 5548 C C . VAL B 1 384 ? 20.099 -1.106 31.316 1.00 84.65 364 VAL B C 1
ATOM 5549 O O . VAL B 1 384 ? 19.405 -0.987 30.312 1.00 82.50 364 VAL B O 1
ATOM 5553 N N . ILE B 1 385 ? 20.128 -2.227 32.027 1.00 83.10 365 ILE B N 1
ATOM 5554 C CA . ILE B 1 385 ? 19.266 -3.345 31.658 1.00 83.54 365 ILE B CA 1
ATOM 5555 C C . ILE B 1 385 ? 17.825 -3.001 32.001 1.00 80.29 365 ILE B C 1
ATOM 5556 O O . ILE B 1 385 ? 16.979 -2.938 31.119 1.00 79.43 365 ILE B O 1
ATOM 5561 N N . THR B 1 386 ? 17.537 -2.781 33.280 1.00 74.23 366 THR B N 1
ATOM 5562 C CA . THR B 1 386 ? 16.187 -2.383 33.671 1.00 81.43 366 THR B CA 1
ATOM 5563 C C . THR B 1 386 ? 16.171 -1.031 34.357 1.00 69.31 366 THR B C 1
ATOM 5564 O O . THR B 1 386 ? 17.211 -0.552 34.808 1.00 73.40 366 THR B O 1
ATOM 5568 N N . TYR B 1 387 ? 14.992 -0.417 34.453 1.00 72.55 367 TYR B N 1
ATOM 5569 C CA . TYR B 1 387 ? 14.868 0.906 35.067 1.00 77.74 367 TYR B CA 1
ATOM 5570 C C . TYR B 1 387 ? 13.496 1.131 35.686 1.00 76.71 367 TYR B C 1
ATOM 5571 O O . TYR B 1 387 ? 12.483 1.056 34.994 1.00 77.16 367 TYR B O 1
ATOM 5580 N N . LEU B 1 388 ? 13.453 1.407 36.984 1.00 79.36 368 LEU B N 1
ATOM 5581 C CA . LEU B 1 388 ? 12.188 1.708 37.638 1.00 85.48 368 LEU B CA 1
ATOM 5582 C C . LEU B 1 388 ? 11.996 3.203 37.615 1.00 79.14 368 LEU B C 1
ATOM 5583 O O . LEU B 1 388 ? 12.892 3.955 37.991 1.00 79.87 368 LEU B O 1
ATOM 5588 N N . ALA B 1 389 ? 10.825 3.640 37.178 1.00 88.38 369 ALA B N 1
ATOM 5589 C CA . ALA B 1 389 ? 10.553 5.064 37.101 1.00 88.08 369 ALA B CA 1
ATOM 5590 C C . ALA B 1 389 ? 10.099 5.608 38.436 1.00 85.64 369 ALA B C 1
ATOM 5591 O O . ALA B 1 389 ? 9.594 4.864 39.271 1.00 91.98 369 ALA B O 1
ATOM 5593 N N . LYS B 1 390 ? 10.266 6.909 38.635 1.00 87.65 370 LYS B N 1
ATOM 5594 C CA . LYS B 1 390 ? 9.865 7.538 39.887 1.00 85.53 370 LYS B CA 1
ATOM 5595 C C . LYS B 1 390 ? 8.404 7.300 40.224 1.00 95.28 370 LYS B C 1
ATOM 5596 O O . LYS B 1 390 ? 8.078 6.918 41.345 1.00 95.97 370 LYS B O 1
ATOM 5602 N N . GLY B 1 391 ? 7.521 7.519 39.256 1.00 101.49 371 GLY B N 1
ATOM 5603 C CA . GLY B 1 391 ? 6.102 7.319 39.483 1.00 103.34 371 GLY B CA 1
ATOM 5604 C C . GLY B 1 391 ? 5.695 5.862 39.505 1.00 102.61 371 GLY B C 1
ATOM 5605 O O . GLY B 1 391 ? 4.650 5.516 40.054 1.00 107.19 371 GLY B O 1
ATOM 5606 N N . ASP B 1 392 ? 6.518 4.995 38.925 1.00 98.96 372 ASP B N 1
ATOM 5607 C CA . ASP B 1 392 ? 6.219 3.570 38.909 1.00 100.73 372 ASP B CA 1
ATOM 5608 C C . ASP B 1 392 ? 6.546 2.893 40.233 1.00 98.27 372 ASP B C 1
ATOM 5609 O O . ASP B 1 392 ? 6.267 1.711 40.402 1.00 99.20 372 ASP B O 1
ATOM 5614 N N . HIS B 1 393 ? 7.141 3.629 41.166 1.00 97.40 373 HIS B N 1
ATOM 5615 C CA . HIS B 1 393 ? 7.482 3.069 42.469 1.00 104.93 373 HIS B CA 1
ATOM 5616 C C . HIS B 1 393 ? 6.250 2.905 43.338 1.00 101.93 373 HIS B C 1
ATOM 5617 O O . HIS B 1 393 ? 5.923 3.785 44.131 1.00 97.10 373 HIS B O 1
ATOM 5624 N N . ASP B 1 394 ? 5.567 1.777 43.196 1.00 103.35 374 ASP B N 1
ATOM 5625 C CA . ASP B 1 394 ? 4.365 1.531 43.973 1.00 105.60 374 ASP B CA 1
ATOM 5626 C C . ASP B 1 394 ? 4.729 0.637 45.133 1.00 109.94 374 ASP B C 1
ATOM 5627 O O . ASP B 1 394 ? 5.873 0.219 45.253 1.00 107.79 374 ASP B O 1
ATOM 5632 N N . GLU B 1 395 ? 3.758 0.324 45.981 1.00 108.09 375 GLU B N 1
ATOM 5633 C CA . GLU B 1 395 ? 4.013 -0.556 47.114 1.00 110.49 375 GLU B CA 1
ATOM 5634 C C . GLU B 1 395 ? 4.386 -1.947 46.636 1.00 108.63 375 GLU B C 1
ATOM 5635 O O . GLU B 1 395 ? 5.285 -2.583 47.185 1.00 106.44 375 GLU B O 1
ATOM 5641 N N . LYS B 1 396 ? 3.706 -2.424 45.602 1.00 102.42 376 LYS B N 1
ATOM 5642 C CA . LYS B 1 396 ? 4.020 -3.731 45.050 1.00 98.03 376 LYS B CA 1
ATOM 5643 C C . LYS B 1 396 ? 5.313 -3.683 44.264 1.00 100.66 376 LYS B C 1
ATOM 5644 O O . LYS B 1 396 ? 5.976 -4.701 44.096 1.00 98.85 376 LYS B O 1
ATOM 5650 N N . ARG B 1 397 ? 5.681 -2.501 43.783 1.00 104.23 377 ARG B N 1
ATOM 5651 C CA . ARG B 1 397 ? 6.887 -2.369 42.980 1.00 104.87 377 ARG B CA 1
ATOM 5652 C C . ARG B 1 397 ? 8.068 -1.846 43.771 1.00 98.24 377 ARG B C 1
ATOM 5653 O O . ARG B 1 397 ? 8.873 -1.079 43.251 1.00 98.75 377 ARG B O 1
ATOM 5661 N N . LEU B 1 398 ? 8.177 -2.250 45.030 1.00 98.39 378 LEU B N 1
ATOM 5662 C CA . LEU B 1 398 ? 9.325 -1.857 45.828 1.00 95.84 378 LEU B CA 1
ATOM 5663 C C . LEU B 1 398 ? 10.336 -2.973 45.732 1.00 89.62 378 LEU B C 1
ATOM 5664 O O . LEU B 1 398 ? 11.512 -2.785 46.032 1.00 94.41 378 LEU B O 1
ATOM 5669 N N . THR B 1 399 ? 9.878 -4.145 45.311 1.00 88.73 379 THR B N 1
ATOM 5670 C CA . THR B 1 399 ? 10.767 -5.288 45.183 1.00 91.57 379 THR B CA 1
ATOM 5671 C C . THR B 1 399 ? 11.222 -5.441 43.739 1.00 89.29 379 THR B C 1
ATOM 5672 O O . THR B 1 399 ? 12.182 -6.156 43.454 1.00 90.87 379 THR B O 1
ATOM 5676 N N . SER B 1 400 ? 10.552 -4.747 42.825 1.00 97.80 380 SER B N 1
ATOM 5677 C CA . SER B 1 400 ? 10.928 -4.807 41.416 1.00 96.78 380 SER B CA 1
ATOM 5678 C C . SER B 1 400 ? 12.269 -4.140 41.160 1.00 92.18 380 SER B C 1
ATOM 5679 O O . SER B 1 400 ? 12.664 -3.235 41.892 1.00 88.26 380 SER B O 1
ATOM 5682 N N . CYS B 1 401 ? 12.983 -4.585 40.130 1.00 93.77 381 CYS B N 1
ATOM 5683 C CA . CYS B 1 401 ? 14.241 -3.935 39.768 1.00 91.77 381 CYS B CA 1
ATOM 5684 C C . CYS B 1 401 ? 13.940 -2.937 38.672 1.00 97.72 381 CYS B C 1
ATOM 5685 O O . CYS B 1 401 ? 14.742 -2.047 38.390 1.00 87.49 381 CYS B O 1
ATOM 5688 N N . GLY B 1 402 ? 12.773 -3.080 38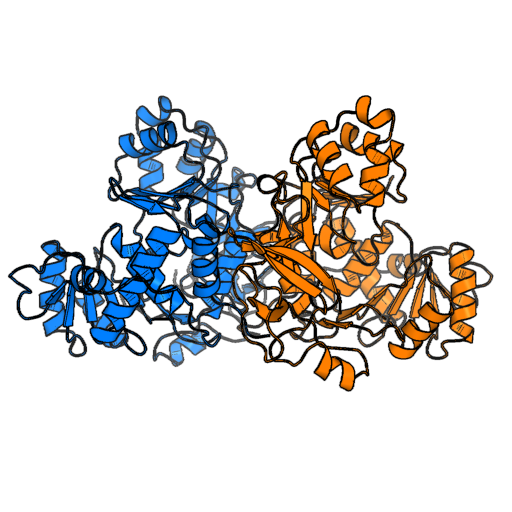.054 1.00 95.96 382 GLY B N 1
ATOM 5689 C CA . GLY B 1 402 ? 12.377 -2.152 37.016 1.00 92.71 382 GLY B CA 1
ATOM 5690 C C . GLY B 1 402 ? 11.943 -2.800 35.728 1.00 87.57 382 GLY B C 1
ATOM 5691 O O . GLY B 1 402 ? 12.057 -4.012 35.568 1.00 93.54 382 GLY B O 1
ATOM 5692 N N . ARG B 1 403 ? 11.442 -1.995 34.802 1.00 92.94 383 ARG B N 1
ATOM 5693 C CA . ARG B 1 403 ? 11.033 -2.520 33.511 1.00 91.61 383 ARG B CA 1
ATOM 5694 C C . ARG B 1 403 ? 12.216 -2.517 32.567 1.00 83.89 383 ARG B C 1
ATOM 5695 O O . ARG B 1 403 ? 12.953 -1.535 32.507 1.00 83.41 383 ARG B O 1
ATOM 5703 N N . PRO B 1 404 ? 12.405 -3.611 31.820 1.00 80.96 384 PRO B N 1
ATOM 5704 C CA . PRO B 1 404 ? 13.514 -3.712 30.865 1.00 83.29 384 PRO B CA 1
ATOM 5705 C C . PRO B 1 404 ? 13.567 -2.592 29.833 1.00 87.73 384 PRO B C 1
ATOM 5706 O O . PRO B 1 404 ? 12.528 -2.075 29.419 1.00 87.14 384 PRO B O 1
ATOM 5710 N N . THR B 1 405 ? 14.770 -2.238 29.396 1.00 87.55 385 THR B N 1
ATOM 5711 C CA . THR B 1 405 ? 14.928 -1.159 28.426 1.00 87.36 385 THR B CA 1
ATOM 5712 C C . THR B 1 405 ? 14.331 -1.488 27.064 1.00 85.19 385 THR B C 1
ATOM 5713 O O . THR B 1 405 ? 14.247 -2.651 26.668 1.00 86.21 385 THR B O 1
ATOM 5717 N N . LEU B 1 406 ? 13.902 -0.459 26.346 1.00 87.16 386 LEU B N 1
ATOM 5718 C CA . LEU B 1 406 ? 13.337 -0.667 25.023 1.00 82.70 386 LEU B CA 1
ATOM 5719 C C . LEU B 1 406 ? 14.468 -0.689 24.024 1.00 80.09 386 LEU B C 1
ATOM 5720 O O . LEU B 1 406 ? 14.360 -1.320 22.975 1.00 78.82 386 LEU B O 1
ATOM 5725 N N . PHE B 1 407 ? 15.572 -0.029 24.353 1.00 80.72 387 PHE B N 1
ATOM 5726 C CA . PHE B 1 407 ? 16.688 0.081 23.416 1.00 84.58 387 PHE B CA 1
ATOM 5727 C C . PHE B 1 407 ? 17.559 -1.157 23.280 1.00 84.98 387 PHE B C 1
ATOM 5728 O O . PHE B 1 407 ? 18.442 -1.196 22.426 1.00 84.39 387 PHE B O 1
ATOM 5736 N N . ALA B 1 408 ? 17.328 -2.165 24.110 1.00 84.14 388 ALA B N 1
ATOM 5737 C CA . ALA B 1 408 ? 18.065 -3.415 23.979 1.00 87.43 388 ALA B CA 1
ATOM 5738 C C . ALA B 1 408 ? 17.090 -4.561 24.153 1.00 91.54 388 ALA B C 1
ATOM 5739 O O . ALA B 1 408 ? 16.065 -4.412 24.812 1.00 87.83 388 ALA B O 1
ATOM 5741 N N . ARG B 1 409 ? 17.398 -5.704 23.555 1.00 91.78 389 ARG B N 1
ATOM 5742 C CA . ARG B 1 409 ? 16.524 -6.860 23.669 1.00 94.46 389 ARG B CA 1
ATOM 5743 C C . ARG B 1 409 ? 16.751 -7.567 24.988 1.00 96.94 389 ARG B C 1
ATOM 5744 O O . ARG B 1 409 ? 17.676 -8.357 25.114 1.00 97.10 389 ARG B O 1
ATOM 5752 N N . VAL B 1 410 ? 15.914 -7.283 25.978 1.00 91.85 390 VAL B N 1
ATOM 5753 C CA . VAL B 1 410 ? 16.033 -7.953 27.264 1.00 95.58 390 VAL B CA 1
ATOM 5754 C C . VAL B 1 410 ? 14.893 -8.944 27.443 1.00 101.72 390 VAL B C 1
ATOM 5755 O O . VAL B 1 410 ? 13.731 -8.546 27.513 1.00 97.33 390 VAL B O 1
ATOM 5759 N N . ALA B 1 411 ? 15.216 -10.231 27.513 1.00 101.84 391 ALA B N 1
ATOM 5760 C CA . ALA B 1 411 ? 14.181 -11.252 27.636 1.00 106.36 391 ALA B CA 1
ATOM 5761 C C . ALA B 1 411 ? 14.521 -12.337 28.641 1.00 105.00 391 ALA B C 1
ATOM 5762 O O . ALA B 1 411 ? 15.658 -12.796 28.701 1.00 102.69 391 ALA B O 1
ATOM 5764 N N . LEU B 1 412 ? 13.537 -12.756 29.428 1.00 108.43 392 LEU B N 1
ATOM 5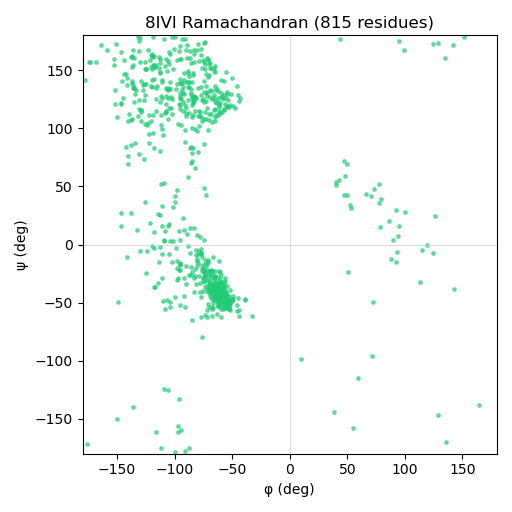765 C CA . LEU B 1 412 ? 13.760 -13.846 30.370 1.00 111.06 392 LEU B CA 1
ATOM 5766 C C . LEU B 1 412 ? 13.717 -15.151 29.606 1.00 113.63 392 LEU B C 1
ATOM 5767 O O . LEU B 1 412 ? 12.676 -15.522 29.075 1.00 113.72 392 LEU B O 1
ATOM 5772 N N . LEU B 1 413 ? 14.840 -15.854 29.539 1.00 113.52 393 LEU B N 1
ATOM 5773 C CA . LEU B 1 413 ? 14.891 -17.076 28.745 1.00 116.62 393 LEU B CA 1
ATOM 5774 C C . LEU B 1 413 ? 14.881 -18.333 29.600 1.00 119.80 393 LEU B C 1
ATOM 5775 O O . LEU B 1 413 ? 15.101 -18.275 30.803 1.00 111.97 393 LEU B O 1
ATOM 5780 N N . ASP B 1 414 ? 14.639 -19.479 28.975 1.00 122.13 394 ASP B N 1
ATOM 5781 C CA . ASP B 1 414 ? 14.591 -20.734 29.713 1.00 124.13 394 ASP B CA 1
ATOM 5782 C C . ASP B 1 414 ? 15.904 -21.481 29.641 1.00 122.27 394 ASP B C 1
ATOM 5783 O O . ASP B 1 414 ? 16.940 -20.903 29.316 1.00 122.99 394 ASP B O 1
ATOM 5788 N N . GLU B 1 415 ? 15.863 -22.775 29.936 1.00 119.46 395 GLU B N 1
ATOM 5789 C CA . GLU B 1 415 ? 17.065 -23.593 29.870 1.00 121.10 395 GLU B CA 1
ATOM 5790 C C . GLU B 1 415 ? 17.505 -23.665 28.425 1.00 124.02 395 GLU B C 1
ATOM 5791 O O . GLU B 1 415 ? 18.684 -23.505 28.113 1.00 125.37 395 GLU B O 1
ATOM 5797 N N . HIS B 1 416 ? 16.549 -23.873 27.532 1.00 125.26 396 HIS B N 1
ATOM 5798 C CA . HIS B 1 416 ? 16.857 -23.960 26.114 1.00 126.88 396 HIS B CA 1
ATOM 5799 C C . HIS B 1 416 ? 17.003 -22.577 25.506 1.00 125.35 396 HIS B C 1
ATOM 5800 O O . HIS B 1 416 ? 17.513 -22.436 24.397 1.00 126.81 396 HIS B O 1
ATOM 5807 N N . GLY B 1 417 ? 16.557 -21.554 26.224 1.00 124.38 397 GLY B N 1
ATOM 5808 C CA . GLY B 1 417 ? 16.623 -20.203 25.704 1.00 127.1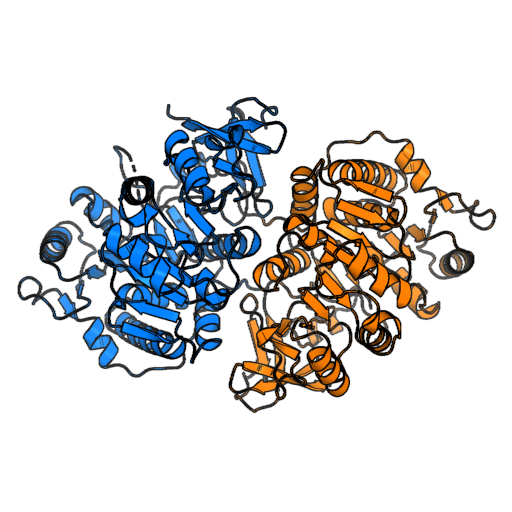8 397 GLY B CA 1
ATOM 5809 C C . GLY B 1 417 ? 15.269 -19.804 25.175 1.00 124.70 397 GLY B C 1
ATOM 5810 O O . GLY B 1 417 ? 15.166 -18.987 24.263 1.00 123.86 397 GLY B O 1
ATOM 5811 N N . LYS B 1 418 ? 14.221 -20.384 25.742 1.00 122.39 398 LYS B N 1
ATOM 5812 C CA . LYS B 1 418 ? 12.874 -20.088 25.288 1.00 123.03 398 LYS B CA 1
ATOM 5813 C C . LYS B 1 418 ? 12.255 -18.996 26.142 1.00 121.65 398 LYS B C 1
ATOM 5814 O O . LYS B 1 418 ? 12.224 -19.108 27.363 1.00 120.52 398 LYS B O 1
ATOM 5820 N N . PRO B 1 419 ? 11.768 -17.924 25.503 1.00 120.21 399 PRO B N 1
ATOM 5821 C CA . PRO B 1 419 ? 11.106 -16.851 26.248 1.00 120.57 399 PRO B CA 1
ATOM 5822 C C . PRO B 1 419 ? 10.052 -17.395 27.191 1.00 121.23 399 PRO B C 1
ATOM 5823 O O . PRO B 1 419 ? 9.089 -18.009 26.738 1.00 121.83 399 PRO B O 1
ATOM 5827 N N . VAL B 1 420 ? 10.220 -17.163 28.488 1.00 119.81 400 VAL B N 1
ATOM 5828 C CA . VAL B 1 420 ? 9.279 -17.688 29.469 1.00 120.46 400 VAL B CA 1
ATOM 5829 C C . VAL B 1 420 ? 7.957 -16.936 29.485 1.00 122.13 400 VAL B C 1
ATOM 5830 O O . VAL B 1 420 ? 7.802 -15.907 28.824 1.00 120.60 400 VAL B O 1
ATOM 5834 N N . LYS B 1 421 ? 6.998 -17.441 30.247 1.00 120.27 401 LYS B N 1
ATOM 5835 C CA . LYS B 1 421 ? 5.685 -16.815 30.295 1.00 121.85 401 LYS B CA 1
ATOM 5836 C C . LYS B 1 421 ? 5.639 -15.658 31.270 1.00 116.41 401 LYS B C 1
ATOM 5837 O O . LYS B 1 421 ? 6.553 -15.473 32.070 1.00 115.89 401 LYS B O 1
ATOM 5843 N N . GLN B 1 422 ? 4.579 -14.863 31.203 1.00 116.09 402 GLN B N 1
ATOM 5844 C CA . GLN B 1 422 ? 4.424 -13.778 32.157 1.00 113.99 402 GLN B CA 1
ATOM 5845 C C . GLN B 1 422 ? 4.026 -14.413 33.469 1.00 112.92 402 GLN B C 1
ATOM 5846 O O . GLN B 1 422 ? 2.905 -14.900 33.608 1.00 116.64 402 GLN B O 1
ATOM 5852 N N . GLY B 1 423 ? 4.937 -14.433 34.431 1.00 111.19 403 GLY B N 1
ATOM 5853 C CA . GLY B 1 423 ? 4.653 -15.096 35.687 1.00 112.96 403 GLY B CA 1
ATOM 5854 C C . GLY B 1 423 ? 5.576 -16.282 35.854 1.00 113.18 403 GLY B C 1
ATOM 5855 O O . GLY B 1 423 ? 5.572 -16.937 36.894 1.00 110.47 403 GLY B O 1
ATOM 5856 N N . GLU B 1 424 ? 6.374 -16.566 34.832 1.00 114.03 404 GLU B N 1
ATOM 5857 C CA . GLU B 1 424 ? 7.329 -17.660 34.919 1.00 114.81 404 GLU B CA 1
ATOM 5858 C C . GLU B 1 424 ? 8.707 -17.086 35.183 1.00 113.88 404 GLU B C 1
ATOM 5859 O O . GLU B 1 424 ? 8.999 -15.959 34.787 1.00 116.17 404 GLU B O 1
ATOM 5865 N N . VAL B 1 425 ? 9.556 -17.850 35.856 1.00 111.22 405 VAL B N 1
ATOM 5866 C CA . VAL B 1 425 ? 10.889 -17.364 36.189 1.00 110.39 405 VAL B CA 1
ATOM 5867 C C . VAL B 1 425 ? 11.901 -17.715 35.110 1.00 106.35 405 VAL B C 1
ATOM 5868 O O . VAL B 1 425 ? 12.123 -18.887 34.812 1.00 101.95 405 VAL B O 1
ATOM 5872 N N . GLY B 1 426 ? 12.522 -16.698 34.519 1.00 106.56 406 GLY B N 1
ATOM 5873 C CA . GLY B 1 426 ? 13.522 -16.936 33.494 1.00 106.21 406 GLY B CA 1
ATOM 5874 C C . GLY B 1 426 ? 14.806 -16.180 33.724 1.00 103.57 406 GLY B C 1
ATOM 5875 O O . GLY B 1 426 ? 14.915 -15.415 34.675 1.00 93.85 406 GLY B O 1
ATOM 5876 N N . GLU B 1 427 ? 15.783 -16.384 32.849 1.00 108.72 407 GLU B N 1
ATOM 5877 C CA . GLU B 1 427 ? 17.072 -15.724 32.999 1.00 110.35 407 GLU B CA 1
ATOM 5878 C C . GLU B 1 427 ? 17.139 -14.423 32.242 1.00 104.82 407 GLU B C 1
ATOM 5879 O O . GLU B 1 427 ? 16.942 -14.407 31.034 1.00 105.63 407 GLU B O 1
ATOM 5885 N N . ILE B 1 428 ? 17.424 -13.331 32.940 1.00 104.52 408 ILE B N 1
ATOM 5886 C CA . ILE B 1 428 ? 17.583 -12.047 32.276 1.00 103.37 408 ILE B CA 1
ATOM 5887 C C . ILE B 1 428 ? 18.666 -12.164 31.218 1.00 98.97 408 ILE B C 1
ATOM 5888 O O . ILE B 1 428 ? 19.826 -12.418 31.533 1.00 100.10 408 ILE B O 1
ATOM 5893 N N . CYS B 1 429 ? 18.288 -12.005 29.957 1.00 99.79 409 CYS B N 1
ATOM 5894 C CA . CYS B 1 429 ? 19.254 -12.137 28.879 1.00 105.28 409 CYS B CA 1
ATOM 5895 C C . CYS B 1 429 ? 19.239 -10.909 28.002 1.00 105.56 409 CYS B C 1
ATOM 5896 O O . CYS B 1 429 ? 18.183 -10.488 27.551 1.00 105.81 409 CYS B O 1
ATOM 5899 N N . VAL B 1 430 ? 20.405 -10.323 27.762 1.00 103.46 410 VAL B N 1
ATOM 5900 C CA . VAL B 1 430 ? 20.458 -9.085 26.994 1.00 104.65 410 VAL B CA 1
ATOM 5901 C C . VAL B 1 430 ? 21.107 -9.243 25.630 1.00 98.62 410 VAL B C 1
ATOM 5902 O O . VAL B 1 430 ? 22.208 -9.766 25.527 1.00 101.86 410 VAL B O 1
ATOM 5906 N N . SER B 1 431 ? 20.429 -8.797 24.579 1.00 90.15 411 SER B N 1
ATOM 5907 C CA . SER B 1 431 ? 21.021 -8.832 23.249 1.00 99.65 411 SER B CA 1
ATOM 5908 C C . SER B 1 431 ? 21.066 -7.412 22.714 1.00 98.61 411 SER B C 1
ATOM 5909 O O . SER B 1 431 ? 20.104 -6.663 22.854 1.00 94.24 411 SER B O 1
ATOM 5912 N N . GLY B 1 432 ? 22.183 -7.034 22.108 1.00 97.50 412 GLY B N 1
ATOM 5913 C CA . GLY B 1 432 ? 22.314 -5.690 21.582 1.00 97.40 412 GLY B CA 1
ATOM 5914 C C . GLY B 1 432 ? 23.704 -5.137 21.779 1.00 97.84 412 GLY B C 1
ATOM 5915 O O . GLY B 1 432 ? 24.514 -5.741 22.472 1.00 94.30 412 GLY B O 1
ATOM 5916 N N . PRO B 1 433 ? 23.992 -3.969 21.187 1.00 97.18 413 PRO B N 1
ATOM 5917 C CA . PRO B 1 433 ? 25.330 -3.363 21.283 1.00 90.86 413 PRO B CA 1
ATOM 5918 C C . PRO B 1 433 ? 25.758 -3.023 22.705 1.00 84.73 413 PRO B C 1
ATOM 5919 O O . PRO B 1 433 ? 26.937 -2.761 22.924 1.00 78.74 413 PRO B O 1
ATOM 5923 N N . LEU B 1 434 ? 24.829 -3.030 23.654 1.00 84.07 414 LEU B N 1
ATOM 5924 C CA . LEU B 1 434 ? 25.153 -2.769 25.046 1.00 88.48 414 LEU B CA 1
ATOM 5925 C C . LEU B 1 434 ? 26.102 -3.810 25.625 1.00 82.90 414 LEU B C 1
ATOM 5926 O O . LEU B 1 434 ? 26.997 -3.469 26.399 1.00 80.12 414 LEU B O 1
ATOM 5931 N N . LEU B 1 435 ? 25.902 -5.079 25.273 1.00 88.46 415 LEU B N 1
ATOM 5932 C CA . LEU B 1 435 ? 26.721 -6.140 25.869 1.00 92.23 415 LEU B CA 1
ATOM 5933 C C . LEU B 1 435 ? 28.206 -5.969 25.590 1.00 89.95 415 LEU B C 1
ATOM 5934 O O . LEU B 1 435 ? 28.602 -5.553 24.500 1.00 86.42 415 LEU B O 1
ATOM 5939 N N . ALA B 1 436 ? 29.034 -6.284 26.578 1.00 86.89 416 ALA B N 1
ATOM 5940 C CA . ALA B 1 436 ? 30.472 -6.072 26.439 1.00 83.47 416 ALA B CA 1
ATOM 5941 C C . ALA B 1 436 ? 31.187 -7.056 25.532 1.00 81.41 416 ALA B C 1
ATOM 5942 O O . ALA B 1 436 ? 30.596 -8.023 25.055 1.00 88.57 416 ALA B O 1
ATOM 5944 N N . GLY B 1 437 ? 32.472 -6.816 25.302 1.00 80.41 417 GLY B N 1
ATOM 5945 C CA . GLY B 1 437 ? 33.239 -7.676 24.420 1.00 88.97 417 GLY B CA 1
ATOM 5946 C C . GLY B 1 437 ? 33.349 -9.102 24.899 1.00 90.36 417 GLY B C 1
ATOM 5947 O O . GLY B 1 437 ? 33.104 -10.037 24.141 1.00 83.85 417 GLY B O 1
ATOM 5948 N N . GLY B 1 438 ? 33.717 -9.277 26.159 1.00 91.89 418 GLY B N 1
ATOM 5949 C CA . GLY B 1 438 ? 33.884 -10.610 26.694 1.00 94.23 418 GLY B CA 1
ATOM 5950 C C . GLY B 1 438 ? 34.652 -10.552 27.987 1.00 87.58 418 GLY B C 1
ATOM 5951 O O . GLY B 1 438 ? 34.419 -9.672 28.805 1.00 91.77 418 GLY B O 1
ATOM 5952 N N . TYR B 1 439 ? 35.576 -11.482 28.173 1.00 88.96 419 TYR B N 1
ATOM 5953 C CA . TYR B 1 439 ? 36.380 -11.503 29.381 1.00 89.31 419 TYR B CA 1
ATOM 5954 C C . TYR B 1 439 ? 37.851 -11.543 29.038 1.00 83.98 419 TYR B C 1
ATOM 5955 O O . TYR B 1 439 ? 38.270 -12.322 28.184 1.00 88.96 419 TYR B O 1
ATOM 5964 N N . TRP B 1 440 ? 38.635 -10.702 29.696 1.00 78.34 420 TRP B N 1
ATOM 5965 C CA . TRP B 1 440 ? 40.060 -10.623 29.412 1.00 84.56 420 TRP B CA 1
ATOM 5966 C C . TRP B 1 440 ? 40.765 -11.949 29.568 1.00 87.11 420 TRP B C 1
ATOM 5967 O O . TRP B 1 440 ? 40.807 -12.494 30.671 1.00 88.87 420 TRP B O 1
ATOM 5978 N N . ASN B 1 441 ? 41.309 -12.469 28.471 1.00 88.78 421 ASN B N 1
ATOM 5979 C CA . ASN B 1 441 ? 42.026 -13.750 28.491 1.00 96.09 421 ASN B CA 1
ATOM 5980 C C . ASN B 1 441 ? 41.265 -14.881 29.176 1.00 96.12 421 ASN B C 1
ATOM 5981 O O . ASN B 1 441 ? 41.858 -15.655 29.925 1.00 94.08 421 ASN B O 1
ATOM 5986 N N . LEU B 1 442 ? 39.964 -14.987 28.916 1.00 95.37 422 LEU B N 1
ATOM 5987 C CA . LEU B 1 442 ? 39.158 -16.058 29.498 1.00 95.96 422 LEU B CA 1
ATOM 5988 C C . LEU B 1 442 ? 38.179 -16.562 28.461 1.00 96.63 422 LEU B C 1
ATOM 5989 O O . LEU B 1 442 ? 36.983 -16.370 28.623 1.00 98.28 422 LEU B O 1
ATOM 5994 N N . PRO B 1 443 ? 38.667 -17.244 27.412 1.00 104.86 423 PRO B N 1
ATOM 5995 C CA . PRO B 1 443 ? 37.779 -17.663 26.314 1.00 107.18 423 PRO B CA 1
ATOM 5996 C C . PRO B 1 443 ? 36.584 -18.491 26.753 1.00 107.94 423 PRO B C 1
ATOM 5997 O O . PRO B 1 443 ? 35.482 -18.268 26.263 1.00 106.27 423 PRO B O 1
ATOM 6001 N N . ASP B 1 444 ? 36.796 -19.440 27.655 1.00 107.48 424 ASP B N 1
ATOM 6002 C CA . ASP B 1 444 ? 35.709 -20.266 28.159 1.00 111.23 424 ASP B CA 1
ATOM 6003 C C . ASP B 1 444 ? 34.602 -19.411 28.739 1.00 110.38 424 ASP B C 1
ATOM 6004 O O . ASP B 1 444 ? 33.428 -19.633 28.460 1.00 113.42 424 ASP B O 1
ATOM 6009 N N . GLU B 1 445 ? 34.975 -18.425 29.542 1.00 108.25 425 GLU B N 1
ATOM 6010 C CA . GLU B 1 445 ? 33.984 -17.568 30.174 1.00 112.54 425 GLU B CA 1
ATOM 6011 C C . GLU B 1 445 ? 33.284 -16.647 29.186 1.00 113.89 425 GLU B C 1
ATOM 6012 O O . GLU B 1 445 ? 32.118 -16.325 29.374 1.00 113.25 425 GLU B O 1
ATOM 6018 N N . THR B 1 446 ? 33.972 -16.228 28.126 1.00 112.96 426 THR B N 1
ATOM 6019 C CA . THR B 1 446 ? 33.302 -15.423 27.110 1.00 114.62 426 THR B CA 1
ATOM 6020 C C . THR B 1 446 ? 32.216 -16.249 26.454 1.00 115.26 426 THR B C 1
ATOM 6021 O O . THR B 1 446 ? 31.143 -15.749 26.180 1.00 117.76 426 THR B O 1
ATOM 6025 N N . SER B 1 447 ? 32.488 -17.525 26.210 1.00 115.69 427 SER B N 1
ATOM 6026 C CA . SER B 1 447 ? 31.517 -18.372 25.536 1.00 118.15 427 SER B CA 1
ATOM 6027 C C . SER B 1 447 ? 30.388 -18.793 26.459 1.00 116.05 427 SER B C 1
ATOM 6028 O O . SER B 1 447 ? 29.312 -19.165 25.996 1.00 115.91 427 SER B O 1
ATOM 6031 N N . ARG B 1 448 ? 30.624 -18.738 27.763 1.00 115.49 428 ARG B N 1
ATOM 6032 C CA . ARG B 1 448 ? 29.615 -19.176 28.715 1.00 117.02 428 ARG B CA 1
ATOM 6033 C C . ARG B 1 448 ? 28.708 -18.039 29.157 1.00 117.88 428 ARG B C 1
ATOM 6034 O O . ARG B 1 448 ? 27.487 -18.150 29.075 1.00 115.10 428 ARG B O 1
ATOM 6042 N N . THR B 1 449 ? 29.297 -16.952 29.634 1.00 117.27 429 THR B N 1
ATOM 6043 C CA . THR B 1 449 ? 28.513 -15.808 30.081 1.00 118.11 429 THR B CA 1
ATOM 6044 C C . THR B 1 449 ? 27.886 -15.121 28.885 1.00 116.89 429 THR B C 1
ATOM 6045 O O . THR B 1 449 ? 26.673 -14.931 28.830 1.00 114.60 429 THR B O 1
ATOM 6049 N N . PHE B 1 450 ? 28.711 -14.760 27.911 1.00 118.22 430 PHE B N 1
ATOM 6050 C CA . PHE B 1 450 ? 28.208 -14.110 26.712 1.00 121.07 430 PHE B CA 1
ATOM 6051 C C . PHE B 1 450 ? 28.061 -15.190 25.669 1.00 120.70 430 PHE B C 1
ATOM 6052 O O . PHE B 1 450 ? 27.936 -16.365 26.007 1.00 121.05 430 PHE B O 1
ATOM 6060 N N . LYS B 1 451 ? 28.099 -14.805 24.399 1.00 123.77 431 LYS B N 1
ATOM 6061 C CA . LYS B 1 451 ? 28.046 -15.776 23.301 1.00 125.91 431 LYS B CA 1
ATOM 6062 C C . LYS B 1 451 ? 26.991 -16.870 23.372 1.00 127.00 431 LYS B C 1
ATOM 6063 O O . LYS B 1 451 ? 27.281 -18.025 23.066 1.00 126.17 431 LYS B O 1
ATOM 6069 N N . ASP B 1 452 ? 25.773 -16.527 23.772 1.00 123.56 432 ASP B N 1
ATOM 6070 C CA . ASP B 1 452 ? 24.690 -17.503 23.744 1.00 121.28 432 ASP B CA 1
ATOM 6071 C C . ASP B 1 452 ? 23.703 -16.896 22.785 1.00 121.62 432 ASP B C 1
ATOM 6072 O O . ASP B 1 452 ? 22.579 -17.377 22.650 1.00 117.97 432 ASP B O 1
ATOM 6077 N N . GLY B 1 453 ? 24.131 -15.851 22.080 1.00 121.74 433 GLY B N 1
ATOM 6078 C CA . GLY B 1 453 ? 23.236 -15.143 21.180 1.00 115.72 433 GLY B CA 1
ATOM 6079 C C . GLY B 1 453 ? 22.669 -14.027 22.016 1.00 115.93 433 GLY B C 1
ATOM 6080 O O . GLY B 1 453 ? 22.085 -13.078 21.495 1.00 115.03 433 GLY B O 1
ATOM 6081 N N . TRP B 1 454 ? 22.839 -14.140 23.328 1.00 115.57 434 TRP B N 1
ATOM 6082 C CA . TRP B 1 454 ? 22.321 -13.135 24.239 1.00 115.36 434 TRP B CA 1
ATOM 6083 C C . TRP B 1 454 ? 23.396 -12.850 25.261 1.00 113.31 434 TRP B C 1
ATOM 6084 O O . TRP B 1 454 ? 24.579 -12.790 24.919 1.00 114.95 434 TRP B O 1
ATOM 6095 N N . LEU B 1 455 ? 22.999 -12.685 26.517 1.00 107.70 435 LEU B N 1
ATOM 6096 C CA . LEU B 1 455 ? 23.967 -12.483 27.588 1.00 110.16 435 LEU B CA 1
ATOM 6097 C C . LEU B 1 455 ? 23.372 -13.055 28.858 1.00 108.08 435 LEU B C 1
ATOM 6098 O O . LEU B 1 455 ? 22.420 -12.513 29.407 1.00 105.37 435 LEU B O 1
ATOM 6103 N N . HIS B 1 456 ? 23.928 -14.160 29.326 1.00 108.32 436 HIS B N 1
ATOM 6104 C CA . HIS B 1 456 ? 23.448 -14.739 30.565 1.00 104.65 436 HIS B CA 1
ATOM 6105 C C . HIS B 1 456 ? 23.972 -13.912 31.718 1.00 104.19 436 HIS B C 1
ATOM 6106 O O . HIS B 1 456 ? 25.152 -13.977 32.048 1.00 103.60 436 HIS B O 1
ATOM 6113 N N . THR B 1 457 ? 23.097 -13.131 32.337 1.00 100.65 437 THR B N 1
ATOM 6114 C CA . THR B 1 457 ? 23.506 -12.301 33.458 1.00 103.08 437 THR B CA 1
ATOM 6115 C C . THR B 1 457 ? 23.660 -13.143 34.707 1.00 104.94 437 THR B C 1
ATOM 6116 O O . THR B 1 457 ? 24.364 -12.757 35.637 1.00 98.90 437 THR B O 1
ATOM 6120 N N . GLY B 1 458 ? 22.989 -14.288 34.742 1.00 103.24 438 GLY B N 1
ATOM 6121 C CA . GLY B 1 458 ? 23.057 -15.151 35.904 1.00 105.55 438 GLY B CA 1
ATOM 6122 C C . GLY B 1 458 ? 21.974 -14.791 36.890 1.00 109.61 438 GLY B C 1
ATOM 6123 O O . GLY B 1 458 ? 21.906 -15.346 37.983 1.00 115.28 438 GLY B O 1
ATOM 6124 N N . ASP B 1 459 ? 21.122 -13.850 36.510 1.00 104.56 439 ASP B N 1
ATOM 6125 C CA . ASP B 1 459 ? 20.052 -13.433 37.392 1.00 110.18 439 ASP B CA 1
ATOM 6126 C C . ASP B 1 459 ? 18.760 -14.040 36.915 1.00 106.65 439 ASP B C 1
ATOM 6127 O O . ASP B 1 459 ? 18.515 -14.128 35.717 1.00 103.52 439 ASP B O 1
ATOM 6132 N N . LEU B 1 460 ? 17.935 -14.480 37.852 1.00 109.45 440 LEU B N 1
ATOM 6133 C CA . LEU B 1 460 ? 16.651 -15.047 37.494 1.00 104.68 440 LEU B CA 1
ATOM 6134 C C . LEU B 1 460 ? 15.571 -14.092 37.951 1.00 106.86 440 LEU B C 1
ATOM 6135 O O . LEU B 1 460 ? 15.546 -13.691 39.112 1.00 108.72 440 LEU B O 1
ATOM 6140 N N . ALA B 1 461 ? 14.683 -13.696 37.047 1.00 103.09 441 ALA B N 1
ATOM 6141 C CA . ALA B 1 461 ? 13.635 -12.742 37.401 1.00 106.12 441 ALA B CA 1
ATOM 6142 C C . ALA B 1 461 ? 12.268 -13.207 36.962 1.00 102.08 441 ALA B C 1
ATOM 6143 O O . ALA B 1 461 ? 12.141 -14.223 36.288 1.00 98.79 441 ALA B O 1
ATOM 6145 N N . ARG B 1 462 ? 11.241 -12.455 37.333 1.00 106.77 442 ARG B N 1
ATOM 6146 C CA . ARG B 1 462 ? 9.883 -12.840 36.991 1.00 110.66 442 ARG B CA 1
ATOM 6147 C C . ARG B 1 462 ? 9.107 -11.653 36.445 1.00 104.80 442 ARG B C 1
ATOM 6148 O O . ARG B 1 462 ? 9.134 -10.571 37.022 1.00 101.28 442 ARG B O 1
ATOM 6156 N N . GLU B 1 463 ? 8.402 -11.854 35.339 1.00 105.73 443 GLU B N 1
ATOM 6157 C CA . GLU B 1 463 ? 7.678 -10.752 34.718 1.00 105.37 443 GLU B CA 1
ATOM 6158 C C . GLU B 1 463 ? 6.353 -10.428 35.387 1.00 105.78 443 GLU B C 1
ATOM 6159 O O . GLU B 1 463 ? 5.571 -11.326 35.691 1.00 107.87 443 GLU B O 1
ATOM 6165 N N . ASP B 1 464 ? 6.096 -9.145 35.610 1.00 102.53 444 ASP B N 1
ATOM 6166 C CA . ASP B 1 464 ? 4.832 -8.725 36.196 1.00 104.82 444 ASP B CA 1
ATOM 6167 C C . ASP B 1 464 ? 3.838 -8.498 35.084 1.00 107.73 444 ASP B C 1
ATOM 6168 O O . ASP B 1 464 ? 4.210 -8.498 33.915 1.00 108.08 444 ASP B O 1
ATOM 6173 N N . SER B 1 465 ? 2.578 -8.274 35.434 1.00 108.93 445 SER B N 1
ATOM 6174 C CA . SER B 1 465 ? 1.553 -7.992 34.436 1.00 110.71 445 SER B CA 1
ATOM 6175 C C . SER B 1 465 ? 1.935 -6.805 33.567 1.00 105.18 445 SER B C 1
ATOM 6176 O O . SER B 1 465 ? 1.727 -6.826 32.355 1.00 101.89 445 SER B O 1
ATOM 6179 N N . ASP B 1 466 ? 2.503 -5.773 34.178 1.00 101.83 446 ASP B N 1
ATOM 6180 C CA . ASP B 1 466 ? 2.879 -4.581 33.433 1.00 105.18 446 ASP B CA 1
ATOM 6181 C C . ASP B 1 466 ? 4.205 -4.736 32.701 1.00 105.62 446 ASP B C 1
ATOM 6182 O O . ASP B 1 466 ? 4.493 -3.980 31.775 1.00 104.21 446 ASP B O 1
ATOM 6187 N N . GLY B 1 467 ? 5.012 -5.707 33.108 1.00 101.99 447 GLY B N 1
ATOM 6188 C CA . GLY B 1 467 ? 6.282 -5.943 32.447 1.00 100.86 447 GLY B CA 1
ATOM 6189 C C . GLY B 1 467 ? 7.454 -5.778 33.384 1.00 97.21 447 GLY B C 1
ATOM 6190 O O . GLY B 1 467 ? 8.600 -5.954 32.982 1.00 92.52 447 GLY B O 1
ATOM 6191 N N . PHE B 1 468 ? 7.175 -5.445 34.637 1.00 99.81 448 PHE B N 1
ATOM 6192 C CA . PHE B 1 468 ? 8.236 -5.239 35.613 1.00 100.98 448 PHE B CA 1
ATOM 6193 C C . PHE B 1 468 ? 9.004 -6.517 35.880 1.00 100.54 448 PHE B C 1
ATOM 6194 O O . PHE B 1 468 ? 8.415 -7.568 36.097 1.00 98.96 448 PHE B O 1
ATOM 6202 N N . TYR B 1 469 ? 10.326 -6.434 35.878 1.00 100.66 449 TYR B N 1
ATOM 6203 C CA . TYR B 1 469 ? 11.120 -7.608 36.193 1.00 101.09 449 TYR B CA 1
ATOM 6204 C C . TYR B 1 469 ? 11.301 -7.675 37.695 1.00 99.14 449 TYR B C 1
ATOM 6205 O O . TYR B 1 469 ? 11.568 -6.662 38.336 1.00 96.10 449 TYR B O 1
ATOM 6214 N N . TYR B 1 470 ? 11.141 -8.861 38.266 1.00 99.90 450 TYR B N 1
ATOM 6215 C CA . TYR B 1 470 ? 11.243 -9.009 39.710 1.00 105.00 450 TYR B CA 1
ATOM 6216 C C . TYR B 1 470 ? 12.327 -10.011 40.041 1.00 104.50 450 TYR B C 1
ATOM 6217 O O . TYR B 1 470 ? 12.069 -11.212 40.064 1.00 106.14 450 TYR B O 1
ATOM 6226 N N . ILE B 1 471 ? 13.538 -9.528 40.301 1.00 105.72 451 ILE B N 1
ATOM 6227 C CA . ILE B 1 471 ? 14.646 -10.434 40.579 1.00 110.13 451 ILE B CA 1
ATOM 6228 C C . ILE B 1 471 ? 14.375 -11.279 41.809 1.00 113.78 451 ILE B C 1
ATOM 6229 O O . ILE B 1 471 ? 14.294 -10.759 42.922 1.00 108.98 451 ILE B O 1
ATOM 6234 N N . VAL B 1 472 ? 14.221 -12.578 41.608 1.00 115.70 452 VAL B N 1
ATOM 6235 C CA . VAL B 1 472 ? 13.938 -13.496 42.696 1.00 119.86 452 VAL B CA 1
ATOM 6236 C C . VAL B 1 472 ? 15.194 -14.228 43.146 1.00 121.87 452 VAL B C 1
ATOM 6237 O O . VAL B 1 472 ? 15.458 -14.333 44.345 1.00 120.15 452 VAL B O 1
ATOM 6241 N N . ASP B 1 473 ? 15.997 -14.727 42.208 1.00 119.19 453 ASP B N 1
ATOM 6242 C CA . ASP B 1 473 ? 17.082 -15.569 42.679 1.00 121.77 453 ASP B CA 1
ATOM 6243 C C . ASP B 1 473 ? 18.243 -15.445 41.703 1.00 123.54 453 ASP B C 1
ATOM 6244 O O . ASP B 1 473 ? 18.135 -14.796 40.660 1.00 117.20 453 ASP B O 1
ATOM 6249 N N . ARG B 1 474 ? 19.374 -16.038 42.074 1.00 127.13 454 ARG B N 1
ATOM 6250 C CA . ARG B 1 474 ? 20.588 -15.967 41.275 1.00 125.49 454 ARG B CA 1
ATOM 6251 C C . ARG B 1 474 ? 21.242 -17.339 41.226 1.00 125.18 454 ARG B C 1
ATOM 6252 O O . ARG B 1 474 ? 21.272 -18.055 42.230 1.00 124.56 454 ARG B O 1
ATOM 6260 N N . VAL B 1 475 ? 21.766 -17.696 40.056 1.00 127.50 455 VAL B N 1
ATOM 6261 C CA . VAL B 1 475 ? 22.412 -18.990 39.863 1.00 128.01 455 VAL B CA 1
ATOM 6262 C C . VAL B 1 475 ? 23.638 -19.125 40.763 1.00 131.36 455 VAL B C 1
ATOM 6263 O O . VAL B 1 475 ? 23.698 -20.010 41.620 1.00 132.36 455 VAL B O 1
#

B-factor: mean 76.3, std 16.5, range [39.92, 132.36]

Secondary structure (DSSP, 8-state):
-PPP-HHHHHHHHHHHTSSSEEEEETTEEEEHHHHHHHHHHHHHHHHHHT-STT--EEEE--S-HHHHHHHHHHHHHT--EEEPPTT--HHHHHHHHHHHT--EEEE--SHHHHHHHHHHHHH-SS--EEEESSS--TTSTTTEEEHHHHHHHS-----------TT-EEEEE----SPPP-EEEEHHHHHHHHHHHHHHS-PPSS-EEEE-S-HHHHHHHHHHHHHHTT-EEEEPSS--HHHHHHHHHHHT--EEEE-HHHHHHHHH-THHHHS--TT--EEEE-SS-S-HHHHHHHHHHH-S-EEEEE-BTTTBS-SEEE-STT--SGGGG--BEE-SSSEEEEE-SSSPBPPTTS-EEEEEESTTS---BTT-HHHHHHHEETTEEEEEEEEEE-SS--EEEEEES--/-TTPPP-HHHHHHHHHHHTSSSEEEEETTEEEEHHHHHHHHHHHHHHHHHHT-STT--EEEE--S-HHHHHHHHHHHHHT--EEEPPTT--HHHHHHHHHHHT--EEEE--SHHHHHHHHHHHHH-SS--EEEESSS--TTTTTTEEEHHHHHHHSPP---------TT-EEEEE------EEEEHHHHHHHHHHHHHHS-PPSS-EEEE-S-HHHHTHHHHHHHHHTT-EEEE-SS--HHHHHHHHHHTT--EEE--HHHHHHHHT-HHHHHS--TT--EEEE-SS---HHHHHHHHHHH-S-EEEEE--SSSTT-SEEE-STT--SGGGS--BEEPSSSEEEEE-SSSPPPPBTBEEEEEEESTTS---BTT-HHHHHHHS-SSS-EEEEEEEE-SS--EEEEEE-

GO terms:
  GO:0031956 medium-chain fatty acid-CoA ligase activity (F, EXP)
  GO:0004467 long-chain fatty acid-CoA ligase activity (F, EXP)